Protein AF-0000000075207186 (afdb_homodimer)

Sequence (954 aa):
MCGKDVKEQKVLQEVERFISKHKMLDSVRTVVVGVSGGPDSLALLHYFWKLSHSRKLRIIAASADHGLRGEESATECRFVESFCREKDIIFAGQTLDVAGHMKRTGQPLQSAARELRYNFFAEVMNMYGAEALALGHHGDDQTETILMRLVRGSEGESLSGIRAVRKFTDGKIIRPFLCITKAEIEQYCEVNDIQPVHDPSNKSGKYTRNRYRQAVLPFLKQENPSVHKRFQQFSETISEDETYMMKQAESALSEALTVLAEKECVLSVPAFLKMPIPLQKRGITLILNYLYKQIPSSLSSLHKETFLALLNSVQPSGILHFPSGLRVKKSYDSCLFTFAEEAEHADFSYEIPIPGVLVLEAGELSAEMLETASIDRGKDVFVCASEEVKLPLTVRSRRAGDRMTLSGMAGSRKLKDIFIDSKIPQTERNIWPVVEDAEGNILWLPGLKHSALISAHKPAHSEKWFAIHFRKYCQDVMCGKDVKEQKVLQEVERFISKHKMLDSVRTVVVGVSGGPDSLALLHYFWKLSHSRKLRIIAASADHGLRGEESATECRFVESFCREKDIIFAGQTLDVAGHMKRTGQPLQSAARELRYNFFAEVMNMYGAEALALGHHGDDQTETILMRLVRGSEGESLSGIRAVRKFTDGKIIRPFLCITKAEIEQYCEVNDIQPVHDPSNKSGKYTRNRYRQAVLPFLKQENPSVHKRFQQFSETISEDETYMMKQAESALSEALTVLAEKECVLSVPAFLKMPIPLQKRGITLILNYLYKQIPSSLSSLHKETFLALLNSVQPSGILHFPSGLRVKKSYDSCLFTFAEEAEHADFSYEIPIPGVLVLEAGELSAEMLETASIDRGKDVFVCASEEVKLPLTVRSRRAGDRMTLSGMAGSRKLKDIFIDSKIPQTERNIWPVVEDAEGNILWLPGLKHSALISAHKPAHSEKWFAIHFRKYCQDV

Secondary structure (DSSP, 8-state):
--HHHHHHHHHHHHHHHHHHHTTSSTT--EEEEE--SSHHHHHHHHHHHHHHHHH--EEEEEEEE-SSSTHHHHHHHHHHHHHHHHHT-EEEEEE--HHHHHHHH---HHHHHHHHHHHHHHHHHHHHT-SEEE----HHHHHHHHHHHHHHT--GGGGG-S-SEEEETTEEEE-GGGGS-HHHHHHHHHHTT------GGGG-TTSHHHHHHHHTHHHHHHH-TTHHHHHHHHHHHHHHHHHHHHHHHHHHHHHHEEEE-SSEEEEEHHHHHTS-HHHHHHHHHHHHHHHHSS--TT--HHHHHHHHHHHH-S-SEEEEE-GGG-EEEEETTEEEEE----SS----EEEPPSSEEEE-SSEEEEEEEESS--S--BTTEEEEETTTSPSSPEEE---TT-EEEBTTSSSEEEHHHHHHHTT--HHHHTT--EEE-TTS-EEEETTTEEBTTS-SS--TT---EEEEEEEE-----/--HHHHHHHHHHHHHHHHHHHTTSSTT--EEEEE--SSHHHHHHHHHHHHHHHHH--EEEEEEEE-SSSTHHHHHHHHHHHHHHHHHT-EEEEEE--HHHHHHHH---HHHHHHHHHHHHHHHHHHHHT-SEEE----HHHHHHHHHHHHHHT--GGGGG-S-SEEEETTEEEE-GGGGS-HHHHHHHHHHTT------GGGG-TTSHHHHHHHHTHHHHHHH-TTHHHHHHHHHHHHHHHHHHHHHHHHHHHHHHEEEE-SSEEEEEHHHHHHS-HHHHHHHHHHHHHHHHSS--TT--HHHHHHHHHHHH-S-SEEEEE-GGG-EEEEETTEEEEE----SS----EEEPPSSEEEE-SSEEEEEEEESS--S--BTTEEEEETTTSPSSPEEE---TT-EEEBTTSSSEEEHHHHHHHTT--HHHHTT--EEE-TT--EEEETTTEEBTTS-SS--TT---EEEEEEEE-----

pLDDT: mean 84.13, std 13.26, range [23.97, 98.38]

Foldseek 3Di:
DDPLVVLLVVLLVLLVVLCVVVVQCPVFAEEEQEAQLALLSVLVQVSVLVVCVPPVHAYEYEYEQACPVPPLSVVSLVVVVVVCVVSVHHYHYDYDPQVVQCVVPVDDSVVSSVVRSLVSVLVVCVVVVGQEYEYRDALLQLVLQLVVCVVVPHDALSNLGDDQWDDDRNHIYHYSRLQDDPVSSVSSCVVVVPDGDDDPVLCDPPDSSSVCVPPPSVVQCVVPVNVSNVSNVVSVVRNVVSVVLLVVLVVQQVVQWDDDDQFKTKGFLVSLVPDPPSSSLSNVVVVQCSRVVDDAPLDDVVLSVVVVCLSPDPDQWAWAADPPQWIWIHHHRMIMTGSPPPPPLPKDKDFQDEQDWHHFNFFIKGKYKDQFQPDADDLFKDKAFPVLFADDKMKIFDDPPDWAAFAPDDDIDDPVVQCVVVVPDPVVRRRFIFIHGPVRHTAHRRNGGGGNSGDSDGDPDGRMMMMMGTDGSDSPD/DPPLVVLLVVLLVLLVVLCVVVVQCPVFAEEEQEAQLALLSVLVQVSVLVVCVPPVHQYEYEYEQACPVPPLSVVSLVVVVVVCVVSVHHYHYDYFPQVVQCVVPVDDSVVSSVVRSLVSVLVVCVVVVGQEYEYRDALLQLVLQLVVCVVVPHDALSNLGDDQWDDRRNHIYHYSRLQDDPVSSVSSCVVVVPDGDDDPVLCDPPDSSSVCSPPPSVVQCVVPVNVSNVSNVVSVVRNVVSVVLLVVLVVQQVVQWPDDDQFKTKGFLVSLVPDDPSSSLSNVVVVQCSRVVDDAPLDDVVLSVVVVCQSPDPDQWAWAADPPQWIWIHHHRMIMTGSPPPPPLDKDKDFQDEQDWHHFNFFIKGKYKDQFQPDADDLFKDKAFPVLFADRKMKIFDDPPDWAAFAPDDDTDHPVVQCVVVVPDPVVRRRFIFIHGPVRHTAHRRNGTGGNSGDSDGDPDGRMMMMMGTDGSDSPD

Nearest PDB structures (foldseek):
  3a2k-assembly2_B  TM=6.974E-01  e=3.042E-48  Geobacillus kaustophilus
  2e89-assembly2_C  TM=9.155E-01  e=1.245E-22  Aquifex aeolicus
  1ni5-assembly1_A-2  TM=5.756E-01  e=1.109E-23  Escherichia coli
  3hj7-assembly1_A  TM=9.208E-01  e=1.582E-14  Geobacillus kaustophilus
  6scy-assembly1_B  TM=8.395E-01  e=2.242E-11  Methanococcus maripaludis S2

Solvent-accessible surface area (backbone atoms only — not comparable to full-atom values): 50714 Å² total; per-residue (Å²): 130,56,78,65,53,57,53,42,52,52,51,51,49,52,34,50,50,49,30,59,74,65,51,65,59,67,93,50,53,28,38,33,29,48,32,71,28,36,58,50,20,46,46,47,48,50,51,49,55,57,44,25,75,74,68,68,43,43,60,33,40,36,30,67,29,60,60,77,62,56,69,62,41,52,50,30,52,50,50,46,47,50,55,23,59,76,67,73,37,50,71,48,73,47,78,43,64,37,69,61,48,24,71,73,69,67,44,56,70,68,59,37,45,48,51,53,45,52,51,50,50,51,51,53,29,60,76,69,66,29,42,33,39,37,41,46,51,27,6,55,54,37,43,48,44,32,51,51,28,45,48,72,46,52,60,73,62,63,47,20,42,70,67,54,64,42,83,41,89,96,26,27,36,31,27,56,39,35,79,40,45,66,68,58,50,52,49,43,24,59,76,68,69,53,81,52,57,81,64,76,70,75,70,50,64,84,39,73,64,40,41,42,54,67,60,40,46,60,58,48,40,68,76,26,80,59,26,36,54,25,41,45,51,46,20,52,50,45,41,50,40,39,55,53,46,46,51,52,13,51,59,55,40,59,72,16,45,78,42,83,52,80,56,33,37,31,34,31,43,65,56,44,68,66,42,58,65,64,33,40,59,45,32,50,51,50,52,48,50,62,58,50,75,62,77,57,68,40,62,48,73,60,57,57,51,50,50,54,49,54,71,69,39,86,58,54,60,49,49,42,37,47,72,98,62,32,33,36,37,37,51,64,59,32,32,38,37,31,50,69,69,63,73,73,84,62,75,46,76,40,74,58,52,81,61,35,73,45,56,40,60,47,24,36,38,40,27,39,73,28,68,55,83,80,61,76,69,44,54,34,29,46,54,46,48,57,87,69,47,51,72,61,41,30,37,21,35,69,54,93,83,42,53,31,36,38,60,96,52,95,62,70,41,47,48,70,57,52,36,56,75,66,66,50,53,71,81,51,48,61,47,33,56,34,30,21,31,59,84,66,49,40,45,34,31,68,63,69,48,51,20,43,78,52,67,90,65,74,68,92,81,59,68,43,20,36,37,38,35,45,47,65,63,60,64,46,116,129,57,79,66,53,58,53,44,51,52,51,52,49,51,34,50,50,48,30,59,74,66,52,65,60,67,93,50,52,29,38,33,29,48,33,73,31,36,59,51,20,44,44,46,48,51,50,49,55,59,46,26,76,74,68,68,42,45,59,33,41,36,31,69,28,58,61,77,62,56,70,61,42,53,50,31,52,50,50,46,46,50,55,24,59,76,67,72,36,50,73,47,73,46,78,42,64,38,69,61,46,24,70,72,69,68,44,56,69,71,59,35,45,48,52,53,46,52,51,50,52,50,51,52,29,62,75,69,66,29,42,32,38,38,40,46,50,26,7,54,55,37,43,48,44,31,52,53,29,44,49,73,46,52,61,71,62,62,46,20,40,69,65,53,64,43,83,40,90,96,25,27,37,32,26,56,39,36,80,38,45,63,68,57,50,52,50,44,25,60,76,68,70,52,80,52,57,81,65,76,71,74,70,50,64,84,40,73,65,41,41,42,53,68,59,39,46,60,58,48,40,70,77,26,79,58,26,36,54,25,41,44,50,47,20,52,50,46,42,50,41,40,54,52,48,47,51,52,14,52,58,56,39,59,75,16,44,77,42,82,52,79,58,33,37,31,33,31,43,66,53,43,68,66,42,57,66,63,34,41,59,45,31,51,51,50,52,48,51,61,56,50,75,61,78,58,69,41,63,47,71,62,56,57,50,50,49,53,48,54,71,68,39,86,58,54,60,50,48,41,37,46,74,98,61,31,33,38,39,36,52,64,58,32,31,37,37,32,50,70,68,60,83,69,83,62,73,48,76,39,74,58,50,80,62,34,74,47,56,41,60,47,23,36,38,39,27,39,74,28,66,53,84,80,61,76,69,44,56,38,27,46,57,46,46,60,86,70,48,51,73,59,41,31,37,20,35,69,53,93,82,42,53,31,36,40,60,97,51,95,61,69,41,47,47,69,57,50,36,57,74,68,67,50,52,70,80,52,49,60,46,34,58,33,30,21,32,58,84,66,49,40,46,33,32,69,64,69,49,53,21,44,78,52,66,90,64,76,68,91,80,59,69,44,20,36,37,38,36,46,46,64,62,62,66,48,116

Radius of gyration: 33.38 Å; Cα contacts (8 Å, |Δi|>4): 1645; chains: 2; bounding box: 84×105×69 Å

Organism: NCBI:txid2021314

Structure (mmCIF, N/CA/C/O backbone):
data_AF-0000000075207186-model_v1
#
loop_
_entity.id
_entity.type
_entity.pdbx_description
1 polymer 'tRNA(Ile)-lysidine synthase'
#
loop_
_atom_site.group_PDB
_atom_site.id
_atom_site.type_symbol
_atom_site.label_atom_id
_atom_site.label_alt_id
_atom_site.label_comp_id
_atom_site.label_asym_id
_atom_site.label_entity_id
_atom_site.label_seq_id
_atom_site.pdbx_PDB_ins_code
_atom_site.Cartn_x
_atom_site.Cartn_y
_atom_site.Cartn_z
_atom_site.occupancy
_atom_site.B_iso_or_equiv
_atom_site.auth_seq_id
_atom_site.auth_comp_id
_atom_site.auth_asym_id
_atom_site.auth_atom_id
_atom_site.pdbx_PDB_model_num
ATOM 1 N N . MET A 1 1 ? 22.5 35.688 -5.93 1 37.91 1 MET A N 1
ATOM 2 C CA . MET A 1 1 ? 22.25 34.25 -6.062 1 37.91 1 MET A CA 1
ATOM 3 C C . MET A 1 1 ? 20.875 34 -6.684 1 37.91 1 MET A C 1
ATOM 5 O O . MET A 1 1 ? 19.875 34.5 -6.188 1 37.91 1 MET A O 1
ATOM 9 N N . CYS A 1 2 ? 20.859 33.719 -7.93 1 49.09 2 CYS A N 1
ATOM 10 C CA . CYS A 1 2 ? 19.688 33.625 -8.797 1 49.09 2 CYS A CA 1
ATOM 11 C C . CYS A 1 2 ? 18.719 32.562 -8.281 1 49.09 2 CYS A C 1
ATOM 13 O O . CYS A 1 2 ? 19.094 31.672 -7.512 1 49.09 2 CYS A O 1
ATOM 15 N N . GLY A 1 3 ? 17.406 32.812 -8.438 1 50 3 GLY A N 1
ATOM 16 C CA . GLY A 1 3 ? 16.281 31.969 -8.062 1 50 3 GLY A CA 1
ATOM 17 C C . GLY A 1 3 ? 16.594 30.484 -8.148 1 50 3 GLY A C 1
ATOM 18 O O . GLY A 1 3 ? 16.172 29.703 -7.293 1 50 3 GLY A O 1
ATOM 19 N N . LYS A 1 4 ? 17.547 30.203 -9.016 1 59.69 4 LYS A N 1
ATOM 20 C CA . LYS A 1 4 ? 17.938 28.812 -9.273 1 59.69 4 LYS A CA 1
ATOM 21 C C . LYS A 1 4 ? 18.891 28.312 -8.195 1 59.69 4 LYS A C 1
ATOM 23 O O . LYS A 1 4 ? 18.812 27.141 -7.805 1 59.69 4 LYS A O 1
ATOM 28 N N . ASP A 1 5 ? 19.625 29.094 -7.641 1 63.34 5 ASP A N 1
ATOM 29 C CA . ASP A 1 5 ? 20.594 28.734 -6.617 1 63.34 5 ASP A CA 1
ATOM 30 C C . ASP A 1 5 ? 19.906 28.391 -5.293 1 63.34 5 ASP A C 1
ATOM 32 O O . ASP A 1 5 ? 20.297 27.453 -4.602 1 63.34 5 ASP A O 1
ATOM 36 N N . VAL A 1 6 ? 18.828 29.109 -5.102 1 55.53 6 VAL A N 1
ATOM 37 C CA . VAL A 1 6 ? 18.094 28.906 -3.855 1 55.53 6 VAL A CA 1
ATOM 38 C C . VAL A 1 6 ? 17.391 27.547 -3.885 1 55.53 6 VAL A C 1
ATOM 40 O O . VAL A 1 6 ? 17.391 26.828 -2.887 1 55.53 6 VAL A O 1
ATOM 43 N N . LYS A 1 7 ? 16.922 27.266 -4.965 1 69.31 7 LYS A N 1
ATOM 44 C CA . LYS A 1 7 ? 16.219 26 -5.121 1 69.31 7 LYS A CA 1
ATOM 45 C C . LYS A 1 7 ? 17.172 24.812 -4.996 1 69.31 7 LYS A C 1
ATOM 47 O O . LYS A 1 7 ? 16.812 23.781 -4.418 1 69.31 7 LYS A O 1
ATOM 52 N N . GLU A 1 8 ? 18.312 25.031 -5.488 1 75.5 8 GLU A N 1
ATOM 53 C CA . GLU A 1 8 ? 19.312 23.969 -5.402 1 75.5 8 GLU A CA 1
ATOM 54 C C . GLU A 1 8 ? 19.719 23.703 -3.955 1 75.5 8 GLU A C 1
ATOM 56 O O . GLU A 1 8 ? 19.891 22.562 -3.545 1 75.5 8 GLU A O 1
ATOM 61 N N . GLN A 1 9 ? 19.859 24.719 -3.25 1 74.12 9 GLN A N 1
ATOM 62 C CA . GLN A 1 9 ? 20.25 24.562 -1.854 1 74.12 9 GLN A CA 1
ATOM 63 C C . GLN A 1 9 ? 19.188 23.828 -1.054 1 74.12 9 GLN A C 1
ATOM 65 O O . GLN A 1 9 ? 19.5 23.016 -0.184 1 74.12 9 GLN A O 1
ATOM 70 N N . LYS A 1 10 ? 18 24.125 -1.407 1 75.69 10 LYS A N 1
ATOM 71 C CA . LYS A 1 10 ? 16.891 23.438 -0.743 1 75.69 10 LYS A CA 1
ATOM 72 C C . LYS A 1 10 ? 16.922 21.938 -1.037 1 75.69 10 LYS A C 1
ATOM 74 O O . LYS A 1 10 ? 16.703 21.125 -0.142 1 75.69 10 LYS A O 1
ATOM 79 N N . VAL A 1 11 ? 17.25 21.672 -2.23 1 84.44 11 VAL A N 1
ATOM 80 C CA . VAL A 1 11 ? 17.281 20.281 -2.664 1 84.44 11 VAL A CA 1
ATOM 81 C C . VAL A 1 11 ? 18.438 19.547 -1.954 1 84.44 11 VAL A C 1
ATOM 83 O O . VAL A 1 11 ? 18.266 18.422 -1.484 1 84.44 11 VAL A O 1
ATOM 86 N N . LEU A 1 12 ? 19.531 20.234 -1.786 1 86.44 12 LEU A N 1
ATOM 87 C CA . LEU A 1 12 ? 20.688 19.641 -1.133 1 86.44 12 LEU A CA 1
ATOM 88 C C . LEU A 1 12 ? 20.422 19.406 0.349 1 86.44 12 LEU A C 1
ATOM 90 O O . LEU A 1 12 ? 20.844 18.391 0.909 1 86.44 12 LEU A O 1
ATOM 94 N N . GLN A 1 13 ? 19.688 20.25 0.909 1 85 13 GLN A N 1
ATOM 95 C CA . GLN A 1 13 ? 19.328 20.109 2.316 1 85 13 GLN A CA 1
ATOM 96 C C . GLN A 1 13 ? 18.406 18.906 2.525 1 85 13 GLN A C 1
ATOM 98 O O . GLN A 1 13 ? 18.531 18.188 3.512 1 85 13 GLN A O 1
ATOM 103 N N . GLU A 1 14 ? 17.547 18.828 1.618 1 88.81 14 GLU A N 1
ATOM 104 C CA . GLU A 1 14 ? 16.641 17.688 1.693 1 88.81 14 GLU A CA 1
ATOM 105 C C . GLU A 1 14 ? 17.391 16.359 1.573 1 88.81 14 GLU A C 1
ATOM 107 O O . GLU A 1 14 ? 17.094 15.406 2.281 1 88.81 14 GLU A O 1
ATOM 112 N N . VAL A 1 15 ? 18.375 16.359 0.707 1 94.06 15 VAL A N 1
ATOM 113 C CA . VAL A 1 15 ? 19.172 15.156 0.5 1 94.06 15 VAL A CA 1
ATOM 114 C C . VAL A 1 15 ? 20 14.859 1.756 1 94.06 15 VAL A C 1
ATOM 116 O O . VAL A 1 15 ? 20.062 13.711 2.197 1 94.06 15 VAL A O 1
ATOM 119 N N . GLU A 1 16 ? 20.5 15.883 2.367 1 90.44 16 GLU A N 1
ATOM 120 C CA . GLU A 1 16 ? 21.297 15.703 3.578 1 90.44 16 GLU A CA 1
ATOM 121 C C . GLU A 1 16 ? 20.438 15.195 4.734 1 90.44 16 GLU A C 1
ATOM 123 O O . GLU A 1 16 ? 20.859 14.32 5.496 1 90.44 16 GLU A O 1
ATOM 128 N N . ARG A 1 17 ? 19.312 15.766 4.793 1 87.5 17 ARG A N 1
ATOM 129 C CA . ARG A 1 17 ? 18.391 15.32 5.828 1 87.5 17 ARG A CA 1
ATOM 130 C C . ARG A 1 17 ? 18 13.859 5.617 1 87.5 17 ARG A C 1
ATOM 132 O O . ARG A 1 17 ? 17.875 13.102 6.578 1 87.5 17 ARG A O 1
ATOM 139 N N . PHE A 1 18 ? 17.812 13.531 4.391 1 93.5 18 PHE A N 1
ATOM 140 C CA . PHE A 1 18 ? 17.438 12.164 4.047 1 93.5 18 PHE A CA 1
ATOM 141 C C . PHE A 1 18 ? 18.562 11.195 4.375 1 93.5 18 PHE A C 1
ATOM 143 O O . PHE A 1 18 ? 18.328 10.109 4.902 1 93.5 18 PHE A O 1
ATOM 150 N N . ILE A 1 19 ? 19.797 11.578 4.145 1 94.56 19 ILE A N 1
ATOM 151 C CA . ILE A 1 19 ? 20.969 10.781 4.434 1 94.56 19 ILE A CA 1
ATOM 152 C C . ILE A 1 19 ? 21.094 10.57 5.941 1 94.56 19 ILE A C 1
ATOM 154 O O . ILE A 1 19 ? 21.359 9.453 6.398 1 94.56 19 ILE A O 1
ATOM 158 N N . SER A 1 20 ? 20.844 11.602 6.656 1 90.31 20 SER A N 1
ATOM 159 C CA . SER A 1 20 ? 20.953 11.531 8.109 1 90.31 20 SER A CA 1
ATOM 160 C C . SER A 1 20 ? 19.844 10.672 8.703 1 90.31 20 SER A C 1
ATOM 162 O O . SER A 1 20 ? 20.094 9.836 9.57 1 90.31 20 SER A O 1
ATOM 164 N N . LYS A 1 21 ? 18.703 10.867 8.203 1 86.62 21 LYS A N 1
ATOM 165 C CA . LYS A 1 21 ? 17.531 10.133 8.688 1 86.62 21 LYS A CA 1
ATOM 166 C C . LYS A 1 21 ? 17.734 8.625 8.539 1 86.62 21 LYS A C 1
ATOM 168 O O . LYS A 1 21 ? 17.375 7.852 9.422 1 86.62 21 LYS A O 1
ATOM 173 N N . HIS A 1 22 ? 18.344 8.219 7.465 1 93.19 22 HIS A N 1
ATOM 174 C CA . HIS A 1 22 ? 18.484 6.797 7.168 1 93.19 22 HIS A CA 1
ATOM 175 C C . HIS A 1 22 ? 19.875 6.293 7.512 1 93.19 22 HIS A C 1
ATOM 177 O O . HIS A 1 22 ? 20.25 5.18 7.133 1 93.19 22 HIS A O 1
ATOM 183 N N . LYS A 1 23 ? 20.688 7.137 8.086 1 92.88 23 LYS A N 1
ATOM 184 C CA . LYS A 1 23 ? 22.031 6.781 8.547 1 92.88 23 LYS A CA 1
ATOM 185 C C . LYS A 1 23 ? 22.844 6.168 7.414 1 92.88 23 LYS A C 1
ATOM 187 O O . LYS A 1 23 ? 23.469 5.117 7.594 1 92.88 23 LYS A O 1
ATOM 192 N N . MET A 1 24 ? 22.766 6.797 6.266 1 95.38 24 MET A N 1
ATOM 193 C CA . MET A 1 24 ? 23.391 6.242 5.062 1 95.38 24 MET A CA 1
ATOM 194 C C . MET A 1 24 ? 24.906 6.297 5.152 1 95.38 24 MET A C 1
ATOM 196 O O . MET A 1 24 ? 25.594 5.414 4.641 1 95.38 24 MET A O 1
ATOM 200 N N . LEU A 1 25 ? 25.422 7.309 5.855 1 94.75 25 LEU A N 1
ATOM 201 C CA . LEU A 1 25 ? 26.859 7.523 5.809 1 94.75 25 LEU A CA 1
ATOM 202 C C . LEU A 1 25 ? 27.484 7.367 7.195 1 94.75 25 LEU A C 1
ATOM 204 O O . LEU A 1 25 ? 28.641 7.742 7.414 1 94.75 25 LEU A O 1
ATOM 208 N N . ASP A 1 26 ? 26.688 6.852 8.086 1 89.81 26 ASP A N 1
ATOM 209 C CA . ASP A 1 26 ? 27.234 6.605 9.414 1 89.81 26 ASP A CA 1
ATOM 210 C C . ASP A 1 26 ? 28.375 5.598 9.359 1 89.81 26 ASP A C 1
ATOM 212 O O . ASP A 1 26 ? 28.219 4.496 8.828 1 89.81 26 ASP A O 1
ATOM 216 N N . SER A 1 27 ? 29.531 5.906 9.781 1 88.75 27 SER A N 1
ATOM 217 C CA . SER A 1 27 ? 30.719 5.066 9.867 1 88.75 27 SER A CA 1
ATOM 218 C C . SER A 1 27 ? 31.219 4.664 8.484 1 88.75 27 SER A C 1
ATOM 220 O O . SER A 1 27 ? 31.812 3.6 8.32 1 88.75 27 SER A O 1
ATOM 222 N N . VAL A 1 28 ? 30.844 5.414 7.512 1 93.81 28 VAL A N 1
ATOM 223 C CA . VAL A 1 28 ? 31.297 5.133 6.148 1 93.81 28 VAL A CA 1
ATOM 224 C C . VAL A 1 28 ? 32.5 6.016 5.801 1 93.81 28 VAL A C 1
ATOM 226 O O . VAL A 1 28 ? 32.438 7.234 5.992 1 93.81 28 VAL A O 1
ATOM 229 N N . ARG A 1 29 ? 33.562 5.379 5.344 1 94.38 29 ARG A N 1
ATOM 230 C CA . ARG A 1 29 ? 34.75 6.113 4.961 1 94.38 29 ARG A CA 1
ATOM 231 C C . ARG A 1 29 ? 34.969 6.082 3.451 1 94.38 29 ARG A C 1
ATOM 233 O O . ARG A 1 29 ? 35.562 7.004 2.879 1 94.38 29 ARG A O 1
ATOM 240 N N . THR A 1 30 ? 34.5 5.012 2.814 1 96.94 30 THR A N 1
ATOM 241 C CA . THR A 1 30 ? 34.656 4.844 1.372 1 96.94 30 THR A CA 1
ATOM 242 C C . THR A 1 30 ? 33.312 4.547 0.724 1 96.94 30 THR A C 1
ATOM 244 O O . THR A 1 30 ? 32.594 3.645 1.16 1 96.94 30 THR A O 1
ATOM 247 N N . VAL A 1 31 ? 33 5.34 -0.335 1 97.88 31 VAL A N 1
ATOM 248 C CA . VAL A 1 31 ? 31.734 5.188 -1.036 1 97.88 31 VAL A CA 1
ATOM 249 C C . VAL A 1 31 ? 32 4.914 -2.516 1 97.88 31 VAL A C 1
ATOM 251 O O . VAL A 1 31 ? 32.75 5.645 -3.17 1 97.88 31 VAL A O 1
ATOM 254 N N . VAL A 1 32 ? 31.438 3.822 -3 1 98.31 32 VAL A N 1
ATOM 255 C CA . VAL A 1 32 ? 31.422 3.561 -4.438 1 98.31 32 VAL A CA 1
ATOM 256 C C . VAL A 1 32 ? 30.141 4.148 -5.043 1 98.31 32 VAL A C 1
ATOM 258 O O . VAL A 1 32 ? 29.047 3.912 -4.543 1 98.31 32 VAL A O 1
ATOM 261 N N . VAL A 1 33 ? 30.297 4.941 -6.066 1 98.12 33 VAL A N 1
ATOM 262 C CA . VAL A 1 33 ? 29.141 5.523 -6.754 1 98.12 33 VAL A CA 1
ATOM 263 C C . VAL A 1 33 ? 28.953 4.844 -8.109 1 98.12 33 VAL A C 1
ATOM 265 O O . VAL A 1 33 ? 29.859 4.836 -8.938 1 98.12 33 VAL A O 1
ATOM 268 N N . GLY A 1 34 ? 27.75 4.203 -8.242 1 96.31 34 GLY A N 1
ATOM 269 C CA . GLY A 1 34 ? 27.422 3.668 -9.555 1 96.31 34 GLY A CA 1
ATOM 270 C C . GLY A 1 34 ? 27.047 4.742 -10.562 1 96.31 34 GLY A C 1
ATOM 271 O O . GLY A 1 34 ? 26.078 5.473 -10.367 1 96.31 34 GLY A O 1
ATOM 272 N N . VAL A 1 35 ? 27.859 4.77 -11.719 1 93.94 35 VAL A N 1
ATOM 273 C CA . VAL A 1 35 ? 27.641 5.859 -12.672 1 93.94 35 VAL A CA 1
ATOM 274 C C . VAL A 1 35 ? 27.406 5.285 -14.07 1 93.94 35 VAL A C 1
ATOM 276 O O . VAL A 1 35 ? 28.266 4.566 -14.602 1 93.94 35 VAL A O 1
ATOM 279 N N . SER A 1 36 ? 26.281 5.586 -14.617 1 86.25 36 SER A N 1
ATOM 280 C CA . SER A 1 36 ? 25.953 5.113 -15.953 1 86.25 36 SER A CA 1
ATOM 281 C C . SER A 1 36 ? 26.266 6.172 -17.016 1 86.25 36 SER A C 1
ATOM 283 O O . SER A 1 36 ? 26.328 5.871 -18.203 1 86.25 36 SER A O 1
ATOM 285 N N . GLY A 1 37 ? 26.531 7.414 -16.578 1 83.12 37 GLY A N 1
ATOM 286 C CA . GLY A 1 37 ? 26.75 8.508 -17.516 1 83.12 37 GLY A CA 1
ATOM 287 C C . GLY A 1 37 ? 25.516 9.375 -17.719 1 83.12 37 GLY A C 1
ATOM 288 O O . GLY A 1 37 ? 25.594 10.453 -18.312 1 83.12 37 GLY A O 1
ATOM 289 N N . GLY A 1 38 ? 24.406 8.953 -17.203 1 86.75 38 GLY A N 1
ATOM 290 C CA . GLY A 1 38 ? 23.188 9.75 -17.25 1 86.75 38 GLY A CA 1
ATOM 291 C C . GLY A 1 38 ? 23.172 10.875 -16.234 1 86.75 38 GLY A C 1
ATOM 292 O O . GLY A 1 38 ? 24.047 10.969 -15.383 1 86.75 38 GLY A O 1
ATOM 293 N N . PRO A 1 39 ? 22.219 11.695 -16.344 1 89.75 39 PRO A N 1
ATOM 294 C CA . PRO A 1 39 ? 22.156 12.867 -15.477 1 89.75 39 PRO A CA 1
ATOM 295 C C . PRO A 1 39 ? 22.047 12.5 -13.992 1 89.75 39 PRO A C 1
ATOM 297 O O . PRO A 1 39 ? 22.688 13.133 -13.148 1 89.75 39 PRO A O 1
ATOM 300 N N . ASP A 1 40 ? 21.344 11.453 -13.703 1 93.56 40 ASP A N 1
ATOM 301 C CA . ASP A 1 40 ? 21.109 11.086 -12.305 1 93.56 40 ASP A CA 1
ATOM 302 C C . ASP A 1 40 ? 22.391 10.586 -11.641 1 93.56 40 ASP A C 1
ATOM 304 O O . ASP A 1 40 ? 22.734 11.031 -10.539 1 93.56 40 ASP A O 1
ATOM 308 N N . SER A 1 41 ? 23.031 9.719 -12.312 1 94.12 41 SER A N 1
ATOM 309 C CA . SER A 1 41 ? 24.25 9.133 -11.742 1 94.12 41 SER A CA 1
ATOM 310 C C . SER A 1 41 ? 25.375 10.156 -11.688 1 94.12 41 SER A C 1
ATOM 312 O O . SER A 1 41 ? 26.156 10.18 -10.727 1 94.12 41 SER A O 1
ATOM 314 N N . LEU A 1 42 ? 25.469 11.008 -12.68 1 93.5 42 LEU A N 1
ATOM 315 C CA . LEU A 1 42 ? 26.5 12.039 -12.688 1 93.5 42 LEU A CA 1
ATOM 316 C C . LEU A 1 42 ? 26.266 13.062 -11.578 1 93.5 42 LEU A C 1
ATOM 318 O O . LEU A 1 42 ? 27.203 13.531 -10.945 1 93.5 42 LEU A O 1
ATOM 322 N N . ALA A 1 43 ? 25 13.445 -11.461 1 94.75 43 ALA A N 1
ATOM 323 C CA . ALA A 1 43 ? 24.656 14.359 -10.375 1 94.75 43 ALA A CA 1
ATOM 324 C C . ALA A 1 43 ? 25.031 13.773 -9.016 1 94.75 43 ALA A C 1
ATOM 326 O O . ALA A 1 43 ? 25.531 14.484 -8.148 1 94.75 43 ALA A O 1
ATOM 327 N N . LEU A 1 44 ? 24.766 12.516 -8.883 1 96.81 44 LEU A N 1
ATOM 328 C CA . LEU A 1 44 ? 25.094 11.828 -7.629 1 96.81 44 LEU A CA 1
ATOM 329 C C . LEU A 1 44 ? 26.594 11.844 -7.375 1 96.81 44 LEU A C 1
ATOM 331 O O . LEU A 1 44 ? 27.031 12.094 -6.254 1 96.81 44 LEU A O 1
ATOM 335 N N . LEU A 1 45 ? 27.359 11.516 -8.43 1 95.94 45 LEU A N 1
ATOM 336 C CA . LEU A 1 45 ? 28.812 11.523 -8.32 1 95.94 45 LEU A CA 1
ATOM 337 C C . LEU A 1 45 ? 29.312 12.906 -7.922 1 95.94 45 LEU A C 1
ATOM 339 O O . LEU A 1 45 ? 30.172 13.031 -7.043 1 95.94 45 LEU A O 1
ATOM 343 N N . HIS A 1 46 ? 28.766 13.906 -8.57 1 94.69 46 HIS A N 1
ATOM 344 C CA . HIS A 1 46 ? 29.172 15.281 -8.273 1 94.69 46 HIS A CA 1
ATOM 345 C C . HIS A 1 46 ? 28.812 15.656 -6.84 1 94.69 46 HIS A C 1
ATOM 347 O O . HIS A 1 46 ? 29.594 16.328 -6.164 1 94.69 46 HIS A O 1
ATOM 353 N N . TYR A 1 47 ? 27.625 15.273 -6.43 1 95 47 TYR A N 1
ATOM 354 C CA . TYR A 1 47 ? 27.188 15.531 -5.066 1 95 47 TYR A CA 1
ATOM 355 C C . TYR A 1 47 ? 28.156 14.938 -4.055 1 95 47 TYR A C 1
ATOM 357 O O . TYR A 1 47 ? 28.562 15.609 -3.105 1 95 47 TYR A O 1
ATOM 365 N N . PHE A 1 48 ? 28.547 13.695 -4.234 1 96.19 48 PHE A N 1
ATOM 366 C CA . PHE A 1 48 ? 29.453 13.039 -3.301 1 96.19 48 PHE A CA 1
ATOM 367 C C . PHE A 1 48 ? 30.844 13.641 -3.383 1 96.19 48 PHE A C 1
ATOM 369 O O . PHE A 1 48 ? 31.562 13.703 -2.381 1 96.19 48 PHE A O 1
ATOM 376 N N . TRP A 1 49 ? 31.219 14.023 -4.586 1 94.56 49 TRP A N 1
ATOM 377 C CA . TRP A 1 49 ? 32.5 14.719 -4.746 1 94.56 49 TRP A CA 1
ATOM 378 C C . TRP A 1 49 ? 32.531 15.984 -3.891 1 94.56 49 TRP A C 1
ATOM 380 O O . TRP A 1 49 ? 33.5 16.234 -3.182 1 94.56 49 TRP A O 1
ATOM 390 N N . LYS A 1 50 ? 31.469 16.75 -3.928 1 91.19 50 LYS A N 1
ATOM 391 C CA . LYS A 1 50 ? 31.391 17.938 -3.1 1 91.19 50 LYS A CA 1
ATOM 392 C C . LYS A 1 50 ? 31.406 17.594 -1.615 1 91.19 50 LYS A C 1
ATOM 394 O O . LYS A 1 50 ? 32.031 18.281 -0.815 1 91.19 50 LYS A O 1
ATOM 399 N N . LEU A 1 51 ? 30.688 16.594 -1.327 1 90.56 51 LEU A N 1
ATOM 400 C CA . LEU A 1 51 ? 30.594 16.141 0.057 1 90.56 51 LEU A CA 1
ATOM 401 C C . LEU A 1 51 ? 31.938 15.664 0.574 1 90.56 51 LEU A C 1
ATOM 403 O O . LEU A 1 51 ? 32.25 15.812 1.76 1 90.56 51 LEU A O 1
ATOM 407 N N . SER A 1 52 ? 32.719 15.008 -0.254 1 90.88 52 SER A N 1
ATOM 408 C CA . SER A 1 52 ? 34 14.461 0.132 1 90.88 52 SER A CA 1
ATOM 409 C C . SER A 1 52 ? 34.969 15.555 0.607 1 90.88 52 SER A C 1
ATOM 411 O O . SER A 1 52 ? 35.875 15.297 1.403 1 90.88 52 SER A O 1
ATOM 413 N N . HIS A 1 53 ? 34.719 16.734 0.181 1 86.62 53 HIS A N 1
ATOM 414 C CA . HIS A 1 53 ? 35.562 17.844 0.584 1 86.62 53 HIS A CA 1
ATOM 415 C C . HIS A 1 53 ? 35.281 18.281 2.016 1 86.62 53 HIS A C 1
ATOM 417 O O . HIS A 1 53 ? 36.156 18.766 2.717 1 86.62 53 HIS A O 1
ATOM 423 N N . SER A 1 54 ? 34.062 17.969 2.418 1 83.25 54 SER A N 1
ATOM 424 C CA . SER A 1 54 ? 33.656 18.391 3.756 1 83.25 54 SER A CA 1
ATOM 425 C C . SER A 1 54 ? 33.75 17.25 4.754 1 83.25 54 SER A C 1
ATOM 427 O O . SER A 1 54 ? 34 17.469 5.941 1 83.25 54 SER A O 1
ATOM 429 N N . ARG A 1 55 ? 33.562 15.961 4.508 1 83.06 55 ARG A N 1
ATOM 430 C CA . ARG A 1 55 ? 33.469 14.844 5.438 1 83.06 55 ARG A CA 1
ATOM 431 C C . ARG A 1 55 ? 34.625 13.867 5.25 1 83.06 55 ARG A C 1
ATOM 433 O O . ARG A 1 55 ? 34.75 12.883 5.98 1 83.06 55 ARG A O 1
ATOM 440 N N . LYS A 1 56 ? 35.625 14.102 4.625 1 85.06 56 LYS A N 1
ATOM 441 C CA . LYS A 1 56 ? 36.781 13.219 4.348 1 85.06 56 LYS A CA 1
ATOM 442 C C . LYS A 1 56 ? 36.312 11.867 3.814 1 85.06 56 LYS A C 1
ATOM 444 O O . LYS A 1 56 ? 36.656 10.82 4.359 1 85.06 56 LYS A O 1
ATOM 449 N N . LEU A 1 57 ? 35.531 11.703 2.904 1 92.31 57 LEU A N 1
ATOM 450 C CA . LEU A 1 57 ? 35.031 10.508 2.24 1 92.31 57 LEU A CA 1
ATOM 451 C C . LEU A 1 57 ? 35.875 10.18 1.004 1 92.31 57 LEU A C 1
ATOM 453 O O . LEU A 1 57 ? 36.25 11.086 0.258 1 92.31 57 LEU A O 1
ATOM 457 N N . ARG A 1 58 ? 36.281 8.961 0.927 1 95.88 58 ARG A N 1
ATOM 458 C CA . ARG A 1 58 ? 36.875 8.477 -0.305 1 95.88 58 ARG A CA 1
ATOM 459 C C . ARG A 1 58 ? 35.812 8.031 -1.306 1 95.88 58 ARG A C 1
ATOM 461 O O . ARG A 1 58 ? 34.969 7.203 -0.986 1 95.88 58 ARG A O 1
ATOM 468 N N . ILE A 1 59 ? 35.938 8.578 -2.521 1 96.81 59 ILE A N 1
ATOM 469 C CA . ILE A 1 59 ? 34.875 8.312 -3.514 1 96.81 59 ILE A CA 1
ATOM 470 C C . ILE A 1 59 ? 35.469 7.543 -4.688 1 96.81 59 ILE A C 1
ATOM 472 O O . ILE A 1 59 ? 36.562 7.879 -5.18 1 96.81 59 ILE A O 1
ATOM 476 N N . ILE A 1 60 ? 34.75 6.496 -5.086 1 97.69 60 ILE A N 1
ATOM 477 C CA . ILE A 1 60 ? 35.125 5.703 -6.254 1 97.69 60 ILE A CA 1
ATOM 478 C C . ILE A 1 60 ? 33.969 5.66 -7.238 1 97.69 60 ILE A C 1
ATOM 480 O O . ILE A 1 60 ? 32.812 5.375 -6.848 1 97.69 60 ILE A O 1
ATOM 484 N N . ALA A 1 61 ? 34.219 6.004 -8.484 1 97.62 61 ALA A N 1
ATOM 485 C CA . ALA A 1 61 ? 33.188 5.902 -9.523 1 97.62 61 ALA A CA 1
ATOM 486 C C . ALA A 1 61 ? 33.25 4.551 -10.227 1 97.62 61 ALA A C 1
ATOM 488 O O . ALA A 1 61 ? 34.312 4.176 -10.766 1 97.62 61 ALA A O 1
ATOM 489 N N . ALA A 1 62 ? 32.188 3.838 -10.148 1 97 62 ALA A N 1
ATOM 490 C CA . ALA A 1 62 ? 32.094 2.555 -10.844 1 97 62 ALA A CA 1
ATOM 491 C C . ALA A 1 62 ? 31.141 2.631 -12.016 1 97 62 ALA A C 1
ATOM 4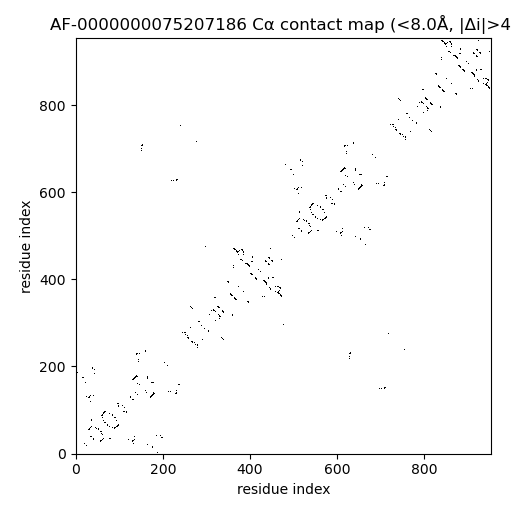93 O O . ALA A 1 62 ? 29.969 2.986 -11.844 1 97 62 ALA A O 1
ATOM 494 N N . SER A 1 63 ? 31.594 2.332 -13.211 1 93.75 63 SER A N 1
ATOM 495 C CA . SER A 1 63 ? 30.781 2.398 -14.414 1 93.75 63 SER A CA 1
ATOM 496 C C . SER A 1 63 ? 30.812 1.078 -15.18 1 93.75 63 SER A C 1
ATOM 498 O O . SER A 1 63 ? 31.891 0.565 -15.492 1 93.75 63 SER A O 1
ATOM 500 N N . ALA A 1 64 ? 29.562 0.51 -15.336 1 88.5 64 ALA A N 1
ATOM 501 C CA . ALA A 1 64 ? 29.438 -0.739 -16.078 1 88.5 64 ALA A CA 1
ATOM 502 C C . ALA A 1 64 ? 28.844 -0.495 -17.469 1 88.5 64 ALA A C 1
ATOM 504 O O . ALA A 1 64 ? 27.766 0.104 -17.594 1 88.5 64 ALA A O 1
ATOM 505 N N . ASP A 1 65 ? 29.516 -0.883 -18.5 1 83.25 65 ASP A N 1
ATOM 506 C CA . ASP A 1 65 ? 29.031 -0.811 -19.875 1 83.25 65 ASP A CA 1
ATOM 507 C C . ASP A 1 65 ? 28.422 -2.143 -20.312 1 83.25 65 ASP A C 1
ATOM 509 O O . ASP A 1 65 ? 29.109 -3.168 -20.328 1 83.25 65 ASP A O 1
ATOM 513 N N . HIS A 1 66 ? 27.219 -2.105 -20.656 1 76.12 66 HIS A N 1
ATOM 514 C CA . HIS A 1 66 ? 26.5 -3.346 -20.953 1 76.12 66 HIS A CA 1
ATOM 515 C C . HIS A 1 66 ? 26.859 -3.867 -22.344 1 76.12 66 HIS A C 1
ATOM 517 O O . HIS A 1 66 ? 26.5 -4.992 -22.703 1 76.12 66 HIS A O 1
ATOM 523 N N . GLY A 1 67 ? 27.609 -3.152 -23.078 1 64.62 67 GLY A N 1
ATOM 524 C CA . GLY A 1 67 ? 28.141 -3.602 -24.359 1 64.62 67 GLY A CA 1
ATOM 525 C C . GLY A 1 67 ? 27.062 -3.785 -25.406 1 64.62 67 GLY A C 1
ATOM 526 O O . GLY A 1 67 ? 27.281 -4.48 -26.406 1 64.62 67 GLY A O 1
ATOM 527 N N . LEU A 1 68 ? 25.797 -3.418 -25.047 1 59.44 68 LEU A N 1
ATOM 528 C CA . LEU A 1 68 ? 24.688 -3.762 -25.922 1 59.44 68 LEU A CA 1
ATOM 529 C C . LEU A 1 68 ? 24.578 -2.771 -27.078 1 59.44 68 LEU A C 1
ATOM 531 O O . LEU A 1 68 ? 24.047 -3.102 -28.141 1 59.44 68 LEU A O 1
ATOM 535 N N . ARG A 1 69 ? 24.922 -1.54 -26.812 1 58.31 69 ARG A N 1
ATOM 536 C CA . ARG A 1 69 ? 24.734 -0.554 -27.875 1 58.31 69 ARG A CA 1
ATOM 537 C C . ARG A 1 69 ? 26.062 -0.231 -28.562 1 58.31 69 ARG A C 1
ATOM 539 O O . ARG A 1 69 ? 26.188 0.8 -29.234 1 58.31 69 ARG A O 1
ATOM 546 N N . GLY A 1 70 ? 26.938 -1.083 -28.516 1 56.66 70 GLY A N 1
ATOM 547 C CA . GLY A 1 70 ? 28.203 -0.947 -29.219 1 56.66 70 GLY A CA 1
ATOM 548 C C . GLY A 1 70 ? 28.938 0.337 -28.891 1 56.66 70 GLY A C 1
ATOM 549 O O . GLY A 1 70 ? 29.312 0.563 -27.734 1 56.66 70 GLY A O 1
ATOM 550 N N . GLU A 1 71 ? 28.875 1.384 -29.812 1 58.03 71 GLU A N 1
ATOM 551 C CA . GLU A 1 71 ? 29.688 2.594 -29.812 1 58.03 71 GLU A CA 1
ATOM 552 C C . GLU A 1 71 ? 29.172 3.609 -28.797 1 58.03 71 GLU A C 1
ATOM 554 O O . GLU A 1 71 ? 29.953 4.309 -28.141 1 58.03 71 GLU A O 1
ATOM 559 N N . GLU A 1 72 ? 27.875 3.646 -28.516 1 63.38 72 GLU A N 1
ATOM 560 C CA . GLU A 1 72 ? 27.281 4.66 -27.656 1 63.38 72 GLU A CA 1
ATOM 561 C C . GLU A 1 72 ? 27.594 4.383 -26.188 1 63.38 72 GLU A C 1
ATOM 563 O O . GLU A 1 72 ? 27.891 5.309 -25.422 1 63.38 72 GLU A O 1
ATOM 568 N N . SER A 1 73 ? 27.609 3.174 -25.812 1 65.12 73 SER A N 1
ATOM 569 C CA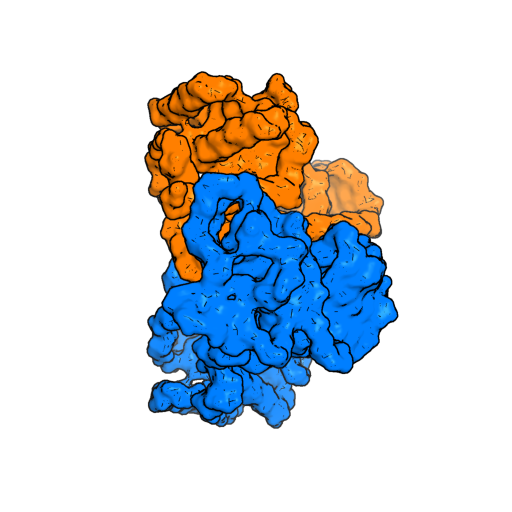 . SER A 1 73 ? 27.922 2.809 -24.438 1 65.12 73 SER A CA 1
ATOM 570 C C . SER A 1 73 ? 29.391 3.086 -24.109 1 65.12 73 SER A C 1
ATOM 572 O O . SER A 1 73 ? 29.719 3.543 -23.016 1 65.12 73 SER A O 1
ATOM 574 N N . ALA A 1 74 ? 30.172 2.939 -25.094 1 70.88 74 ALA A N 1
ATOM 575 C CA . ALA A 1 74 ? 31.594 3.188 -24.891 1 70.88 74 ALA A CA 1
ATOM 576 C C . ALA A 1 74 ? 31.875 4.676 -24.719 1 70.88 74 ALA A C 1
ATOM 578 O O . ALA A 1 74 ? 32.75 5.062 -23.922 1 70.88 74 ALA A O 1
ATOM 579 N N . THR A 1 75 ? 31.141 5.434 -25.375 1 74 75 THR A N 1
ATOM 580 C CA . THR A 1 75 ? 31.297 6.883 -25.281 1 74 75 THR A CA 1
ATOM 581 C C . THR A 1 75 ? 30.891 7.383 -23.906 1 74 75 THR A C 1
ATOM 583 O O . THR A 1 75 ? 31.516 8.289 -23.344 1 74 75 THR A O 1
ATOM 586 N N . GLU A 1 76 ? 29.891 6.738 -23.359 1 78.88 76 GLU A N 1
ATOM 587 C CA . GLU A 1 76 ? 29.422 7.137 -22.031 1 78.88 76 GLU A CA 1
ATOM 588 C C . GLU A 1 76 ? 30.469 6.836 -20.969 1 78.88 76 GLU A C 1
ATOM 590 O O . GLU A 1 76 ? 30.719 7.664 -20.078 1 78.88 76 GLU A O 1
ATOM 595 N N . CYS A 1 77 ? 31.062 5.695 -21.109 1 82.31 77 CYS A N 1
ATOM 596 C CA . CYS A 1 77 ? 32.094 5.312 -20.141 1 82.31 77 CYS A CA 1
ATOM 597 C C . CYS A 1 77 ? 33.281 6.25 -20.219 1 82.31 77 CYS A C 1
ATOM 599 O O . CYS A 1 77 ? 33.875 6.609 -19.188 1 82.31 77 CYS A O 1
ATOM 601 N N . ARG A 1 78 ? 33.625 6.648 -21.375 1 83.19 78 ARG A N 1
ATOM 602 C CA . ARG A 1 78 ? 34.75 7.559 -21.578 1 83.19 78 ARG A CA 1
ATOM 603 C C . ARG A 1 78 ? 34.469 8.93 -20.984 1 83.19 78 ARG A C 1
ATOM 605 O O . ARG A 1 78 ? 35.344 9.578 -20.438 1 83.19 78 ARG A O 1
ATOM 612 N N . PHE A 1 79 ? 33.25 9.258 -21.188 1 85.94 79 PHE A N 1
ATOM 613 C CA . PHE A 1 79 ? 32.844 10.539 -20.625 1 85.94 79 PHE A CA 1
ATOM 614 C C . PHE A 1 79 ? 32.969 10.523 -19.109 1 85.94 79 PHE A C 1
ATOM 616 O O . PHE A 1 79 ? 33.469 11.469 -18.516 1 85.94 79 PHE A O 1
ATOM 623 N N . VAL A 1 80 ? 32.5 9.484 -18.531 1 90.69 80 VAL A N 1
ATOM 624 C CA . VAL A 1 80 ? 32.562 9.359 -17.078 1 90.69 80 VAL A CA 1
ATOM 625 C C . VAL A 1 80 ? 34 9.336 -16.609 1 90.69 80 VAL A C 1
ATOM 627 O O . VAL A 1 80 ? 34.375 9.945 -15.602 1 90.69 80 VAL A O 1
ATOM 630 N N . GLU A 1 81 ? 34.812 8.609 -17.328 1 92 81 GLU A N 1
ATOM 631 C CA . GLU A 1 81 ? 36.219 8.531 -17 1 92 81 GLU A CA 1
ATOM 632 C C . GLU A 1 81 ? 36.875 9.906 -17.031 1 92 81 GLU A C 1
ATOM 634 O O . GLU A 1 81 ? 37.656 10.25 -16.141 1 92 81 GLU A O 1
ATOM 639 N N . SER A 1 82 ? 36.594 10.633 -18.031 1 91.38 82 SER A N 1
ATOM 640 C CA . SER A 1 82 ? 37.125 11.977 -18.172 1 91.38 82 SER A CA 1
ATOM 641 C C . SER A 1 82 ? 36.656 12.875 -17.031 1 91.38 82 SER A C 1
ATOM 643 O O . SER A 1 82 ? 37.438 13.672 -16.5 1 91.38 82 SER A O 1
ATOM 645 N N . PHE A 1 83 ? 35.406 12.789 -16.766 1 91.31 83 PHE A N 1
ATOM 646 C CA . PHE A 1 83 ? 34.844 13.547 -15.664 1 91.31 83 PHE A CA 1
ATOM 647 C C . PHE A 1 83 ? 35.562 13.25 -14.359 1 91.31 83 PHE A C 1
ATOM 649 O O . PHE A 1 83 ? 35.906 14.164 -13.602 1 91.31 83 PHE A O 1
ATOM 656 N N . CYS A 1 84 ? 35.844 11.992 -14.125 1 94.81 84 CYS A N 1
ATOM 657 C CA . CYS A 1 84 ? 36.562 11.555 -12.922 1 94.81 84 CYS A CA 1
ATOM 658 C C . CYS A 1 84 ? 38 12.055 -12.914 1 94.81 84 CYS A C 1
ATOM 660 O O . CYS A 1 84 ? 38.5 12.5 -11.875 1 94.81 84 CYS A O 1
ATOM 662 N N . ARG A 1 85 ? 38.625 11.992 -14.016 1 93.75 85 ARG A N 1
ATOM 663 C CA . ARG A 1 85 ? 40 12.438 -14.133 1 93.75 85 ARG A CA 1
ATOM 664 C C . ARG A 1 85 ? 40.125 13.922 -13.805 1 93.75 85 ARG A C 1
ATOM 666 O O . ARG A 1 85 ? 41.031 14.336 -13.086 1 93.75 85 ARG A O 1
ATOM 673 N N . GLU A 1 86 ? 39.25 14.641 -14.281 1 92.62 86 GLU A N 1
ATOM 674 C CA . GLU A 1 86 ? 39.25 16.078 -14.062 1 92.62 86 GLU A CA 1
ATOM 675 C C . GLU A 1 86 ? 39.062 16.422 -12.578 1 92.62 86 GLU A C 1
ATOM 677 O O . GLU A 1 86 ? 39.562 17.438 -12.102 1 92.62 86 GLU A O 1
ATOM 682 N N . LYS A 1 87 ? 38.438 15.617 -11.867 1 93.31 87 LYS A N 1
ATOM 683 C CA . LYS A 1 87 ? 38.094 15.906 -10.469 1 93.31 87 LYS A CA 1
ATOM 684 C C . LYS A 1 87 ? 38.906 15.023 -9.523 1 93.31 87 LYS A C 1
ATOM 686 O O . LYS A 1 87 ? 38.656 15.008 -8.312 1 93.31 87 LYS A O 1
ATOM 691 N N . ASP A 1 88 ? 39.781 14.211 -10.023 1 93.69 88 ASP A N 1
ATOM 692 C CA . ASP A 1 88 ? 40.656 13.328 -9.258 1 93.69 88 ASP A CA 1
ATOM 693 C C . ASP A 1 88 ? 39.844 12.297 -8.477 1 93.69 88 ASP A C 1
ATOM 695 O O . ASP A 1 88 ? 40.031 12.133 -7.27 1 93.69 88 ASP A O 1
ATOM 699 N N . ILE A 1 89 ? 38.875 11.789 -9.125 1 95.88 89 ILE A N 1
ATOM 700 C CA . ILE A 1 89 ? 38.062 10.703 -8.562 1 95.88 89 ILE A CA 1
ATOM 701 C C . ILE A 1 89 ? 38.531 9.367 -9.117 1 95.88 89 ILE A C 1
ATOM 703 O O . ILE A 1 89 ? 38.844 9.25 -10.312 1 95.88 89 ILE A O 1
ATOM 707 N N . ILE A 1 90 ? 38.719 8.383 -8.266 1 96.44 90 ILE A N 1
ATOM 708 C CA . ILE A 1 90 ? 39.125 7.051 -8.711 1 96.44 90 ILE A CA 1
ATOM 709 C C . ILE A 1 90 ? 38.031 6.465 -9.602 1 96.44 90 ILE A C 1
ATOM 711 O O . ILE A 1 90 ? 36.844 6.527 -9.266 1 96.44 90 ILE A O 1
ATOM 715 N N . PHE A 1 91 ? 38.438 5.953 -10.766 1 96.44 91 PHE A N 1
ATOM 716 C CA . PHE A 1 91 ? 37.5 5.418 -11.734 1 96.44 91 PHE A CA 1
ATOM 717 C C . PHE A 1 91 ? 37.719 3.926 -11.945 1 96.44 91 PHE A C 1
ATOM 719 O O . PHE A 1 91 ? 38.844 3.482 -12.164 1 96.44 91 PHE A O 1
ATOM 726 N N . ALA A 1 92 ? 36.656 3.182 -11.75 1 95.69 92 ALA A N 1
ATOM 727 C CA . ALA A 1 92 ? 36.656 1.753 -12.055 1 95.69 92 ALA A CA 1
ATOM 728 C C . ALA A 1 92 ? 35.625 1.427 -13.125 1 95.69 92 ALA A C 1
ATOM 730 O O . ALA A 1 92 ? 34.406 1.514 -12.883 1 95.69 92 ALA A O 1
ATOM 731 N N . GLY A 1 93 ? 36.031 1.045 -14.336 1 92.12 93 GLY A N 1
ATOM 732 C CA . GLY A 1 93 ? 35.156 0.715 -15.438 1 92.12 93 GLY A CA 1
ATOM 733 C C . GLY A 1 93 ? 35.312 -0.706 -15.945 1 92.12 93 GLY A C 1
ATOM 734 O O . GLY A 1 93 ? 36.438 -1.249 -15.914 1 92.12 93 GLY A O 1
ATOM 735 N N . GLN A 1 94 ? 34.188 -1.264 -16.297 1 89.44 94 GLN A N 1
ATOM 736 C CA . GLN A 1 94 ? 34.25 -2.607 -16.875 1 89.44 94 GLN A CA 1
ATOM 737 C C . GLN A 1 94 ? 33.188 -2.797 -17.953 1 89.44 94 GLN A C 1
ATOM 739 O O . GLN A 1 94 ? 32.062 -2.279 -17.828 1 89.44 94 GLN A O 1
ATOM 744 N N . THR A 1 95 ? 33.531 -3.447 -19.047 1 88.38 95 THR A N 1
ATOM 745 C CA . THR A 1 95 ? 32.562 -3.879 -20.047 1 88.38 95 THR A CA 1
ATOM 746 C C . THR A 1 95 ? 31.984 -5.246 -19.688 1 88.38 95 THR A C 1
ATOM 748 O O . THR A 1 95 ? 32.719 -6.207 -19.5 1 88.38 95 THR A O 1
ATOM 751 N N . LEU A 1 96 ? 30.688 -5.281 -19.578 1 88 96 LEU A N 1
ATOM 752 C CA . LEU A 1 96 ? 30.016 -6.508 -19.156 1 88 96 LEU A CA 1
ATOM 753 C C . LEU A 1 96 ? 29.625 -7.355 -20.359 1 88 96 LEU A C 1
ATOM 755 O O . LEU A 1 96 ? 29.188 -6.82 -21.375 1 88 96 LEU A O 1
ATOM 759 N N . ASP A 1 97 ? 29.797 -8.602 -20.312 1 86.81 97 ASP A N 1
ATOM 760 C CA . ASP A 1 97 ? 29.375 -9.531 -21.359 1 86.81 97 ASP A CA 1
ATOM 761 C C . ASP A 1 97 ? 27.953 -10.016 -21.125 1 86.81 97 ASP A C 1
ATOM 763 O O . ASP A 1 97 ? 27.734 -11.18 -20.781 1 86.81 97 ASP A O 1
ATOM 767 N N . VAL A 1 98 ? 27.062 -9.164 -21.422 1 87.44 98 VAL A N 1
ATOM 768 C CA . VAL A 1 98 ? 25.656 -9.453 -21.156 1 87.44 98 VAL A CA 1
ATOM 769 C C . VAL A 1 98 ? 25.156 -10.531 -22.109 1 87.44 98 VAL A C 1
ATOM 771 O O . VAL A 1 98 ? 24.438 -11.453 -21.688 1 87.44 98 VAL A O 1
ATOM 774 N N . ALA A 1 99 ? 25.531 -10.445 -23.344 1 84.88 99 ALA A N 1
ATOM 775 C CA . ALA A 1 99 ? 25.109 -11.414 -24.359 1 84.88 99 ALA A CA 1
ATOM 776 C C . ALA A 1 99 ? 25.531 -12.82 -23.969 1 84.88 99 ALA A C 1
ATOM 778 O O . ALA A 1 99 ? 24.75 -13.773 -24.078 1 84.88 99 ALA A O 1
ATOM 779 N N . GLY A 1 100 ? 26.766 -12.922 -23.641 1 87.12 100 GLY A N 1
ATOM 780 C CA . GLY A 1 100 ? 27.266 -14.219 -23.234 1 87.12 100 GLY A CA 1
ATOM 781 C C . GLY A 1 100 ? 26.578 -14.758 -21.984 1 87.12 100 GLY A C 1
ATOM 782 O O . GLY A 1 100 ? 26.297 -15.953 -21.906 1 87.12 100 GLY A O 1
ATOM 783 N N . HIS A 1 101 ? 26.359 -13.922 -21.078 1 89 101 HIS A N 1
ATOM 784 C CA . HIS A 1 101 ? 25.688 -14.312 -19.844 1 89 101 HIS A CA 1
ATOM 785 C C . HIS A 1 101 ? 24.266 -14.789 -20.125 1 89 101 HIS A C 1
ATOM 787 O O . HIS A 1 101 ? 23.812 -15.758 -19.516 1 89 101 HIS A O 1
ATOM 793 N N . MET A 1 102 ? 23.562 -14.055 -20.969 1 87.19 102 MET A N 1
ATOM 794 C CA . MET A 1 102 ? 22.203 -14.438 -21.359 1 87.19 102 MET A CA 1
ATOM 795 C C . MET A 1 102 ? 22.188 -15.844 -21.953 1 87.19 102 MET A C 1
ATOM 797 O O . MET A 1 102 ? 21.297 -16.641 -21.656 1 87.19 102 MET A O 1
ATOM 801 N N . LYS A 1 103 ? 23.172 -16.141 -22.781 1 86.25 103 LYS A N 1
ATOM 802 C CA . LYS A 1 103 ? 23.281 -17.453 -23.438 1 86.25 103 LYS A CA 1
ATOM 803 C C . LYS A 1 103 ? 23.516 -18.547 -22.406 1 86.25 103 LYS A C 1
ATOM 805 O O . LYS A 1 103 ? 22.969 -19.656 -22.531 1 86.25 103 LYS A O 1
ATOM 810 N N . ARG A 1 104 ? 24.234 -18.234 -21.453 1 86.06 104 ARG A N 1
ATOM 811 C CA . ARG A 1 104 ? 24.625 -19.219 -20.453 1 86.06 104 ARG A CA 1
ATOM 812 C C . ARG A 1 104 ? 23.484 -19.469 -19.453 1 86.06 104 ARG A C 1
ATOM 814 O O . ARG A 1 104 ? 23.281 -20.609 -19.016 1 86.06 104 ARG A O 1
ATOM 821 N N . THR A 1 105 ? 22.75 -18.484 -19.062 1 83.44 105 THR A N 1
ATOM 822 C CA . THR A 1 105 ? 21.781 -18.594 -17.969 1 83.44 105 THR A CA 1
ATOM 823 C C . THR A 1 105 ? 20.359 -18.656 -18.5 1 83.44 105 THR A C 1
ATOM 825 O O . THR A 1 105 ? 19.438 -19.094 -17.797 1 83.44 105 THR A O 1
ATOM 828 N N . GLY A 1 106 ? 20.109 -18.172 -19.672 1 81.25 106 GLY A N 1
ATOM 829 C CA . GLY A 1 106 ? 18.781 -18.109 -20.25 1 81.25 106 GLY A CA 1
ATOM 830 C C . GLY A 1 106 ? 17.938 -16.984 -19.688 1 81.25 106 GLY A C 1
ATOM 831 O O . GLY A 1 106 ? 16.734 -16.906 -19.938 1 81.25 106 GLY A O 1
ATOM 832 N N . GLN A 1 107 ? 18.562 -16.094 -18.969 1 80.69 107 GLN A N 1
ATOM 833 C CA . GLN A 1 107 ? 17.859 -14.977 -18.359 1 80.69 107 GLN A CA 1
ATOM 834 C C . GLN A 1 107 ? 17.531 -13.898 -19.391 1 80.69 107 GLN A C 1
ATOM 836 O O . GLN A 1 107 ? 18.25 -13.742 -20.375 1 80.69 107 GLN A O 1
ATOM 841 N N . PRO A 1 108 ? 16.391 -13.203 -19.125 1 78.19 108 PRO A N 1
ATOM 842 C CA . PRO A 1 108 ? 16.109 -12.062 -19.984 1 78.19 108 PRO A CA 1
ATOM 843 C C . PRO A 1 108 ? 17.156 -10.961 -19.891 1 78.19 108 PRO A C 1
ATOM 845 O O . PRO A 1 108 ? 17.922 -10.922 -18.922 1 78.19 108 PRO A O 1
ATOM 848 N N . LEU A 1 109 ? 17.281 -10.102 -20.906 1 78.62 109 LEU A N 1
ATOM 849 C CA . LEU A 1 109 ? 18.281 -9.055 -21.062 1 78.62 109 LEU A CA 1
ATOM 850 C C . LEU A 1 109 ? 18.344 -8.18 -19.812 1 78.62 109 LEU A C 1
ATOM 852 O O . LEU A 1 109 ? 19.422 -7.957 -19.266 1 78.62 109 LEU A O 1
ATOM 856 N N . GLN A 1 110 ? 17.203 -7.758 -19.312 1 77.31 110 GLN A N 1
ATOM 857 C CA . GLN A 1 110 ? 17.172 -6.82 -18.203 1 77.31 110 GLN A CA 1
ATOM 858 C C . GLN A 1 110 ? 17.672 -7.477 -16.906 1 77.31 110 GLN A C 1
ATOM 860 O O . GLN A 1 110 ? 18.422 -6.871 -16.156 1 77.31 110 GLN A O 1
ATOM 865 N N . SER A 1 111 ? 17.281 -8.664 -16.734 1 81.94 111 SER A N 1
ATOM 866 C CA . SER A 1 111 ? 17.688 -9.375 -15.531 1 81.94 111 SER A CA 1
ATOM 867 C C . SER A 1 111 ? 19.172 -9.734 -15.578 1 81.94 111 SER A C 1
ATOM 869 O O . SER A 1 111 ? 19.875 -9.617 -14.57 1 81.94 111 SER A O 1
ATOM 871 N N . ALA A 1 112 ? 19.578 -10.172 -16.688 1 83 112 ALA A N 1
ATOM 872 C CA . ALA A 1 112 ? 20.969 -10.531 -16.875 1 83 112 ALA A CA 1
ATOM 873 C C . ALA A 1 112 ? 21.875 -9.32 -16.688 1 83 112 ALA A C 1
ATOM 875 O O . ALA A 1 112 ? 22.906 -9.398 -16.016 1 83 112 ALA A O 1
ATOM 876 N N . ALA A 1 113 ? 21.5 -8.211 -17.312 1 84.69 113 ALA A N 1
ATOM 877 C CA . ALA A 1 113 ? 22.281 -6.977 -17.203 1 84.69 113 ALA A CA 1
ATOM 878 C C . ALA A 1 113 ? 22.375 -6.508 -15.758 1 84.69 113 ALA A C 1
ATOM 880 O O . ALA A 1 113 ? 23.438 -6.062 -15.312 1 84.69 113 ALA A O 1
ATOM 881 N N . ARG A 1 114 ? 21.328 -6.668 -15.094 1 86.38 114 ARG A N 1
ATOM 882 C CA . ARG A 1 114 ? 21.297 -6.246 -13.695 1 86.38 114 ARG A CA 1
ATOM 883 C C . ARG A 1 114 ? 22.203 -7.113 -12.844 1 86.38 114 ARG A C 1
ATOM 885 O O . ARG A 1 114 ? 22.969 -6.598 -12.023 1 86.38 114 ARG A O 1
ATOM 892 N N . GLU A 1 115 ? 22.078 -8.305 -13.031 1 88.12 115 GLU A N 1
ATOM 893 C CA . GLU A 1 115 ? 22.891 -9.234 -12.25 1 88.12 115 GLU A CA 1
ATOM 894 C C . GLU A 1 115 ? 24.375 -8.977 -12.453 1 88.12 115 GLU A C 1
ATOM 896 O O . GLU A 1 115 ? 25.141 -8.906 -11.484 1 88.12 115 GLU A O 1
ATOM 901 N N . LEU A 1 116 ? 24.75 -8.844 -13.648 1 90.75 116 LEU A N 1
ATOM 902 C CA . LEU A 1 116 ? 26.156 -8.609 -13.969 1 90.75 116 LEU A CA 1
ATOM 903 C C . LEU A 1 116 ? 26.609 -7.266 -13.406 1 90.75 116 LEU A C 1
ATOM 905 O O . LEU A 1 116 ? 27.734 -7.145 -12.922 1 90.75 116 LEU A O 1
ATOM 909 N N . ARG A 1 117 ? 25.797 -6.305 -13.523 1 93 117 ARG A N 1
ATOM 910 C CA . ARG A 1 117 ? 26.125 -4.98 -13 1 93 117 ARG A CA 1
ATOM 911 C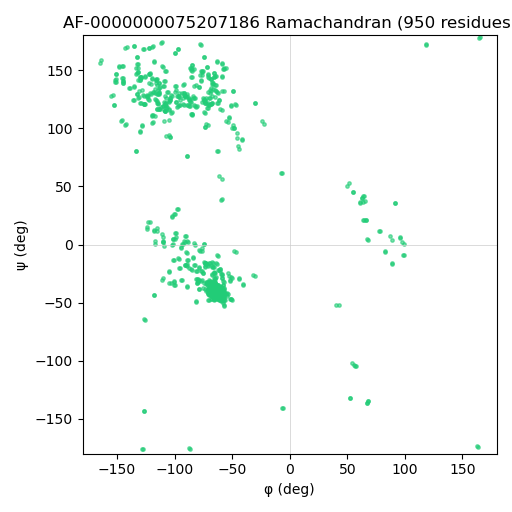 C . ARG A 1 117 ? 26.375 -5.031 -11.5 1 93 117 ARG A C 1
ATOM 913 O O . ARG A 1 117 ? 27.344 -4.457 -11 1 93 117 ARG A O 1
ATOM 920 N N . TYR A 1 118 ? 25.547 -5.703 -10.805 1 94.25 118 TYR A N 1
ATOM 921 C CA . TYR A 1 118 ? 25.672 -5.762 -9.352 1 94.25 118 TYR A CA 1
ATOM 922 C C . TYR A 1 118 ? 26.859 -6.617 -8.938 1 94.25 118 TYR A C 1
ATOM 924 O O . TYR A 1 118 ? 27.5 -6.348 -7.922 1 94.25 118 TYR A O 1
ATOM 932 N N . ASN A 1 119 ? 27.094 -7.602 -9.742 1 93.94 119 ASN A N 1
ATOM 933 C CA . ASN A 1 119 ? 28.312 -8.352 -9.508 1 93.94 119 ASN A CA 1
ATOM 934 C C . ASN A 1 119 ? 29.547 -7.469 -9.641 1 93.94 119 ASN A C 1
ATOM 936 O O . ASN A 1 119 ? 30.484 -7.559 -8.836 1 93.94 119 ASN A O 1
ATOM 940 N N . PHE A 1 120 ? 29.562 -6.684 -10.625 1 95.12 120 PHE A N 1
ATOM 941 C CA . PHE A 1 120 ? 30.656 -5.746 -10.852 1 95.12 120 PHE A CA 1
ATOM 942 C C . PHE A 1 120 ? 30.781 -4.773 -9.688 1 95.12 120 PHE A C 1
ATOM 944 O O . PHE A 1 120 ? 31.891 -4.523 -9.195 1 95.12 120 PHE A O 1
ATOM 951 N N . PHE A 1 121 ? 29.641 -4.227 -9.227 1 97.19 121 PHE A N 1
ATOM 952 C CA . PHE A 1 121 ? 29.672 -3.309 -8.094 1 97.19 121 PHE A CA 1
ATOM 953 C C . PHE A 1 121 ? 30.25 -3.986 -6.855 1 97.19 121 PHE A C 1
ATOM 955 O O . PHE A 1 121 ? 31 -3.373 -6.105 1 97.19 121 PHE A O 1
ATOM 962 N N . ALA A 1 122 ? 29.859 -5.211 -6.656 1 97.25 122 ALA A N 1
ATOM 963 C CA . ALA A 1 122 ? 30.375 -5.969 -5.516 1 97.25 122 ALA A CA 1
ATOM 964 C C . ALA A 1 122 ? 31.891 -6.121 -5.582 1 97.25 122 ALA A C 1
ATOM 966 O O . ALA A 1 122 ? 32.594 -5.977 -4.57 1 97.25 122 ALA A O 1
ATOM 967 N N . GLU A 1 123 ? 32.344 -6.438 -6.734 1 97 123 GLU A N 1
ATOM 968 C CA . GLU A 1 123 ? 33.781 -6.586 -6.945 1 97 123 GLU A CA 1
ATOM 969 C C . GLU A 1 123 ? 34.531 -5.281 -6.645 1 97 123 GLU A C 1
ATOM 971 O O . GLU A 1 123 ? 35.562 -5.293 -6.008 1 97 123 GLU A O 1
ATOM 976 N N . VAL A 1 124 ? 34 -4.207 -7.121 1 97.19 124 VAL A N 1
ATOM 977 C CA . VAL A 1 124 ? 34.625 -2.906 -6.914 1 97.19 124 VAL A CA 1
ATOM 978 C C . VAL A 1 124 ? 34.625 -2.564 -5.426 1 97.19 124 VAL A C 1
ATOM 980 O O . VAL A 1 124 ? 35.625 -2.074 -4.898 1 97.19 124 VAL A O 1
ATOM 983 N N . MET A 1 125 ? 33.531 -2.777 -4.762 1 97.69 125 MET A N 1
ATOM 984 C CA . MET A 1 125 ? 33.438 -2.504 -3.328 1 97.69 125 MET A CA 1
ATOM 985 C C . MET A 1 125 ? 34.469 -3.311 -2.557 1 97.69 125 MET A C 1
ATOM 987 O O . MET A 1 125 ? 35.156 -2.783 -1.66 1 97.69 125 MET A O 1
ATOM 991 N N . ASN A 1 126 ? 34.594 -4.547 -2.916 1 97.12 126 ASN A N 1
ATOM 992 C CA . ASN A 1 126 ? 35.562 -5.414 -2.252 1 97.12 126 ASN A CA 1
ATOM 993 C C . ASN A 1 126 ? 37 -4.965 -2.516 1 97.12 126 ASN A C 1
ATOM 995 O O . ASN A 1 126 ? 37.844 -4.961 -1.607 1 97.12 126 ASN A O 1
ATOM 999 N N . MET A 1 127 ? 37.281 -4.656 -3.729 1 96.75 127 MET A N 1
ATOM 1000 C CA . MET A 1 127 ? 38.625 -4.25 -4.145 1 96.75 127 MET A CA 1
ATOM 1001 C C . MET A 1 127 ? 39.094 -3.033 -3.355 1 96.75 127 MET A C 1
ATOM 1003 O O . MET A 1 127 ? 40.281 -2.926 -3.014 1 96.75 127 MET A O 1
ATOM 1007 N N . TYR A 1 128 ? 38.188 -2.133 -3.027 1 96.88 128 TYR A N 1
ATOM 1008 C CA . TYR A 1 128 ? 38.594 -0.875 -2.404 1 96.88 128 TYR A CA 1
ATOM 1009 C C . TYR A 1 128 ? 38.156 -0.836 -0.94 1 96.88 128 TYR A C 1
ATOM 1011 O O . TYR A 1 128 ? 38.344 0.176 -0.261 1 96.88 128 TYR A O 1
ATOM 1019 N N . GLY A 1 129 ? 37.531 -1.924 -0.443 1 96 129 GLY A N 1
ATOM 1020 C CA . GLY A 1 129 ? 37.062 -1.965 0.935 1 96 129 GLY A CA 1
ATOM 1021 C C . GLY A 1 129 ? 35.969 -0.939 1.232 1 96 129 GLY A C 1
ATOM 1022 O O . GLY A 1 129 ? 36 -0.282 2.275 1 96 129 GLY A O 1
ATOM 1023 N N . ALA A 1 130 ? 35.156 -0.74 0.283 1 97.38 130 ALA A N 1
ATOM 1024 C CA . ALA A 1 130 ? 34.094 0.266 0.427 1 97.38 130 ALA A CA 1
ATOM 1025 C C . ALA A 1 130 ? 32.969 -0.248 1.309 1 97.38 130 ALA A C 1
ATOM 1027 O O . ALA A 1 130 ? 32.594 -1.424 1.238 1 97.38 130 ALA A O 1
ATOM 1028 N N . GLU A 1 131 ? 32.344 0.625 2.07 1 97.56 131 GLU A N 1
ATOM 1029 C CA . GLU A 1 131 ? 31.281 0.249 2.994 1 97.56 131 GLU A CA 1
ATOM 1030 C C . GLU A 1 131 ? 29.906 0.571 2.416 1 97.56 131 GLU A C 1
ATOM 1032 O O . GLU A 1 131 ? 28.875 0.084 2.912 1 97.56 131 GLU A O 1
ATOM 1037 N N . ALA A 1 132 ? 29.922 1.377 1.324 1 98.06 132 ALA A N 1
ATOM 1038 C CA . ALA A 1 132 ? 28.625 1.766 0.765 1 98.06 132 ALA A CA 1
ATOM 1039 C C . ALA A 1 132 ? 28.688 1.873 -0.755 1 98.06 132 ALA A C 1
ATOM 1041 O O . ALA A 1 132 ? 29.703 2.32 -1.307 1 98.06 132 ALA A O 1
ATOM 1042 N N . LEU A 1 133 ? 27.641 1.426 -1.414 1 98.38 133 LEU A N 1
ATOM 1043 C CA . LEU A 1 133 ? 27.391 1.653 -2.832 1 98.38 133 LEU A CA 1
ATOM 1044 C C . LEU A 1 133 ? 26.234 2.635 -3.029 1 98.38 133 LEU A C 1
ATOM 1046 O O . LEU A 1 133 ? 25.094 2.355 -2.633 1 98.38 133 LEU A O 1
ATOM 1050 N N . ALA A 1 134 ? 26.531 3.773 -3.584 1 98.38 134 ALA A N 1
ATOM 1051 C CA . ALA A 1 134 ? 25.516 4.789 -3.816 1 98.38 134 ALA A CA 1
ATOM 1052 C C . ALA A 1 134 ? 24.969 4.707 -5.242 1 98.38 134 ALA A C 1
ATOM 1054 O O . ALA A 1 134 ? 25.75 4.68 -6.203 1 98.38 134 ALA A O 1
ATOM 1055 N N . LEU A 1 135 ? 23.656 4.621 -5.344 1 97.5 135 LEU A N 1
ATOM 1056 C CA . LEU A 1 135 ? 23 4.582 -6.648 1 97.5 135 LEU A CA 1
ATOM 1057 C C . LEU A 1 135 ? 22.078 5.785 -6.836 1 97.5 135 LEU A C 1
ATOM 1059 O O . LEU A 1 135 ? 21.609 6.367 -5.859 1 97.5 135 LEU A O 1
ATOM 1063 N N . GLY A 1 136 ? 21.797 6.129 -8.086 1 96.31 136 GLY A N 1
ATOM 1064 C CA . GLY A 1 136 ? 21.156 7.395 -8.406 1 96.31 136 GLY A CA 1
ATOM 1065 C C . GLY A 1 136 ? 19.656 7.277 -8.594 1 96.31 136 GLY A C 1
ATOM 1066 O O . GLY A 1 136 ? 19.062 8.008 -9.391 1 96.31 136 GLY A O 1
ATOM 1067 N N . HIS A 1 137 ? 19.047 6.336 -7.887 1 95.69 137 HIS A N 1
ATOM 1068 C CA . HIS A 1 137 ? 17.594 6.266 -7.93 1 95.69 137 HIS A CA 1
ATOM 1069 C C . HIS A 1 137 ? 16.953 7.477 -7.246 1 95.69 137 HIS A C 1
ATOM 1071 O O . HIS A 1 137 ? 17.469 7.961 -6.234 1 95.69 137 HIS A O 1
ATOM 1077 N N . HIS A 1 138 ? 15.883 7.961 -7.789 1 97 138 HIS A N 1
ATOM 1078 C CA . HIS A 1 138 ? 15.266 9.164 -7.25 1 97 138 HIS A CA 1
ATOM 1079 C C . HIS A 1 138 ? 13.781 8.938 -6.977 1 97 138 HIS A C 1
ATOM 1081 O O . HIS A 1 138 ? 13.281 7.824 -7.125 1 97 138 HIS A O 1
ATOM 1087 N N . GLY A 1 139 ? 13.07 9.945 -6.566 1 96.25 139 GLY A N 1
ATOM 1088 C CA . GLY A 1 139 ? 11.688 9.844 -6.121 1 96.25 139 GLY A CA 1
ATOM 1089 C C . GLY A 1 139 ? 10.742 9.383 -7.211 1 96.25 139 GLY A C 1
ATOM 1090 O O . GLY A 1 139 ? 9.773 8.672 -6.941 1 96.25 139 GLY A O 1
ATOM 1091 N N . ASP A 1 140 ? 11.008 9.797 -8.43 1 96.12 140 ASP A N 1
ATOM 1092 C CA . ASP A 1 140 ? 10.156 9.383 -9.539 1 96.12 140 ASP A CA 1
ATOM 1093 C C . ASP A 1 140 ? 10.273 7.875 -9.781 1 96.12 140 ASP A C 1
ATOM 1095 O O . ASP A 1 140 ? 9.273 7.215 -10.094 1 96.12 140 ASP A O 1
ATOM 1099 N N . ASP A 1 141 ? 11.508 7.406 -9.602 1 94.75 141 ASP A N 1
ATOM 1100 C CA . ASP A 1 141 ? 11.711 5.965 -9.719 1 94.75 141 ASP A CA 1
ATOM 1101 C C . ASP A 1 141 ? 10.898 5.211 -8.672 1 94.75 141 ASP A C 1
ATOM 1103 O O . ASP A 1 141 ? 10.344 4.148 -8.953 1 94.75 141 ASP A O 1
ATOM 1107 N N . GLN A 1 142 ? 10.867 5.754 -7.512 1 96.56 142 GLN A N 1
ATOM 1108 C CA . GLN A 1 142 ? 10.133 5.141 -6.414 1 96.56 142 GLN A CA 1
ATOM 1109 C C . GLN A 1 142 ? 8.641 5.043 -6.742 1 96.56 142 GLN A C 1
ATOM 1111 O O . GLN A 1 142 ? 8.023 3.994 -6.539 1 96.56 142 GLN A O 1
ATOM 1116 N N . THR A 1 143 ? 8.102 6.141 -7.219 1 96.19 143 THR A N 1
ATOM 1117 C CA . THR A 1 143 ? 6.684 6.199 -7.566 1 96.19 143 THR A CA 1
ATOM 1118 C C . THR A 1 143 ? 6.348 5.164 -8.641 1 96.19 143 THR A C 1
ATOM 1120 O O . THR A 1 143 ? 5.363 4.438 -8.516 1 96.19 143 THR A O 1
ATOM 1123 N N . GLU A 1 144 ? 7.234 5.113 -9.648 1 95 144 GLU A N 1
ATOM 1124 C CA . GLU A 1 144 ? 7.035 4.164 -10.734 1 95 144 GLU A CA 1
ATOM 1125 C C . GLU A 1 144 ? 7.082 2.727 -10.227 1 95 144 GLU A C 1
ATOM 1127 O O . GLU A 1 144 ? 6.219 1.913 -10.57 1 95 144 GLU A O 1
ATOM 1132 N N . THR A 1 145 ? 8.055 2.461 -9.414 1 94.06 145 THR A N 1
ATOM 1133 C CA . THR A 1 145 ? 8.281 1.104 -8.938 1 94.06 145 THR A CA 1
ATOM 1134 C C . THR A 1 145 ? 7.109 0.639 -8.07 1 94.06 145 THR A C 1
ATOM 1136 O O . THR A 1 145 ? 6.605 -0.475 -8.242 1 94.06 145 THR A O 1
ATOM 1139 N N . ILE A 1 146 ? 6.652 1.441 -7.18 1 95.31 146 ILE A N 1
ATOM 1140 C CA . ILE A 1 146 ? 5.555 1.078 -6.285 1 95.31 146 ILE A CA 1
ATOM 1141 C C . ILE A 1 146 ? 4.285 0.841 -7.102 1 95.31 146 ILE A C 1
ATOM 1143 O O . ILE A 1 146 ? 3.568 -0.137 -6.871 1 95.31 146 ILE A O 1
ATOM 1147 N N . LEU A 1 147 ? 4.047 1.726 -8.031 1 94.69 147 LEU A N 1
ATOM 1148 C CA . LEU A 1 147 ? 2.869 1.565 -8.875 1 94.69 147 LEU A CA 1
ATOM 1149 C C . LEU A 1 147 ? 2.943 0.268 -9.672 1 94.69 147 LEU A C 1
ATOM 1151 O O . LEU A 1 147 ? 1.953 -0.46 -9.773 1 94.69 147 LEU A O 1
ATOM 1155 N N . MET A 1 148 ? 4.074 -0.011 -10.25 1 92.56 148 MET A N 1
ATOM 1156 C CA . MET A 1 148 ? 4.273 -1.244 -11.008 1 92.56 148 MET A CA 1
ATOM 1157 C C . MET A 1 148 ? 4.008 -2.467 -10.133 1 92.56 148 MET A C 1
ATOM 1159 O O . MET A 1 148 ? 3.357 -3.418 -10.57 1 92.56 148 MET A O 1
ATOM 1163 N N . ARG A 1 149 ? 4.508 -2.4 -8.945 1 91.94 149 ARG A N 1
ATOM 1164 C CA . ARG A 1 149 ? 4.363 -3.527 -8.031 1 91.94 149 ARG A CA 1
ATOM 1165 C C . ARG A 1 149 ? 2.91 -3.709 -7.609 1 91.94 149 ARG A C 1
ATOM 1167 O O . ARG A 1 149 ? 2.441 -4.836 -7.453 1 91.94 149 ARG A O 1
ATOM 1174 N N . LEU A 1 150 ? 2.201 -2.658 -7.398 1 92.12 150 LEU A N 1
ATOM 1175 C CA . LEU A 1 150 ? 0.78 -2.723 -7.074 1 92.12 150 LEU A CA 1
ATOM 1176 C C . LEU A 1 150 ? -0.008 -3.363 -8.211 1 92.12 150 LEU A C 1
ATOM 1178 O O . LEU A 1 150 ? -0.844 -4.238 -7.977 1 92.12 150 LEU A O 1
ATOM 1182 N N . VAL A 1 151 ? 0.302 -2.912 -9.414 1 92.19 151 VAL A N 1
ATOM 1183 C CA . VAL A 1 151 ? -0.418 -3.385 -10.594 1 92.19 151 VAL A CA 1
ATOM 1184 C C . VAL A 1 151 ? -0.127 -4.867 -10.812 1 92.19 151 VAL A C 1
ATOM 1186 O O . VAL A 1 151 ? -1.003 -5.621 -11.25 1 92.19 151 VAL A O 1
ATOM 1189 N N . ARG A 1 152 ? 1.063 -5.262 -10.469 1 87.75 152 ARG A N 1
ATOM 1190 C CA . ARG A 1 152 ? 1.457 -6.66 -10.617 1 87.75 152 ARG A CA 1
ATOM 1191 C C . ARG A 1 152 ? 0.852 -7.52 -9.516 1 87.75 152 ARG A C 1
ATOM 1193 O O . ARG A 1 152 ? 0.735 -8.734 -9.656 1 87.75 152 ARG A O 1
ATOM 1200 N N . GLY A 1 153 ? 0.522 -6.914 -8.453 1 86.56 153 GLY A N 1
ATOM 1201 C CA . GLY A 1 153 ? -0.054 -7.641 -7.336 1 86.56 153 GLY A CA 1
ATOM 1202 C C . GLY A 1 153 ? 0.984 -8.117 -6.336 1 86.56 153 GLY A C 1
ATOM 1203 O O . GLY A 1 153 ? 0.85 -9.203 -5.762 1 86.56 153 GLY A O 1
ATOM 1204 N N . SER A 1 154 ? 2.016 -7.301 -6.148 1 83.31 154 SER A N 1
ATOM 1205 C CA . SER A 1 154 ? 3.049 -7.637 -5.176 1 83.31 154 SER A CA 1
ATOM 1206 C C . SER A 1 154 ? 2.533 -7.488 -3.748 1 83.31 154 SER A C 1
ATOM 1208 O O . SER A 1 154 ? 1.562 -6.766 -3.506 1 83.31 154 SER A O 1
ATOM 1210 N N . GLU A 1 155 ? 3.17 -8.305 -2.836 1 82.06 155 GLU A N 1
ATOM 1211 C CA . GLU A 1 155 ? 2.748 -8.266 -1.439 1 82.06 155 GLU A CA 1
ATOM 1212 C C . GLU A 1 155 ? 3.947 -8.164 -0.501 1 82.06 155 GLU A C 1
ATOM 1214 O O . GLU A 1 155 ? 5.086 -8.406 -0.91 1 82.06 155 GLU A O 1
ATOM 1219 N N . GLY A 1 156 ? 3.676 -7.742 0.716 1 84.44 156 GLY A N 1
ATOM 1220 C CA . GLY A 1 156 ? 4.707 -7.727 1.741 1 84.44 156 GLY A CA 1
ATOM 1221 C C . GLY A 1 156 ? 5.797 -6.707 1.473 1 84.44 156 GLY A C 1
ATOM 1222 O O . GLY A 1 156 ? 5.516 -5.582 1.06 1 84.44 156 GLY A O 1
ATOM 1223 N N . GLU A 1 157 ? 7 -7.16 1.659 1 85.06 157 GLU A N 1
ATOM 1224 C CA . GLU A 1 157 ? 8.148 -6.262 1.577 1 85.06 157 GLU A CA 1
ATOM 1225 C C . GLU A 1 157 ? 8.352 -5.758 0.152 1 85.06 157 GLU A C 1
ATOM 1227 O O . GLU A 1 157 ? 8.867 -4.656 -0.055 1 85.06 157 GLU A O 1
ATOM 1232 N N . SER A 1 158 ? 7.922 -6.496 -0.776 1 85.06 158 SER A N 1
ATOM 1233 C CA . SER A 1 158 ? 8.109 -6.117 -2.172 1 85.06 158 SER A CA 1
ATOM 1234 C C . SER A 1 158 ? 7.324 -4.855 -2.514 1 85.06 158 SER A C 1
ATOM 1236 O O . SER A 1 158 ? 7.707 -4.105 -3.416 1 85.06 158 SER A O 1
ATOM 1238 N N . LEU A 1 159 ? 6.297 -4.59 -1.786 1 89.06 159 LEU A N 1
ATOM 1239 C CA . LEU A 1 159 ? 5.445 -3.43 -2.035 1 89.06 159 LEU A CA 1
ATOM 1240 C C . LEU A 1 159 ? 6.148 -2.141 -1.62 1 89.06 159 LEU A C 1
ATOM 1242 O O . LEU A 1 159 ? 5.734 -1.048 -2.016 1 89.06 159 LEU A O 1
ATOM 1246 N N . SER A 1 160 ? 7.211 -2.26 -0.808 1 91.75 160 SER A N 1
ATOM 1247 C CA . SER A 1 160 ? 7.895 -1.081 -0.281 1 91.75 160 SER A CA 1
ATOM 1248 C C . SER A 1 160 ? 8.742 -0.406 -1.354 1 91.75 160 SER A C 1
ATOM 1250 O O . SER A 1 160 ? 9.32 0.658 -1.12 1 91.75 160 SER A O 1
ATOM 1252 N N . GLY A 1 161 ? 8.742 -0.945 -2.541 1 93.31 161 GLY A N 1
ATOM 1253 C CA . GLY A 1 161 ? 9.484 -0.321 -3.621 1 93.31 161 GLY A CA 1
ATOM 1254 C C . GLY A 1 161 ? 10.992 -0.367 -3.412 1 93.31 161 GLY A C 1
ATOM 1255 O O . GLY A 1 161 ? 11.539 -1.413 -3.062 1 93.31 161 GLY A O 1
ATOM 1256 N N . ILE A 1 162 ? 11.672 0.75 -3.682 1 95.25 162 ILE A N 1
ATOM 1257 C CA . ILE A 1 162 ? 13.125 0.838 -3.598 1 95.25 162 ILE A CA 1
ATOM 1258 C C . ILE A 1 162 ? 13.539 1.209 -2.174 1 95.25 162 ILE A C 1
ATOM 1260 O O . ILE A 1 162 ? 13.133 2.254 -1.658 1 95.25 162 ILE A O 1
ATOM 1264 N N . ARG A 1 163 ? 14.344 0.435 -1.612 1 93.81 163 ARG A N 1
ATOM 1265 C CA . ARG A 1 163 ? 14.797 0.705 -0.255 1 93.81 163 ARG A CA 1
ATOM 1266 C C . ARG A 1 163 ? 15.883 1.778 -0.247 1 93.81 163 ARG A C 1
ATOM 1268 O O . ARG A 1 163 ? 16.797 1.747 -1.07 1 93.81 163 ARG A O 1
ATOM 1275 N N . ALA A 1 164 ? 15.688 2.641 0.678 1 95.75 164 ALA A N 1
ATOM 1276 C CA . ALA A 1 164 ? 16.688 3.701 0.808 1 95.75 164 ALA A CA 1
ATOM 1277 C C . ALA A 1 164 ? 18.062 3.125 1.168 1 95.75 164 ALA A C 1
ATOM 1279 O O . ALA A 1 164 ? 19.078 3.602 0.683 1 95.75 164 ALA A O 1
ATOM 1280 N N . VAL A 1 165 ? 18.031 2.111 2.047 1 95.69 165 VAL A N 1
ATOM 1281 C CA . VAL A 1 165 ? 19.234 1.405 2.473 1 95.69 165 VAL A CA 1
ATOM 1282 C C . VAL A 1 165 ? 18.969 -0.101 2.463 1 95.69 165 VAL A C 1
ATOM 1284 O O . VAL A 1 165 ? 17.922 -0.562 2.904 1 95.69 165 VAL A O 1
ATOM 1287 N N . ARG A 1 166 ? 19.938 -0.864 1.936 1 93.56 166 ARG A N 1
ATOM 1288 C CA . ARG A 1 166 ? 19.859 -2.32 1.908 1 93.56 166 ARG A CA 1
ATOM 1289 C C . ARG A 1 166 ? 21.234 -2.955 2.082 1 93.56 166 ARG A C 1
ATOM 1291 O O . ARG A 1 166 ? 22.219 -2.447 1.56 1 93.56 166 ARG A O 1
ATOM 1298 N N . LYS A 1 167 ? 21.266 -4.023 2.768 1 93.06 167 LYS A N 1
ATOM 1299 C CA . LYS A 1 167 ? 22.531 -4.742 2.92 1 93.06 167 LYS A CA 1
ATOM 1300 C C . LYS A 1 167 ? 23.016 -5.273 1.577 1 93.06 167 LYS A C 1
ATOM 1302 O O . LYS A 1 167 ? 22.234 -5.754 0.763 1 93.06 167 LYS A O 1
ATOM 1307 N N . PHE A 1 168 ? 24.25 -5.145 1.308 1 94.31 168 PHE A N 1
ATOM 1308 C CA . PHE A 1 168 ? 24.875 -5.59 0.074 1 94.31 168 PHE A CA 1
ATOM 1309 C C . PHE A 1 168 ? 26.359 -5.914 0.309 1 94.31 168 PHE A C 1
ATOM 1311 O O . PHE A 1 168 ? 27.109 -5.062 0.769 1 94.31 168 PHE A O 1
ATOM 1318 N N . THR A 1 169 ? 26.688 -7.141 0.036 1 92.75 169 THR A N 1
ATOM 1319 C CA . THR A 1 169 ? 28.016 -7.633 0.352 1 92.75 169 THR A CA 1
ATOM 1320 C C . THR A 1 169 ? 28.359 -7.363 1.814 1 92.75 169 THR A C 1
ATOM 1322 O O . THR A 1 169 ? 27.594 -7.703 2.711 1 92.75 169 THR A O 1
ATOM 1325 N N . ASP A 1 170 ? 29.453 -6.852 2.096 1 92 170 ASP A N 1
ATOM 1326 C CA . ASP A 1 170 ? 29.844 -6.531 3.465 1 92 170 ASP A CA 1
ATOM 1327 C C . ASP A 1 170 ? 29.453 -5.098 3.826 1 92 170 ASP A C 1
ATOM 1329 O O . ASP A 1 170 ? 29.734 -4.637 4.934 1 92 170 ASP A O 1
ATOM 1333 N N . GLY A 1 171 ? 28.812 -4.477 2.902 1 95.88 171 GLY A N 1
ATOM 1334 C CA . GLY A 1 171 ? 28.359 -3.113 3.123 1 95.88 171 GLY A CA 1
ATOM 1335 C C . GLY A 1 171 ? 26.875 -2.926 2.855 1 95.88 171 GLY A C 1
ATOM 1336 O O . GLY A 1 171 ? 26.062 -3.764 3.24 1 95.88 171 GLY A O 1
ATOM 1337 N N . LYS A 1 172 ? 26.641 -1.714 2.297 1 97.44 172 LYS A N 1
ATOM 1338 C CA . LYS A 1 172 ? 25.234 -1.423 2.047 1 97.44 172 LYS A CA 1
ATOM 1339 C C . LYS A 1 172 ? 25.047 -0.596 0.775 1 97.44 172 LYS A C 1
ATOM 1341 O O . LYS A 1 172 ? 25.984 0.085 0.34 1 97.44 172 LYS A O 1
ATOM 1346 N N . ILE A 1 173 ? 23.906 -0.742 0.19 1 97.94 173 ILE A N 1
ATOM 1347 C CA . ILE A 1 173 ? 23.484 0.126 -0.906 1 97.94 173 ILE A CA 1
ATOM 1348 C C . ILE A 1 173 ? 22.703 1.31 -0.354 1 97.94 173 ILE A C 1
ATOM 1350 O O . ILE A 1 173 ? 21.828 1.137 0.497 1 97.94 173 ILE A O 1
ATOM 1354 N N . ILE A 1 174 ? 23.062 2.496 -0.758 1 98.12 174 ILE A N 1
ATOM 1355 C CA . ILE A 1 174 ? 22.359 3.693 -0.313 1 98.12 174 ILE A CA 1
ATOM 1356 C C . ILE A 1 174 ? 21.828 4.461 -1.523 1 98.12 174 ILE A C 1
ATOM 1358 O O . ILE A 1 174 ? 22.453 4.473 -2.584 1 98.12 174 ILE A O 1
ATOM 1362 N N . ARG A 1 175 ? 20.703 5.094 -1.383 1 98.06 175 ARG A N 1
ATOM 1363 C CA . ARG A 1 175 ? 20.078 5.84 -2.467 1 98.06 175 ARG A CA 1
ATOM 1364 C C . ARG A 1 175 ? 19.609 7.215 -1.99 1 98.06 175 ARG A C 1
ATOM 1366 O O . ARG A 1 175 ? 18.422 7.445 -1.812 1 98.06 175 ARG A O 1
ATOM 1373 N N . PRO A 1 176 ? 20.5 8.117 -1.918 1 97.5 176 PRO A N 1
ATOM 1374 C CA . PRO A 1 176 ? 20.25 9.43 -1.31 1 97.5 176 PRO A CA 1
ATOM 1375 C C . PRO A 1 176 ? 19.219 10.25 -2.076 1 97.5 176 PRO A C 1
ATOM 1377 O O . PRO A 1 176 ? 18.562 11.117 -1.495 1 97.5 176 PRO A O 1
ATOM 1380 N N . PHE A 1 177 ? 19.016 10.023 -3.375 1 97.44 177 PHE A N 1
ATOM 1381 C CA . PHE A 1 177 ? 18.188 10.891 -4.219 1 97.44 177 PHE A CA 1
ATOM 1382 C C . PHE A 1 177 ? 16.734 10.438 -4.215 1 97.44 177 PHE A C 1
ATOM 1384 O O . PHE A 1 177 ? 15.898 11.023 -4.902 1 97.44 177 PHE A O 1
ATOM 1391 N N . LEU A 1 178 ? 16.359 9.477 -3.398 1 96.69 178 LEU A N 1
ATOM 1392 C CA . LEU A 1 178 ? 14.992 8.969 -3.363 1 96.69 178 LEU A CA 1
ATOM 1393 C C . LEU A 1 178 ? 14.031 10.031 -2.857 1 96.69 178 LEU A C 1
ATOM 1395 O O . LEU A 1 178 ? 12.812 9.914 -3.045 1 96.69 178 LEU A O 1
ATOM 1399 N N . CYS A 1 179 ? 14.555 11.07 -2.248 1 94.69 179 CYS A N 1
ATOM 1400 C CA . CYS A 1 179 ? 13.711 12.109 -1.661 1 94.69 179 CYS A CA 1
ATOM 1401 C C . CYS A 1 179 ? 13.5 13.258 -2.641 1 94.69 179 CYS A C 1
ATOM 1403 O O . CYS A 1 179 ? 12.766 14.195 -2.346 1 94.69 179 CYS A O 1
ATOM 1405 N N . ILE A 1 180 ? 14.102 13.211 -3.811 1 95.31 180 ILE A N 1
ATOM 1406 C CA . ILE A 1 180 ? 13.984 14.328 -4.742 1 95.31 180 ILE A CA 1
ATOM 1407 C C . ILE A 1 180 ? 13.508 13.82 -6.102 1 95.31 180 ILE A C 1
ATOM 1409 O O . ILE A 1 180 ? 13.453 12.609 -6.328 1 95.31 180 ILE A O 1
ATOM 1413 N N . THR A 1 181 ? 13.125 14.781 -6.957 1 95.44 181 THR A N 1
ATOM 1414 C CA . THR A 1 181 ? 12.539 14.438 -8.25 1 95.44 181 THR A CA 1
ATOM 1415 C C . THR A 1 181 ? 13.586 14.547 -9.359 1 95.44 181 THR A C 1
ATOM 1417 O O . THR A 1 181 ? 14.656 15.117 -9.156 1 95.44 181 THR A O 1
ATOM 1420 N N . LYS A 1 182 ? 13.25 13.953 -10.516 1 94.19 182 LYS A N 1
ATOM 1421 C CA . LYS A 1 182 ? 14.086 14.078 -11.703 1 94.19 182 LYS A CA 1
ATOM 1422 C C . LYS A 1 182 ? 14.297 15.547 -12.07 1 94.19 182 LYS A C 1
ATOM 1424 O O . LYS A 1 182 ? 15.406 15.945 -12.422 1 94.19 182 LYS A O 1
ATOM 1429 N N . ALA A 1 183 ? 13.273 16.344 -12 1 93.19 183 ALA A N 1
ATOM 1430 C CA . ALA A 1 183 ? 13.344 17.766 -12.328 1 93.19 183 ALA A CA 1
ATOM 1431 C C . ALA A 1 183 ? 14.336 18.484 -11.422 1 93.19 183 ALA A C 1
ATOM 1433 O O . ALA A 1 183 ? 15.086 19.344 -11.883 1 93.19 183 ALA A O 1
ATOM 1434 N N . GLU A 1 184 ? 14.297 18.141 -10.195 1 93.88 184 GLU A N 1
ATOM 1435 C CA . GLU A 1 184 ? 15.227 18.75 -9.242 1 93.88 184 GLU A CA 1
ATOM 1436 C C . GLU A 1 184 ? 16.672 18.344 -9.547 1 93.88 184 GLU A C 1
ATOM 1438 O O . GLU A 1 184 ? 17.594 19.156 -9.398 1 93.88 184 GLU A O 1
ATOM 1443 N N . ILE A 1 185 ? 16.891 17.141 -9.961 1 94.31 185 ILE A N 1
ATOM 1444 C CA . ILE A 1 185 ? 18.219 16.656 -10.336 1 94.31 185 ILE A CA 1
ATOM 1445 C C . ILE A 1 185 ? 18.703 17.391 -11.586 1 94.31 185 ILE A C 1
ATOM 1447 O O . ILE A 1 185 ? 19.875 17.781 -11.664 1 94.31 185 ILE A O 1
ATOM 1451 N N . GLU A 1 186 ? 17.828 17.531 -12.555 1 91.94 186 GLU A N 1
ATOM 1452 C CA . GLU A 1 186 ? 18.188 18.25 -13.781 1 91.94 186 GLU A CA 1
ATOM 1453 C C . GLU A 1 186 ? 18.547 19.703 -13.492 1 91.94 186 GLU A C 1
ATOM 1455 O O . GLU A 1 186 ? 19.469 20.234 -14.094 1 91.94 186 GLU A O 1
ATOM 1460 N N . GLN A 1 187 ? 17.828 20.281 -12.617 1 91.5 187 GLN A N 1
ATOM 1461 C CA . GLN A 1 187 ? 18.156 21.641 -12.203 1 91.5 187 GLN A CA 1
ATOM 1462 C C . GLN A 1 187 ? 19.531 21.703 -11.539 1 91.5 187 GLN A C 1
ATOM 1464 O O . GLN A 1 187 ? 20.297 22.641 -11.766 1 91.5 187 GLN A O 1
ATOM 1469 N N . TYR A 1 188 ? 19.781 20.766 -10.719 1 91.94 188 TYR A N 1
ATOM 1470 C CA . TYR A 1 188 ? 21.094 20.672 -10.086 1 91.94 188 TYR A CA 1
ATOM 1471 C C . TYR A 1 188 ? 22.203 20.562 -11.133 1 91.94 188 TYR A C 1
ATOM 1473 O O . TYR A 1 188 ? 23.234 21.219 -11.008 1 91.94 188 TYR A O 1
ATOM 1481 N N . CYS A 1 189 ? 22 19.75 -12.125 1 91.75 189 CYS A N 1
ATOM 1482 C CA . CYS A 1 189 ? 22.984 19.594 -13.195 1 91.75 189 CYS A CA 1
ATOM 1483 C C . CYS A 1 189 ? 23.188 20.906 -13.93 1 91.75 189 CYS A C 1
ATOM 1485 O O . CYS A 1 189 ? 24.328 21.25 -14.273 1 91.75 189 CYS A O 1
ATOM 1487 N N . GLU A 1 190 ? 22.141 21.562 -14.172 1 90.06 190 GLU A N 1
ATOM 1488 C CA . GLU A 1 190 ? 22.219 22.828 -14.875 1 90.06 190 GLU A CA 1
ATOM 1489 C C . GLU A 1 190 ? 23.016 23.859 -14.062 1 90.06 190 GLU A C 1
ATOM 1491 O O . GLU A 1 190 ? 23.891 24.531 -14.602 1 90.06 190 GLU A O 1
ATOM 1496 N N . VAL A 1 191 ? 22.734 23.938 -12.82 1 90.19 191 VAL A N 1
ATOM 1497 C CA . VAL A 1 191 ? 23.344 24.922 -11.945 1 90.19 191 VAL A CA 1
ATOM 1498 C C . VAL A 1 191 ? 24.828 24.625 -11.789 1 90.19 191 VAL A C 1
ATOM 1500 O O . VAL A 1 191 ? 25.641 25.547 -11.695 1 90.19 191 VAL A O 1
ATOM 1503 N N . ASN A 1 192 ? 25.203 23.359 -11.773 1 90.62 192 ASN A N 1
ATOM 1504 C CA . ASN A 1 192 ? 26.594 22.969 -11.539 1 90.62 192 ASN A CA 1
ATOM 1505 C C . ASN A 1 192 ? 27.312 22.656 -12.844 1 90.62 192 ASN A C 1
ATOM 1507 O O . ASN A 1 192 ? 28.422 22.094 -12.828 1 90.62 192 ASN A O 1
ATOM 1511 N N . ASP A 1 193 ? 26.656 22.859 -13.961 1 88.25 193 ASP A N 1
ATOM 1512 C CA . ASP A 1 193 ? 27.219 22.734 -15.305 1 88.25 193 ASP A CA 1
ATOM 1513 C C . ASP A 1 193 ? 27.672 21.312 -15.586 1 88.25 193 ASP A C 1
ATOM 1515 O O . ASP A 1 193 ? 28.812 21.078 -16.016 1 88.25 193 ASP A O 1
ATOM 1519 N N . ILE A 1 194 ? 26.875 20.438 -15.133 1 87.06 194 ILE A N 1
ATOM 1520 C CA . ILE A 1 194 ? 27.094 19.031 -15.453 1 87.06 194 ILE A CA 1
ATOM 1521 C C . ILE A 1 194 ? 26.422 18.688 -16.781 1 87.06 194 ILE A C 1
ATOM 1523 O O . ILE A 1 194 ? 25.219 18.891 -16.938 1 87.06 194 ILE A O 1
ATOM 1527 N N . GLN A 1 195 ? 27.078 18.25 -17.812 1 81.25 195 GLN A N 1
ATOM 1528 C CA . GLN A 1 195 ? 26.547 17.938 -19.125 1 81.25 195 GLN A CA 1
ATOM 1529 C C . GLN A 1 195 ? 26.438 16.422 -19.328 1 81.25 195 GLN A C 1
ATOM 1531 O O . GLN A 1 195 ? 27.422 15.781 -19.719 1 81.25 195 GLN A O 1
ATOM 1536 N N . PRO A 1 196 ? 25.281 15.969 -19 1 72.81 196 PRO A N 1
ATOM 1537 C CA . PRO A 1 196 ? 25.141 14.523 -19.172 1 72.81 196 PRO A CA 1
ATOM 1538 C C . PRO A 1 196 ? 25.094 14.109 -20.641 1 72.81 196 PRO A C 1
ATOM 1540 O O . PRO A 1 196 ? 24.812 14.938 -21.5 1 72.81 196 PRO A O 1
ATOM 1543 N N . VAL A 1 197 ? 25.672 12.891 -20.922 1 65.56 197 VAL A N 1
ATOM 1544 C CA . VAL A 1 197 ? 25.516 12.32 -22.266 1 65.56 197 VAL A CA 1
ATOM 1545 C C . VAL A 1 197 ? 24.094 11.797 -22.438 1 65.56 197 VAL A C 1
ATOM 1547 O O . VAL A 1 197 ? 23.531 11.18 -21.531 1 65.56 197 VAL A O 1
ATOM 1550 N N . HIS A 1 198 ? 23.219 12.531 -23.109 1 58.09 198 HIS A N 1
ATOM 1551 C CA . HIS A 1 198 ? 21.828 12.109 -23.266 1 58.09 198 HIS A CA 1
ATOM 1552 C C . HIS A 1 198 ? 21.734 10.695 -23.812 1 58.09 198 HIS A C 1
ATOM 1554 O O . HIS A 1 198 ? 22.391 10.367 -24.812 1 58.09 198 HIS A O 1
ATOM 1560 N N . ASP A 1 199 ? 21.328 9.789 -22.969 1 52.38 199 ASP A N 1
ATOM 1561 C CA . ASP A 1 199 ? 21.094 8.406 -23.359 1 52.38 199 ASP A CA 1
ATOM 1562 C C . ASP A 1 199 ? 19.844 8.289 -24.234 1 52.38 199 ASP A C 1
ATOM 1564 O O . ASP A 1 199 ? 18.734 8.602 -23.781 1 52.38 199 ASP A O 1
ATOM 1568 N N . PRO A 1 200 ? 19.984 8.133 -25.531 1 48.78 200 PRO A N 1
ATOM 1569 C CA . PRO A 1 200 ? 18.828 7.949 -26.406 1 48.78 200 PRO A CA 1
ATOM 1570 C C . PRO A 1 200 ? 17.922 6.812 -25.969 1 48.78 200 PRO A C 1
ATOM 1572 O O . PRO A 1 200 ? 16.781 6.715 -26.422 1 48.78 200 PRO A O 1
ATOM 1575 N N . SER A 1 201 ? 18.391 5.844 -25.266 1 45.91 201 SER A N 1
ATOM 1576 C CA . SER A 1 201 ? 17.609 4.637 -25.031 1 45.91 201 SER A CA 1
ATOM 1577 C C . SER A 1 201 ? 16.453 4.906 -24.078 1 45.91 201 SER A C 1
ATOM 1579 O O . SER A 1 201 ? 15.586 4.055 -23.875 1 45.91 201 SER A O 1
ATOM 1581 N N . ASN A 1 202 ? 16.547 6.008 -23.344 1 49.66 202 ASN A N 1
ATOM 1582 C CA . ASN A 1 202 ? 15.578 6.312 -22.312 1 49.66 202 ASN A CA 1
ATOM 1583 C C . ASN A 1 202 ? 14.18 6.496 -22.891 1 49.66 202 ASN A C 1
ATOM 1585 O O . ASN A 1 202 ? 13.203 6.594 -22.141 1 49.66 202 ASN A O 1
ATOM 1589 N N . LYS A 1 203 ? 14.148 6.551 -24.281 1 49 203 LYS A N 1
ATOM 1590 C CA . LYS A 1 203 ? 12.859 6.902 -24.875 1 49 203 LYS A CA 1
ATOM 1591 C C . LYS A 1 203 ? 12.141 5.664 -25.406 1 49 203 LYS A C 1
ATOM 1593 O O . LYS A 1 203 ? 11.062 5.766 -26 1 49 203 LYS A O 1
ATOM 1598 N N . SER A 1 204 ? 12.805 4.5 -25.219 1 44.12 204 SER A N 1
ATOM 1599 C CA . SER A 1 204 ? 12.039 3.43 -25.844 1 44.12 204 SER A CA 1
ATOM 1600 C C . SER A 1 204 ? 10.961 2.887 -24.922 1 44.12 204 SER A C 1
ATOM 1602 O O . SER A 1 204 ? 11.234 2.609 -23.75 1 44.12 204 SER A O 1
ATOM 1604 N N . GLY A 1 205 ? 9.75 3.088 -25.188 1 49.06 205 GLY A N 1
ATOM 1605 C CA . GLY A 1 205 ? 8.523 2.609 -24.562 1 49.06 205 GLY A CA 1
ATOM 1606 C C . GLY A 1 205 ? 8.539 1.118 -24.281 1 49.06 205 GLY A C 1
ATOM 1607 O O . GLY A 1 205 ? 7.59 0.576 -23.719 1 49.06 205 GLY A O 1
ATOM 1608 N N . LYS A 1 206 ? 9.57 0.437 -24.75 1 53.59 206 LYS A N 1
ATOM 1609 C CA . LYS A 1 206 ? 9.578 -1.022 -24.703 1 53.59 206 LYS A CA 1
ATOM 1610 C C . LYS A 1 206 ? 9.719 -1.521 -23.266 1 53.59 206 LYS A C 1
ATOM 1612 O O . LYS A 1 206 ? 9.273 -2.623 -22.938 1 53.59 206 LYS A O 1
ATOM 1617 N N . TYR A 1 207 ? 10.133 -0.599 -22.453 1 68.44 207 TYR A N 1
ATOM 1618 C CA . TYR A 1 207 ? 10.328 -1.049 -21.078 1 68.44 207 TYR A CA 1
ATOM 1619 C C . TYR A 1 207 ? 9.188 -0.579 -20.188 1 68.44 207 TYR A C 1
ATOM 1621 O O . TYR A 1 207 ? 8.688 0.539 -20.344 1 68.44 207 TYR A O 1
ATOM 1629 N N . THR A 1 208 ? 8.539 -1.486 -19.484 1 79.81 208 THR A N 1
ATOM 1630 C CA . THR A 1 208 ? 7.379 -1.278 -18.625 1 79.81 208 THR A CA 1
ATOM 1631 C C . THR A 1 208 ? 7.531 0.008 -17.828 1 79.81 208 THR A C 1
ATOM 1633 O O . THR A 1 208 ? 6.605 0.82 -17.766 1 79.81 208 THR A O 1
ATOM 1636 N N . ARG A 1 209 ? 8.703 0.315 -17.453 1 81.94 209 ARG A N 1
ATOM 1637 C CA . ARG A 1 209 ? 8.938 1.488 -16.625 1 81.94 209 ARG A CA 1
ATOM 1638 C C . ARG A 1 209 ? 8.75 2.775 -17.422 1 81.94 209 ARG A C 1
ATOM 1640 O O . ARG A 1 209 ? 8.219 3.76 -16.906 1 81.94 209 ARG A O 1
ATOM 1647 N N . ASN A 1 210 ? 9.195 2.729 -18.625 1 84 210 ASN A N 1
ATOM 1648 C CA . ASN A 1 210 ? 9.062 3.908 -19.469 1 84 210 ASN A CA 1
ATOM 1649 C C . ASN A 1 210 ? 7.602 4.227 -19.766 1 84 210 ASN A C 1
ATOM 1651 O O . ASN A 1 210 ? 7.23 5.398 -19.875 1 84 210 ASN A O 1
ATOM 1655 N N . ARG A 1 211 ? 6.871 3.201 -19.828 1 88.19 211 ARG A N 1
ATOM 1656 C CA . ARG A 1 211 ? 5.445 3.41 -20.078 1 88.19 211 ARG A CA 1
ATOM 1657 C C . ARG A 1 211 ? 4.777 4.098 -18.891 1 88.19 211 ARG A C 1
ATOM 1659 O O . ARG A 1 211 ? 3.992 5.031 -19.062 1 88.19 211 ARG A O 1
ATOM 1666 N N . TYR A 1 212 ? 5.105 3.666 -17.75 1 91.88 212 TYR A N 1
ATOM 1667 C CA . TYR A 1 212 ? 4.566 4.293 -16.547 1 91.88 212 TYR A CA 1
ATOM 1668 C C . TYR A 1 212 ? 5.012 5.75 -16.438 1 91.88 212 TYR A C 1
ATOM 1670 O O . TYR A 1 212 ? 4.227 6.621 -16.062 1 91.88 212 TYR A O 1
ATOM 1678 N N . ARG A 1 213 ? 6.266 5.934 -16.797 1 90.25 213 ARG A N 1
ATOM 1679 C CA . ARG A 1 213 ? 6.867 7.262 -16.703 1 90.25 213 ARG A CA 1
ATOM 1680 C C . ARG A 1 213 ? 6.16 8.25 -17.625 1 90.25 213 ARG A C 1
ATOM 1682 O O . ARG A 1 213 ? 5.914 9.398 -17.234 1 90.25 213 ARG A O 1
ATOM 1689 N N . GLN A 1 214 ? 5.789 7.812 -18.703 1 89.94 214 GLN A N 1
ATOM 1690 C CA . GLN A 1 214 ? 5.211 8.695 -19.703 1 89.94 214 GLN A CA 1
ATOM 1691 C C . GLN A 1 214 ? 3.701 8.82 -19.531 1 89.94 214 GLN A C 1
ATOM 1693 O O . GLN A 1 214 ? 3.137 9.906 -19.688 1 89.94 214 GLN A O 1
ATOM 1698 N N . ALA A 1 215 ? 3.107 7.773 -19.156 1 90.44 215 ALA A N 1
ATOM 1699 C CA . ALA A 1 215 ? 1.648 7.723 -19.219 1 90.44 215 ALA A CA 1
ATOM 1700 C C . ALA A 1 215 ? 1.037 8.117 -17.875 1 90.44 215 ALA A C 1
ATOM 1702 O O . ALA A 1 215 ? -0.061 8.672 -17.828 1 90.44 215 ALA A O 1
ATOM 1703 N N . VAL A 1 216 ? 1.689 7.863 -16.75 1 94.06 216 VAL A N 1
ATOM 1704 C CA . VAL A 1 216 ? 1.008 7.957 -15.469 1 94.06 216 VAL A CA 1
ATOM 1705 C C . VAL A 1 216 ? 1.66 9.039 -14.617 1 94.06 216 VAL A C 1
ATOM 1707 O O . VAL A 1 216 ? 0.968 9.844 -13.984 1 94.06 216 VAL A O 1
ATOM 1710 N N . LEU A 1 217 ? 2.953 9.078 -14.594 1 94.31 217 LEU A N 1
ATOM 1711 C CA . LEU A 1 217 ? 3.703 9.906 -13.656 1 94.31 217 LEU A CA 1
ATOM 1712 C C . LEU A 1 217 ? 3.334 11.383 -13.812 1 94.31 217 LEU A C 1
ATOM 1714 O O . LEU A 1 217 ? 3.102 12.078 -12.828 1 94.31 217 LEU A O 1
ATOM 1718 N N . PRO A 1 218 ? 3.258 11.906 -15.078 1 94.44 218 PRO A N 1
ATOM 1719 C CA . PRO A 1 218 ? 2.902 13.32 -15.234 1 94.44 218 PRO A CA 1
ATOM 1720 C C . PRO A 1 218 ? 1.534 13.648 -14.641 1 94.44 218 PRO A C 1
ATOM 1722 O O . PRO A 1 218 ? 1.358 14.711 -14.039 1 94.44 218 PRO A O 1
ATOM 1725 N N . PHE A 1 219 ? 0.626 12.773 -14.781 1 94.12 219 PHE A N 1
ATOM 1726 C CA . PHE A 1 219 ? -0.709 12.969 -14.234 1 94.12 219 PHE A CA 1
ATOM 1727 C C . PHE A 1 219 ? -0.665 13.023 -12.711 1 94.12 219 PHE A C 1
ATOM 1729 O O . PHE A 1 219 ? -1.286 13.891 -12.094 1 94.12 219 PHE A O 1
ATOM 1736 N N . LEU A 1 220 ? 0.05 12.109 -12.094 1 95.19 220 LEU A N 1
ATOM 1737 C CA . LEU A 1 220 ? 0.139 12.062 -10.641 1 95.19 220 LEU A CA 1
ATOM 1738 C C . LEU A 1 220 ? 0.776 13.336 -10.094 1 95.19 220 LEU A C 1
ATOM 1740 O O . LEU A 1 220 ? 0.342 13.859 -9.062 1 95.19 220 LEU A O 1
ATOM 1744 N N . LYS A 1 221 ? 1.802 13.773 -10.781 1 94.38 221 LYS A N 1
ATOM 1745 C CA . LYS A 1 221 ? 2.488 14.992 -10.359 1 94.38 221 LYS A CA 1
ATOM 1746 C C . LYS A 1 221 ? 1.572 16.203 -10.469 1 94.38 221 LYS A C 1
ATOM 1748 O O . LYS A 1 221 ? 1.683 17.156 -9.68 1 94.38 221 LYS A O 1
ATOM 1753 N N . GLN A 1 222 ? 0.711 16.188 -11.422 1 92.81 222 GLN A N 1
ATOM 1754 C CA . GLN A 1 222 ? -0.267 17.266 -11.57 1 92.81 222 GLN A CA 1
ATOM 1755 C C . GLN A 1 222 ? -1.271 17.25 -10.422 1 92.81 222 GLN A C 1
ATOM 1757 O O . GLN A 1 222 ? -1.672 18.312 -9.938 1 92.81 222 GLN A O 1
ATOM 1762 N N . GLU A 1 223 ? -1.676 16.109 -10.016 1 91 223 GLU A N 1
ATOM 1763 C CA . GLU A 1 223 ? -2.633 15.984 -8.922 1 91 223 GLU A CA 1
ATOM 1764 C C . GLU A 1 223 ? -2.002 16.375 -7.586 1 91 223 GLU A C 1
ATOM 1766 O O . GLU A 1 223 ? -2.666 16.938 -6.719 1 91 223 GLU A O 1
ATOM 1771 N N . ASN A 1 224 ? -0.756 15.969 -7.402 1 92.44 224 ASN A N 1
ATOM 1772 C CA . ASN A 1 224 ? 0.011 16.281 -6.199 1 92.44 224 ASN A CA 1
ATOM 1773 C C . ASN A 1 224 ? 1.493 16.469 -6.516 1 92.44 224 ASN A C 1
ATOM 1775 O O . ASN A 1 224 ? 2.229 15.484 -6.668 1 92.44 224 ASN A O 1
ATOM 1779 N N . PRO A 1 225 ? 1.921 17.656 -6.477 1 91.75 225 PRO A N 1
ATOM 1780 C CA . PRO A 1 225 ? 3.32 17.922 -6.816 1 91.75 225 PRO A CA 1
ATOM 1781 C C . PRO A 1 225 ? 4.297 17.234 -5.871 1 91.75 225 PRO A C 1
ATOM 1783 O O . PRO A 1 225 ? 5.461 17.031 -6.219 1 91.75 225 PRO A O 1
ATOM 1786 N N . SER A 1 226 ? 3.857 16.891 -4.68 1 91.62 226 SER A N 1
ATOM 1787 C CA . SER A 1 226 ? 4.719 16.219 -3.711 1 91.62 226 SER A CA 1
ATOM 1788 C C . SER A 1 226 ? 4.461 14.711 -3.686 1 91.62 226 SER A C 1
ATOM 1790 O O . SER A 1 226 ? 4.684 14.055 -2.666 1 91.62 226 SER A O 1
ATOM 1792 N N . VAL A 1 227 ? 3.982 14.203 -4.812 1 94.25 227 VAL A N 1
ATOM 1793 C CA . VAL A 1 227 ? 3.6 12.797 -4.891 1 94.25 227 VAL A CA 1
ATOM 1794 C C . VAL A 1 227 ? 4.805 11.914 -4.578 1 94.25 227 VAL A C 1
ATOM 1796 O O . VAL A 1 227 ? 4.668 10.875 -3.934 1 94.25 227 VAL A O 1
ATOM 1799 N N . HIS A 1 228 ? 6.023 12.328 -5.012 1 94.19 228 HIS A N 1
ATOM 1800 C CA . HIS A 1 228 ? 7.223 11.531 -4.762 1 94.19 228 HIS A CA 1
ATOM 1801 C C . HIS A 1 228 ? 7.496 11.406 -3.266 1 94.19 228 HIS A C 1
ATOM 1803 O O . HIS A 1 228 ? 7.93 10.352 -2.799 1 94.19 228 HIS A O 1
ATOM 1809 N N . LYS A 1 229 ? 7.203 12.453 -2.527 1 91.62 229 LYS A N 1
ATOM 1810 C CA . LYS A 1 229 ? 7.391 12.406 -1.08 1 91.62 229 LYS A CA 1
ATOM 1811 C C . LYS A 1 229 ? 6.379 11.469 -0.424 1 91.62 229 LYS A C 1
ATOM 1813 O O . LYS A 1 229 ? 6.703 10.766 0.533 1 91.62 229 LYS A O 1
ATOM 1818 N N . ARG A 1 230 ? 5.18 11.445 -0.933 1 92.12 230 ARG A N 1
ATOM 1819 C CA . ARG A 1 230 ? 4.129 10.594 -0.395 1 92.12 230 ARG A CA 1
ATOM 1820 C C . ARG A 1 230 ? 4.449 9.117 -0.627 1 92.12 230 ARG A C 1
ATOM 1822 O O . ARG A 1 230 ? 4.289 8.289 0.273 1 92.12 230 ARG A O 1
ATOM 1829 N N . PHE A 1 231 ? 4.895 8.836 -1.81 1 94.75 231 PHE A N 1
ATOM 1830 C CA . PHE A 1 231 ? 5.238 7.457 -2.135 1 94.75 231 PHE A CA 1
ATOM 1831 C C . PHE A 1 231 ? 6.453 7 -1.337 1 94.75 231 PHE A C 1
ATOM 1833 O O . PHE A 1 231 ? 6.555 5.828 -0.968 1 94.75 231 PHE A O 1
ATOM 1840 N N . GLN A 1 232 ? 7.379 7.949 -1.121 1 93.94 232 GLN A N 1
ATOM 1841 C CA . GLN A 1 232 ? 8.523 7.605 -0.282 1 93.94 232 GLN A CA 1
ATOM 1842 C C . GLN A 1 232 ? 8.086 7.316 1.15 1 93.94 232 GLN A C 1
ATOM 1844 O O . GLN A 1 232 ? 8.578 6.375 1.777 1 93.94 232 GLN A O 1
ATOM 1849 N N . GLN A 1 233 ? 7.203 8.133 1.643 1 89.25 233 GLN A N 1
ATOM 1850 C CA . GLN A 1 233 ? 6.652 7.895 2.973 1 89.25 233 GLN A CA 1
ATOM 1851 C C . GLN A 1 233 ? 5.938 6.547 3.037 1 89.25 233 GLN A C 1
ATOM 1853 O O . GLN A 1 233 ? 6.055 5.824 4.027 1 89.25 233 GLN A O 1
ATOM 1858 N N . PHE A 1 234 ? 5.219 6.281 2.051 1 92.25 234 PHE A N 1
ATOM 1859 C CA . PHE A 1 234 ? 4.562 4.984 1.935 1 92.25 234 PHE A CA 1
ATOM 1860 C C . PHE A 1 234 ? 5.586 3.854 1.988 1 92.25 234 PHE A C 1
ATOM 1862 O O . PHE A 1 234 ? 5.406 2.883 2.727 1 92.25 234 PHE A O 1
ATOM 1869 N N . SER A 1 235 ? 6.586 3.959 1.146 1 94.19 235 SER A N 1
ATOM 1870 C CA . SER A 1 235 ? 7.652 2.963 1.093 1 94.19 235 SER A CA 1
ATOM 1871 C C . SER A 1 235 ? 8.234 2.707 2.477 1 94.19 235 SER A C 1
ATOM 1873 O O . SER A 1 235 ? 8.383 1.556 2.893 1 94.19 235 SER A O 1
ATOM 1875 N N . GLU A 1 236 ? 8.523 3.762 3.184 1 91.62 236 GLU A N 1
ATOM 1876 C CA . GLU A 1 236 ? 9.133 3.658 4.508 1 91.62 236 GLU A CA 1
ATOM 1877 C C . GLU A 1 236 ? 8.18 3.008 5.504 1 91.62 236 GLU A C 1
ATOM 1879 O O . GLU A 1 236 ? 8.586 2.158 6.297 1 91.62 236 GLU A O 1
ATOM 1884 N N . THR A 1 237 ? 6.945 3.371 5.449 1 90.81 237 THR A N 1
ATOM 1885 C CA . THR A 1 237 ? 5.945 2.844 6.371 1 90.81 237 THR A CA 1
ATOM 1886 C C . THR A 1 237 ? 5.742 1.349 6.152 1 90.81 237 THR A C 1
ATOM 1888 O O . THR A 1 237 ? 5.727 0.571 7.109 1 90.81 237 THR A O 1
ATOM 1891 N N . ILE A 1 238 ? 5.594 0.992 4.918 1 92.81 238 ILE A N 1
ATOM 1892 C CA . ILE A 1 238 ? 5.371 -0.413 4.594 1 92.81 238 ILE A CA 1
ATOM 1893 C C . ILE A 1 238 ? 6.586 -1.237 5.02 1 92.81 238 ILE A C 1
ATOM 1895 O O . ILE A 1 238 ? 6.438 -2.34 5.555 1 92.81 238 ILE A O 1
ATOM 1899 N N . SER A 1 239 ? 7.781 -0.717 4.75 1 92.75 239 SER A N 1
ATOM 1900 C CA . SER A 1 239 ? 9.008 -1.423 5.113 1 92.75 239 SER A CA 1
ATOM 1901 C C . SER A 1 239 ? 9.094 -1.63 6.625 1 92.75 239 SER A C 1
ATOM 1903 O O . SER A 1 239 ? 9.438 -2.721 7.086 1 92.75 239 SER A O 1
ATOM 1905 N N . GLU A 1 240 ? 8.797 -0.605 7.383 1 92.12 240 GLU A N 1
ATOM 1906 C CA . GLU A 1 240 ? 8.828 -0.679 8.836 1 92.12 240 GLU A CA 1
ATOM 1907 C C . GLU A 1 240 ? 7.785 -1.659 9.367 1 92.12 240 GLU A C 1
ATOM 1909 O O . GLU A 1 240 ? 8.078 -2.48 10.234 1 92.12 240 GLU A O 1
ATOM 1914 N N . ASP A 1 241 ? 6.625 -1.55 8.852 1 94.56 241 ASP A N 1
ATOM 1915 C CA . ASP A 1 241 ? 5.539 -2.432 9.266 1 94.56 241 ASP A CA 1
ATOM 1916 C C . ASP A 1 241 ? 5.875 -3.893 8.969 1 94.56 241 ASP A C 1
ATOM 1918 O O . ASP A 1 241 ? 5.652 -4.77 9.812 1 94.56 241 ASP A O 1
ATOM 1922 N N . GLU A 1 242 ? 6.344 -4.074 7.766 1 94.31 242 GLU A N 1
ATOM 1923 C CA . GLU A 1 242 ? 6.66 -5.441 7.363 1 94.31 242 GLU A CA 1
ATOM 1924 C C . GLU A 1 242 ? 7.762 -6.035 8.242 1 94.31 242 GLU A C 1
ATOM 1926 O O . GLU A 1 242 ? 7.715 -7.215 8.594 1 94.31 242 GLU A O 1
ATOM 1931 N N . THR A 1 243 ? 8.773 -5.234 8.562 1 93.44 243 THR A N 1
ATOM 1932 C CA . THR A 1 243 ? 9.852 -5.699 9.43 1 93.44 243 THR A CA 1
ATOM 1933 C C . THR A 1 243 ? 9.297 -6.121 10.789 1 93.44 243 THR A C 1
ATOM 1935 O O . THR A 1 243 ? 9.664 -7.176 11.312 1 93.44 243 THR A O 1
ATOM 1938 N N . TYR A 1 244 ? 8.438 -5.355 11.328 1 95.06 244 TYR A N 1
ATOM 1939 C CA . TYR A 1 244 ? 7.816 -5.66 12.609 1 95.06 244 TYR A CA 1
ATOM 1940 C C . TYR A 1 244 ? 6.949 -6.91 12.516 1 95.06 244 TYR A C 1
ATOM 1942 O O . TYR A 1 244 ? 7.043 -7.809 13.352 1 95.06 244 TYR A O 1
ATOM 1950 N N . MET A 1 245 ? 6.121 -6.977 11.477 1 96.31 245 MET A N 1
ATOM 1951 C CA . MET A 1 245 ? 5.195 -8.094 11.297 1 96.31 245 MET A CA 1
ATOM 1952 C C . MET A 1 245 ? 5.953 -9.398 11.062 1 96.31 245 MET A C 1
ATOM 1954 O O . MET A 1 245 ? 5.539 -10.453 11.539 1 96.31 245 MET A O 1
ATOM 1958 N N . MET A 1 246 ? 7.023 -9.266 10.305 1 94.62 246 MET A N 1
ATOM 1959 C CA . MET A 1 246 ? 7.836 -10.453 10.047 1 94.62 246 MET A CA 1
ATOM 1960 C C . MET A 1 246 ? 8.453 -10.984 11.336 1 94.62 246 MET A C 1
ATOM 1962 O O . MET A 1 246 ? 8.523 -12.195 11.547 1 94.62 246 MET A O 1
ATOM 1966 N N . LYS A 1 247 ? 8.883 -10.102 12.188 1 95.25 247 LYS A N 1
ATOM 1967 C CA . LYS A 1 247 ? 9.43 -10.5 13.484 1 95.25 247 LYS A CA 1
ATOM 1968 C C . LYS A 1 247 ? 8.367 -11.18 14.344 1 95.25 247 LYS A C 1
ATOM 1970 O O . LYS A 1 247 ? 8.641 -12.18 15.008 1 95.25 247 LYS A O 1
ATOM 1975 N N . GLN A 1 248 ? 7.191 -10.578 14.336 1 95.81 248 GLN A N 1
ATOM 1976 C CA . GLN A 1 248 ? 6.082 -11.18 15.062 1 95.81 248 GLN A CA 1
ATOM 1977 C C . GLN A 1 248 ? 5.75 -12.562 14.508 1 95.81 248 GLN A C 1
ATOM 1979 O O . GLN A 1 248 ? 5.477 -13.492 15.266 1 95.81 248 GLN A O 1
ATOM 1984 N N . ALA A 1 249 ? 5.754 -12.672 13.211 1 96.12 249 ALA A N 1
ATOM 1985 C CA . ALA A 1 249 ? 5.457 -13.945 12.555 1 96.12 249 ALA A CA 1
ATOM 1986 C C . ALA A 1 249 ? 6.508 -14.992 12.906 1 96.12 249 ALA A C 1
ATOM 1988 O O . ALA A 1 249 ? 6.176 -16.172 13.117 1 96.12 249 ALA A O 1
ATOM 1989 N N . GLU A 1 250 ? 7.746 -14.586 12.891 1 95.75 250 GLU A N 1
ATOM 1990 C CA . GLU A 1 250 ? 8.836 -15.492 13.25 1 95.75 250 GLU A CA 1
ATOM 1991 C C . GLU A 1 250 ? 8.648 -16.047 14.664 1 95.75 250 GLU A C 1
ATOM 1993 O O . GLU A 1 250 ? 8.828 -17.25 14.891 1 95.75 250 GLU A O 1
ATOM 1998 N N . SER A 1 251 ? 8.32 -15.156 15.547 1 95 251 SER A N 1
ATOM 1999 C CA . SER A 1 251 ? 8.094 -15.555 16.938 1 95 251 SER A CA 1
ATOM 2000 C C . SER A 1 251 ? 6.914 -16.516 17.047 1 95 251 SER A C 1
ATOM 2002 O O . SER A 1 251 ? 7 -17.531 17.734 1 95 251 SER A O 1
ATOM 2004 N N . ALA A 1 252 ? 5.855 -16.25 16.422 1 95.25 252 ALA A N 1
ATOM 2005 C CA . ALA A 1 252 ? 4.668 -17.094 16.469 1 95.25 252 ALA A CA 1
ATOM 2006 C C . ALA A 1 252 ? 4.926 -18.438 15.797 1 95.25 252 ALA A C 1
ATOM 2008 O O . ALA A 1 252 ? 4.469 -19.469 16.281 1 95.25 252 ALA A O 1
ATOM 2009 N N . LEU A 1 253 ? 5.613 -18.359 14.695 1 94.88 253 LEU A N 1
ATOM 2010 C CA . LEU A 1 253 ? 5.898 -19.562 13.914 1 94.88 253 LEU A CA 1
ATOM 2011 C C . LEU A 1 253 ? 6.777 -20.531 14.703 1 94.88 253 LEU A C 1
ATOM 2013 O O . LEU A 1 253 ? 6.645 -21.75 14.562 1 94.88 253 LEU A O 1
ATOM 2017 N N . SER A 1 254 ? 7.672 -20.016 15.484 1 93.44 254 SER A N 1
ATOM 2018 C CA . SER A 1 254 ? 8.578 -20.844 16.281 1 93.44 254 SER A CA 1
ATOM 2019 C C . SER A 1 254 ? 7.801 -21.766 17.219 1 93.44 254 SER A C 1
ATOM 2021 O O . SER A 1 254 ? 8.242 -22.875 17.516 1 93.44 254 SER A O 1
ATOM 2023 N N . GLU A 1 255 ? 6.668 -21.312 17.578 1 91.75 255 GLU A N 1
ATOM 2024 C CA . GLU A 1 255 ? 5.824 -22.109 18.469 1 91.75 255 GLU A CA 1
ATOM 2025 C C . GLU A 1 255 ? 5.055 -23.172 17.672 1 91.75 255 GLU A C 1
ATOM 2027 O O . GLU A 1 255 ? 4.656 -24.203 18.219 1 91.75 255 GLU A O 1
ATOM 2032 N N . ALA A 1 256 ? 4.867 -22.969 16.422 1 94.5 256 ALA A N 1
ATOM 2033 C CA . ALA A 1 256 ? 4.059 -23.859 15.586 1 94.5 256 ALA A CA 1
ATOM 2034 C C . ALA A 1 256 ? 4.934 -24.875 14.867 1 94.5 256 ALA A C 1
ATOM 2036 O O . ALA A 1 256 ? 4.434 -25.891 14.375 1 94.5 256 ALA A O 1
ATOM 2037 N N . LEU A 1 257 ? 6.207 -24.578 14.758 1 93.5 257 LEU A N 1
ATOM 2038 C CA . LEU A 1 257 ? 7.129 -25.484 14.078 1 93.5 257 LEU A CA 1
ATOM 2039 C C . LEU A 1 257 ? 7.598 -26.594 15.008 1 93.5 257 LEU A C 1
ATOM 2041 O O . LEU A 1 257 ? 8.109 -26.328 16.094 1 93.5 257 LEU A O 1
ATOM 2045 N N . THR A 1 258 ? 7.445 -27.812 14.602 1 86.56 258 THR A N 1
ATOM 2046 C CA . THR A 1 258 ? 7.844 -28.953 15.422 1 86.56 258 THR A CA 1
ATOM 2047 C C . THR A 1 258 ? 9.188 -29.5 14.969 1 86.56 258 THR A C 1
ATOM 2049 O O . THR A 1 258 ? 9.961 -30.016 15.773 1 86.56 258 THR A O 1
ATOM 2052 N N . VAL A 1 259 ? 9.398 -29.438 13.68 1 85.38 259 VAL A N 1
ATOM 2053 C CA . VAL A 1 259 ? 10.672 -29.875 13.109 1 85.38 259 VAL A CA 1
ATOM 2054 C C . VAL A 1 259 ? 11.18 -28.828 12.117 1 85.38 259 VAL A C 1
ATOM 2056 O O . VAL A 1 259 ? 10.398 -28.266 11.344 1 85.38 259 VAL A O 1
ATOM 2059 N N . LEU A 1 260 ? 12.383 -28.438 12.258 1 88.25 260 LEU A N 1
ATOM 2060 C CA . LEU A 1 260 ? 13.047 -27.547 11.305 1 88.25 260 LEU A CA 1
ATOM 2061 C C . LEU A 1 260 ? 14.383 -28.125 10.867 1 88.25 260 LEU A C 1
ATOM 2063 O O . LEU A 1 260 ? 15.352 -28.141 11.633 1 88.25 260 LEU A O 1
ATOM 2067 N N . ALA A 1 261 ? 14.328 -28.656 9.711 1 83.62 261 ALA A N 1
ATOM 2068 C CA . ALA A 1 261 ? 15.531 -29.234 9.117 1 83.62 261 ALA A CA 1
ATOM 2069 C C . ALA A 1 261 ? 15.891 -28.516 7.816 1 83.62 261 ALA A C 1
ATOM 2071 O O . ALA A 1 261 ? 15.156 -27.625 7.363 1 83.62 261 ALA A O 1
ATOM 2072 N N . GLU A 1 262 ? 17 -28.781 7.27 1 82.69 262 GLU A N 1
ATOM 2073 C CA . GLU A 1 262 ? 17.531 -28.062 6.105 1 82.69 262 GLU A CA 1
ATOM 2074 C C . GLU A 1 262 ? 16.562 -28.172 4.922 1 82.69 262 GLU A C 1
ATOM 2076 O O . GLU A 1 262 ? 16.375 -27.203 4.18 1 82.69 262 GLU A O 1
ATOM 2081 N N . LYS A 1 263 ? 15.977 -29.375 4.793 1 85.06 263 LYS A N 1
ATOM 2082 C CA . LYS A 1 263 ? 15.148 -29.578 3.607 1 85.06 263 LYS A CA 1
ATOM 2083 C C . LYS A 1 263 ? 13.734 -30 3.99 1 85.06 263 LYS A C 1
ATOM 2085 O O . LYS A 1 263 ? 13.008 -30.562 3.174 1 85.06 263 LYS A O 1
ATOM 2090 N N . GLU A 1 264 ? 13.453 -29.828 5.277 1 87.81 264 GLU A N 1
ATOM 2091 C CA . GLU A 1 264 ? 12.141 -30.266 5.746 1 87.81 264 GLU A CA 1
ATOM 2092 C C . GLU A 1 264 ? 11.68 -29.422 6.938 1 87.81 264 GLU A C 1
ATOM 2094 O O . GLU A 1 264 ? 12.492 -28.984 7.75 1 87.81 264 GLU A O 1
ATOM 2099 N N . CYS A 1 265 ? 10.422 -29.188 6.898 1 92.94 265 CYS A N 1
ATOM 2100 C CA . CYS A 1 265 ? 9.789 -28.516 8.031 1 92.94 265 CYS A CA 1
ATOM 2101 C C . CYS A 1 265 ? 8.438 -29.125 8.352 1 92.94 265 CYS A C 1
ATOM 2103 O O . CYS A 1 265 ? 7.699 -29.516 7.441 1 92.94 265 CYS A O 1
ATOM 2105 N N . VAL A 1 266 ? 8.172 -29.359 9.641 1 91.69 266 VAL A N 1
ATOM 2106 C CA . VAL A 1 266 ? 6.871 -29.859 10.055 1 91.69 266 VAL A CA 1
ATOM 2107 C C . VAL A 1 266 ? 6.164 -28.797 10.906 1 91.69 266 VAL A C 1
ATOM 2109 O O . VAL A 1 266 ? 6.75 -28.25 11.844 1 91.69 266 VAL A O 1
ATOM 2112 N N . LEU A 1 267 ? 4.992 -28.547 10.523 1 94.12 267 LEU A N 1
ATOM 2113 C CA . LEU A 1 267 ? 4.188 -27.516 11.156 1 94.12 267 LEU A CA 1
ATOM 2114 C C . LEU A 1 267 ? 2.99 -28.125 11.883 1 94.12 267 LEU A C 1
ATOM 2116 O O . LEU A 1 267 ? 2.346 -29.047 11.367 1 94.12 267 LEU A O 1
ATOM 2120 N N . SER A 1 268 ? 2.752 -27.766 13.125 1 93.94 268 SER A N 1
ATOM 2121 C CA . SER A 1 268 ? 1.496 -28.062 13.797 1 93.94 268 SER A CA 1
ATOM 2122 C C . SER A 1 268 ? 0.344 -27.25 13.227 1 93.94 268 SER A C 1
ATOM 2124 O O . SER A 1 268 ? 0.322 -26.031 13.359 1 93.94 268 SER A O 1
ATOM 2126 N N . VAL A 1 269 ? -0.674 -27.875 12.703 1 92.94 269 VAL A N 1
ATOM 2127 C CA . VAL A 1 269 ? -1.773 -27.203 12.016 1 92.94 269 VAL A CA 1
ATOM 2128 C C . VAL A 1 269 ? -2.598 -26.406 13.023 1 92.94 269 VAL A C 1
ATOM 2130 O O . VAL A 1 269 ? -2.855 -25.219 12.812 1 92.94 269 VAL A O 1
ATOM 2133 N N . PRO A 1 270 ? -2.91 -26.953 14.188 1 92.62 270 PRO A N 1
ATOM 2134 C CA . PRO A 1 270 ? -3.695 -26.172 15.148 1 92.62 270 PRO A CA 1
ATOM 2135 C C . PRO A 1 270 ? -2.949 -24.953 15.672 1 92.62 270 PRO A C 1
ATOM 2137 O O . PRO A 1 270 ? -3.543 -23.875 15.828 1 92.62 270 PRO A O 1
ATOM 2140 N N . ALA A 1 271 ? -1.688 -25.156 15.906 1 94.25 271 ALA A N 1
ATOM 2141 C CA . ALA A 1 271 ? -0.898 -24.047 16.406 1 94.25 271 ALA A CA 1
ATOM 2142 C C . ALA A 1 271 ? -0.779 -22.938 15.359 1 94.25 271 ALA A C 1
ATOM 2144 O O . ALA A 1 271 ? -0.837 -21.75 15.688 1 94.25 271 ALA A O 1
ATOM 2145 N N . PHE A 1 272 ? -0.632 -23.297 14.133 1 95.62 272 PHE A N 1
ATOM 2146 C CA . PHE A 1 272 ? -0.495 -22.344 13.039 1 95.62 272 PHE A CA 1
ATOM 2147 C C . PHE A 1 272 ? -1.795 -21.578 12.82 1 95.62 272 PHE A C 1
ATOM 2149 O O . PHE A 1 272 ? -1.779 -20.375 12.617 1 95.62 272 PHE A O 1
ATOM 2156 N N . LEU A 1 273 ? -2.898 -22.266 12.906 1 93.62 273 LEU A N 1
ATOM 2157 C CA . LEU A 1 273 ? -4.203 -21.672 12.633 1 93.62 273 LEU A CA 1
ATOM 2158 C C . LEU A 1 273 ? -4.621 -20.75 13.773 1 93.62 273 LEU A C 1
ATOM 2160 O O . LEU A 1 273 ? -5.531 -19.922 13.609 1 93.62 273 LEU A O 1
ATOM 2164 N N . LYS A 1 274 ? -3.969 -20.875 14.875 1 93.75 274 LYS A N 1
ATOM 2165 C CA . LYS A 1 274 ? -4.242 -20 16 1 93.75 274 LYS A CA 1
ATOM 2166 C C . LYS A 1 274 ? -3.582 -18.625 15.812 1 93.75 274 LYS A C 1
ATOM 2168 O O . LYS A 1 274 ? -3.982 -17.641 16.438 1 93.75 274 LYS A O 1
ATOM 2173 N N . MET A 1 275 ? -2.619 -18.641 14.953 1 94.69 275 MET A N 1
ATOM 2174 C CA . MET A 1 275 ? -1.963 -17.375 14.664 1 94.69 275 MET A CA 1
ATOM 2175 C C . MET A 1 275 ? -2.93 -16.406 13.984 1 94.69 275 MET A C 1
ATOM 2177 O O . MET A 1 275 ? -3.787 -16.828 13.211 1 94.69 275 MET A O 1
ATOM 2181 N N . PRO A 1 276 ? -2.789 -15.07 14.32 1 94.19 276 PRO A N 1
ATOM 2182 C CA . PRO A 1 276 ? -3.572 -14.109 13.531 1 94.19 276 PRO A CA 1
ATOM 2183 C C . PRO A 1 276 ? -3.305 -14.227 12.031 1 94.19 276 PRO A C 1
ATOM 2185 O O . PRO A 1 276 ? -2.176 -14.516 11.617 1 94.19 276 PRO A O 1
ATOM 2188 N N . ILE A 1 277 ? -4.215 -13.898 11.25 1 91 277 ILE A N 1
ATOM 2189 C CA . ILE A 1 277 ? -4.191 -14.125 9.805 1 91 277 ILE A CA 1
ATOM 2190 C C . ILE A 1 277 ? -2.994 -13.406 9.195 1 91 277 ILE A C 1
ATOM 2192 O O . ILE A 1 277 ? -2.256 -13.992 8.391 1 91 277 ILE A O 1
ATOM 2196 N N . PRO A 1 278 ? -2.721 -12.148 9.516 1 93.81 278 PRO A N 1
ATOM 2197 C CA . PRO A 1 278 ? -1.552 -11.484 8.938 1 93.81 278 PRO A CA 1
ATOM 2198 C C . PRO A 1 278 ? -0.247 -12.219 9.227 1 93.81 278 PRO A C 1
ATOM 2200 O O . PRO A 1 278 ? 0.663 -12.227 8.391 1 93.81 278 PRO A O 1
ATOM 2203 N N . LEU A 1 279 ? -0.166 -12.859 10.359 1 95.81 279 LEU A N 1
ATOM 2204 C CA . LEU A 1 279 ? 1.043 -13.586 10.727 1 95.81 279 LEU A CA 1
ATOM 2205 C C . LEU A 1 279 ? 1.098 -14.945 10.031 1 95.81 279 LEU A C 1
ATOM 2207 O O . LEU A 1 279 ? 2.182 -15.445 9.719 1 95.81 279 LEU A O 1
ATOM 2211 N N . GLN A 1 280 ? -0.081 -15.547 9.789 1 93.75 280 GLN A N 1
ATOM 2212 C CA . GLN A 1 280 ? -0.121 -16.797 9.016 1 93.75 280 GLN A CA 1
ATOM 2213 C C . GLN A 1 280 ? 0.494 -16.594 7.633 1 93.75 280 GLN A C 1
ATOM 2215 O O . GLN A 1 280 ? 1.329 -17.391 7.203 1 93.75 280 GLN A O 1
ATOM 2220 N N . LYS A 1 281 ? 0.069 -15.586 7.012 1 90.56 281 LYS A N 1
ATOM 2221 C CA . LYS A 1 281 ? 0.539 -15.305 5.656 1 90.56 281 LYS A CA 1
ATOM 2222 C C . LYS A 1 281 ? 2.053 -15.109 5.629 1 90.56 281 LYS A C 1
ATOM 2224 O O . LYS A 1 281 ? 2.738 -15.648 4.758 1 90.56 281 LYS A O 1
ATOM 2229 N N . ARG A 1 282 ? 2.561 -14.352 6.539 1 93.06 282 ARG A N 1
ATOM 2230 C CA . ARG A 1 282 ? 3.998 -14.109 6.625 1 93.06 282 ARG A CA 1
ATOM 2231 C C . ARG A 1 282 ? 4.734 -15.359 7.102 1 93.06 282 ARG A C 1
ATOM 2233 O O . ARG A 1 282 ? 5.883 -15.594 6.727 1 93.06 282 ARG A O 1
ATOM 2240 N N . GLY A 1 283 ? 4.047 -16.156 7.969 1 93.25 283 GLY A N 1
ATOM 2241 C CA . GLY A 1 283 ? 4.621 -17.422 8.375 1 93.25 283 GLY A CA 1
ATOM 2242 C C . GLY A 1 283 ? 4.918 -18.344 7.215 1 93.25 283 GLY A C 1
ATOM 2243 O O . GLY A 1 283 ? 5.973 -18.984 7.168 1 93.25 283 GLY A O 1
ATOM 2244 N N . ILE A 1 284 ? 4.02 -18.344 6.297 1 91.25 284 ILE A N 1
ATOM 2245 C CA . ILE A 1 284 ? 4.211 -19.156 5.102 1 91.25 284 ILE A CA 1
ATOM 2246 C C . ILE A 1 284 ? 5.418 -18.641 4.316 1 91.25 284 ILE A C 1
ATOM 2248 O O . ILE A 1 284 ? 6.23 -19.438 3.838 1 91.25 284 ILE A O 1
ATOM 2252 N N . THR A 1 285 ? 5.477 -17.375 4.195 1 88.88 285 THR A N 1
ATOM 2253 C CA . THR A 1 285 ? 6.598 -16.766 3.496 1 88.88 285 THR A CA 1
ATOM 2254 C C . THR A 1 285 ? 7.918 -17.125 4.164 1 88.88 285 THR A C 1
ATOM 2256 O O . THR A 1 285 ? 8.906 -17.422 3.484 1 88.88 285 THR A O 1
ATOM 2259 N N . LEU A 1 286 ? 7.941 -17.125 5.445 1 91.19 286 LEU A N 1
ATOM 2260 C CA . LEU A 1 286 ? 9.141 -17.469 6.203 1 91.19 286 LEU A CA 1
ATOM 2261 C C . LEU A 1 286 ? 9.555 -18.906 5.961 1 91.19 286 LEU A C 1
ATOM 2263 O O . LEU A 1 286 ? 10.742 -19.203 5.758 1 91.19 286 LEU A O 1
ATOM 2267 N N . ILE A 1 287 ? 8.602 -19.797 5.965 1 91.62 287 ILE A N 1
ATOM 2268 C CA . ILE A 1 287 ? 8.867 -21.219 5.75 1 91.62 287 ILE A CA 1
ATOM 2269 C C . ILE A 1 287 ? 9.438 -21.422 4.352 1 91.62 287 ILE A C 1
ATOM 2271 O O . ILE A 1 287 ? 10.445 -22.125 4.18 1 91.62 287 ILE A O 1
ATOM 2275 N N . LEU A 1 288 ? 8.789 -20.781 3.4 1 88.94 288 LEU A N 1
ATOM 2276 C CA . LEU A 1 288 ? 9.203 -20.953 2.012 1 88.94 288 LEU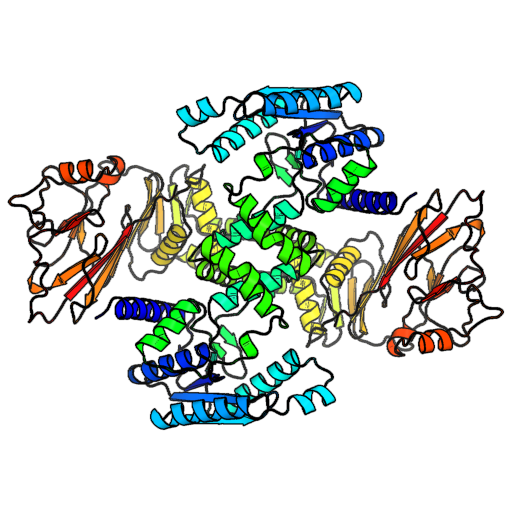 A CA 1
ATOM 2277 C C . LEU A 1 288 ? 10.586 -20.344 1.781 1 88.94 288 LEU A C 1
ATOM 2279 O O . LEU A 1 288 ? 11.406 -20.906 1.058 1 88.94 288 LEU A O 1
ATOM 2283 N N . ASN A 1 289 ? 10.812 -19.203 2.332 1 86.06 289 ASN A N 1
ATOM 2284 C CA . ASN A 1 289 ? 12.133 -18.578 2.227 1 86.06 289 ASN A CA 1
ATOM 2285 C C . ASN A 1 289 ? 13.219 -19.469 2.811 1 86.06 289 ASN A C 1
ATOM 2287 O O . ASN A 1 289 ? 14.336 -19.516 2.289 1 86.06 289 ASN A O 1
ATOM 2291 N N . TYR A 1 290 ? 12.867 -20.047 3.9 1 87.62 290 TYR A N 1
ATOM 2292 C CA . TYR A 1 290 ? 13.812 -20.922 4.582 1 87.62 290 TYR A CA 1
ATOM 2293 C C . TYR A 1 290 ? 14.133 -22.141 3.734 1 87.62 290 TYR A C 1
ATOM 2295 O O . TYR A 1 290 ? 15.297 -22.547 3.617 1 87.62 290 TYR A O 1
ATOM 2303 N N . LEU A 1 291 ? 13.156 -22.688 3.119 1 88.31 291 LEU A N 1
ATOM 2304 C CA . LEU A 1 291 ? 13.312 -23.938 2.395 1 88.31 291 LEU A CA 1
ATOM 2305 C C . LEU A 1 291 ? 13.914 -23.703 1.014 1 88.31 291 LEU A C 1
ATOM 2307 O O . LEU A 1 291 ? 14.766 -24.469 0.564 1 88.31 291 LEU A O 1
ATOM 2311 N N . TYR A 1 292 ? 13.422 -22.75 0.174 1 84.5 292 TYR A N 1
ATOM 2312 C CA . TYR A 1 292 ? 13.883 -22.5 -1.188 1 84.5 292 TYR A CA 1
ATOM 2313 C C . TYR A 1 292 ? 15.211 -21.75 -1.186 1 84.5 292 TYR A C 1
ATOM 2315 O O . TYR A 1 292 ? 15.984 -21.859 -2.139 1 84.5 292 TYR A O 1
ATOM 2323 N N . LYS A 1 293 ? 15.773 -21.312 -0.186 1 73.31 293 LYS A N 1
ATOM 2324 C CA . LYS A 1 293 ? 16.938 -20.438 -0.14 1 73.31 293 LYS A CA 1
ATOM 2325 C C . LYS A 1 293 ? 16.828 -19.328 -1.184 1 73.31 293 LYS A C 1
ATOM 2327 O O . LYS A 1 293 ? 17.031 -18.156 -0.872 1 73.31 293 LYS A O 1
ATOM 2332 N N . GLN A 1 294 ? 16.547 -19.703 -2.619 1 69.31 294 GLN A N 1
ATOM 2333 C CA . GLN A 1 294 ? 16.188 -18.766 -3.678 1 69.31 294 GLN A CA 1
ATOM 2334 C C . GLN A 1 294 ? 14.75 -19.016 -4.156 1 69.31 294 GLN A C 1
ATOM 2336 O O . GLN A 1 294 ? 14.445 -20.078 -4.688 1 69.31 294 GLN A O 1
ATOM 2341 N N . ILE A 1 295 ? 13.922 -18.062 -3.963 1 69.81 295 ILE A N 1
ATOM 2342 C CA . ILE A 1 295 ? 12.508 -18.219 -4.273 1 69.81 295 ILE A CA 1
ATOM 2343 C C . ILE A 1 295 ? 12.32 -18.344 -5.785 1 69.81 295 ILE A C 1
ATOM 2345 O O . ILE A 1 295 ? 12.766 -17.484 -6.547 1 69.81 295 ILE A O 1
ATOM 2349 N N . PRO A 1 296 ? 11.766 -19.391 -6.062 1 65.12 296 PRO A N 1
ATOM 2350 C CA . PRO A 1 296 ? 11.523 -19.562 -7.496 1 65.12 296 PRO A CA 1
ATOM 2351 C C . PRO A 1 296 ? 10.562 -18.531 -8.062 1 65.12 296 PRO A C 1
ATOM 2353 O O . PRO A 1 296 ? 9.633 -18.094 -7.367 1 65.12 296 PRO A O 1
ATOM 2356 N N . SER A 1 297 ? 10.734 -18.094 -9.273 1 59.41 297 SER A N 1
ATOM 2357 C CA . SER A 1 297 ? 9.906 -17.094 -9.938 1 59.41 297 SER A CA 1
ATOM 2358 C C . SER A 1 297 ? 8.477 -17.594 -10.117 1 59.41 297 SER A C 1
ATOM 2360 O O . SER A 1 297 ? 7.547 -16.797 -10.266 1 59.41 297 SER A O 1
ATOM 2362 N N . SER A 1 298 ? 8.32 -18.891 -9.961 1 59.34 298 SER A N 1
ATOM 2363 C CA . SER A 1 298 ? 7.023 -19.5 -10.219 1 59.34 298 SER A CA 1
ATOM 2364 C C . SER A 1 298 ? 6.16 -19.516 -8.961 1 59.34 298 SER A C 1
ATOM 2366 O O . SER A 1 298 ? 4.969 -19.828 -9.023 1 59.34 298 SER A O 1
ATOM 2368 N N . LEU A 1 299 ? 6.824 -19.25 -7.922 1 68.75 299 LEU A N 1
ATOM 2369 C CA . LEU A 1 299 ? 6.039 -19.172 -6.695 1 68.75 299 LEU A CA 1
ATOM 2370 C C . LEU A 1 299 ? 5.121 -17.953 -6.707 1 68.75 299 LEU A C 1
ATOM 2372 O O . LEU A 1 299 ? 5.562 -16.844 -7.012 1 68.75 299 LEU A O 1
ATOM 2376 N N . SER A 1 300 ? 3.844 -18.188 -6.598 1 63.97 300 SER A N 1
ATOM 2377 C CA . SER A 1 300 ? 2.857 -17.125 -6.68 1 63.97 300 SER A CA 1
ATOM 2378 C C . SER A 1 300 ? 2 -17.062 -5.422 1 63.97 300 SER A C 1
ATOM 2380 O O . SER A 1 300 ? 2.059 -17.953 -4.578 1 63.97 300 SER A O 1
ATOM 2382 N N . SER A 1 301 ? 1.246 -16 -5.328 1 68.62 301 SER A N 1
ATOM 2383 C CA . SER A 1 301 ? 0.312 -15.828 -4.219 1 68.62 301 SER A CA 1
ATOM 2384 C C . SER A 1 301 ? -0.724 -16.953 -4.191 1 68.62 301 SER A C 1
ATOM 2386 O O . SER A 1 301 ? -1.252 -17.281 -3.129 1 68.62 301 SER A O 1
ATOM 2388 N N . LEU A 1 302 ? -0.836 -17.531 -5.348 1 66.25 302 LEU A N 1
ATOM 2389 C CA . LEU A 1 302 ? -1.802 -18.609 -5.453 1 66.25 302 LEU A CA 1
ATOM 2390 C C . LEU A 1 302 ? -1.368 -19.812 -4.609 1 66.25 302 LEU A C 1
ATOM 2392 O O . LEU A 1 302 ? -2.203 -20.469 -3.992 1 66.25 302 LEU A O 1
ATOM 2396 N N . HIS A 1 303 ? -0.083 -20.062 -4.566 1 77.56 303 HIS A N 1
ATOM 2397 C CA . HIS A 1 303 ? 0.437 -21.172 -3.762 1 77.56 303 HIS A CA 1
ATOM 2398 C C . HIS A 1 303 ? 0.157 -20.938 -2.279 1 77.56 303 HIS A C 1
ATOM 2400 O O . HIS A 1 303 ? -0.253 -21.859 -1.574 1 77.56 303 HIS A O 1
ATOM 2406 N N . LYS A 1 304 ? 0.338 -19.734 -1.875 1 80.44 304 LYS A N 1
ATOM 2407 C CA . LYS A 1 304 ? 0.088 -19.391 -0.476 1 80.44 304 LYS A CA 1
ATOM 2408 C C . LYS A 1 304 ? -1.395 -19.516 -0.138 1 80.44 304 LYS A C 1
ATOM 2410 O O . LYS A 1 304 ? -1.753 -20.016 0.933 1 80.44 304 LYS A O 1
ATOM 2415 N N . GLU A 1 305 ? -2.184 -19.094 -1.056 1 75.69 305 GLU A N 1
ATOM 2416 C CA . GLU A 1 305 ? -3.627 -19.188 -0.848 1 75.69 305 GLU A CA 1
ATOM 2417 C C . GLU A 1 305 ? -4.098 -20.625 -0.792 1 75.69 305 GLU A C 1
ATOM 2419 O O . GLU A 1 305 ? -4.945 -20.984 0.031 1 75.69 305 GLU A O 1
ATOM 2424 N N . THR A 1 306 ? -3.533 -21.422 -1.662 1 77.94 306 THR A N 1
ATOM 2425 C CA . THR A 1 306 ? -3.906 -22.828 -1.702 1 77.94 306 THR A CA 1
ATOM 2426 C C . THR A 1 306 ? -3.439 -23.562 -0.44 1 77.94 306 THR A C 1
ATOM 2428 O O . THR A 1 306 ? -4.117 -24.453 0.055 1 77.94 306 THR A O 1
ATOM 2431 N N . PHE A 1 307 ? -2.344 -23.172 0.018 1 87.56 307 PHE A N 1
ATOM 2432 C CA . PHE A 1 307 ? -1.833 -23.734 1.26 1 87.56 307 PHE A CA 1
ATOM 2433 C C . PHE A 1 307 ? -2.77 -23.422 2.422 1 87.56 307 PHE A C 1
ATOM 2435 O O . PHE A 1 307 ? -3.102 -24.312 3.211 1 87.56 307 PHE A O 1
ATOM 2442 N N . LEU A 1 308 ? -3.186 -22.203 2.494 1 85.94 308 LEU A N 1
ATOM 2443 C CA . LEU A 1 308 ? -4.09 -21.812 3.566 1 85.94 308 LEU A CA 1
ATOM 2444 C C . LEU A 1 308 ? -5.426 -22.531 3.451 1 85.94 308 LEU A C 1
ATOM 2446 O O . LEU A 1 308 ? -6.02 -22.906 4.461 1 85.94 308 LEU A O 1
ATOM 2450 N N . ALA A 1 309 ? -5.824 -22.703 2.209 1 80.94 309 ALA A N 1
ATOM 2451 C CA . ALA A 1 309 ? -7.059 -23.453 1.973 1 80.94 309 ALA A CA 1
ATOM 2452 C C . ALA A 1 309 ? -6.922 -24.906 2.424 1 80.94 309 ALA A C 1
ATOM 2454 O O . ALA A 1 309 ? -7.863 -25.469 2.982 1 80.94 309 ALA A O 1
ATOM 2455 N N . LEU A 1 310 ? -5.766 -25.469 2.189 1 84.69 310 LEU A N 1
ATOM 2456 C CA . LEU A 1 310 ? -5.488 -26.844 2.604 1 84.69 310 LEU A CA 1
ATOM 2457 C C . LEU A 1 310 ? -5.562 -26.984 4.121 1 84.69 310 LEU A C 1
ATOM 2459 O O . LEU A 1 310 ? -6.148 -27.938 4.633 1 84.69 310 LEU A O 1
ATOM 2463 N N . LEU A 1 311 ? -5.039 -26.047 4.797 1 89.06 311 LEU A N 1
ATOM 2464 C CA . LEU A 1 311 ? -4.996 -26.109 6.254 1 89.06 311 LEU A CA 1
ATOM 2465 C C . LEU A 1 311 ? -6.391 -25.953 6.848 1 89.06 311 LEU A C 1
ATOM 2467 O O . LEU A 1 311 ? -6.691 -26.531 7.898 1 89.06 311 LEU A O 1
ATOM 2471 N N . ASN A 1 312 ? -7.168 -25.188 6.172 1 85.38 312 ASN A N 1
ATOM 2472 C CA . ASN A 1 312 ? -8.508 -24.922 6.688 1 85.38 312 ASN A CA 1
ATOM 2473 C C . ASN A 1 312 ? -9.523 -25.938 6.191 1 85.38 312 ASN A C 1
ATOM 2475 O O . ASN A 1 312 ? -10.688 -25.906 6.578 1 85.38 312 ASN A O 1
ATOM 2479 N N . SER A 1 313 ? -9.078 -26.734 5.348 1 79.19 313 SER A N 1
ATOM 2480 C CA . SER A 1 313 ? -9.977 -27.734 4.781 1 79.19 313 SER A CA 1
ATOM 2481 C C . SER A 1 313 ? -10.438 -28.734 5.844 1 79.19 313 SER A C 1
ATOM 2483 O O . SER A 1 313 ? -9.695 -29.047 6.777 1 79.19 313 SER A O 1
ATOM 2485 N N . VAL A 1 314 ? -11.617 -29.172 5.641 1 75.25 314 VAL A N 1
ATOM 2486 C CA . VAL A 1 314 ? -12.195 -30.156 6.547 1 75.25 314 VAL A CA 1
ATOM 2487 C C . VAL A 1 314 ? -11.555 -31.516 6.301 1 75.25 314 VAL A C 1
ATOM 2489 O O . VAL A 1 314 ? -11.531 -32.375 7.195 1 75.25 314 VAL A O 1
ATOM 2492 N N . GLN A 1 315 ? -10.938 -31.672 5.176 1 72.94 315 GLN A N 1
ATOM 2493 C CA . GLN A 1 315 ? -10.281 -32.938 4.871 1 72.94 315 GLN A CA 1
ATOM 2494 C C . GLN A 1 315 ? -9.039 -33.125 5.738 1 72.94 315 GLN A C 1
ATOM 2496 O O . GLN A 1 315 ? -8.227 -32.219 5.895 1 72.94 315 GLN A O 1
ATOM 2501 N N . PRO A 1 316 ? -8.969 -34.312 6.332 1 73.12 316 PRO A N 1
ATOM 2502 C CA . PRO A 1 316 ? -7.883 -34.562 7.285 1 73.12 316 PRO A CA 1
ATOM 2503 C C . PRO A 1 316 ? -6.512 -34.594 6.617 1 73.12 316 PRO A C 1
ATOM 2505 O O . PRO A 1 316 ? -5.496 -34.312 7.266 1 73.12 316 PRO A O 1
ATOM 2508 N N . SER A 1 317 ? -6.512 -35.062 5.324 1 76.62 317 SER A N 1
ATOM 2509 C CA . SER A 1 317 ? -5.211 -35.156 4.672 1 76.62 317 SER A CA 1
ATOM 2510 C C . SER A 1 317 ? -5.258 -34.562 3.264 1 76.62 317 SER A C 1
ATOM 2512 O O . SER A 1 317 ? -6.336 -34.406 2.688 1 76.62 317 SER A O 1
ATOM 2514 N N . GLY A 1 318 ? -4.113 -33.938 2.816 1 78.88 318 GLY A N 1
ATOM 2515 C CA . GLY A 1 318 ? -3.967 -33.406 1.48 1 78.88 318 GLY A CA 1
ATOM 2516 C C . GLY A 1 318 ? -2.523 -33.125 1.105 1 78.88 318 GLY A C 1
ATOM 2517 O O . GLY A 1 318 ? -1.649 -33.062 1.974 1 78.88 318 GLY A O 1
ATOM 2518 N N . ILE A 1 319 ? -2.303 -33.062 -0.194 1 78.75 319 ILE A N 1
ATOM 2519 C CA . ILE A 1 319 ? -0.939 -32.844 -0.661 1 78.75 319 ILE A CA 1
ATOM 2520 C C . ILE A 1 319 ? -0.924 -31.719 -1.681 1 78.75 319 ILE A C 1
ATOM 2522 O O . ILE A 1 319 ? -1.817 -31.625 -2.525 1 78.75 319 ILE A O 1
ATOM 2526 N N . LEU A 1 320 ? -0.023 -30.781 -1.526 1 82.25 320 LEU A N 1
ATOM 2527 C CA . LEU A 1 320 ? 0.214 -29.703 -2.482 1 82.25 320 LEU A CA 1
ATOM 2528 C C . LEU A 1 320 ? 1.618 -29.797 -3.07 1 82.25 320 LEU A C 1
ATOM 2530 O O . LEU A 1 320 ? 2.568 -30.156 -2.367 1 82.25 320 LEU A O 1
ATOM 2534 N N . HIS A 1 321 ? 1.749 -29.516 -4.312 1 79.44 321 HIS A N 1
ATOM 2535 C CA . HIS A 1 321 ? 3.041 -29.5 -4.992 1 79.44 321 HIS A CA 1
ATOM 2536 C C . HIS A 1 321 ? 3.465 -28.078 -5.328 1 79.44 321 HIS A C 1
ATOM 2538 O O . HIS A 1 321 ? 2.844 -27.422 -6.172 1 79.44 321 HIS A O 1
ATOM 2544 N N . PHE A 1 322 ? 4.512 -27.641 -4.73 1 83.31 322 PHE A N 1
ATOM 2545 C CA . PHE A 1 322 ? 5.062 -26.312 -4.98 1 83.31 322 PHE A CA 1
ATOM 2546 C C . PHE A 1 322 ? 6.203 -26.375 -5.988 1 83.31 322 PHE A C 1
ATOM 2548 O O . PHE A 1 322 ? 6.664 -27.469 -6.34 1 83.31 322 PHE A O 1
ATOM 2555 N N . PRO A 1 323 ? 6.59 -25.25 -6.449 1 78.75 323 PRO A N 1
ATOM 2556 C CA . PRO A 1 323 ? 7.664 -25.234 -7.445 1 78.75 323 PRO A CA 1
ATOM 2557 C C . PRO A 1 323 ? 8.953 -25.875 -6.93 1 78.75 323 PRO A C 1
ATOM 2559 O O . PRO A 1 323 ? 9.172 -25.938 -5.719 1 78.75 323 PRO A O 1
ATOM 2562 N N . SER A 1 324 ? 9.82 -26.391 -7.84 1 79.31 324 SER A N 1
ATOM 2563 C CA . SER A 1 324 ? 11.156 -26.922 -7.59 1 79.31 324 SER A CA 1
ATOM 2564 C C . SER A 1 324 ? 11.094 -28.156 -6.707 1 79.31 324 SER A C 1
ATOM 2566 O O . SER A 1 324 ? 11.992 -28.391 -5.887 1 79.31 324 SER A O 1
ATOM 2568 N N . GLY A 1 325 ? 9.961 -28.859 -6.621 1 78.12 325 GLY A N 1
ATOM 2569 C CA . GLY A 1 325 ? 9.875 -30.188 -6.012 1 78.12 325 GLY A CA 1
ATOM 2570 C C . GLY A 1 325 ? 9.438 -30.141 -4.559 1 78.12 325 GLY A C 1
ATOM 2571 O O . GLY A 1 325 ? 9.414 -31.172 -3.885 1 78.12 325 GLY A O 1
ATOM 2572 N N . LEU A 1 326 ? 9.102 -29.031 -4.082 1 87.81 326 LEU A N 1
ATOM 2573 C CA . LEU A 1 326 ? 8.641 -28.938 -2.701 1 87.81 326 LEU A CA 1
ATOM 2574 C C . LEU A 1 326 ? 7.23 -29.5 -2.562 1 87.81 326 LEU A C 1
ATOM 2576 O O . LEU A 1 326 ? 6.328 -29.141 -3.322 1 87.81 326 LEU A O 1
ATOM 2580 N N . ARG A 1 327 ? 7.113 -30.484 -1.637 1 85.88 327 ARG A N 1
ATOM 2581 C CA . ARG A 1 327 ? 5.809 -31.078 -1.361 1 85.88 327 ARG A CA 1
ATOM 2582 C C . ARG A 1 327 ? 5.301 -30.656 0.016 1 85.88 327 ARG A C 1
ATOM 2584 O O . ARG A 1 327 ? 6.066 -30.609 0.979 1 85.88 327 ARG A O 1
ATOM 2591 N N . VAL A 1 328 ? 4.07 -30.344 0.008 1 90.62 328 VAL A N 1
ATOM 2592 C CA . VAL A 1 328 ? 3.402 -30 1.262 1 90.62 328 VAL A CA 1
ATOM 2593 C C . VAL A 1 328 ? 2.322 -31.031 1.566 1 90.62 328 VAL A C 1
ATOM 2595 O O . VAL A 1 328 ? 1.38 -31.203 0.789 1 90.62 328 VAL A O 1
ATOM 2598 N N . LYS A 1 329 ? 2.506 -31.75 2.674 1 85.56 329 LYS A N 1
ATOM 2599 C CA . LYS A 1 329 ? 1.593 -32.844 3.037 1 85.56 329 LYS A CA 1
ATOM 2600 C C . LYS A 1 329 ? 0.931 -32.562 4.387 1 85.56 329 LYS A C 1
ATOM 2602 O O . LYS A 1 329 ? 1.604 -32.531 5.418 1 85.56 329 LYS A O 1
ATOM 2607 N N . LYS A 1 330 ? -0.359 -32.312 4.266 1 89.88 330 LYS A N 1
ATOM 2608 C CA . LYS A 1 330 ? -1.123 -32.188 5.504 1 89.88 330 LYS A CA 1
ATOM 2609 C C . LYS A 1 330 ? -1.621 -33.562 5.973 1 89.88 330 LYS A C 1
ATOM 2611 O O . LYS A 1 330 ? -2.168 -34.344 5.184 1 89.88 330 LYS A O 1
ATOM 2616 N N . SER A 1 331 ? -1.312 -33.906 7.188 1 82.38 331 SER A N 1
ATOM 2617 C CA . SER A 1 331 ? -1.819 -35.094 7.84 1 82.38 331 SER A CA 1
ATOM 2618 C C . SER A 1 331 ? -2.391 -34.781 9.219 1 82.38 331 SER A C 1
ATOM 2620 O O . SER A 1 331 ? -1.653 -34.719 10.203 1 82.38 331 SER A O 1
ATOM 2622 N N . TYR A 1 332 ? -3.652 -34.625 9.281 1 81.06 332 TYR A N 1
ATOM 2623 C CA . TYR A 1 332 ? -4.359 -34.281 10.508 1 81.06 332 TYR A CA 1
ATOM 2624 C C . TYR A 1 332 ? -3.82 -33 11.117 1 81.06 332 TYR A C 1
ATOM 2626 O O . TYR A 1 332 ? -3.955 -31.922 10.531 1 81.06 332 TYR A O 1
ATOM 2634 N N . ASP A 1 333 ? -3.062 -33.188 12.164 1 87.62 333 ASP A N 1
ATOM 2635 C CA . ASP A 1 333 ? -2.682 -32 12.914 1 87.62 333 ASP A CA 1
ATOM 2636 C C . ASP A 1 333 ? -1.275 -31.531 12.547 1 87.62 333 ASP A C 1
ATOM 2638 O O . ASP A 1 333 ? -0.711 -30.656 13.195 1 87.62 333 ASP A O 1
ATOM 2642 N N . SER A 1 334 ? -0.786 -32.219 11.438 1 90.5 334 SER A N 1
ATOM 2643 C CA . SER A 1 334 ? 0.572 -31.859 11.039 1 90.5 334 SER A CA 1
ATOM 2644 C C . SER A 1 334 ? 0.66 -31.594 9.539 1 90.5 334 SER A C 1
ATOM 2646 O O . SER A 1 334 ? -0.102 -32.156 8.758 1 90.5 334 SER A O 1
ATOM 2648 N N . CYS A 1 335 ? 1.537 -30.719 9.203 1 93.75 335 CYS A N 1
ATOM 2649 C CA . CYS A 1 335 ? 1.809 -30.406 7.805 1 93.75 335 CYS A CA 1
ATOM 2650 C C . CYS A 1 335 ? 3.303 -30.469 7.512 1 93.75 335 CYS A C 1
ATOM 2652 O O . CYS A 1 335 ? 4.09 -29.734 8.117 1 93.75 335 CYS A O 1
ATOM 2654 N N . LEU A 1 336 ? 3.684 -31.281 6.609 1 90.06 336 LEU A N 1
ATOM 2655 C CA . LEU A 1 336 ? 5.086 -31.516 6.281 1 90.06 336 LEU A CA 1
ATOM 2656 C C . LEU A 1 336 ? 5.465 -30.812 4.98 1 90.06 336 LEU A C 1
ATOM 2658 O O . LEU A 1 336 ? 4.77 -30.953 3.973 1 90.06 336 LEU A O 1
ATOM 2662 N N . PHE A 1 337 ? 6.477 -29.984 5.066 1 93.31 337 PHE A N 1
ATOM 2663 C CA . PHE A 1 337 ? 7.152 -29.453 3.889 1 93.31 337 PHE A CA 1
ATOM 2664 C C . PHE A 1 337 ? 8.438 -30.234 3.604 1 93.31 337 PHE A C 1
ATOM 2666 O O . PHE A 1 337 ? 9.312 -30.328 4.461 1 93.31 337 PHE A O 1
ATOM 2673 N N . THR A 1 338 ? 8.578 -30.797 2.461 1 88.44 338 THR A N 1
ATOM 2674 C CA . THR A 1 338 ? 9.766 -31.609 2.26 1 88.44 338 THR A CA 1
ATOM 2675 C C . THR A 1 338 ? 10.18 -31.609 0.791 1 88.44 338 THR A C 1
ATOM 2677 O O . THR A 1 338 ? 9.328 -31.578 -0.099 1 88.44 338 THR A O 1
ATOM 2680 N N . PHE A 1 339 ? 11.484 -31.531 0.603 1 87.75 339 PHE A N 1
ATOM 2681 C CA . PHE A 1 339 ? 12.047 -31.75 -0.726 1 87.75 339 PHE A CA 1
ATOM 2682 C C . PHE A 1 339 ? 12.398 -33.219 -0.938 1 87.75 339 PHE A C 1
ATOM 2684 O O . PHE A 1 339 ? 12.883 -33.594 -2.006 1 87.75 339 PHE A O 1
ATOM 2691 N N . ALA A 1 340 ? 12.484 -33.938 0.156 1 71.25 340 ALA A N 1
ATOM 2692 C CA . ALA A 1 340 ? 12.922 -35.312 0.106 1 71.25 340 ALA A CA 1
ATOM 2693 C C . ALA A 1 340 ? 12.055 -36.125 -0.857 1 71.25 340 ALA A C 1
ATOM 2695 O O . ALA A 1 340 ? 10.836 -35.969 -0.9 1 71.25 340 ALA A O 1
ATOM 2696 N N . GLU A 1 341 ? 12.844 -36.375 -2.027 1 54.06 341 GLU A N 1
ATOM 2697 C CA . GLU A 1 341 ? 12.211 -37.25 -3.02 1 54.06 341 GLU A CA 1
ATOM 2698 C C . GLU A 1 341 ? 11.578 -38.469 -2.359 1 54.06 341 GLU A C 1
ATOM 2700 O O . GLU A 1 341 ? 12.156 -39.062 -1.448 1 54.06 341 GLU A O 1
ATOM 2705 N N . GLU A 1 342 ? 10.461 -38.406 -1.901 1 49.78 342 GLU A N 1
ATOM 2706 C CA . GLU A 1 342 ? 10.039 -39.781 -1.539 1 49.78 342 GLU A CA 1
ATOM 2707 C C . GLU A 1 342 ? 10.688 -40.812 -2.447 1 49.78 342 GLU A C 1
ATOM 2709 O O . GLU A 1 342 ? 10.992 -40.531 -3.609 1 49.78 342 GLU A O 1
ATOM 2714 N N . ALA A 1 343 ? 11.516 -41.875 -1.966 1 41.72 343 ALA A N 1
ATOM 2715 C CA . ALA A 1 343 ? 11.93 -42.938 -2.893 1 41.72 343 ALA A CA 1
ATOM 2716 C C . ALA A 1 343 ? 11.234 -42.781 -4.242 1 41.72 343 ALA A C 1
ATOM 2718 O O . ALA A 1 343 ? 10.586 -41.75 -4.504 1 41.72 343 ALA A O 1
ATOM 2719 N N . GLU A 1 344 ? 10.758 -43.844 -4.992 1 38.47 344 GLU A N 1
ATOM 2720 C CA . GLU A 1 344 ? 10.094 -44.094 -6.27 1 38.47 344 GLU A CA 1
ATOM 2721 C C . GLU A 1 344 ? 8.992 -43.062 -6.527 1 38.47 344 GLU A C 1
ATOM 2723 O O . GLU A 1 344 ? 8.188 -42.781 -5.637 1 38.47 344 GLU A O 1
ATOM 2728 N N . HIS A 1 345 ? 9.273 -41.844 -7.238 1 45.38 345 HIS A N 1
ATOM 2729 C CA . HIS A 1 345 ? 8.18 -41.094 -7.809 1 45.38 345 HIS A CA 1
ATOM 2730 C C . HIS A 1 345 ? 6.859 -41.844 -7.707 1 45.38 345 HIS A C 1
ATOM 2732 O O . HIS A 1 345 ? 6.668 -42.844 -8.391 1 45.38 345 HIS A O 1
ATOM 2738 N N . ALA A 1 346 ? 6.512 -42.062 -6.68 1 47.75 346 ALA A N 1
ATOM 2739 C CA . ALA A 1 346 ? 5.391 -42.938 -6.398 1 47.75 346 ALA A CA 1
ATOM 2740 C C . ALA A 1 346 ? 4.184 -42.594 -7.266 1 47.75 346 ALA A C 1
ATOM 2742 O O . ALA A 1 346 ? 3.838 -41.438 -7.422 1 47.75 346 ALA A O 1
ATOM 2743 N N . ASP A 1 347 ? 3.977 -43.281 -8.234 1 60.5 347 ASP A N 1
ATOM 2744 C CA . ASP A 1 347 ? 2.713 -43.312 -8.961 1 60.5 347 ASP A CA 1
ATOM 2745 C C . ASP A 1 347 ? 1.555 -42.875 -8.07 1 60.5 347 ASP A C 1
ATOM 2747 O O . ASP A 1 347 ? 1.493 -43.219 -6.891 1 60.5 347 ASP A O 1
ATOM 2751 N N . PHE A 1 348 ? 1.104 -41.688 -8.336 1 72.69 348 PHE A N 1
ATOM 2752 C CA . PHE A 1 348 ? -0.105 -41.344 -7.594 1 72.69 348 PHE A CA 1
ATOM 2753 C C . PHE A 1 348 ? -1.346 -41.844 -8.328 1 72.69 348 PHE A C 1
ATOM 2755 O O . PHE A 1 348 ? -1.315 -42.031 -9.539 1 72.69 348 PHE A O 1
ATOM 2762 N N . SER A 1 349 ? -2.258 -42.25 -7.656 1 82.31 349 SER A N 1
ATOM 2763 C CA . SER A 1 349 ? -3.59 -42.625 -8.133 1 82.31 349 SER A CA 1
ATOM 2764 C C . SER A 1 349 ? -4.664 -42.219 -7.129 1 82.31 349 SER A C 1
ATOM 2766 O O . SER A 1 349 ? -4.711 -42.75 -6.023 1 82.31 349 SER A O 1
ATOM 2768 N N . TYR A 1 350 ? -5.312 -41.125 -7.508 1 85.81 350 TYR A N 1
ATOM 2769 C CA . TYR A 1 350 ? -6.371 -40.625 -6.621 1 85.81 350 TYR A CA 1
ATOM 2770 C C . TYR A 1 350 ? -7.73 -40.719 -7.305 1 85.81 350 TYR A C 1
ATOM 2772 O O . TYR A 1 350 ? -7.84 -40.469 -8.508 1 85.81 350 TYR A O 1
ATOM 2780 N N . GLU A 1 351 ? -8.742 -41.062 -6.477 1 89.25 351 GLU A N 1
ATOM 2781 C CA . GLU A 1 351 ? -10.109 -40.875 -6.969 1 89.25 351 GLU A CA 1
ATOM 2782 C C . GLU A 1 351 ? -10.508 -39.406 -6.961 1 89.25 351 GLU A C 1
ATOM 2784 O O . GLU A 1 351 ? -10.258 -38.688 -5.988 1 89.25 351 GLU A O 1
ATOM 2789 N N . ILE A 1 352 ? -10.938 -38.938 -8.055 1 87.88 352 ILE A N 1
ATOM 2790 C CA . ILE A 1 352 ? -11.398 -37.562 -8.141 1 87.88 352 ILE A CA 1
ATOM 2791 C C . ILE A 1 352 ? -12.727 -37.406 -7.406 1 87.88 352 ILE A C 1
ATOM 2793 O O . ILE A 1 352 ? -13.719 -38.031 -7.762 1 87.88 352 ILE A O 1
ATOM 2797 N N . PRO A 1 353 ? -12.703 -36.625 -6.426 1 83.31 353 PRO A N 1
ATOM 2798 C CA . PRO A 1 353 ? -13.984 -36.375 -5.766 1 83.31 353 PRO A CA 1
ATOM 2799 C C . PRO A 1 353 ? -14.93 -35.531 -6.613 1 83.31 353 PRO A C 1
ATOM 2801 O O . PRO A 1 353 ? -14.586 -34.406 -7.004 1 83.31 353 PRO A O 1
ATOM 2804 N N . ILE A 1 354 ? -16.109 -36.031 -6.934 1 80.5 354 ILE A N 1
ATOM 2805 C CA . ILE A 1 354 ? -17.125 -35.312 -7.68 1 80.5 354 ILE A CA 1
ATOM 2806 C C . ILE A 1 354 ? -18.391 -35.188 -6.828 1 80.5 354 ILE A C 1
ATOM 2808 O O . ILE A 1 354 ? -19.094 -36.156 -6.582 1 80.5 354 ILE A O 1
ATOM 2812 N N . PRO A 1 355 ? -18.656 -34 -6.273 1 77.88 355 PRO A N 1
ATOM 2813 C CA . PRO A 1 355 ? -17.938 -32.75 -6.43 1 77.88 355 PRO A CA 1
ATOM 2814 C C . PRO A 1 355 ? -16.781 -32.594 -5.453 1 77.88 355 PRO A C 1
ATOM 2816 O O . PRO A 1 355 ? -16.734 -33.281 -4.426 1 77.88 355 PRO A O 1
ATOM 2819 N N . GLY A 1 356 ? -15.711 -31.781 -5.918 1 78.06 356 GLY A N 1
ATOM 2820 C CA . GLY A 1 356 ? -14.594 -31.562 -5.008 1 78.06 356 GLY A CA 1
ATOM 2821 C C . GLY A 1 356 ? -13.359 -31 -5.699 1 78.06 356 GLY A C 1
ATOM 2822 O O . GLY A 1 356 ? -13.398 -30.688 -6.891 1 78.06 356 GLY A O 1
ATOM 2823 N N . VAL A 1 357 ? -12.359 -30.766 -4.898 1 77.75 357 VAL A N 1
ATOM 2824 C CA . VAL A 1 357 ? -11.094 -30.234 -5.387 1 77.75 357 VAL A CA 1
ATOM 2825 C C . VAL A 1 357 ? -9.945 -31.156 -4.984 1 77.75 357 VAL A C 1
ATOM 2827 O O . VAL A 1 357 ? -9.93 -31.672 -3.865 1 77.75 357 VAL A O 1
ATOM 2830 N N . LEU A 1 358 ? -9.188 -31.484 -6.027 1 77.56 358 LEU A N 1
ATOM 2831 C CA . LEU A 1 358 ? -7.977 -32.25 -5.805 1 77.56 358 LEU A CA 1
ATOM 2832 C C . LEU A 1 358 ? -6.734 -31.453 -6.168 1 77.56 358 LEU A C 1
ATOM 2834 O O . LEU A 1 358 ? -6.648 -30.891 -7.262 1 77.56 358 LEU A O 1
ATOM 2838 N N . VAL A 1 359 ? -5.895 -31.312 -5.285 1 72.44 359 VAL A N 1
ATOM 2839 C CA . VAL A 1 359 ? -4.668 -30.547 -5.527 1 72.44 359 VAL A CA 1
ATOM 2840 C C . VAL A 1 359 ? -3.527 -31.5 -5.859 1 72.44 359 VAL A C 1
ATOM 2842 O O . VAL A 1 359 ? -3.221 -32.406 -5.082 1 72.44 359 VAL A O 1
ATOM 2845 N N . LEU A 1 360 ? -3.016 -31.297 -7.09 1 73.44 360 LEU A N 1
ATOM 2846 C CA . LEU A 1 360 ? -1.894 -32.094 -7.582 1 73.44 360 LEU A CA 1
ATOM 2847 C C . LEU A 1 360 ? -0.634 -31.234 -7.695 1 73.44 360 LEU A C 1
ATOM 2849 O O . LEU A 1 360 ? -0.68 -30.016 -7.492 1 73.44 360 LEU A O 1
ATOM 2853 N N . GLU A 1 361 ? 0.463 -31.906 -8.023 1 66.62 361 GLU A N 1
ATOM 2854 C CA . GLU A 1 361 ? 1.72 -31.188 -8.219 1 66.62 361 GLU A CA 1
ATOM 2855 C C . GLU A 1 361 ? 1.631 -30.219 -9.398 1 66.62 361 GLU A C 1
ATOM 2857 O O . GLU A 1 361 ? 2.162 -29.109 -9.344 1 66.62 361 GLU A O 1
ATOM 2862 N N . ALA A 1 362 ? 0.954 -30.672 -10.398 1 69.31 362 ALA A N 1
ATOM 2863 C CA . ALA A 1 362 ? 0.9 -29.922 -11.656 1 69.31 362 ALA A CA 1
ATOM 2864 C C . ALA A 1 362 ? -0.168 -28.828 -11.594 1 69.31 362 ALA A C 1
ATOM 2866 O O . ALA A 1 362 ? -0.156 -27.906 -12.398 1 69.31 362 ALA A O 1
ATOM 2867 N N . GLY A 1 363 ? -1.038 -28.938 -10.695 1 72.31 363 GLY A N 1
ATOM 2868 C CA . GLY A 1 363 ? -2.146 -28 -10.664 1 72.31 363 GLY A CA 1
ATOM 2869 C C . GLY A 1 363 ? -3.309 -28.469 -9.812 1 72.31 363 GLY A C 1
ATOM 2870 O O . GLY A 1 363 ? -3.174 -29.438 -9.047 1 72.31 363 GLY A O 1
ATOM 2871 N N . GLU A 1 364 ? -4.359 -27.75 -9.836 1 78.75 364 GLU A N 1
ATOM 2872 C CA . GLU A 1 364 ? -5.582 -28.047 -9.102 1 78.75 364 GLU A CA 1
ATOM 2873 C C . GLU A 1 364 ? -6.676 -28.562 -10.023 1 78.75 364 GLU A C 1
ATOM 2875 O O . GLU A 1 364 ? -6.895 -28.016 -11.102 1 78.75 364 GLU A O 1
ATOM 2880 N N . LEU A 1 365 ? -7.285 -29.75 -9.531 1 85.31 365 LEU A N 1
ATOM 2881 C CA . LEU A 1 365 ? -8.469 -30.25 -10.227 1 85.31 365 LEU A CA 1
ATOM 2882 C C . LEU A 1 365 ? -9.734 -29.953 -9.43 1 85.31 365 LEU A C 1
ATOM 2884 O O . LEU A 1 365 ? -9.852 -30.344 -8.266 1 85.31 365 LEU A O 1
ATOM 2888 N N . SER A 1 366 ? -10.547 -29.172 -10 1 84.75 366 SER A N 1
ATOM 2889 C CA . SER A 1 366 ? -11.844 -28.891 -9.398 1 84.75 366 SER A CA 1
ATOM 2890 C C . SER A 1 366 ? -12.969 -29.562 -10.18 1 84.75 366 SER A C 1
ATOM 2892 O O . SER A 1 366 ? -13.102 -29.344 -11.391 1 84.75 366 SER A O 1
ATOM 2894 N N . ALA A 1 367 ? -13.797 -30.469 -9.461 1 85.75 367 ALA A N 1
ATOM 2895 C CA . ALA A 1 367 ? -14.883 -31.188 -10.125 1 85.75 367 ALA A CA 1
ATOM 2896 C C . ALA A 1 367 ? -16.234 -30.75 -9.602 1 85.75 367 ALA A C 1
ATOM 2898 O O . ALA A 1 367 ? -16.406 -30.5 -8.406 1 85.75 367 ALA A O 1
ATOM 2899 N N . GLU A 1 368 ? -17.094 -30.531 -10.484 1 82.25 368 GLU A N 1
ATOM 2900 C CA . GLU A 1 368 ? -18.453 -30.156 -10.109 1 82.25 368 GLU A CA 1
ATOM 2901 C C . GLU A 1 368 ? -19.484 -30.984 -10.875 1 82.25 368 GLU A C 1
ATOM 2903 O O . GLU A 1 368 ? -19.188 -31.5 -11.961 1 82.25 368 GLU A O 1
ATOM 2908 N N . MET A 1 369 ? -20.672 -31.156 -10.195 1 80.81 369 MET A N 1
ATOM 2909 C CA . MET A 1 369 ? -21.797 -31.797 -10.844 1 80.81 369 MET A CA 1
ATOM 2910 C C . MET A 1 369 ? -22.703 -30.781 -11.539 1 80.81 369 MET A C 1
ATOM 2912 O O . MET A 1 369 ? -22.969 -29.703 -10.984 1 80.81 369 MET A O 1
ATOM 2916 N N . LEU A 1 370 ? -22.906 -31.109 -12.727 1 74.88 370 LEU A N 1
ATOM 2917 C CA . LEU A 1 370 ? -23.75 -30.203 -13.492 1 74.88 370 LEU A CA 1
ATOM 2918 C C . LEU A 1 370 ? -25.047 -30.891 -13.906 1 74.88 370 LEU A C 1
ATOM 2920 O O . LEU A 1 370 ? -25.062 -32.094 -14.141 1 74.88 370 LEU A O 1
ATOM 2924 N N . GLU A 1 371 ? -26.219 -30.188 -13.805 1 69.31 371 GLU A N 1
ATOM 2925 C CA . GLU A 1 371 ? -27.484 -30.734 -14.289 1 69.31 371 GLU A CA 1
ATOM 2926 C C . GLU A 1 371 ? -27.562 -30.656 -15.812 1 69.31 371 GLU A C 1
ATOM 2928 O O . GLU A 1 371 ? -28.281 -31.453 -16.438 1 69.31 371 GLU A O 1
ATOM 2933 N N . THR A 1 372 ? -26.938 -29.672 -16.359 1 63.56 372 THR A N 1
ATOM 2934 C CA . THR A 1 372 ? -26.906 -29.547 -17.812 1 63.56 372 THR A CA 1
ATOM 2935 C C . THR A 1 372 ? -25.469 -29.328 -18.312 1 63.56 372 THR A C 1
ATOM 2937 O O . THR A 1 372 ? -24.609 -28.875 -17.547 1 63.56 372 THR A O 1
ATOM 2940 N N . ALA A 1 373 ? -25.141 -29.938 -19.422 1 58.16 373 ALA A N 1
ATOM 2941 C CA . ALA A 1 373 ? -23.828 -29.75 -20.031 1 58.16 373 ALA A CA 1
ATOM 2942 C C . ALA A 1 373 ? -23.562 -28.281 -20.359 1 58.16 373 ALA A C 1
ATOM 2944 O O . ALA A 1 373 ? -23.562 -27.906 -21.531 1 58.16 373 ALA A O 1
ATOM 2945 N N . SER A 1 374 ? -23.656 -27.516 -19.406 1 60.69 374 SER A N 1
ATOM 2946 C CA . SER A 1 374 ? -23.641 -26.078 -19.641 1 60.69 374 SER A CA 1
ATOM 2947 C C . SER A 1 374 ? -22.203 -25.547 -19.781 1 60.69 374 SER A C 1
ATOM 2949 O O . SER A 1 374 ? -22 -24.391 -20.141 1 60.69 374 SER A O 1
ATOM 2951 N N . ILE A 1 375 ? -21.234 -26.469 -19.656 1 63.94 375 ILE A N 1
ATOM 2952 C CA . ILE A 1 375 ? -19.828 -26.047 -19.719 1 63.94 375 ILE A CA 1
ATOM 2953 C C . ILE A 1 375 ? -19.156 -26.672 -20.953 1 63.94 375 ILE A C 1
ATOM 2955 O O . ILE A 1 375 ? -19.359 -27.844 -21.234 1 63.94 375 ILE A O 1
ATOM 2959 N N . ASP A 1 376 ? -18.469 -25.844 -21.781 1 65.88 376 ASP A N 1
ATOM 2960 C CA . ASP A 1 376 ? -17.734 -26.359 -22.938 1 65.88 376 ASP A CA 1
ATOM 2961 C C . ASP A 1 376 ? -16.422 -27 -22.531 1 65.88 376 ASP A C 1
ATOM 2963 O O . ASP A 1 376 ? -15.758 -26.516 -21.609 1 65.88 376 ASP A O 1
ATOM 2967 N N . ARG A 1 377 ? -16.25 -28.047 -23.25 1 72.56 377 ARG A N 1
ATOM 2968 C CA . ARG A 1 377 ? -14.961 -28.703 -23.094 1 72.56 377 ARG A CA 1
ATOM 2969 C C . ARG A 1 377 ? -13.828 -27.797 -23.562 1 72.56 377 ARG A C 1
ATOM 2971 O O . ARG A 1 377 ? -13.984 -27.031 -24.516 1 72.56 377 ARG A O 1
ATOM 2978 N N . GLY A 1 378 ? -12.828 -27.688 -22.781 1 75.81 378 GLY A N 1
ATOM 2979 C CA . GLY A 1 378 ? -11.578 -27.016 -23.109 1 75.81 378 GLY A CA 1
ATOM 2980 C C . GLY A 1 378 ? -10.352 -27.797 -22.703 1 75.81 378 GLY A C 1
ATOM 2981 O O . GLY A 1 378 ? -10.461 -28.859 -22.094 1 75.81 378 GLY A O 1
ATOM 2982 N N . LYS A 1 379 ? -9.211 -27.266 -23.172 1 80.94 379 LYS A N 1
ATOM 2983 C CA . LYS A 1 379 ? -7.965 -27.938 -22.828 1 80.94 379 LYS A CA 1
ATOM 2984 C C . LYS A 1 379 ? -7.855 -28.156 -21.328 1 80.94 379 LYS A C 1
ATOM 2986 O O . LYS A 1 379 ? -7.352 -29.188 -20.875 1 80.94 379 LYS A O 1
ATOM 2991 N N . ASP A 1 380 ? -8.461 -27.234 -20.641 1 85.81 380 ASP A N 1
ATOM 2992 C CA . ASP A 1 380 ? -8.312 -27.297 -19.203 1 85.81 380 ASP A CA 1
ATOM 2993 C C . ASP A 1 380 ? -9.625 -27.688 -18.531 1 85.81 380 ASP A C 1
ATOM 2995 O O . ASP A 1 380 ? -9.766 -27.578 -17.312 1 85.81 380 ASP A O 1
ATOM 2999 N N . VAL A 1 381 ? -10.609 -28.031 -19.328 1 86.5 381 VAL A N 1
ATOM 3000 C CA . VAL A 1 381 ? -11.914 -28.406 -18.797 1 86.5 381 VAL A CA 1
ATOM 3001 C C . VAL A 1 381 ? -12.383 -29.703 -19.422 1 86.5 381 VAL A C 1
ATOM 3003 O O . VAL A 1 381 ? -12.398 -29.844 -20.656 1 86.5 381 VAL A O 1
ATOM 3006 N N . PHE A 1 382 ? -12.719 -30.609 -18.562 1 87.75 382 PHE A N 1
ATOM 3007 C CA . PHE A 1 382 ? -13.273 -31.906 -18.969 1 87.75 382 PHE A CA 1
ATOM 3008 C C . PHE A 1 382 ? -14.75 -32 -18.594 1 87.75 382 PHE A C 1
ATOM 3010 O O . PHE A 1 382 ? -15.125 -31.719 -17.453 1 87.75 382 PHE A O 1
ATOM 3017 N N . VAL A 1 383 ? -15.523 -32.156 -19.594 1 84.94 383 VAL A N 1
ATOM 3018 C CA . VAL A 1 383 ? -16.953 -32.312 -19.359 1 84.94 383 VAL A CA 1
ATOM 3019 C C . VAL A 1 383 ? -17.438 -33.625 -19.922 1 84.94 383 VAL A C 1
ATOM 3021 O O . VAL A 1 383 ? -17.094 -34.031 -21.031 1 84.94 383 VAL A O 1
ATOM 3024 N N . CYS A 1 384 ? -18.172 -34.344 -19.062 1 81.56 384 CYS A N 1
ATOM 3025 C CA . CYS A 1 384 ? -18.703 -35.594 -19.578 1 81.56 384 CYS A CA 1
ATOM 3026 C C . CYS A 1 384 ? -20.016 -35.969 -18.875 1 81.56 384 CYS A C 1
ATOM 3028 O O . CYS A 1 384 ? -20.234 -35.562 -17.734 1 81.56 384 CYS A O 1
ATOM 3030 N N . ALA A 1 385 ? -20.844 -36.594 -19.672 1 80.44 385 ALA A N 1
ATOM 3031 C CA . ALA A 1 385 ? -22.047 -37.156 -19.078 1 80.44 385 ALA A CA 1
ATOM 3032 C C . ALA A 1 385 ? -21.734 -38.344 -18.203 1 80.44 385 ALA A C 1
ATOM 3034 O O . ALA A 1 385 ? -20.828 -39.125 -18.516 1 80.44 385 ALA A O 1
ATOM 3035 N N . SER A 1 386 ? -22.438 -38.5 -17.125 1 80.38 386 SER A N 1
ATOM 3036 C CA . SER A 1 386 ? -22.188 -39.562 -16.172 1 80.38 386 SER A CA 1
ATOM 3037 C C . SER A 1 386 ? -22.297 -40.938 -16.812 1 80.38 386 SER A C 1
ATOM 3039 O O . SER A 1 386 ? -21.641 -41.906 -16.391 1 80.38 386 SER A O 1
ATOM 3041 N N . GLU A 1 387 ? -23.078 -41 -17.891 1 80 387 GLU A N 1
ATOM 3042 C CA . GLU A 1 387 ? -23.328 -42.281 -18.531 1 80 387 GLU A CA 1
ATOM 3043 C C . GLU A 1 387 ? -22.219 -42.656 -19.516 1 80 387 GLU A C 1
ATOM 3045 O O . GLU A 1 387 ? -22.062 -43.812 -19.891 1 80 387 GLU A O 1
ATOM 3050 N N . GLU A 1 388 ? -21.375 -41.719 -19.812 1 79.88 388 GLU A N 1
ATOM 3051 C CA . GLU A 1 388 ? -20.359 -41.906 -20.828 1 79.88 388 GLU A CA 1
ATOM 3052 C C . GLU A 1 388 ? -19.094 -42.531 -20.234 1 79.88 388 GLU A C 1
ATOM 3054 O O . GLU A 1 388 ? -18.234 -43.031 -20.969 1 79.88 388 GLU A O 1
ATOM 3059 N N . VAL A 1 389 ? -19.016 -42.375 -18.969 1 81.31 389 VAL A N 1
ATOM 3060 C CA . VAL A 1 389 ? -17.781 -42.844 -18.344 1 81.31 389 VAL A CA 1
ATOM 3061 C C . VAL A 1 389 ? -18.109 -43.75 -17.156 1 81.31 389 VAL A C 1
ATOM 3063 O O . VAL A 1 389 ? -19.156 -43.625 -16.531 1 81.31 389 VAL A O 1
ATOM 3066 N N . LYS A 1 390 ? -17.281 -44.75 -16.984 1 86.31 390 LYS A N 1
ATOM 3067 C CA . LYS A 1 390 ? -17.422 -45.594 -15.797 1 86.31 390 LYS A CA 1
ATOM 3068 C C . LYS A 1 390 ? -16.781 -44.938 -14.57 1 86.31 390 LYS A C 1
ATOM 3070 O O . LYS A 1 390 ? -15.586 -44.656 -14.57 1 86.31 390 LYS A O 1
ATOM 3075 N N . LEU A 1 391 ? -17.547 -44.719 -13.664 1 86.38 391 LEU A N 1
ATOM 3076 C CA . LEU A 1 391 ? -17.078 -44.125 -12.414 1 86.38 391 LEU A CA 1
ATOM 3077 C C . LEU A 1 391 ? -16.531 -45.219 -11.484 1 86.38 391 LEU A C 1
ATOM 3079 O O . LEU A 1 391 ? -16.922 -46.375 -11.586 1 86.38 391 LEU A O 1
ATOM 3083 N N . PRO A 1 392 ? -15.578 -44.938 -10.602 1 88.44 392 PRO A N 1
ATOM 3084 C CA . PRO A 1 392 ? -15.078 -43.594 -10.312 1 88.44 392 PRO A CA 1
ATOM 3085 C C . PRO A 1 392 ? -13.984 -43.125 -11.281 1 88.44 392 PRO A C 1
ATOM 3087 O O . PRO A 1 392 ? -13.32 -43.969 -11.898 1 88.44 392 PRO A O 1
ATOM 3090 N N . LEU A 1 393 ? -13.875 -41.812 -11.406 1 90.62 393 LEU A N 1
ATOM 3091 C CA . LEU A 1 393 ? -12.758 -41.219 -12.156 1 90.62 393 LEU A CA 1
ATOM 3092 C C . LEU A 1 393 ? -11.508 -41.156 -11.281 1 90.62 393 LEU A C 1
ATOM 3094 O O . LEU A 1 393 ? -11.594 -40.812 -10.094 1 90.62 393 LEU A O 1
ATOM 3098 N N . THR A 1 394 ? -10.438 -41.5 -11.891 1 92.25 394 THR A N 1
ATOM 3099 C CA . THR A 1 394 ? -9.156 -41.469 -11.188 1 92.25 394 THR A CA 1
ATOM 3100 C C . THR A 1 394 ? -8.164 -40.562 -11.914 1 92.25 394 THR A C 1
ATOM 3102 O O . THR A 1 394 ? -8.156 -40.531 -13.148 1 92.25 394 THR A O 1
ATOM 3105 N N . VAL A 1 395 ? -7.48 -39.844 -11.148 1 92.75 395 VAL A N 1
ATOM 3106 C CA . VAL A 1 395 ? -6.344 -39.094 -11.68 1 92.75 395 VAL A CA 1
ATOM 3107 C C . VAL A 1 395 ? -5.039 -39.719 -11.188 1 92.75 395 VAL A C 1
ATOM 3109 O O . VAL A 1 395 ? -4.91 -40.031 -10.008 1 92.75 395 VAL A O 1
ATOM 3112 N N . ARG A 1 396 ? -4.184 -40 -12.086 1 89.94 396 ARG A N 1
ATOM 3113 C CA . ARG A 1 396 ? -2.943 -40.688 -11.719 1 89.94 396 ARG A CA 1
ATOM 3114 C C . ARG A 1 396 ? -1.773 -40.156 -12.555 1 89.94 396 ARG A C 1
ATOM 3116 O O . ARG A 1 396 ? -1.971 -39.438 -13.516 1 89.94 396 ARG A O 1
ATOM 3123 N N . SER A 1 397 ? -0.613 -40.625 -12.047 1 87.19 397 SER A N 1
ATOM 3124 C CA . SER A 1 397 ? 0.583 -40.344 -12.828 1 87.19 397 SER A CA 1
ATOM 3125 C C . SER A 1 397 ? 0.667 -41.219 -14.07 1 87.19 397 SER A C 1
ATOM 3127 O O . SER A 1 397 ? -0.018 -42.25 -14.156 1 87.19 397 SER A O 1
ATOM 3129 N N . ARG A 1 398 ? 1.469 -40.781 -14.977 1 88.12 398 ARG A N 1
ATOM 3130 C CA . ARG A 1 398 ? 1.616 -41.562 -16.203 1 88.12 398 ARG A CA 1
ATOM 3131 C C . ARG A 1 398 ? 2.295 -42.906 -15.906 1 88.12 398 ARG A C 1
ATOM 3133 O O . ARG A 1 398 ? 3.109 -43 -14.984 1 88.12 398 ARG A O 1
ATOM 3140 N N . ARG A 1 399 ? 1.842 -43.938 -16.5 1 86.69 399 ARG A N 1
ATOM 3141 C CA . ARG A 1 399 ? 2.449 -45.25 -16.453 1 86.69 399 ARG A CA 1
ATOM 3142 C C . ARG A 1 399 ? 3.066 -45.656 -17.781 1 86.69 399 ARG A C 1
ATOM 3144 O O . ARG A 1 399 ? 2.641 -45.156 -18.828 1 86.69 399 ARG A O 1
ATOM 3151 N N . ALA A 1 400 ? 4.051 -46.5 -17.562 1 82.69 400 ALA A N 1
ATOM 3152 C CA . ALA A 1 400 ? 4.672 -46.969 -18.797 1 82.69 400 ALA A CA 1
ATOM 3153 C C . ALA A 1 400 ? 3.666 -47.719 -19.688 1 82.69 400 ALA A C 1
ATOM 3155 O O . ALA A 1 400 ? 2.955 -48.594 -19.203 1 82.69 400 ALA A O 1
ATOM 3156 N N . GLY A 1 401 ? 3.504 -47.312 -20.875 1 86.25 401 GLY A N 1
ATOM 3157 C CA . GLY A 1 401 ? 2.639 -48 -21.812 1 86.25 401 GLY A CA 1
ATOM 3158 C C . GLY A 1 401 ? 1.269 -47.344 -21.938 1 86.25 401 GLY A C 1
ATOM 3159 O O . GLY A 1 401 ? 0.416 -47.844 -22.688 1 86.25 401 GLY A O 1
ATOM 3160 N N . ASP A 1 402 ? 1.065 -46.25 -21.188 1 91.38 402 ASP A N 1
ATOM 3161 C CA . ASP A 1 402 ? -0.219 -45.562 -21.266 1 91.38 402 ASP A CA 1
ATOM 3162 C C . ASP A 1 402 ? -0.535 -45.125 -22.688 1 91.38 402 ASP A C 1
ATOM 3164 O O . ASP A 1 402 ? 0.336 -44.625 -23.406 1 91.38 402 ASP A O 1
ATOM 3168 N N . ARG A 1 403 ? -1.797 -45.438 -23.109 1 90.69 403 ARG A N 1
ATOM 3169 C CA . ARG A 1 403 ? -2.291 -45.031 -24.422 1 90.69 403 ARG A CA 1
ATOM 3170 C C . ARG A 1 403 ? -3.668 -44.406 -24.312 1 90.69 403 ARG A C 1
ATOM 3172 O O . ARG A 1 403 ? -4.465 -44.75 -23.453 1 90.69 403 ARG A O 1
ATOM 3179 N N . MET A 1 404 ? -3.82 -43.375 -25.141 1 88.44 404 MET A N 1
ATOM 3180 C CA . MET A 1 404 ? -5.145 -42.75 -25.156 1 88.44 404 MET A CA 1
ATOM 3181 C C . MET A 1 404 ? -5.656 -42.625 -26.594 1 88.44 404 MET A C 1
ATOM 3183 O O . MET A 1 404 ? -4.871 -42.469 -27.531 1 88.44 404 MET A O 1
ATOM 3187 N N . THR A 1 405 ? -6.953 -42.812 -26.688 1 84.75 405 THR A N 1
ATOM 3188 C CA . THR A 1 405 ? -7.598 -42.625 -27.984 1 84.75 405 THR A CA 1
ATOM 3189 C C . THR A 1 405 ? -7.957 -41.156 -28.219 1 84.75 405 THR A C 1
ATOM 3191 O O . THR A 1 405 ? -8.703 -40.562 -27.422 1 84.75 405 THR A O 1
ATOM 3194 N N . LEU A 1 406 ? -7.355 -40.469 -29.125 1 80.38 406 LEU A N 1
ATOM 3195 C CA . LEU A 1 406 ? -7.555 -39.062 -29.344 1 80.38 406 LEU A CA 1
ATOM 3196 C C . LEU A 1 406 ? -8.758 -38.812 -30.25 1 80.38 406 LEU A C 1
ATOM 3198 O O . LEU A 1 406 ? -9.039 -39.594 -31.156 1 80.38 406 LEU A O 1
ATOM 3202 N N . SER A 1 407 ? -9.391 -37.688 -30.016 1 69.25 407 SER A N 1
ATOM 3203 C CA . SER A 1 407 ? -10.523 -37.281 -30.844 1 69.25 407 SER A CA 1
ATOM 3204 C C . SER A 1 407 ? -10.086 -36.969 -32.25 1 69.25 407 SER A C 1
ATOM 3206 O O . SER A 1 407 ? -9.125 -36.219 -32.469 1 69.25 407 SER A O 1
ATOM 3208 N N . GLY A 1 408 ? -10.797 -37.469 -33.312 1 61.75 408 GLY A N 1
ATOM 3209 C CA . GLY A 1 408 ? -10.562 -37.156 -34.719 1 61.75 408 GLY A CA 1
ATOM 3210 C C . GLY A 1 408 ? -9.547 -38.094 -35.375 1 61.75 408 GLY A C 1
ATOM 3211 O O . GLY A 1 408 ? -9.305 -38 -36.562 1 61.75 408 GLY A O 1
ATOM 3212 N N . MET A 1 409 ? -8.781 -38.812 -34.625 1 61.62 409 MET A N 1
ATOM 3213 C CA . MET A 1 409 ? -7.797 -39.719 -35.219 1 61.62 409 MET A CA 1
ATOM 3214 C C . MET A 1 409 ? -8.156 -41.156 -34.938 1 61.62 409 MET A C 1
ATOM 3216 O O . MET A 1 409 ? -8.812 -41.469 -33.938 1 61.62 409 MET A O 1
ATOM 3220 N N . ALA A 1 410 ? -7.949 -42 -36.062 1 66.06 410 ALA A N 1
ATOM 3221 C CA . ALA A 1 410 ? -8.117 -43.438 -35.938 1 66.06 410 ALA A CA 1
ATOM 3222 C C . ALA A 1 410 ? -6.938 -44.062 -35.188 1 66.06 410 ALA A C 1
ATOM 3224 O O . ALA A 1 410 ? -5.781 -43.844 -35.531 1 66.06 410 ALA A O 1
ATOM 3225 N N . GLY A 1 411 ? -7.113 -44.688 -33.844 1 77.44 411 GLY A N 1
ATOM 3226 C CA . GLY A 1 411 ? -6.09 -45.438 -33.125 1 77.44 411 GLY A CA 1
ATOM 3227 C C . GLY A 1 411 ? -5.703 -44.812 -31.797 1 77.44 411 GLY A C 1
ATOM 3228 O O . GLY A 1 411 ? -6.289 -43.812 -31.375 1 77.44 411 GLY A O 1
ATOM 3229 N N . SER A 1 412 ? -4.934 -45.469 -31.016 1 84.56 412 SER A N 1
ATOM 3230 C CA . SER A 1 412 ? -4.438 -45.031 -29.719 1 84.56 412 SER A CA 1
ATOM 3231 C C . SER A 1 412 ? -3.023 -44.469 -29.812 1 84.56 412 SER A C 1
ATOM 3233 O O . SER A 1 412 ? -2.268 -44.844 -30.719 1 84.56 412 SER A O 1
ATOM 3235 N N . ARG A 1 413 ? -2.814 -43.406 -29.156 1 88.81 413 ARG A N 1
ATOM 3236 C CA . ARG A 1 413 ? -1.485 -42.812 -29.094 1 88.81 413 ARG A CA 1
ATOM 3237 C C . ARG A 1 413 ? -0.875 -42.969 -27.703 1 88.81 413 ARG A C 1
ATOM 3239 O O . ARG A 1 413 ? -1.581 -42.875 -26.703 1 88.81 413 ARG A O 1
ATOM 3246 N N . LYS A 1 414 ? 0.414 -43.25 -27.75 1 91.25 414 LYS A N 1
ATOM 3247 C CA . LYS A 1 414 ? 1.118 -43.312 -26.469 1 91.25 414 LYS A CA 1
ATOM 3248 C C . LYS A 1 414 ? 1.177 -41.938 -25.797 1 91.25 414 LYS A C 1
ATOM 3250 O O . LYS A 1 414 ? 1.39 -40.938 -26.453 1 91.25 414 LYS A O 1
ATOM 3255 N N . LEU A 1 415 ? 0.948 -41.969 -24.5 1 92.69 415 LEU A N 1
ATOM 3256 C CA . LEU A 1 415 ? 1.014 -40.719 -23.75 1 92.69 415 LEU A CA 1
ATOM 3257 C C . LEU A 1 415 ? 2.381 -40.062 -23.906 1 92.69 415 LEU A C 1
ATOM 3259 O O . LEU A 1 415 ? 2.477 -38.844 -24.016 1 92.69 415 LEU A O 1
ATOM 3263 N N . LYS A 1 416 ? 3.42 -40.906 -23.891 1 87.88 416 LYS A N 1
ATOM 3264 C CA . LYS A 1 416 ? 4.77 -40.375 -24.047 1 87.88 416 LYS A CA 1
ATOM 3265 C C . LYS A 1 416 ? 4.883 -39.531 -25.312 1 87.88 416 LYS A C 1
ATOM 3267 O O . LYS A 1 416 ? 5.473 -38.469 -25.297 1 87.88 416 LYS A O 1
ATOM 3272 N N . ASP A 1 417 ? 4.301 -39.969 -26.375 1 88.38 417 ASP A N 1
ATOM 3273 C CA . ASP A 1 417 ? 4.34 -39.25 -27.641 1 88.38 417 ASP A CA 1
ATOM 3274 C C . ASP A 1 417 ? 3.557 -37.938 -27.562 1 88.38 417 ASP A C 1
ATOM 3276 O O . ASP A 1 417 ? 3.969 -36.938 -28.125 1 88.38 417 ASP A O 1
ATOM 3280 N N . ILE A 1 418 ? 2.5 -38 -26.875 1 90.31 418 ILE A N 1
ATOM 3281 C CA . ILE A 1 418 ? 1.679 -36.812 -26.719 1 90.31 418 ILE A CA 1
ATOM 3282 C C . ILE A 1 418 ? 2.459 -35.75 -25.953 1 90.31 418 ILE A C 1
ATOM 3284 O O . ILE A 1 418 ? 2.449 -34.562 -26.328 1 90.31 418 ILE A O 1
ATOM 3288 N N . PHE A 1 419 ? 3.08 -36.094 -24.969 1 88.25 419 PHE A N 1
ATOM 3289 C CA . PHE A 1 419 ? 3.871 -35.156 -24.156 1 88.25 419 PHE A CA 1
ATOM 3290 C C . PHE A 1 419 ? 4.996 -34.562 -25 1 88.25 419 PHE A C 1
ATOM 3292 O O . PHE A 1 419 ? 5.25 -33.375 -24.922 1 88.25 419 PHE A O 1
ATOM 3299 N N . ILE A 1 420 ? 5.664 -35.375 -25.719 1 82.44 420 ILE A N 1
ATOM 3300 C CA . ILE A 1 420 ? 6.77 -34.938 -26.562 1 82.44 420 ILE A CA 1
ATOM 3301 C C . ILE A 1 420 ? 6.258 -33.938 -27.609 1 82.44 420 ILE A C 1
ATOM 3303 O O . ILE A 1 420 ? 6.852 -32.875 -27.812 1 82.44 420 ILE A O 1
ATOM 3307 N N . ASP A 1 421 ? 5.172 -34.281 -28.188 1 86.25 421 ASP A N 1
ATOM 3308 C CA . ASP A 1 421 ? 4.59 -33.438 -29.219 1 86.25 421 ASP A CA 1
ATOM 3309 C C . ASP A 1 421 ? 4.148 -32.094 -28.625 1 86.25 421 ASP A C 1
ATOM 3311 O O . ASP A 1 421 ? 4.164 -31.078 -29.312 1 86.25 421 ASP A O 1
ATOM 3315 N N . SER A 1 422 ? 3.738 -32.156 -27.438 1 85.44 422 SER A N 1
ATOM 3316 C CA . SER A 1 422 ? 3.238 -30.953 -26.781 1 85.44 422 SER A CA 1
ATOM 3317 C C . SER A 1 422 ? 4.367 -30.1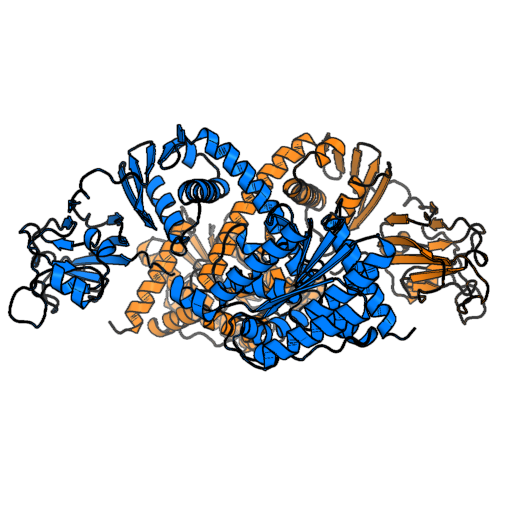88 -26.094 1 85.44 422 SER A C 1
ATOM 3319 O O . SER A 1 422 ? 4.117 -29.219 -25.359 1 85.44 422 SER A O 1
ATOM 3321 N N . LYS A 1 423 ? 5.641 -30.672 -26.203 1 78.88 423 LYS A N 1
ATOM 3322 C CA . LYS A 1 423 ? 6.852 -30.047 -25.688 1 78.88 423 LYS A CA 1
ATOM 3323 C C . LYS A 1 423 ? 6.793 -29.906 -24.172 1 78.88 423 LYS A C 1
ATOM 3325 O O . LYS A 1 423 ? 7.172 -28.859 -23.625 1 78.88 423 LYS A O 1
ATOM 3330 N N . ILE A 1 424 ? 6.23 -30.859 -23.609 1 79.75 424 ILE A N 1
ATOM 3331 C CA . ILE A 1 424 ? 6.215 -30.891 -22.156 1 79.75 424 ILE A CA 1
ATOM 3332 C C . ILE A 1 424 ? 7.523 -31.484 -21.641 1 79.75 424 ILE A C 1
ATOM 3334 O O . ILE A 1 424 ? 7.891 -32.594 -22 1 79.75 424 ILE A O 1
ATOM 3338 N N . PRO A 1 425 ? 8.234 -30.75 -20.891 1 74.62 425 PRO A N 1
ATOM 3339 C CA . PRO A 1 425 ? 9.484 -31.281 -20.359 1 74.62 425 PRO A CA 1
ATOM 3340 C C . PRO A 1 425 ? 9.289 -32.562 -19.547 1 74.62 425 PRO A C 1
ATOM 3342 O O . PRO A 1 425 ? 8.227 -32.75 -18.938 1 74.62 425 PRO A O 1
ATOM 3345 N N . GLN A 1 426 ? 10.305 -33.406 -19.531 1 73.94 426 GLN A N 1
ATOM 3346 C CA . GLN A 1 426 ? 10.258 -34.719 -18.875 1 73.94 426 GLN A CA 1
ATOM 3347 C C . GLN A 1 426 ? 9.906 -34.562 -17.391 1 73.94 426 GLN A C 1
ATOM 3349 O O . GLN A 1 426 ? 9.133 -35.375 -16.859 1 73.94 426 GLN A O 1
ATOM 3354 N N . THR A 1 427 ? 10.398 -33.625 -16.859 1 66.5 427 THR A N 1
ATOM 3355 C CA . THR A 1 427 ? 10.195 -33.406 -15.43 1 66.5 427 THR A CA 1
ATOM 3356 C C . THR A 1 427 ? 8.719 -33.125 -15.133 1 66.5 427 THR A C 1
ATOM 3358 O O . THR A 1 427 ? 8.219 -33.469 -14.062 1 66.5 427 THR A O 1
ATOM 3361 N N . GLU A 1 428 ? 8.07 -32.562 -16.078 1 73.25 428 GLU A N 1
ATOM 3362 C CA . GLU A 1 428 ? 6.656 -32.25 -15.906 1 73.25 428 GLU A CA 1
ATOM 3363 C C . GLU A 1 428 ? 5.777 -33.438 -16.25 1 73.25 428 GLU A C 1
ATOM 3365 O O . GLU A 1 428 ? 4.664 -33.562 -15.742 1 73.25 428 GLU A O 1
ATOM 3370 N N . ARG A 1 429 ? 6.324 -34.312 -17.016 1 81.38 429 ARG A N 1
ATOM 3371 C CA . ARG A 1 429 ? 5.531 -35.438 -17.516 1 81.38 429 ARG A CA 1
ATOM 3372 C C . ARG A 1 429 ? 5.188 -36.406 -16.375 1 81.38 429 ARG A C 1
ATOM 3374 O O . ARG A 1 429 ? 4.09 -36.969 -16.344 1 81.38 429 ARG A O 1
ATOM 3381 N N . ASN A 1 430 ? 6.129 -36.438 -15.531 1 75.75 430 ASN A N 1
ATOM 3382 C CA . ASN A 1 430 ? 5.965 -37.438 -14.469 1 75.75 430 ASN A CA 1
ATOM 3383 C C . ASN A 1 430 ? 4.895 -37 -13.469 1 75.75 430 ASN A C 1
ATOM 3385 O O . ASN A 1 430 ? 4.316 -37.844 -12.781 1 75.75 430 ASN A O 1
ATOM 3389 N N . ILE A 1 431 ? 4.578 -35.812 -13.523 1 75.62 431 ILE A N 1
ATOM 3390 C CA . ILE A 1 431 ? 3.609 -35.344 -12.539 1 75.62 431 ILE A CA 1
ATOM 3391 C C . ILE A 1 431 ? 2.338 -34.875 -13.242 1 75.62 431 ILE A C 1
ATOM 3393 O O . ILE A 1 431 ? 1.408 -34.375 -12.602 1 75.62 431 ILE A O 1
ATOM 3397 N N . TRP A 1 432 ? 2.301 -34.969 -14.492 1 84.75 432 TRP A N 1
ATOM 3398 C CA . TRP A 1 432 ? 1.127 -34.562 -15.25 1 84.75 432 TRP A CA 1
ATOM 3399 C C . TRP A 1 432 ? -0.074 -35.438 -14.93 1 84.75 432 TRP A C 1
ATOM 3401 O O . TRP A 1 432 ? 0.022 -36.656 -14.977 1 84.75 432 TRP A O 1
ATOM 3411 N N . PRO A 1 433 ? -1.12 -34.812 -14.586 1 90.06 433 PRO A N 1
ATOM 3412 C CA . PRO A 1 433 ? -2.285 -35.656 -14.266 1 90.06 433 PRO A CA 1
ATOM 3413 C C . PRO A 1 433 ? -2.867 -36.344 -15.484 1 90.06 433 PRO A C 1
ATOM 3415 O O . PRO A 1 433 ? -2.982 -35.75 -16.562 1 90.06 433 PRO A O 1
ATOM 3418 N N . VAL A 1 434 ? -3.135 -37.656 -15.352 1 93 434 VAL A N 1
ATOM 3419 C CA . VAL A 1 434 ? -3.832 -38.469 -16.344 1 93 434 VAL A CA 1
ATOM 3420 C C . VAL A 1 434 ? -5.188 -38.906 -15.789 1 93 434 VAL A C 1
ATOM 3422 O O . VAL A 1 434 ? -5.262 -39.594 -14.766 1 93 434 VAL A O 1
ATOM 3425 N N . VAL A 1 435 ? -6.203 -38.469 -16.406 1 93.81 435 VAL A N 1
ATOM 3426 C CA . VAL A 1 435 ? -7.539 -38.844 -15.93 1 93.81 435 VAL A CA 1
ATOM 3427 C C . VAL A 1 435 ? -8.039 -40.094 -16.656 1 93.81 435 VAL A C 1
ATOM 3429 O O . VAL A 1 435 ? -8.07 -40.125 -17.875 1 93.81 435 VAL A O 1
ATOM 3432 N N . GLU A 1 436 ? -8.414 -41.062 -15.875 1 92.94 436 GLU A N 1
ATOM 3433 C CA . GLU A 1 436 ? -8.914 -42.312 -16.453 1 92.94 436 GLU A CA 1
ATOM 3434 C C . GLU A 1 436 ? -10.211 -42.75 -15.773 1 92.94 436 GLU A C 1
ATOM 3436 O O . GLU A 1 436 ? -10.516 -42.312 -14.664 1 92.94 436 GLU A O 1
ATOM 3441 N N . ASP A 1 437 ? -11 -43.5 -16.438 1 90.88 437 ASP A N 1
ATOM 3442 C CA . ASP A 1 437 ? -12.219 -44.031 -15.836 1 90.88 437 ASP A CA 1
ATOM 3443 C C . ASP A 1 437 ? -11.938 -45.344 -15.102 1 90.88 437 ASP A C 1
ATOM 3445 O O . ASP A 1 437 ? -10.781 -45.75 -14.992 1 90.88 437 ASP A O 1
ATOM 3449 N N . ALA A 1 438 ? -12.977 -45.969 -14.578 1 90.81 438 ALA A N 1
ATOM 3450 C CA . ALA A 1 438 ? -12.859 -47.156 -13.758 1 90.81 438 ALA A CA 1
ATOM 3451 C C . ALA A 1 438 ? -12.336 -48.344 -14.57 1 90.81 438 ALA A C 1
ATOM 3453 O O . ALA A 1 438 ? -11.805 -49.312 -14.016 1 90.81 438 ALA A O 1
ATOM 3454 N N . GLU A 1 439 ? -12.43 -48.312 -15.883 1 89.62 439 GLU A N 1
ATOM 3455 C CA . GLU A 1 439 ? -11.984 -49.406 -16.75 1 89.62 439 GLU A CA 1
ATOM 3456 C C . GLU A 1 439 ? -10.547 -49.188 -17.219 1 89.62 439 GLU A C 1
ATOM 3458 O O . GLU A 1 439 ? -10.008 -50 -17.984 1 89.62 439 GLU A O 1
ATOM 3463 N N . GLY A 1 440 ? -9.945 -48.062 -16.75 1 88.94 440 GLY A N 1
ATOM 3464 C CA . GLY A 1 440 ? -8.562 -47.781 -17.094 1 88.94 440 GLY A CA 1
ATOM 3465 C C . GLY A 1 440 ? -8.406 -47.031 -18.391 1 88.94 440 GLY A C 1
ATOM 3466 O O . GLY A 1 440 ? -7.289 -46.844 -18.891 1 88.94 440 GLY A O 1
ATOM 3467 N N . ASN A 1 441 ? -9.523 -46.594 -18.953 1 89.75 441 ASN A N 1
ATOM 3468 C CA . ASN A 1 441 ? -9.445 -45.781 -20.156 1 89.75 441 ASN A CA 1
ATOM 3469 C C . ASN A 1 441 ? -9.031 -44.344 -19.844 1 89.75 441 ASN A C 1
ATOM 3471 O O . ASN A 1 441 ? -9.68 -43.688 -19.031 1 89.75 441 ASN A O 1
ATOM 3475 N N . ILE A 1 442 ? -7.984 -43.938 -20.453 1 92.94 442 ILE A N 1
ATOM 3476 C CA . ILE A 1 442 ? -7.555 -42.531 -20.25 1 92.94 442 ILE A CA 1
ATOM 3477 C C . ILE A 1 442 ? -8.5 -41.594 -21 1 92.94 442 ILE A C 1
ATOM 3479 O O . ILE A 1 442 ? -8.641 -41.688 -22.219 1 92.94 442 ILE A O 1
ATOM 3483 N N . LEU A 1 443 ? -9.086 -40.656 -20.281 1 90.94 443 LEU A N 1
ATOM 3484 C CA . LEU A 1 443 ? -10.141 -39.812 -20.828 1 90.94 443 LEU A CA 1
ATOM 3485 C C . LEU A 1 443 ? -9.617 -38.406 -21.141 1 90.94 443 LEU A C 1
ATOM 3487 O O . LEU A 1 443 ? -10.125 -37.75 -22.047 1 90.94 443 LEU A O 1
ATOM 3491 N N . TRP A 1 444 ? -8.719 -38.031 -20.344 1 91.44 444 TRP A N 1
ATOM 3492 C CA . TRP A 1 444 ? -8.336 -36.625 -20.391 1 91.44 444 TRP A CA 1
ATOM 3493 C C . TRP A 1 444 ? -6.902 -36.438 -19.922 1 91.44 444 TRP A C 1
ATOM 3495 O O . TRP A 1 444 ? -6.488 -37.031 -18.922 1 91.44 444 TRP A O 1
ATOM 3505 N N . LEU A 1 445 ? -6.125 -35.781 -20.672 1 90.94 445 LEU A N 1
ATOM 3506 C CA . LEU A 1 445 ? -4.84 -35.219 -20.297 1 90.94 445 LEU A CA 1
ATOM 3507 C C . LEU A 1 445 ? -4.945 -33.688 -20.172 1 90.94 445 LEU A C 1
ATOM 3509 O O . LEU A 1 445 ? -4.758 -32.969 -21.156 1 90.94 445 LEU A O 1
ATOM 3513 N N . PRO A 1 446 ? -5.211 -33.312 -18.891 1 89.94 446 PRO A N 1
ATOM 3514 C CA . PRO A 1 446 ? -5.52 -31.906 -18.703 1 89.94 446 PRO A CA 1
ATOM 3515 C C . PRO A 1 446 ? -4.508 -30.969 -19.375 1 89.94 446 PRO A C 1
ATOM 3517 O O . PRO A 1 446 ? -3.299 -31.156 -19.219 1 89.94 446 PRO A O 1
ATOM 3520 N N . GLY A 1 447 ? -5.074 -29.984 -20.109 1 86.25 447 GLY A N 1
ATOM 3521 C CA . GLY A 1 447 ? -4.25 -28.984 -20.781 1 86.25 447 GLY A CA 1
ATOM 3522 C C . GLY A 1 447 ? -3.711 -29.469 -22.109 1 86.25 447 GLY A C 1
ATOM 3523 O O . GLY A 1 447 ? -3.109 -28.703 -22.859 1 86.25 447 GLY A O 1
ATOM 3524 N N . LEU A 1 448 ? -3.932 -30.781 -22.484 1 88.19 448 LEU A N 1
ATOM 3525 C CA . LEU A 1 448 ? -3.295 -31.312 -23.688 1 88.19 448 LEU A CA 1
ATOM 3526 C C . LEU A 1 448 ? -4.328 -31.938 -24.609 1 88.19 448 LEU A C 1
ATOM 3528 O O . LEU A 1 448 ? -4.57 -31.422 -25.719 1 88.19 448 LEU A O 1
ATOM 3532 N N . LYS A 1 449 ? -4.988 -33.031 -24.141 1 87.56 449 LYS A N 1
ATOM 3533 C CA . LYS A 1 449 ? -5.852 -33.75 -25.078 1 87.56 449 LYS A CA 1
ATOM 3534 C C . LYS A 1 449 ? -7.035 -34.375 -24.375 1 87.56 449 LYS A C 1
ATOM 3536 O O . LYS A 1 449 ? -6.941 -34.75 -23.188 1 87.56 449 LYS A O 1
ATOM 3541 N N . HIS A 1 450 ? -8.086 -34.531 -25.156 1 88.75 450 HIS A N 1
ATOM 3542 C CA . HIS A 1 450 ? -9.242 -35.281 -24.734 1 88.75 450 HIS A CA 1
ATOM 3543 C C . HIS A 1 450 ? -9.336 -36.625 -25.469 1 88.75 450 HIS A C 1
ATOM 3545 O O . HIS A 1 450 ? -8.945 -36.719 -26.641 1 88.75 450 HIS A O 1
ATOM 3551 N N . SER A 1 451 ? -9.898 -37.531 -24.734 1 86.75 451 SER A N 1
ATOM 3552 C CA . SER A 1 451 ? -10.109 -38.844 -25.359 1 86.75 451 SER A CA 1
ATOM 3553 C C . SER A 1 451 ? -11.281 -38.812 -26.328 1 86.75 451 SER A C 1
ATOM 3555 O O . SER A 1 451 ? -12.234 -38.062 -26.125 1 86.75 451 SER A O 1
ATOM 3557 N N . ALA A 1 452 ? -11.242 -39.594 -27.359 1 81.06 452 ALA A N 1
ATOM 3558 C CA . ALA A 1 452 ? -12.32 -39.75 -28.328 1 81.06 452 ALA A CA 1
ATOM 3559 C C . ALA A 1 452 ? -13.492 -40.531 -27.75 1 81.06 452 ALA A C 1
ATOM 3561 O O . ALA A 1 452 ? -14.594 -40.531 -28.297 1 81.06 452 ALA A O 1
ATOM 3562 N N . LEU A 1 453 ? -13.188 -41.219 -26.625 1 77.12 453 LEU A N 1
ATOM 3563 C CA . LEU A 1 453 ? -14.211 -42.031 -26 1 77.12 453 LEU A CA 1
ATOM 3564 C C . LEU A 1 453 ? -15.352 -41.156 -25.453 1 77.12 453 LEU A C 1
ATOM 3566 O O . LEU A 1 453 ? -16.438 -41.688 -25.188 1 77.12 453 LEU A O 1
ATOM 3570 N N . ILE A 1 454 ? -15.039 -39.938 -25.281 1 74.31 454 ILE A N 1
ATOM 3571 C CA . ILE A 1 454 ? -16.062 -39.031 -24.75 1 74.31 454 ILE A CA 1
ATOM 3572 C C . ILE A 1 454 ? -16.641 -38.188 -25.891 1 74.31 454 ILE A C 1
ATOM 3574 O O . ILE A 1 454 ? -15.891 -37.594 -26.656 1 74.31 454 ILE A O 1
ATOM 3578 N N . SER A 1 455 ? -17.906 -38.406 -26.172 1 62.19 455 SER A N 1
ATOM 3579 C CA . SER A 1 455 ? -18.578 -37.75 -27.297 1 62.19 455 SER A CA 1
ATOM 3580 C C . SER A 1 455 ? -18.562 -36.219 -27.141 1 62.19 455 SER A C 1
ATOM 3582 O O . SER A 1 455 ? -18.797 -35.719 -26.047 1 62.19 455 SER A O 1
ATOM 3584 N N . ALA A 1 456 ? -17.906 -35.594 -28.062 1 56.56 456 ALA A N 1
ATOM 3585 C CA . ALA A 1 456 ? -17.984 -34.156 -28.125 1 56.56 456 ALA A CA 1
ATOM 3586 C C . ALA A 1 456 ? -19.438 -33.688 -28.109 1 56.56 456 ALA A C 1
ATOM 3588 O O . ALA A 1 456 ? -19.719 -32.531 -27.766 1 56.56 456 ALA A O 1
ATOM 3589 N N . HIS A 1 457 ? -20.391 -34.5 -28.609 1 55.62 457 HIS A N 1
ATOM 3590 C CA . HIS A 1 457 ? -21.797 -34.125 -28.75 1 55.62 457 HIS A CA 1
ATOM 3591 C C . HIS A 1 457 ? -22.578 -34.469 -27.469 1 55.62 457 HIS A C 1
ATOM 3593 O O . HIS A 1 457 ? -22.359 -35.531 -26.875 1 55.62 457 HIS A O 1
ATOM 3599 N N . LYS A 1 458 ? -23.156 -33.562 -26.828 1 56.59 458 LYS A N 1
ATOM 3600 C CA . LYS A 1 458 ? -23.984 -33.594 -25.625 1 56.59 458 LYS A CA 1
ATOM 3601 C C . LYS A 1 458 ? -25.062 -34.688 -25.75 1 56.59 458 LYS A C 1
ATOM 3603 O O . LYS A 1 458 ? -25.891 -34.625 -26.656 1 56.59 458 LYS A O 1
ATOM 3608 N N . PRO A 1 459 ? -24.859 -35.812 -25.156 1 55.78 459 PRO A N 1
ATOM 3609 C CA . PRO A 1 459 ? -26.016 -36.719 -25.281 1 55.78 459 PRO A CA 1
ATOM 3610 C C . PRO A 1 459 ? -27.328 -36.062 -24.875 1 55.78 459 PRO A C 1
ATOM 3612 O O . PRO A 1 459 ? -27.344 -35.25 -23.938 1 55.78 459 PRO A O 1
ATOM 3615 N N . ALA A 1 460 ? -28.312 -35.938 -25.75 1 55.25 460 ALA A N 1
ATOM 3616 C CA . ALA A 1 460 ? -29.625 -35.281 -25.641 1 55.25 460 ALA A CA 1
ATOM 3617 C C . ALA A 1 460 ? -30.297 -35.625 -24.312 1 55.25 460 ALA A C 1
ATOM 3619 O O . ALA A 1 460 ? -31.047 -34.812 -23.781 1 55.25 460 ALA A O 1
ATOM 3620 N N . HIS A 1 461 ? -30.062 -36.812 -23.641 1 59.53 461 HIS A N 1
ATOM 3621 C CA . HIS A 1 461 ? -30.922 -37.25 -22.547 1 59.53 461 HIS A CA 1
ATOM 3622 C C . HIS A 1 461 ? -30.125 -37.469 -21.266 1 59.53 461 HIS A C 1
ATOM 3624 O O . HIS A 1 461 ? -30.609 -38.094 -20.328 1 59.53 461 HIS A O 1
ATOM 3630 N N . SER A 1 462 ? -28.969 -36.906 -21.188 1 62.03 462 SER A N 1
ATOM 3631 C CA . SER A 1 462 ? -28.25 -37.219 -19.953 1 62.03 462 SER A CA 1
ATOM 3632 C C . SER A 1 462 ? -28.594 -36.219 -18.844 1 62.03 462 SER A C 1
ATOM 3634 O O . SER A 1 462 ? -28.672 -35.031 -19.094 1 62.03 462 SER A O 1
ATOM 3636 N N . GLU A 1 463 ? -29 -36.719 -17.641 1 64.38 463 GLU A N 1
ATOM 3637 C CA . GLU A 1 463 ? -29.531 -35.938 -16.531 1 64.38 463 GLU A CA 1
ATOM 3638 C C . GLU A 1 463 ? -28.406 -35.469 -15.617 1 64.38 463 GLU A C 1
ATOM 3640 O O . GLU A 1 463 ? -28.609 -34.531 -14.828 1 64.38 463 GLU A O 1
ATOM 3645 N N . LYS A 1 464 ? -27.234 -36.094 -15.734 1 78.19 464 LYS A N 1
ATOM 3646 C CA . LYS A 1 464 ? -26.188 -35.688 -14.797 1 78.19 464 LYS A CA 1
ATOM 3647 C C . LYS A 1 464 ? -24.844 -35.5 -15.5 1 78.19 464 LYS A C 1
ATOM 3649 O O . LYS A 1 464 ? -24.422 -36.375 -16.266 1 78.19 464 LYS A O 1
ATOM 3654 N N . TRP A 1 465 ? -24.281 -34.344 -15.352 1 81.75 465 TRP A N 1
ATOM 3655 C CA . TRP A 1 465 ? -22.984 -34.031 -15.938 1 81.75 465 TRP A CA 1
ATOM 3656 C C . TRP A 1 465 ? -21.984 -33.625 -14.852 1 81.75 465 TRP A C 1
ATOM 3658 O O . TRP A 1 465 ? -22.375 -33.219 -13.758 1 81.75 465 TRP A O 1
ATOM 3668 N N . PHE A 1 466 ? -20.75 -34 -15.148 1 84.38 466 PHE A N 1
ATOM 3669 C CA . PHE A 1 466 ? -19.734 -33.406 -14.273 1 84.38 466 PHE A CA 1
ATOM 3670 C C . PHE A 1 466 ? -18.672 -32.688 -15.094 1 84.38 466 PHE A C 1
ATOM 3672 O O . PHE A 1 466 ? -18.453 -33.031 -16.266 1 84.38 466 PHE A O 1
ATOM 3679 N N . ALA A 1 467 ? -18.219 -31.688 -14.578 1 87.44 467 ALA A N 1
ATOM 3680 C CA . ALA A 1 467 ? -17.125 -30.922 -15.156 1 87.44 467 ALA A CA 1
ATOM 3681 C C . ALA A 1 467 ? -15.922 -30.891 -14.227 1 87.44 467 ALA A C 1
ATOM 3683 O O . ALA A 1 467 ? -16.062 -30.781 -13.008 1 87.44 467 ALA A O 1
ATOM 3684 N N . ILE A 1 468 ? -14.773 -31.188 -14.836 1 88.81 468 ILE A N 1
ATOM 3685 C CA . ILE A 1 468 ? -13.516 -31.109 -14.109 1 88.81 468 ILE A CA 1
ATOM 3686 C C . ILE A 1 468 ? -12.648 -30 -14.695 1 88.81 468 ILE A C 1
ATOM 3688 O O . ILE A 1 468 ? -12.398 -29.953 -15.898 1 88.81 468 ILE A O 1
ATOM 3692 N N . HIS A 1 469 ? -12.32 -29.062 -13.859 1 86.56 469 HIS A N 1
ATOM 3693 C CA . HIS A 1 469 ? -11.453 -27.953 -14.25 1 86.56 469 HIS A CA 1
ATOM 3694 C C . HIS A 1 469 ? -10.031 -28.141 -13.734 1 86.56 469 HIS A C 1
ATOM 3696 O O . HIS A 1 469 ? -9.836 -28.516 -12.57 1 86.56 469 HIS A O 1
ATOM 3702 N N . PHE A 1 470 ? -9.117 -28.016 -14.703 1 87.06 470 PHE A N 1
ATOM 3703 C CA . PHE A 1 470 ? -7.711 -28.078 -14.312 1 87.06 470 PHE A CA 1
ATOM 3704 C C . PHE A 1 470 ? -7.059 -26.703 -14.391 1 87.06 470 PHE A C 1
ATOM 3706 O O . PHE A 1 470 ? -7.129 -26.031 -15.422 1 87.06 470 PHE A O 1
ATOM 3713 N N . ARG A 1 471 ? -6.621 -26.219 -13.328 1 76.06 471 ARG A N 1
ATOM 3714 C CA . ARG A 1 471 ? -5.832 -24.984 -13.273 1 76.06 471 ARG A CA 1
ATOM 3715 C C . ARG A 1 471 ? -4.359 -25.297 -13.023 1 76.06 471 ARG A C 1
ATOM 3717 O O . ARG A 1 471 ? -3.984 -25.719 -11.93 1 76.06 471 ARG A O 1
ATOM 3724 N N . LYS A 1 472 ? -3.645 -25.094 -14.164 1 69.5 472 LYS A N 1
ATOM 3725 C CA . LYS A 1 472 ? -2.217 -25.391 -14.062 1 69.5 472 LYS A CA 1
ATOM 3726 C C . LYS A 1 472 ? -1.509 -24.359 -13.18 1 69.5 472 LYS A C 1
ATOM 3728 O O . LYS A 1 472 ? -1.776 -23.156 -13.281 1 69.5 472 LYS A O 1
ATOM 3733 N N . TYR A 1 473 ? -0.879 -24.797 -12.297 1 55.66 473 TYR A N 1
ATOM 3734 C CA . TYR A 1 473 ? -0.02 -23.875 -11.562 1 55.66 473 TYR A CA 1
ATOM 3735 C C . TYR A 1 473 ? 1.042 -23.281 -12.484 1 55.66 473 TYR A C 1
ATOM 3737 O O . TYR A 1 473 ? 1.653 -24 -13.281 1 55.66 473 TYR A O 1
ATOM 3745 N N . CYS A 1 474 ? 0.6 -22.125 -13.359 1 42.59 474 CYS A N 1
ATOM 3746 C CA . CYS A 1 474 ? 1.543 -21.531 -14.289 1 42.59 474 CYS A CA 1
ATOM 3747 C C . CYS A 1 474 ? 2.879 -21.25 -13.617 1 42.59 474 CYS A C 1
ATOM 3749 O O . CYS A 1 474 ? 2.918 -20.734 -12.492 1 42.59 474 CYS A O 1
ATOM 3751 N N . GLN A 1 475 ? 3.84 -21.844 -14.172 1 32.44 475 GLN A N 1
ATOM 3752 C CA . GLN A 1 475 ? 5.227 -21.422 -13.984 1 32.44 475 GLN A CA 1
ATOM 3753 C C . GLN A 1 475 ? 5.445 -19.984 -14.43 1 32.44 475 GLN A C 1
ATOM 3755 O O . GLN A 1 475 ? 5.355 -19.672 -15.617 1 32.44 475 GLN A O 1
ATOM 3760 N N . ASP A 1 476 ? 4.531 -19.047 -14.188 1 27.69 476 ASP A N 1
ATOM 3761 C CA . ASP A 1 476 ? 5.082 -17.828 -14.773 1 27.69 476 ASP A CA 1
ATOM 3762 C C . ASP A 1 476 ? 6.551 -17.656 -14.398 1 27.69 476 ASP A C 1
ATOM 3764 O O . ASP A 1 476 ? 6.891 -17.625 -13.211 1 27.69 476 ASP A O 1
ATOM 3768 N N . VAL A 1 477 ? 7.426 -18.031 -15.156 1 23.97 477 VAL A N 1
ATOM 3769 C CA . VAL A 1 477 ? 8.734 -17.391 -15.07 1 23.97 477 VAL A CA 1
ATOM 3770 C C . VAL A 1 477 ? 8.562 -15.867 -15.148 1 23.97 477 VAL A C 1
ATOM 3772 O O . VAL A 1 477 ? 7.805 -15.367 -15.984 1 23.97 477 VAL A O 1
ATOM 3775 N N . MET B 1 1 ? -26.469 -21.016 -25.547 1 38.28 1 MET B N 1
ATOM 3776 C CA . MET B 1 1 ? -26.094 -19.953 -24.625 1 38.28 1 MET B CA 1
ATOM 3777 C C . MET B 1 1 ? -24.891 -19.188 -25.141 1 38.28 1 MET B C 1
ATOM 3779 O O . MET B 1 1 ? -23.844 -19.781 -25.453 1 38.28 1 MET B O 1
ATOM 3783 N N . CYS B 1 2 ? -25.125 -18.062 -25.719 1 49.66 2 CYS B N 1
ATOM 3784 C CA . CYS B 1 2 ? -24.188 -17.234 -26.453 1 49.66 2 CYS B CA 1
ATOM 3785 C C . CYS B 1 2 ? -23.016 -16.828 -25.562 1 49.66 2 CYS B C 1
ATOM 3787 O O . CYS B 1 2 ? -23.109 -16.875 -24.328 1 49.66 2 CYS B O 1
ATOM 3789 N N . GLY B 1 3 ? -21.797 -16.75 -26.141 1 50.31 3 GLY B N 1
ATOM 3790 C CA . GLY B 1 3 ? -20.547 -16.359 -25.531 1 50.31 3 GLY B CA 1
ATOM 3791 C C . GLY B 1 3 ? -20.703 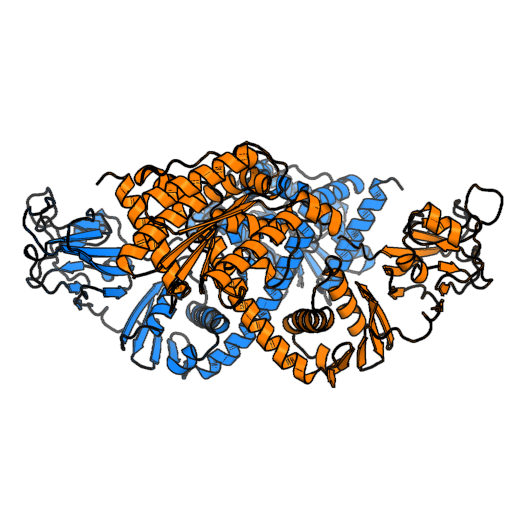-15.367 -24.391 1 50.31 3 GLY B C 1
ATOM 3792 O O . GLY B 1 3 ? -20.031 -15.469 -23.375 1 50.31 3 GLY B O 1
ATOM 3793 N N . LYS B 1 4 ? -21.781 -14.633 -24.516 1 59.91 4 LYS B N 1
ATOM 3794 C CA . LYS B 1 4 ? -22.078 -13.578 -23.531 1 59.91 4 LYS B CA 1
ATOM 3795 C C . LYS B 1 4 ? -22.703 -14.156 -22.281 1 59.91 4 LYS B C 1
ATOM 3797 O O . LYS B 1 4 ? -22.438 -13.68 -21.172 1 59.91 4 LYS B O 1
ATOM 3802 N N . ASP B 1 5 ? -23.359 -15.148 -22.359 1 63.81 5 ASP B N 1
ATOM 3803 C CA . ASP B 1 5 ? -24.047 -15.773 -21.234 1 63.81 5 ASP B CA 1
ATOM 3804 C C . ASP B 1 5 ? -23.062 -16.484 -20.328 1 63.81 5 ASP B C 1
ATOM 3806 O O . ASP B 1 5 ? -23.203 -16.438 -19.094 1 63.81 5 ASP B O 1
ATOM 3810 N N . VAL B 1 6 ? -22.047 -17 -20.969 1 56.06 6 VAL B N 1
ATOM 3811 C CA . VAL B 1 6 ? -21.047 -17.734 -20.203 1 56.06 6 VAL B CA 1
ATOM 3812 C C . VAL B 1 6 ? -20.234 -16.766 -19.359 1 56.06 6 VAL B C 1
ATOM 3814 O O . VAL B 1 6 ? -19.938 -17.031 -18.203 1 56.06 6 VAL B O 1
ATOM 3817 N N . LYS B 1 7 ? -19.984 -15.711 -19.922 1 69.75 7 LYS B N 1
ATOM 3818 C CA . LYS B 1 7 ? -19.188 -14.695 -19.219 1 69.75 7 LYS B CA 1
ATOM 3819 C C . LYS B 1 7 ? -19.969 -14.109 -18.047 1 69.75 7 LYS B C 1
ATOM 3821 O O . LYS B 1 7 ? -19.391 -13.844 -16.984 1 69.75 7 LYS B O 1
ATOM 3826 N N . GLU B 1 8 ? -21.203 -13.992 -18.25 1 75.81 8 GLU B N 1
ATOM 3827 C CA . GLU B 1 8 ? -22.047 -13.469 -17.172 1 75.81 8 GLU B CA 1
ATOM 3828 C C . GLU B 1 8 ? -22.109 -14.438 -16 1 75.81 8 GLU B C 1
ATOM 3830 O O . GLU B 1 8 ? -22.062 -14.016 -14.844 1 75.81 8 GLU B O 1
ATOM 3835 N N . GLN B 1 9 ? -22.188 -15.625 -16.297 1 74.75 9 GLN B N 1
ATOM 3836 C CA . GLN B 1 9 ? -22.25 -16.625 -15.227 1 74.75 9 GLN B CA 1
ATOM 3837 C C . GLN B 1 9 ? -20.969 -16.641 -14.414 1 74.75 9 GLN B C 1
ATOM 3839 O O . GLN B 1 9 ? -21 -16.797 -13.188 1 74.75 9 GLN B O 1
ATOM 3844 N N . LYS B 1 10 ? -19.922 -16.453 -15.109 1 76.19 10 LYS B N 1
ATOM 3845 C CA . LYS B 1 10 ? -18.625 -16.391 -14.422 1 76.19 10 LYS B CA 1
ATOM 3846 C C . LYS B 1 10 ? -18.562 -15.203 -13.477 1 76.19 10 LYS B C 1
ATOM 3848 O O . LYS B 1 10 ? -18.078 -15.32 -12.352 1 76.19 10 LYS B O 1
ATOM 3853 N N . VAL B 1 11 ? -19.109 -14.164 -13.945 1 84.81 11 VAL B N 1
ATOM 3854 C CA . VAL B 1 11 ? -19.094 -12.938 -13.148 1 84.81 11 VAL B CA 1
ATOM 3855 C C . VAL B 1 11 ? -19.969 -13.117 -11.914 1 84.81 11 VAL B C 1
ATOM 3857 O O . VAL B 1 11 ? -19.594 -12.719 -10.812 1 84.81 11 VAL B O 1
ATOM 3860 N N . LEU B 1 12 ? -21.078 -13.789 -12.078 1 86.75 12 LEU B N 1
ATOM 3861 C CA . LEU B 1 12 ? -22 -14.008 -10.969 1 86.75 12 LEU B CA 1
ATOM 3862 C C . LEU B 1 12 ? -21.391 -14.945 -9.93 1 86.75 12 LEU B C 1
ATOM 3864 O O . LEU B 1 12 ? -21.562 -14.75 -8.727 1 86.75 12 LEU B O 1
ATOM 3868 N N . GLN B 1 13 ? -20.641 -15.852 -10.391 1 85.19 13 GLN B N 1
ATOM 3869 C CA . GLN B 1 13 ? -19.984 -16.781 -9.477 1 85.19 13 GLN B CA 1
ATOM 3870 C C . GLN B 1 13 ? -18.906 -16.062 -8.656 1 85.19 13 GLN B C 1
ATOM 3872 O O . GLN B 1 13 ? -18.734 -16.359 -7.473 1 85.19 13 GLN B O 1
ATOM 3877 N N . GLU B 1 14 ? -18.281 -15.242 -9.344 1 88.94 14 GLU B N 1
ATOM 3878 C CA . GLU B 1 14 ? -17.25 -14.461 -8.648 1 88.94 14 GLU B CA 1
ATOM 3879 C C . GLU B 1 14 ? -17.875 -13.594 -7.559 1 88.94 14 GLU B C 1
ATOM 3881 O O . GLU B 1 14 ? -17.328 -13.469 -6.465 1 88.94 14 GLU B O 1
ATOM 3886 N N . VAL B 1 15 ? -19.016 -13.039 -7.871 1 94.19 15 VAL B N 1
ATOM 3887 C CA . VAL B 1 15 ? -19.703 -12.18 -6.918 1 94.19 15 VAL B CA 1
ATOM 3888 C C . VAL B 1 15 ? -20.188 -13.016 -5.73 1 94.19 15 VAL B C 1
ATOM 3890 O O . VAL B 1 15 ? -20.047 -12.609 -4.578 1 94.19 15 VAL B O 1
ATOM 3893 N N . GLU B 1 16 ? -20.641 -14.188 -6.008 1 90.56 16 GLU B N 1
ATOM 3894 C CA . GLU B 1 16 ? -21.125 -15.07 -4.949 1 90.56 16 GLU B CA 1
ATOM 3895 C C . GLU B 1 16 ? -19.984 -15.523 -4.039 1 90.56 16 GLU B C 1
ATOM 3897 O O . GLU B 1 16 ? -20.141 -15.57 -2.818 1 90.56 16 GLU B O 1
ATOM 3902 N N . ARG B 1 17 ? -18.953 -15.828 -4.688 1 87.75 17 ARG B N 1
ATOM 3903 C CA . ARG B 1 17 ? -17.781 -16.219 -3.912 1 87.75 17 ARG B CA 1
ATOM 3904 C C . ARG B 1 17 ? -17.297 -15.07 -3.029 1 87.75 17 ARG B C 1
ATOM 3906 O O . ARG B 1 17 ? -16.891 -15.289 -1.891 1 87.75 17 ARG B O 1
ATOM 3913 N N . PHE B 1 18 ? -17.344 -13.922 -3.58 1 93.62 18 PHE B N 1
ATOM 3914 C CA . PHE B 1 18 ? -16.906 -12.734 -2.846 1 93.62 18 PHE B CA 1
ATOM 3915 C C . PHE B 1 18 ? -17.844 -12.469 -1.664 1 93.62 18 PHE B C 1
ATOM 3917 O O . PHE B 1 18 ? -17.375 -12.133 -0.57 1 93.62 18 PHE B O 1
ATOM 3924 N N . ILE B 1 19 ? -19.125 -12.664 -1.834 1 94.75 19 ILE B N 1
ATOM 3925 C CA . ILE B 1 19 ? -20.125 -12.492 -0.792 1 94.75 19 ILE B CA 1
ATOM 3926 C C . ILE B 1 19 ? -19.891 -13.5 0.328 1 94.75 19 ILE B C 1
ATOM 3928 O O . ILE B 1 19 ? -19.922 -13.148 1.51 1 94.75 19 ILE B O 1
ATOM 3932 N N . SER B 1 20 ? -19.594 -14.68 -0.06 1 90.38 20 SER B N 1
ATOM 3933 C CA . SER B 1 20 ? -19.375 -15.742 0.912 1 90.38 20 SER B CA 1
ATOM 3934 C C . SER B 1 20 ? -18.078 -15.523 1.687 1 90.38 20 SER B C 1
ATOM 3936 O O . SER B 1 20 ? -18.047 -15.656 2.91 1 90.38 20 SER B O 1
ATOM 3938 N N . LYS B 1 21 ? -17.094 -15.148 0.986 1 86.75 21 LYS B N 1
ATOM 3939 C CA . LYS B 1 21 ? -15.781 -14.914 1.585 1 86.75 21 LYS B CA 1
ATOM 3940 C C . LYS B 1 21 ? -15.859 -13.844 2.668 1 86.75 21 LYS B C 1
ATOM 3942 O O . LYS B 1 21 ? -15.227 -13.969 3.721 1 86.75 21 LYS B O 1
ATOM 3947 N N . HIS B 1 22 ? -16.641 -12.836 2.441 1 93.31 22 HIS B N 1
ATOM 3948 C CA . HIS B 1 22 ? -16.688 -11.703 3.359 1 93.31 22 HIS B CA 1
ATOM 3949 C C . HIS B 1 22 ? -17.922 -11.773 4.262 1 93.31 22 HIS B C 1
ATOM 3951 O O . HIS B 1 22 ? -18.25 -10.805 4.945 1 93.31 22 HIS B O 1
ATOM 3957 N N . LYS B 1 23 ? -18.672 -12.836 4.16 1 93 23 LYS B N 1
ATOM 3958 C CA . LYS B 1 23 ? -19.828 -13.086 5.012 1 93 23 LYS B CA 1
ATOM 3959 C C . LYS B 1 23 ? -20.812 -11.922 4.957 1 93 23 LYS B C 1
ATOM 3961 O O . LYS B 1 23 ? -21.266 -11.438 5.992 1 93 23 LYS B O 1
ATOM 3966 N N . MET B 1 24 ? -21.062 -11.461 3.744 1 95.44 24 MET B N 1
ATOM 3967 C CA . MET B 1 24 ? -21.859 -10.258 3.553 1 95.44 24 MET B CA 1
ATOM 3968 C C . MET B 1 24 ? -23.328 -10.516 3.906 1 95.44 24 MET B C 1
ATOM 3970 O O . MET B 1 24 ? -24.016 -9.625 4.406 1 95.44 24 MET B O 1
ATOM 3974 N N . LEU B 1 25 ? -23.766 -11.758 3.693 1 94.81 25 LEU B N 1
ATOM 3975 C CA . LEU B 1 25 ? -25.203 -12.016 3.824 1 94.81 25 LEU B CA 1
ATOM 3976 C C . LEU B 1 25 ? -25.469 -13.023 4.934 1 94.81 25 LEU B C 1
ATOM 3978 O O . LEU B 1 25 ? -26.578 -13.547 5.039 1 94.81 25 LEU B O 1
ATOM 3982 N N . ASP B 1 26 ? -24.453 -13.258 5.699 1 89.81 26 ASP B N 1
ATOM 3983 C CA . ASP B 1 26 ? -24.672 -14.156 6.828 1 89.81 26 ASP B CA 1
ATOM 3984 C C . ASP B 1 26 ? -25.688 -13.586 7.801 1 89.81 26 ASP B C 1
ATOM 3986 O O . ASP B 1 26 ? -25.547 -12.461 8.266 1 89.81 26 ASP B O 1
ATOM 3990 N N . SER B 1 27 ? -26.75 -14.227 8.078 1 88.69 27 SER B N 1
ATOM 3991 C CA . SER B 1 27 ? -27.797 -13.875 9.023 1 88.69 27 SER B CA 1
ATOM 3992 C C . SER B 1 27 ? -28.547 -12.625 8.586 1 88.69 27 SER B C 1
ATOM 3994 O O . SER B 1 27 ? -29.078 -11.883 9.414 1 88.69 27 SER B O 1
ATOM 3996 N N . VAL B 1 28 ? -28.469 -12.328 7.332 1 93.94 28 VAL B N 1
ATOM 3997 C CA . VAL B 1 28 ? -29.172 -11.172 6.801 1 93.94 28 VAL B CA 1
ATOM 3998 C C . VAL B 1 28 ? -30.5 -11.602 6.184 1 93.94 28 VAL B C 1
ATOM 4000 O O . VAL B 1 28 ? -30.547 -12.539 5.379 1 93.94 28 VAL B O 1
ATOM 4003 N N . ARG B 1 29 ? -31.578 -10.953 6.609 1 94.44 29 ARG B N 1
ATOM 4004 C CA . ARG B 1 29 ? -32.906 -11.273 6.082 1 94.44 29 ARG B CA 1
ATOM 4005 C C . ARG B 1 29 ? -33.438 -10.133 5.215 1 94.44 29 ARG B C 1
ATOM 4007 O O . ARG B 1 29 ? -34.219 -10.359 4.293 1 94.44 29 ARG B O 1
ATOM 4014 N N . THR B 1 30 ? -33.031 -8.906 5.539 1 97 30 THR B N 1
ATOM 4015 C CA . THR B 1 30 ? -33.469 -7.723 4.805 1 97 30 THR B CA 1
ATOM 4016 C C . THR B 1 30 ? -32.281 -6.902 4.328 1 97 30 THR B C 1
ATOM 4018 O O . THR B 1 30 ? -31.391 -6.574 5.117 1 97 30 THR B O 1
ATOM 4021 N N . VAL B 1 31 ? -32.281 -6.594 3.01 1 97.88 31 VAL B N 1
ATOM 4022 C CA . VAL B 1 31 ? -31.203 -5.836 2.408 1 97.88 31 VAL B CA 1
ATOM 4023 C C . VAL B 1 31 ? -31.75 -4.57 1.755 1 97.88 31 VAL B C 1
ATOM 4025 O O . VAL B 1 31 ? -32.688 -4.629 0.962 1 97.88 31 VAL B O 1
ATOM 4028 N N . VAL B 1 32 ? -31.203 -3.432 2.156 1 98.31 32 VAL B N 1
ATOM 4029 C CA . VAL B 1 32 ? -31.469 -2.178 1.459 1 98.31 32 VAL B CA 1
ATOM 4030 C C . VAL B 1 32 ? -30.422 -1.97 0.358 1 98.31 32 VAL B C 1
ATOM 4032 O O . VAL B 1 32 ? -29.219 -2.08 0.602 1 98.31 32 VAL B O 1
ATOM 4035 N N . VAL B 1 33 ? -30.875 -1.739 -0.847 1 98.12 33 VAL B N 1
ATOM 4036 C CA . VAL B 1 33 ? -29.969 -1.482 -1.966 1 98.12 33 VAL B CA 1
ATOM 4037 C C . VAL B 1 33 ? -30.016 -0.001 -2.336 1 98.12 33 VAL B C 1
ATOM 4039 O O . VAL B 1 33 ? -31.094 0.536 -2.646 1 98.12 33 VAL B O 1
ATOM 4042 N N . GLY B 1 34 ? -28.812 0.65 -2.195 1 96.38 34 GLY B N 1
ATOM 4043 C CA . GLY B 1 34 ? -28.734 2.02 -2.678 1 96.38 34 GLY B CA 1
ATOM 4044 C C . GLY B 1 34 ? -28.703 2.119 -4.191 1 96.38 34 GLY B C 1
ATOM 4045 O O . GLY B 1 34 ? -27.797 1.592 -4.836 1 96.38 34 GLY B O 1
ATOM 4046 N N . VAL B 1 35 ? -29.75 2.889 -4.758 1 94 35 VAL B N 1
ATOM 4047 C CA . VAL B 1 35 ? -29.859 2.92 -6.215 1 94 35 VAL B CA 1
ATOM 4048 C C . VAL B 1 35 ? -29.891 4.367 -6.699 1 94 35 VAL B C 1
ATOM 4050 O O . VAL B 1 35 ? -30.75 5.152 -6.289 1 94 35 VAL B O 1
ATOM 4053 N N . SER B 1 36 ? -28.938 4.703 -7.523 1 86.38 36 SER B N 1
ATOM 4054 C CA . SER B 1 36 ? -28.875 6.055 -8.07 1 86.38 36 SER B CA 1
ATOM 4055 C C . SER B 1 36 ? -29.516 6.125 -9.453 1 86.38 36 SER B C 1
ATOM 4057 O O . SER B 1 36 ? -29.797 7.211 -9.961 1 86.38 36 SER B O 1
ATOM 4059 N N . GLY B 1 37 ? -29.812 4.961 -10.062 1 83.25 37 GLY B N 1
ATOM 4060 C CA . GLY B 1 37 ? -30.344 4.93 -11.422 1 83.25 37 GLY B CA 1
ATOM 4061 C C . GLY B 1 37 ? -29.281 4.641 -12.469 1 83.25 37 GLY B C 1
ATOM 4062 O O . GLY B 1 37 ? -29.594 4.391 -13.633 1 83.25 37 GLY B O 1
ATOM 4063 N N . GLY B 1 38 ? -28.047 4.637 -12.062 1 86.81 38 GLY B N 1
ATOM 4064 C CA . GLY B 1 38 ? -26.969 4.285 -12.969 1 86.81 38 GLY B CA 1
ATOM 4065 C C . GLY B 1 38 ? -26.844 2.789 -13.188 1 86.81 38 GLY B C 1
ATOM 4066 O O . GLY B 1 38 ? -27.516 1.997 -12.539 1 86.81 38 GLY B O 1
ATOM 4067 N N . PRO B 1 39 ? -26.016 2.443 -14.078 1 89.81 39 PRO B N 1
ATOM 4068 C CA . PRO B 1 39 ? -25.891 1.027 -14.43 1 89.81 39 PRO B CA 1
ATOM 4069 C C . PRO B 1 39 ? -25.422 0.167 -13.266 1 89.81 39 PRO B C 1
ATOM 4071 O O . PRO B 1 39 ? -25.906 -0.947 -13.07 1 89.81 39 PRO B O 1
ATOM 4074 N N . ASP B 1 40 ? -24.578 0.708 -12.445 1 93.62 40 ASP B N 1
ATOM 4075 C CA . ASP B 1 40 ? -23.984 -0.079 -11.367 1 93.62 40 ASP B CA 1
ATOM 4076 C C . ASP B 1 40 ? -25.031 -0.388 -10.289 1 93.62 40 ASP B C 1
ATOM 4078 O O . ASP B 1 40 ? -25.172 -1.537 -9.867 1 93.62 40 ASP B O 1
ATOM 4082 N N . SER B 1 41 ? -25.719 0.624 -9.906 1 94.12 41 SER B N 1
ATOM 4083 C CA . SER B 1 41 ? -26.703 0.448 -8.852 1 94.12 41 SER B CA 1
ATOM 4084 C C . SER B 1 41 ? -27.891 -0.374 -9.328 1 94.12 41 SER B C 1
ATOM 4086 O O . SER B 1 41 ? -28.438 -1.191 -8.578 1 94.12 41 SER B O 1
ATOM 4088 N N . LEU B 1 42 ? -28.281 -0.198 -10.57 1 93.56 42 LEU B N 1
ATOM 4089 C CA . LEU B 1 42 ? -29.391 -0.97 -11.109 1 93.56 42 LEU B CA 1
ATOM 4090 C C . LEU B 1 42 ? -29.016 -2.441 -11.25 1 93.56 42 LEU B C 1
ATOM 4092 O O . LEU B 1 42 ? -29.844 -3.324 -11 1 93.56 42 LEU B O 1
ATOM 4096 N N . ALA B 1 43 ? -27.812 -2.654 -11.75 1 94.75 43 ALA B N 1
ATOM 4097 C CA . ALA B 1 43 ? -27.328 -4.027 -11.844 1 94.75 43 ALA B CA 1
ATOM 4098 C C . ALA B 1 43 ? -27.328 -4.707 -10.477 1 94.75 43 ALA B C 1
ATOM 4100 O O . ALA B 1 43 ? -27.703 -5.875 -10.359 1 94.75 43 ALA B O 1
ATOM 4101 N N . LEU B 1 44 ? -26.938 -3.967 -9.5 1 96.88 44 LEU B N 1
ATOM 4102 C CA . LEU B 1 44 ? -26.891 -4.496 -8.141 1 96.88 44 LEU B CA 1
ATOM 4103 C C . LEU B 1 44 ? -28.297 -4.848 -7.656 1 96.88 44 LEU B C 1
ATOM 4105 O O . LEU B 1 44 ? -28.5 -5.906 -7.055 1 96.88 44 LEU B O 1
ATOM 4109 N N . LEU B 1 45 ? -29.234 -3.922 -7.898 1 96 45 LEU B N 1
ATOM 4110 C CA . LEU B 1 45 ? -30.625 -4.16 -7.516 1 96 45 LEU B CA 1
ATOM 4111 C C . LEU B 1 45 ? -31.172 -5.41 -8.195 1 96 45 LEU B C 1
ATOM 4113 O O . LEU B 1 45 ? -31.812 -6.238 -7.559 1 96 45 LEU B O 1
ATOM 4117 N N . HIS B 1 46 ? -30.891 -5.516 -9.469 1 94.75 46 HIS B N 1
ATOM 4118 C CA . HIS B 1 46 ? -31.344 -6.672 -10.234 1 94.75 46 HIS B CA 1
ATOM 4119 C C . HIS B 1 46 ? -30.734 -7.961 -9.711 1 94.75 46 HIS B C 1
ATOM 4121 O O . HIS B 1 46 ? -31.406 -8.992 -9.625 1 94.75 46 HIS B O 1
ATOM 4127 N N . TYR B 1 47 ? -29.453 -7.898 -9.422 1 95 47 TYR B N 1
ATOM 4128 C CA . TYR B 1 47 ? -28.75 -9.047 -8.875 1 95 47 TYR B CA 1
ATOM 4129 C C . TYR B 1 47 ? -29.406 -9.523 -7.582 1 95 47 TYR B C 1
ATOM 4131 O O . TYR B 1 47 ? -29.656 -10.719 -7.414 1 95 47 TYR B O 1
ATOM 4139 N N . PHE B 1 48 ? -29.688 -8.625 -6.672 1 96.19 48 PHE B N 1
ATOM 4140 C CA . PHE B 1 48 ? -30.281 -8.992 -5.398 1 96.19 48 PHE B CA 1
ATOM 4141 C C . PHE B 1 48 ? -31.719 -9.461 -5.594 1 96.19 48 PHE B C 1
ATOM 4143 O O . PHE B 1 48 ? -32.219 -10.328 -4.859 1 96.19 48 PHE B O 1
ATOM 4150 N N . TRP B 1 49 ? -32.406 -8.836 -6.551 1 94.62 49 TRP B N 1
ATOM 4151 C CA . TRP B 1 49 ? -33.75 -9.305 -6.895 1 94.62 49 TRP B CA 1
ATOM 4152 C C . TRP B 1 49 ? -33.719 -10.766 -7.309 1 94.62 49 TRP B C 1
ATOM 4154 O O . TRP B 1 49 ? -34.531 -11.562 -6.84 1 94.62 49 TRP B O 1
ATOM 4164 N N . LYS B 1 50 ? -32.781 -11.133 -8.133 1 91.25 50 LYS B N 1
ATOM 4165 C CA . LYS B 1 50 ? -32.625 -12.523 -8.547 1 91.25 50 LYS B CA 1
ATOM 4166 C C . LYS B 1 50 ? -32.281 -13.414 -7.355 1 91.25 50 LYS B C 1
ATOM 4168 O O . LYS B 1 50 ? -32.812 -14.531 -7.242 1 91.25 50 LYS B O 1
ATOM 4173 N N . LEU B 1 51 ? -31.422 -12.914 -6.586 1 90.62 51 LEU B N 1
ATOM 4174 C CA . LEU B 1 51 ? -30.984 -13.656 -5.41 1 90.62 51 LEU B CA 1
ATOM 4175 C C . LEU B 1 51 ? -32.125 -13.875 -4.434 1 90.62 51 LEU B C 1
ATOM 4177 O O . LEU B 1 51 ? -32.188 -14.891 -3.742 1 90.62 51 LEU B O 1
ATOM 4181 N N . SER B 1 52 ? -33 -12.906 -4.285 1 91 52 SER B N 1
ATOM 4182 C CA . SER B 1 52 ? -34.125 -12.969 -3.348 1 91 52 SER B CA 1
ATOM 4183 C C . SER B 1 52 ? -35.031 -14.141 -3.67 1 91 52 SER B C 1
ATOM 4185 O O . SER B 1 52 ? -35.719 -14.672 -2.783 1 91 52 SER B O 1
ATOM 4187 N N . HIS B 1 53 ? -35.031 -14.562 -4.871 1 86.62 53 HIS B N 1
ATOM 4188 C CA . HIS B 1 53 ? -35.875 -15.68 -5.27 1 86.62 53 HIS B CA 1
ATOM 4189 C C . HIS B 1 53 ? -35.312 -17 -4.777 1 86.62 53 HIS B C 1
ATOM 4191 O O . HIS B 1 53 ? -36.062 -17.938 -4.512 1 86.62 53 HIS B O 1
ATOM 4197 N N . SER B 1 54 ? -34.031 -16.984 -4.562 1 83.5 54 SER B N 1
ATOM 4198 C CA . SER B 1 54 ? -33.375 -18.219 -4.141 1 83.5 54 SER B CA 1
ATOM 4199 C C . SER B 1 54 ? -33.125 -18.234 -2.637 1 83.5 54 SER B C 1
ATOM 4201 O O . SER B 1 54 ? -33.156 -19.297 -2.01 1 83.5 54 SER B O 1
ATOM 4203 N N . ARG B 1 55 ? -32.875 -17.188 -1.869 1 83.25 55 ARG B N 1
ATOM 4204 C CA . ARG B 1 55 ? -32.469 -17.156 -0.471 1 83.25 55 ARG B CA 1
ATOM 4205 C C . ARG B 1 55 ? -33.531 -16.516 0.404 1 83.25 55 ARG B C 1
ATOM 4207 O O . ARG B 1 55 ? -33.375 -16.438 1.626 1 83.25 55 ARG B O 1
ATOM 4214 N N . LYS B 1 56 ? -34.656 -16.266 0.043 1 85 56 LYS B N 1
ATOM 4215 C CA . LYS B 1 56 ? -35.75 -15.602 0.788 1 85 56 LYS B CA 1
ATOM 4216 C C . LYS B 1 56 ? -35.25 -14.281 1.378 1 85 56 LYS B C 1
ATOM 4218 O O . LYS B 1 56 ? -35.375 -14.047 2.582 1 85 56 LYS B O 1
ATOM 4223 N N . LEU B 1 57 ? -34.719 -13.414 0.776 1 92.44 57 LEU B N 1
ATOM 4224 C CA . LEU B 1 57 ? -34.25 -12.086 1.162 1 92.44 57 LEU B CA 1
ATOM 4225 C C . LEU B 1 57 ? -35.281 -11.023 0.828 1 92.44 57 LEU B C 1
ATOM 4227 O O . LEU B 1 57 ? -35.938 -11.086 -0.228 1 92.44 57 LEU B O 1
ATOM 4231 N N . ARG B 1 58 ? -35.562 -10.219 1.798 1 95.88 58 ARG B N 1
ATOM 4232 C CA . ARG B 1 58 ? -36.375 -9.031 1.537 1 95.88 58 ARG B CA 1
ATOM 4233 C C . ARG B 1 58 ? -35.531 -7.883 1.015 1 95.88 58 ARG B C 1
ATOM 4235 O O . ARG B 1 58 ? -34.531 -7.492 1.652 1 95.88 58 ARG B O 1
ATOM 4242 N N . ILE B 1 59 ? -35.938 -7.344 -0.142 1 96.81 59 ILE B N 1
ATOM 4243 C CA . ILE B 1 59 ? -35.125 -6.32 -0.792 1 96.81 59 ILE B CA 1
ATOM 4244 C C . ILE B 1 59 ? -35.875 -4.992 -0.806 1 96.81 59 ILE B C 1
ATOM 4246 O O . ILE B 1 59 ? -37.062 -4.949 -1.131 1 96.81 59 ILE B O 1
ATOM 4250 N N . ILE B 1 60 ? -35.156 -3.939 -0.42 1 97.69 60 ILE B N 1
ATOM 4251 C CA . ILE B 1 60 ? -35.688 -2.58 -0.463 1 97.69 60 ILE B CA 1
ATOM 4252 C C . ILE B 1 60 ? -34.781 -1.694 -1.299 1 97.69 60 ILE B C 1
ATOM 4254 O O . ILE B 1 60 ? -33.562 -1.69 -1.1 1 97.69 60 ILE B O 1
ATOM 4258 N N . ALA B 1 61 ? -35.344 -1.009 -2.273 1 97.69 61 ALA B N 1
ATOM 4259 C CA . ALA B 1 61 ? -34.562 -0.055 -3.068 1 97.69 61 ALA B CA 1
ATOM 4260 C C . ALA B 1 61 ? -34.656 1.347 -2.471 1 97.69 61 ALA B C 1
ATOM 4262 O O . ALA B 1 61 ? -35.75 1.887 -2.285 1 97.69 61 ALA B O 1
ATOM 4263 N N . ALA B 1 62 ? -33.531 1.871 -2.121 1 97.06 62 ALA B N 1
ATOM 4264 C CA . ALA B 1 62 ? -33.438 3.234 -1.603 1 97.06 62 ALA B CA 1
ATOM 4265 C C . ALA B 1 62 ? -32.781 4.172 -2.602 1 97.06 62 ALA B C 1
ATOM 4267 O O . ALA B 1 62 ? -31.641 3.932 -3.018 1 97.06 62 ALA B O 1
ATOM 4268 N N . SER B 1 63 ? -33.469 5.211 -3.023 1 93.75 63 SER B N 1
ATOM 4269 C CA . SER B 1 63 ? -32.938 6.16 -4.004 1 93.75 63 SER B CA 1
ATOM 4270 C C . SER B 1 63 ? -33 7.59 -3.475 1 93.75 63 SER B C 1
ATOM 4272 O O . SER B 1 63 ? -34.062 8.047 -3.047 1 93.75 63 SER B O 1
ATOM 4274 N N . ALA B 1 64 ? -31.766 8.211 -3.414 1 88.44 64 ALA B N 1
ATOM 4275 C CA . ALA B 1 64 ? -31.672 9.602 -2.961 1 88.44 64 ALA B CA 1
ATOM 4276 C C . ALA B 1 64 ? -31.438 10.547 -4.133 1 88.44 64 ALA B C 1
ATOM 4278 O O . ALA B 1 64 ? -30.484 10.367 -4.898 1 88.44 64 ALA B O 1
ATOM 4279 N N . ASP B 1 65 ? -32.281 11.5 -4.336 1 83.31 65 ASP B N 1
ATOM 4280 C CA . ASP B 1 65 ? -32.125 12.539 -5.348 1 83.31 65 ASP B CA 1
ATOM 4281 C C . ASP B 1 65 ? -31.484 13.797 -4.75 1 83.31 65 ASP B C 1
ATOM 4283 O O . ASP B 1 65 ? -32.062 14.406 -3.832 1 83.31 65 ASP B O 1
ATOM 4287 N N . HIS B 1 66 ? -30.391 14.156 -5.258 1 76 66 HIS B N 1
ATOM 4288 C CA . HIS B 1 66 ? -29.641 15.25 -4.66 1 76 66 HIS B CA 1
ATOM 4289 C C . HIS B 1 66 ? -30.234 16.609 -5.051 1 76 66 HIS B C 1
ATOM 4291 O O . HIS B 1 66 ? -29.844 17.641 -4.508 1 76 66 HIS B O 1
ATOM 4297 N N . GLY B 1 67 ? -31.188 16.609 -5.879 1 64.38 67 GLY B N 1
ATOM 4298 C CA . GLY B 1 67 ? -31.938 17.812 -6.215 1 64.38 67 GLY B CA 1
ATOM 4299 C C . GLY B 1 67 ? -31.109 18.828 -6.969 1 64.38 67 GLY B C 1
ATOM 4300 O O . GLY B 1 67 ? -31.469 20.016 -7.016 1 64.38 67 GLY B O 1
ATOM 4301 N N . LEU B 1 68 ? -29.844 18.453 -7.301 1 59.34 68 LEU B N 1
ATOM 4302 C CA . LEU B 1 68 ? -28.922 19.453 -7.832 1 59.34 68 LEU B CA 1
ATOM 4303 C C . LEU B 1 68 ? -29.188 19.688 -9.32 1 59.34 68 LEU B C 1
ATOM 4305 O O . LEU B 1 68 ? -28.859 20.75 -9.844 1 59.34 68 LEU B O 1
ATOM 4309 N N . ARG B 1 69 ? -29.594 18.656 -10.008 1 58.25 69 ARG B N 1
ATOM 4310 C CA . ARG B 1 69 ? -29.734 18.828 -11.445 1 58.25 69 ARG B CA 1
ATOM 4311 C C . ARG B 1 69 ? -31.203 19.016 -11.828 1 58.25 69 ARG B C 1
ATOM 4313 O O . ARG B 1 69 ? -31.578 18.812 -12.992 1 58.25 69 ARG B O 1
ATOM 4320 N N . GLY B 1 70 ? -31.938 19.438 -10.961 1 56.53 70 GLY B N 1
ATOM 4321 C CA . GLY B 1 70 ? -33.344 19.75 -11.242 1 56.53 70 GLY B CA 1
ATOM 4322 C C . GLY B 1 70 ? -34.094 18.594 -11.828 1 56.53 70 GLY B C 1
ATOM 4323 O O . GLY B 1 70 ? -34.219 17.531 -11.203 1 56.53 70 GLY B O 1
ATOM 4324 N N . GLU B 1 71 ? -34.375 18.609 -13.203 1 57.84 71 GLU B N 1
ATOM 4325 C CA . GLU B 1 71 ? -35.312 17.734 -13.922 1 57.84 71 GLU B CA 1
ATOM 4326 C C . GLU B 1 71 ? -34.688 16.375 -14.18 1 57.84 71 GLU B C 1
ATOM 4328 O O . GLU B 1 71 ? -35.375 15.344 -14.125 1 57.84 71 GLU B O 1
ATOM 4333 N N . GLU B 1 72 ? -33.375 16.266 -14.336 1 63.06 72 GLU B N 1
ATOM 4334 C CA . GLU B 1 72 ? -32.688 15.008 -14.688 1 63.06 72 GLU B CA 1
ATOM 4335 C C . GLU B 1 72 ? -32.656 14.055 -13.5 1 63.06 72 GLU B C 1
ATOM 4337 O O . GLU B 1 72 ? -32.844 12.844 -13.656 1 63.06 72 GLU B O 1
ATOM 4342 N N . SER B 1 73 ? -32.469 14.562 -12.359 1 64.94 73 SER B N 1
ATOM 4343 C CA . SER B 1 73 ? -32.406 13.727 -11.164 1 64.94 73 SER B CA 1
ATOM 4344 C C . SER B 1 73 ? -33.781 13.156 -10.844 1 64.94 73 SER B C 1
ATOM 4346 O O . SER B 1 73 ? -33.906 12 -10.43 1 64.94 73 SER B O 1
ATOM 4348 N N . ALA B 1 74 ? -34.75 13.906 -11.164 1 70.75 74 ALA B N 1
ATOM 4349 C CA . ALA B 1 74 ? -36.125 13.453 -10.914 1 70.75 74 ALA B CA 1
ATOM 4350 C C . ALA B 1 74 ? -36.5 12.32 -11.859 1 70.75 74 ALA B C 1
ATOM 4352 O O . ALA B 1 74 ? -37.219 11.391 -11.469 1 70.75 74 ALA B O 1
ATOM 4353 N N . THR B 1 75 ? -36.031 12.406 -13.008 1 73.94 75 THR B N 1
ATOM 4354 C CA . THR B 1 75 ? -36.312 11.375 -14 1 73.94 75 THR B CA 1
ATOM 4355 C C . THR B 1 75 ? -35.656 10.047 -13.609 1 73.94 75 THR B C 1
ATOM 4357 O O . THR B 1 75 ? -36.219 8.984 -13.805 1 73.94 75 THR B O 1
ATOM 4360 N N . GLU B 1 76 ? -34.5 10.164 -13.008 1 78.94 76 GLU B N 1
ATOM 4361 C CA . GLU B 1 76 ? -33.781 8.953 -12.586 1 78.94 76 GLU B CA 1
ATOM 4362 C C . GLU B 1 76 ? -34.531 8.242 -11.461 1 78.94 76 GLU B C 1
ATOM 4364 O O . GLU B 1 76 ? -34.688 7.016 -11.484 1 78.94 76 GLU B O 1
ATOM 4369 N N . CYS B 1 77 ? -35.031 9.023 -10.562 1 82.31 77 CYS B N 1
ATOM 4370 C CA . CYS B 1 77 ? -35.781 8.445 -9.445 1 82.31 77 CYS B CA 1
ATOM 4371 C C . CYS B 1 77 ? -37.062 7.773 -9.938 1 82.31 77 CYS B C 1
ATOM 4373 O O . CYS B 1 77 ? -37.438 6.707 -9.445 1 82.31 77 CYS B O 1
ATOM 4375 N N . ARG B 1 78 ? -37.688 8.352 -10.883 1 83.19 78 ARG B N 1
ATOM 4376 C CA . ARG B 1 78 ? -38.906 7.797 -11.438 1 83.19 78 ARG B CA 1
ATOM 4377 C C . ARG B 1 78 ? -38.625 6.484 -12.172 1 83.19 78 ARG B C 1
ATOM 4379 O O . ARG B 1 78 ? -39.438 5.555 -12.109 1 83.19 78 ARG B O 1
ATOM 4386 N N . PHE B 1 79 ? -37.531 6.551 -12.812 1 85.81 79 PHE B N 1
ATOM 4387 C CA . PHE B 1 79 ? -37.156 5.336 -13.516 1 85.81 79 PHE B CA 1
ATOM 4388 C C . PHE B 1 79 ? -36.938 4.191 -12.539 1 85.81 79 PHE B C 1
ATOM 4390 O O . PHE B 1 79 ? -37.406 3.07 -12.766 1 85.81 79 PHE B O 1
ATOM 4397 N N . VAL B 1 80 ? -36.25 4.473 -11.492 1 90.62 80 VAL B N 1
ATOM 4398 C CA . VAL B 1 80 ? -35.969 3.459 -10.484 1 90.62 80 VAL B CA 1
ATOM 4399 C C . VAL B 1 80 ? -37.281 2.977 -9.852 1 90.62 80 VAL B C 1
ATOM 4401 O O . VAL B 1 80 ? -37.469 1.779 -9.617 1 90.62 80 VAL B O 1
ATOM 4404 N N . GLU B 1 81 ? -38.125 3.91 -9.578 1 92 81 GLU B N 1
ATOM 4405 C CA . GLU B 1 81 ? -39.406 3.566 -9 1 92 81 GLU B CA 1
ATOM 4406 C C . GLU B 1 81 ? -40.188 2.629 -9.914 1 92 81 GLU B C 1
ATOM 4408 O O . GLU B 1 81 ? -40.812 1.658 -9.445 1 92 81 GLU B O 1
ATOM 4413 N N . SER B 1 82 ? -40.219 2.947 -11.141 1 91.31 82 SER B N 1
ATOM 4414 C CA . SER B 1 82 ? -40.906 2.113 -12.117 1 91.31 82 SER B CA 1
ATOM 4415 C C . SER B 1 82 ? -40.312 0.717 -12.188 1 91.31 82 SER B C 1
ATOM 4417 O O . SER B 1 82 ? -41.031 -0.277 -12.289 1 91.31 82 SER B O 1
ATOM 4419 N N . PHE B 1 83 ? -39 0.711 -12.25 1 91.19 83 PHE B N 1
ATOM 4420 C CA . PHE B 1 83 ? -38.281 -0.556 -12.258 1 91.19 83 PHE B CA 1
ATOM 4421 C C . PHE B 1 83 ? -38.688 -1.414 -11.062 1 91.19 83 PHE B C 1
ATOM 4423 O O . PHE B 1 83 ? -38.938 -2.613 -11.211 1 91.19 83 PHE B O 1
ATOM 4430 N N . CYS B 1 84 ? -38.781 -0.804 -9.906 1 94.81 84 CYS B N 1
ATOM 4431 C CA . CYS B 1 84 ? -39.156 -1.501 -8.672 1 94.81 84 CYS B CA 1
ATOM 4432 C C . CYS B 1 84 ? -40.594 -1.985 -8.727 1 94.81 84 CYS B C 1
ATOM 4434 O O . CYS B 1 84 ? -40.906 -3.105 -8.305 1 94.81 84 CYS B O 1
ATOM 4436 N N . ARG B 1 85 ? -41.438 -1.169 -9.227 1 93.81 85 ARG B N 1
ATOM 4437 C CA . ARG B 1 85 ? -42.875 -1.519 -9.328 1 93.81 85 ARG B CA 1
ATOM 4438 C C . ARG B 1 85 ? -43.062 -2.744 -10.219 1 93.81 85 ARG B C 1
ATOM 4440 O O . ARG B 1 85 ? -43.812 -3.648 -9.875 1 93.81 85 ARG B O 1
ATOM 4447 N N . GLU B 1 86 ? -42.375 -2.766 -11.242 1 92.56 86 GLU B N 1
ATOM 4448 C CA . GLU B 1 86 ? -42.469 -3.867 -12.195 1 92.56 86 GLU B CA 1
ATOM 4449 C C . GLU B 1 86 ? -42 -5.184 -11.57 1 92.56 86 GLU B C 1
ATOM 4451 O O . GLU B 1 86 ? -42.5 -6.254 -11.938 1 92.56 86 GLU B O 1
ATOM 4456 N N . LYS B 1 87 ? -41.156 -5.129 -10.672 1 93.31 87 LYS B N 1
ATOM 4457 C CA . LYS B 1 87 ? -40.562 -6.336 -10.102 1 93.31 87 LYS B CA 1
ATOM 4458 C C . LYS B 1 87 ? -41.031 -6.559 -8.672 1 93.31 87 LYS B C 1
ATOM 4460 O O . LYS B 1 87 ? -40.531 -7.434 -7.969 1 93.31 87 LYS B O 1
ATOM 4465 N N . ASP B 1 88 ? -41.906 -5.742 -8.164 1 93.69 88 ASP B N 1
ATOM 4466 C CA . ASP B 1 88 ? -42.5 -5.844 -6.836 1 93.69 88 ASP B CA 1
ATOM 4467 C C . ASP B 1 88 ? -41.438 -5.672 -5.754 1 93.69 88 ASP B C 1
ATOM 4469 O O . ASP B 1 88 ? -41.344 -6.492 -4.836 1 93.69 88 ASP B O 1
ATOM 4473 N N . ILE B 1 89 ? -40.594 -4.746 -5.988 1 95.88 89 ILE B N 1
ATOM 4474 C CA . ILE B 1 89 ? -39.562 -4.383 -5.004 1 95.88 89 ILE B CA 1
ATOM 4475 C C . ILE B 1 89 ? -40 -3.145 -4.234 1 95.88 89 ILE B C 1
ATOM 4477 O O . ILE B 1 89 ? -40.562 -2.199 -4.82 1 95.88 89 ILE B O 1
ATOM 4481 N N . ILE B 1 90 ? -39.906 -3.18 -2.926 1 96.38 90 ILE B N 1
ATOM 4482 C CA . ILE B 1 90 ? -40.25 -2.018 -2.109 1 96.38 90 ILE B CA 1
ATOM 4483 C C . ILE B 1 90 ? -39.312 -0.853 -2.463 1 96.38 90 ILE B C 1
ATOM 4485 O O . ILE B 1 90 ? -38.094 -1.023 -2.559 1 96.38 90 ILE B O 1
ATOM 4489 N N . PHE B 1 91 ? -39.938 0.324 -2.711 1 96.44 91 PHE B N 1
ATOM 4490 C CA . PHE B 1 91 ? -39.156 1.498 -3.121 1 96.44 91 PHE B CA 1
ATOM 4491 C C . PHE B 1 91 ? -39.281 2.602 -2.076 1 96.44 91 PHE B C 1
ATOM 4493 O O . PHE B 1 91 ? -40.375 2.938 -1.626 1 96.44 91 PHE B O 1
ATOM 4500 N N . ALA B 1 92 ? -38.125 3.043 -1.62 1 95.69 92 ALA B N 1
ATOM 4501 C CA . ALA B 1 92 ? -38.031 4.203 -0.735 1 95.69 92 ALA B CA 1
ATOM 4502 C C . ALA B 1 92 ? -37.25 5.328 -1.382 1 95.69 92 ALA B C 1
ATOM 4504 O O . ALA B 1 92 ? -36.031 5.203 -1.566 1 95.69 92 ALA B O 1
ATOM 4505 N N . GLY B 1 93 ? -37.875 6.445 -1.757 1 92.12 93 GLY B N 1
ATOM 4506 C CA . GLY B 1 93 ? -37.219 7.582 -2.385 1 92.12 93 GLY B CA 1
ATOM 4507 C C . GLY B 1 93 ? -37.344 8.867 -1.587 1 92.12 93 GLY B C 1
ATOM 4508 O O . GLY B 1 93 ? -38.344 9.086 -0.914 1 92.12 93 GLY B O 1
ATOM 4509 N N . GLN B 1 94 ? -36.25 9.617 -1.636 1 89.44 94 GLN B N 1
ATOM 4510 C CA . GLN B 1 94 ? -36.312 10.906 -0.959 1 89.44 94 GLN B CA 1
ATOM 4511 C C . GLN B 1 94 ? -35.5 11.953 -1.722 1 89.44 94 GLN B C 1
ATOM 4513 O O . GLN B 1 94 ? -34.438 11.641 -2.291 1 89.44 94 GLN B O 1
ATOM 4518 N N . THR B 1 95 ? -36 13.156 -1.844 1 88.44 95 THR B N 1
ATOM 4519 C CA . THR B 1 95 ? -35.25 14.297 -2.354 1 88.44 95 THR B CA 1
ATOM 4520 C C . THR B 1 95 ? -34.469 14.969 -1.229 1 88.44 95 THR B C 1
ATOM 4522 O O . THR B 1 95 ? -35.062 15.375 -0.219 1 88.44 95 THR B O 1
ATOM 4525 N N . LEU B 1 96 ? -33.188 15.047 -1.43 1 88.12 96 LEU B N 1
ATOM 4526 C CA . LEU B 1 96 ? -32.312 15.586 -0.389 1 88.12 96 LEU B CA 1
ATOM 4527 C C . LEU B 1 96 ? -32.094 17.094 -0.582 1 88.12 96 LEU B C 1
ATOM 4529 O O . LEU B 1 96 ? -31.969 17.562 -1.714 1 88.12 96 LEU B O 1
ATOM 4533 N N . ASP B 1 97 ? -32.125 17.844 0.423 1 86.81 97 ASP B N 1
ATOM 4534 C CA . ASP B 1 97 ? -31.859 19.281 0.381 1 86.81 97 ASP B CA 1
ATOM 4535 C C . ASP B 1 97 ? -30.375 19.562 0.568 1 86.81 97 ASP B C 1
ATOM 4537 O O . ASP B 1 97 ? -29.969 20.094 1.604 1 86.81 97 ASP B O 1
ATOM 4541 N N . VAL B 1 98 ? -29.672 19.328 -0.46 1 87.5 98 VAL B N 1
ATOM 4542 C CA . VAL B 1 98 ? -28.219 19.453 -0.391 1 87.5 98 VAL B CA 1
ATOM 4543 C C . VAL B 1 98 ? -27.828 20.922 -0.28 1 87.5 98 VAL B C 1
ATOM 4545 O O . VAL B 1 98 ? -26.953 21.281 0.507 1 87.5 98 VAL B O 1
ATOM 4548 N N . ALA B 1 99 ? -28.484 21.766 -1.032 1 85 99 ALA B N 1
ATOM 4549 C CA . ALA B 1 99 ? -28.188 23.188 -1.023 1 85 99 ALA B CA 1
ATOM 4550 C C . ALA B 1 99 ? -28.391 23.781 0.371 1 85 99 ALA B C 1
ATOM 4552 O O . ALA B 1 99 ? -27.547 24.547 0.846 1 85 99 ALA B O 1
ATOM 4553 N N . GLY B 1 100 ? -29.484 23.469 0.921 1 87.25 100 GLY B N 1
ATOM 4554 C CA . GLY B 1 100 ? -29.75 23.953 2.27 1 87.25 100 GLY B CA 1
ATOM 4555 C C . GLY B 1 100 ? -28.75 23.438 3.287 1 87.25 100 GLY B C 1
ATOM 4556 O O . GLY B 1 100 ? -28.328 24.188 4.18 1 87.25 100 GLY B O 1
ATOM 4557 N N . HIS B 1 101 ? -28.422 22.234 3.164 1 89.06 101 HIS B N 1
ATOM 4558 C CA . HIS B 1 101 ? -27.469 21.625 4.074 1 89.06 101 HIS B CA 1
ATOM 4559 C C . HIS B 1 101 ? -26.094 22.281 3.943 1 89.06 101 HIS B C 1
ATOM 4561 O O . HIS B 1 101 ? -25.406 22.516 4.945 1 89.06 101 HIS B O 1
ATOM 4567 N N . MET B 1 102 ? -25.672 22.516 2.711 1 87.25 102 MET B N 1
ATOM 4568 C CA . MET B 1 102 ? -24.406 23.203 2.459 1 87.25 102 MET B CA 1
ATOM 4569 C C . MET B 1 102 ? -24.391 24.578 3.139 1 87.25 102 MET B C 1
ATOM 4571 O O . MET B 1 102 ? -23.375 24.969 3.723 1 87.25 102 MET B O 1
ATOM 4575 N N . LYS B 1 103 ? -25.484 25.297 3.082 1 86.38 103 LYS B N 1
ATOM 4576 C CA . LYS B 1 103 ? -25.594 26.625 3.686 1 86.38 103 LYS B CA 1
ATOM 4577 C C . LYS B 1 103 ? -25.484 26.547 5.207 1 86.38 103 LYS B C 1
ATOM 4579 O O . LYS B 1 103 ? -24.875 27.406 5.836 1 86.38 103 LYS B O 1
ATOM 4584 N N . ARG B 1 104 ? -26 25.547 5.715 1 86.06 104 ARG B N 1
ATOM 4585 C CA . ARG B 1 104 ? -26.047 25.391 7.164 1 86.06 104 ARG B CA 1
ATOM 4586 C C . ARG B 1 104 ? -24.703 24.922 7.711 1 86.06 104 ARG B C 1
ATOM 4588 O O . ARG B 1 104 ? -24.281 25.344 8.781 1 86.06 104 ARG B O 1
ATOM 4595 N N . THR B 1 105 ? -24 24.062 7.047 1 83.69 105 THR B N 1
ATOM 4596 C CA . THR B 1 105 ? -22.812 23.406 7.594 1 83.69 105 THR B CA 1
ATOM 4597 C C . THR B 1 105 ? -21.531 24 6.996 1 83.69 105 THR B C 1
ATOM 4599 O O . THR B 1 105 ? -20.453 23.844 7.555 1 83.69 105 THR B O 1
ATOM 4602 N N . GLY B 1 106 ? -21.609 24.578 5.844 1 81.69 106 GLY B N 1
ATOM 4603 C CA . GLY B 1 106 ? -20.453 25.109 5.152 1 81.69 106 GLY B CA 1
ATOM 4604 C C . GLY B 1 106 ? -19.625 24.031 4.461 1 81.69 106 GLY B C 1
ATOM 4605 O O . GLY B 1 106 ? -18.531 24.297 3.98 1 81.69 106 GLY B O 1
ATOM 4606 N N . GLN B 1 107 ? -20.172 22.859 4.379 1 80.81 107 GLN B N 1
ATOM 4607 C CA . GLN B 1 107 ? -19.469 21.734 3.762 1 80.81 107 GLN B CA 1
ATOM 4608 C C . GLN B 1 107 ? -19.5 21.844 2.238 1 80.81 107 GLN B C 1
ATOM 4610 O O . GLN B 1 107 ? -20.438 22.406 1.667 1 80.81 107 GLN B O 1
ATOM 4615 N N . PRO B 1 108 ? -18.406 21.312 1.636 1 78.12 108 PRO B N 1
ATOM 4616 C CA . PRO B 1 108 ? -18.422 21.25 0.173 1 78.12 108 PRO B CA 1
ATOM 4617 C C . PRO B 1 108 ? -19.531 20.344 -0.361 1 78.12 108 PRO B C 1
ATOM 4619 O O . PRO B 1 108 ? -20.062 19.516 0.379 1 78.12 108 PRO B O 1
ATOM 4622 N N . LEU B 1 109 ? -19.969 20.547 -1.605 1 78.44 109 LEU B N 1
ATOM 4623 C CA . LEU B 1 109 ? -21.078 19.875 -2.266 1 78.44 109 LEU B CA 1
ATOM 4624 C C . LEU B 1 109 ? -20.969 18.359 -2.131 1 78.44 109 LEU B C 1
ATOM 4626 O O . LEU B 1 109 ? -21.922 17.688 -1.727 1 78.44 109 LEU B O 1
ATOM 4630 N N . GLN B 1 110 ? -19.812 17.828 -2.396 1 77.38 110 GLN B N 1
ATOM 4631 C CA . GLN B 1 110 ? -19.625 16.375 -2.414 1 77.38 110 GLN B CA 1
ATOM 4632 C C . GLN B 1 110 ? -19.75 15.789 -1.012 1 77.38 110 GLN B C 1
ATOM 4634 O O . GLN B 1 110 ? -20.375 14.75 -0.827 1 77.38 110 GLN B O 1
ATOM 4639 N N . SER B 1 111 ? -19.188 16.469 -0.099 1 82.06 111 SER B N 1
ATOM 4640 C CA . SER B 1 111 ? -19.25 15.992 1.278 1 82.06 111 SER B CA 1
ATOM 4641 C C . SER B 1 111 ? -20.656 16.109 1.846 1 82.06 111 SER B C 1
ATOM 4643 O O . SER B 1 111 ? -21.141 15.203 2.535 1 82.06 111 SER B O 1
ATOM 4645 N N . ALA B 1 112 ? -21.25 17.188 1.575 1 82.94 112 ALA B N 1
ATOM 4646 C CA . ALA B 1 112 ? -22.625 17.422 2.043 1 82.94 112 ALA B CA 1
ATOM 4647 C C . ALA B 1 112 ? -23.594 16.406 1.44 1 82.94 112 ALA B C 1
ATOM 4649 O O . ALA B 1 112 ? -24.422 15.836 2.148 1 82.94 112 ALA B O 1
ATOM 4650 N N . ALA B 1 113 ? -23.484 16.188 0.14 1 84.69 113 ALA B N 1
ATOM 4651 C CA . ALA B 1 113 ? -24.344 15.227 -0.555 1 84.69 113 ALA B CA 1
ATOM 4652 C C . ALA B 1 113 ? -24.156 13.82 0.014 1 84.69 113 ALA B C 1
ATOM 4654 O O . ALA B 1 113 ? -25.141 13.086 0.19 1 84.69 113 ALA B O 1
ATOM 4655 N N . ARG B 1 114 ? -22.984 13.523 0.312 1 86.38 114 ARG B N 1
ATOM 4656 C CA . ARG B 1 114 ? -22.688 12.203 0.853 1 86.38 114 ARG B CA 1
ATOM 4657 C C . ARG B 1 114 ? -23.281 12.031 2.242 1 86.38 114 ARG B C 1
ATOM 4659 O O . ARG B 1 114 ? -23.891 11 2.531 1 86.38 114 ARG B O 1
ATOM 4666 N N . GLU B 1 115 ? -23.078 12.977 2.994 1 88.19 115 GLU B N 1
ATOM 4667 C CA . GLU B 1 115 ? -23.594 12.906 4.359 1 88.19 115 GLU B CA 1
ATOM 4668 C C . GLU B 1 115 ? -25.109 12.742 4.371 1 88.19 115 GLU B C 1
ATOM 4670 O O . GLU B 1 115 ? -25.641 11.891 5.086 1 88.19 115 GLU B O 1
ATOM 4675 N N . LEU B 1 116 ? -25.734 13.508 3.609 1 90.75 116 LEU B N 1
ATOM 4676 C CA . LEU B 1 116 ? -27.203 13.445 3.547 1 90.75 116 LEU B CA 1
ATOM 4677 C C . LEU B 1 116 ? -27.656 12.102 2.986 1 90.75 116 LEU B C 1
ATOM 4679 O O . LEU B 1 116 ? -28.656 11.547 3.449 1 90.75 116 LEU B O 1
ATOM 4683 N N . ARG B 1 117 ? -27 11.648 2.004 1 93 117 ARG B N 1
ATOM 4684 C CA . ARG B 1 117 ? -27.344 10.359 1.405 1 93 117 ARG B CA 1
ATOM 4685 C C . ARG B 1 117 ? -27.234 9.242 2.432 1 93 117 ARG B C 1
ATOM 4687 O O . ARG B 1 117 ? -28.125 8.391 2.523 1 93 117 ARG B O 1
ATOM 4694 N N . TYR B 1 118 ? -26.219 9.242 3.184 1 94.31 118 TYR B N 1
ATOM 4695 C CA . TYR B 1 118 ? -26 8.172 4.156 1 94.31 118 TYR B CA 1
ATOM 4696 C C . TYR B 1 118 ? -26.969 8.297 5.324 1 94.31 118 TYR B C 1
ATOM 4698 O O . TYR B 1 118 ? -27.406 7.289 5.895 1 94.31 118 TYR B O 1
ATOM 4706 N N . ASN B 1 119 ? -27.281 9.523 5.609 1 94 119 ASN B N 1
ATOM 4707 C CA . ASN B 1 119 ? -28.344 9.703 6.598 1 94 119 ASN B CA 1
ATOM 4708 C C . ASN B 1 119 ? -29.656 9.102 6.121 1 94 119 ASN B C 1
ATOM 4710 O O . ASN B 1 119 ? -30.375 8.461 6.895 1 94 119 ASN B O 1
ATOM 4714 N N . PHE B 1 120 ? -29.969 9.328 4.918 1 95.06 120 PHE B N 1
ATOM 4715 C CA . PHE B 1 120 ? -31.172 8.781 4.312 1 95.06 120 PHE B CA 1
ATOM 4716 C C . PHE B 1 120 ? -31.141 7.254 4.332 1 95.06 120 PHE B C 1
ATOM 4718 O O . PHE B 1 120 ? -32.125 6.613 4.691 1 95.06 120 PHE B O 1
ATOM 4725 N N . PHE B 1 121 ? -30 6.66 3.951 1 97.25 121 PHE B N 1
ATOM 4726 C CA . PHE B 1 121 ? -29.875 5.211 3.969 1 97.25 121 PHE B CA 1
ATOM 4727 C C . PHE B 1 121 ? -30.094 4.66 5.375 1 97.25 121 PHE B C 1
ATOM 4729 O O . PHE B 1 121 ? -30.719 3.617 5.547 1 97.25 121 PHE B O 1
ATOM 4736 N N . ALA B 1 122 ? -29.547 5.352 6.34 1 97.25 122 ALA B N 1
ATOM 4737 C CA . ALA B 1 122 ? -29.703 4.934 7.73 1 97.25 122 ALA B CA 1
ATOM 4738 C C . ALA B 1 122 ? -31.172 4.93 8.141 1 97.25 122 ALA B C 1
ATOM 4740 O O . ALA B 1 122 ? -31.641 4.004 8.812 1 97.25 122 ALA B O 1
ATOM 4741 N N . GLU B 1 123 ? -31.844 5.953 7.758 1 97 123 GLU B N 1
ATOM 4742 C CA . GLU B 1 123 ? -33.281 6.059 8.055 1 97 123 GLU B CA 1
ATOM 4743 C C . GLU B 1 123 ? -34.062 4.91 7.426 1 97 123 GLU B C 1
ATOM 4745 O O . GLU B 1 123 ? -34.938 4.324 8.07 1 97 123 GLU B O 1
ATOM 4750 N N . VAL B 1 124 ? -33.781 4.621 6.211 1 97.25 124 VAL B N 1
ATOM 4751 C CA . VAL B 1 124 ? -34.469 3.553 5.496 1 97.25 124 VAL B CA 1
ATOM 4752 C C . VAL B 1 124 ? -34.188 2.209 6.164 1 97.25 124 VAL B C 1
ATOM 4754 O O . VAL B 1 124 ? -35.094 1.39 6.344 1 97.25 124 VAL B O 1
ATOM 4757 N N . MET B 1 125 ? -32.938 1.959 6.496 1 97.75 125 MET B N 1
ATOM 4758 C CA . MET B 1 125 ? -32.562 0.712 7.16 1 97.75 125 MET B CA 1
ATOM 4759 C C . MET B 1 125 ? -33.312 0.55 8.477 1 97.75 125 MET B C 1
ATOM 4761 O O . MET B 1 125 ? -33.812 -0.535 8.781 1 97.75 125 MET B O 1
ATOM 4765 N N . ASN B 1 126 ? -33.375 1.624 9.211 1 97.19 126 ASN B N 1
ATOM 4766 C CA . ASN B 1 126 ? -34.094 1.591 10.492 1 97.19 126 ASN B CA 1
ATOM 4767 C C . ASN B 1 126 ? -35.562 1.351 10.305 1 97.19 126 ASN B C 1
ATOM 4769 O O . ASN B 1 126 ? -36.188 0.579 11.047 1 97.19 126 ASN B O 1
ATOM 4773 N N . MET B 1 127 ? -36.156 2.025 9.375 1 96.75 127 MET B N 1
ATOM 4774 C CA . MET B 1 127 ? -37.594 1.938 9.109 1 96.75 127 MET B CA 1
ATOM 4775 C C . MET B 1 127 ? -38 0.505 8.781 1 96.75 127 MET B C 1
ATOM 4777 O O . MET B 1 127 ? -39.062 0.057 9.18 1 96.75 127 MET B O 1
ATOM 4781 N N . TYR B 1 128 ? -37.156 -0.238 8.109 1 96.88 128 TYR B N 1
ATOM 4782 C CA . TYR B 1 128 ? -37.531 -1.565 7.633 1 96.88 128 TYR B CA 1
ATOM 4783 C C . TYR B 1 128 ? -36.812 -2.65 8.422 1 96.88 128 TYR B C 1
ATOM 4785 O O . TYR B 1 128 ? -36.938 -3.838 8.117 1 96.88 128 TYR B O 1
ATOM 4793 N N . GLY B 1 129 ? -35.938 -2.25 9.406 1 96 129 GLY B N 1
ATOM 4794 C CA . GLY B 1 129 ? -35.188 -3.215 10.188 1 96 129 GLY B CA 1
ATOM 4795 C C . GLY B 1 129 ? -34.188 -3.996 9.367 1 96 129 GLY B C 1
ATOM 4796 O O . GLY B 1 129 ? -34.062 -5.211 9.523 1 96 129 GLY B O 1
ATOM 4797 N N . ALA B 1 130 ? -33.594 -3.322 8.438 1 97.38 130 ALA B N 1
ATOM 4798 C CA . ALA B 1 130 ? -32.656 -3.977 7.539 1 97.38 130 ALA B CA 1
ATOM 4799 C C . ALA B 1 130 ? -31.312 -4.191 8.219 1 97.38 130 ALA B C 1
ATOM 4801 O O . ALA B 1 130 ? -30.859 -3.334 8.984 1 97.38 130 ALA B O 1
ATOM 4802 N N . GLU B 1 131 ? -30.641 -5.266 7.902 1 97.56 131 GLU B N 1
ATOM 4803 C CA . GLU B 1 131 ? -29.359 -5.605 8.523 1 97.56 131 GLU B CA 1
ATOM 4804 C C . GLU B 1 131 ? -28.188 -5.238 7.617 1 97.56 131 GLU B C 1
ATOM 4806 O O . GLU B 1 131 ? -27.047 -5.188 8.062 1 97.56 131 GLU B O 1
ATOM 4811 N N . ALA B 1 132 ? -28.531 -4.953 6.332 1 98.12 132 ALA B N 1
ATOM 4812 C CA . ALA B 1 132 ? -27.438 -4.656 5.406 1 98.12 132 ALA B CA 1
ATOM 4813 C C . ALA B 1 132 ? -27.859 -3.586 4.398 1 98.12 132 ALA B C 1
ATOM 4815 O O . ALA B 1 132 ? -29 -3.566 3.941 1 98.12 132 ALA B O 1
ATOM 4816 N N . LEU B 1 133 ? -26.922 -2.684 4.105 1 98.38 133 LEU B N 1
ATOM 4817 C CA . LEU B 1 133 ? -27.016 -1.736 2.998 1 98.38 133 LEU B CA 1
ATOM 4818 C C . LEU B 1 133 ? -26.031 -2.107 1.885 1 98.38 133 LEU B C 1
ATOM 4820 O O . LEU B 1 133 ? -24.828 -2.109 2.092 1 98.38 133 LEU B O 1
ATOM 4824 N N . ALA B 1 134 ? -26.578 -2.457 0.741 1 98.38 134 ALA B N 1
ATOM 4825 C CA . ALA B 1 134 ? -25.734 -2.838 -0.394 1 98.38 134 ALA B CA 1
ATOM 4826 C C . ALA B 1 134 ? -25.516 -1.656 -1.335 1 98.38 134 ALA B C 1
ATOM 4828 O O . ALA B 1 134 ? -26.469 -0.995 -1.743 1 98.38 134 ALA B O 1
ATOM 4829 N N . LEU B 1 135 ? -24.25 -1.392 -1.624 1 97.56 135 LEU B N 1
ATOM 4830 C CA . LEU B 1 135 ? -23.906 -0.315 -2.545 1 97.56 135 LEU B CA 1
ATOM 4831 C C . LEU B 1 135 ? -23.172 -0.862 -3.77 1 97.56 135 LEU B C 1
ATOM 4833 O O . LEU B 1 135 ? -22.562 -1.928 -3.707 1 97.56 135 LEU B O 1
ATOM 4837 N N . GLY B 1 136 ? -23.203 -0.109 -4.871 1 96.38 136 GLY B N 1
ATOM 4838 C CA . GLY B 1 136 ? -22.781 -0.627 -6.16 1 96.38 136 GLY B CA 1
ATOM 4839 C C . GLY B 1 136 ? -21.359 -0.257 -6.516 1 96.38 136 GLY B C 1
ATOM 4840 O O . GLY B 1 136 ? -21.031 -0.07 -7.691 1 96.38 136 GLY B O 1
ATOM 4841 N N . HIS B 1 137 ? -20.516 -0.121 -5.5 1 95.81 137 HIS B N 1
ATOM 4842 C CA . HIS B 1 137 ? -19.109 0.103 -5.793 1 95.81 137 HIS B CA 1
ATOM 4843 C C . HIS B 1 137 ? -18.469 -1.134 -6.418 1 95.81 137 HIS B C 1
ATOM 4845 O O . HIS B 1 137 ? -18.797 -2.262 -6.043 1 95.81 137 HIS B O 1
ATOM 4851 N N . HIS B 1 138 ? -17.594 -0.92 -7.359 1 97.06 138 HIS B N 1
ATOM 4852 C CA . HIS B 1 138 ? -17 -2.045 -8.07 1 97.06 138 HIS B CA 1
ATOM 4853 C C . HIS B 1 138 ? -15.477 -1.95 -8.062 1 97.06 138 HIS B C 1
ATOM 4855 O O . HIS B 1 138 ? -14.906 -1.06 -7.426 1 97.06 138 HIS B O 1
ATOM 4861 N N . GLY B 1 139 ? -14.797 -2.842 -8.727 1 96.38 139 GLY B N 1
ATOM 4862 C CA . GLY B 1 139 ? -13.352 -2.971 -8.68 1 96.38 139 GLY B CA 1
ATOM 4863 C C . GLY B 1 139 ? -12.625 -1.753 -9.219 1 96.38 139 GLY B C 1
ATOM 4864 O O . GLY B 1 139 ? -11.555 -1.391 -8.719 1 96.38 139 GLY B O 1
ATOM 4865 N N . ASP B 1 140 ? -13.188 -1.133 -10.219 1 96.12 140 ASP B N 1
ATOM 4866 C CA . ASP B 1 140 ? -12.57 0.062 -10.781 1 96.12 140 ASP B CA 1
ATOM 4867 C C . ASP B 1 140 ? -12.578 1.211 -9.773 1 96.12 140 ASP B C 1
ATOM 4869 O O . ASP B 1 140 ? -11.617 1.978 -9.688 1 96.12 140 ASP B O 1
ATOM 4873 N N . ASP B 1 141 ? -13.703 1.257 -9.039 1 94.88 141 ASP B N 1
ATOM 4874 C CA . ASP B 1 141 ? -13.773 2.262 -7.98 1 94.88 141 ASP B CA 1
ATOM 4875 C C . ASP B 1 141 ? -12.672 2.045 -6.941 1 94.88 141 ASP B C 1
ATOM 4877 O O . ASP B 1 141 ? -12.094 3.006 -6.438 1 94.88 141 ASP B O 1
ATOM 4881 N N . GLN B 1 142 ? -12.445 0.815 -6.633 1 96.62 142 GLN B N 1
ATOM 4882 C CA . GLN B 1 142 ? -11.422 0.464 -5.656 1 96.62 142 GLN B CA 1
ATOM 4883 C C . GLN B 1 142 ? -10.039 0.927 -6.109 1 96.62 142 GLN B C 1
ATOM 4885 O O . GLN B 1 142 ? -9.289 1.517 -5.332 1 96.62 142 GLN B O 1
ATOM 4890 N N . THR B 1 143 ? -9.727 0.632 -7.355 1 96.19 143 THR B N 1
ATOM 4891 C CA . THR B 1 143 ? -8.438 1.001 -7.93 1 96.19 143 THR B CA 1
ATOM 4892 C C . THR B 1 143 ? -8.242 2.514 -7.891 1 96.19 143 THR B C 1
ATOM 4894 O O . THR B 1 143 ? -7.184 2.998 -7.488 1 96.19 143 THR B O 1
ATOM 4897 N N . GLU B 1 144 ? -9.312 3.219 -8.281 1 95 144 GLU B N 1
ATOM 4898 C CA . GLU B 1 144 ? -9.266 4.68 -8.281 1 95 144 GLU B CA 1
ATOM 4899 C C . GLU B 1 144 ? -9.055 5.227 -6.871 1 95 144 GLU B C 1
ATOM 4901 O O . GLU B 1 144 ? -8.211 6.102 -6.664 1 95 144 GLU B O 1
ATOM 4906 N N . THR B 1 145 ? -9.797 4.68 -5.953 1 94.12 145 THR B N 1
ATOM 4907 C CA . THR B 1 145 ? -9.766 5.172 -4.582 1 94.12 145 THR B CA 1
ATOM 4908 C C . THR B 1 145 ? -8.391 4.949 -3.957 1 94.12 145 THR B C 1
ATOM 4910 O O . THR B 1 145 ? -7.836 5.852 -3.332 1 94.12 145 THR B O 1
ATOM 4913 N N . ILE B 1 146 ? -7.828 3.799 -4.109 1 95.38 146 ILE B N 1
ATOM 4914 C CA . ILE B 1 146 ? -6.531 3.475 -3.527 1 95.38 146 ILE B CA 1
ATOM 4915 C C . ILE B 1 146 ? -5.453 4.375 -4.129 1 95.38 146 ILE B C 1
ATOM 4917 O O . ILE B 1 146 ? -4.609 4.91 -3.408 1 95.38 146 ILE B O 1
ATOM 4921 N N . LEU B 1 147 ? -5.516 4.523 -5.43 1 94.69 147 LEU B N 1
ATOM 4922 C CA . LEU B 1 147 ? -4.543 5.387 -6.094 1 94.69 147 LEU B CA 1
ATOM 4923 C C . LEU B 1 147 ? -4.66 6.824 -5.594 1 94.69 147 LEU B C 1
ATOM 4925 O O . LEU B 1 147 ? -3.648 7.477 -5.332 1 94.69 147 LEU B O 1
ATOM 4929 N N . MET B 1 148 ? -5.859 7.324 -5.48 1 92.56 148 MET B N 1
ATOM 4930 C CA . MET B 1 148 ? -6.094 8.672 -4.977 1 92.56 148 MET B CA 1
ATOM 4931 C C . MET B 1 148 ? -5.516 8.836 -3.574 1 92.56 148 MET B C 1
ATOM 4933 O O . MET B 1 148 ? -4.887 9.852 -3.271 1 92.56 148 MET B O 1
ATOM 4937 N N . ARG B 1 149 ? -5.738 7.852 -2.783 1 91.94 149 ARG B N 1
ATOM 4938 C CA . ARG B 1 149 ? -5.277 7.906 -1.399 1 91.94 149 ARG B CA 1
ATOM 4939 C C . ARG B 1 149 ? -3.756 7.859 -1.324 1 91.94 149 ARG B C 1
ATOM 4941 O O . ARG B 1 149 ? -3.15 8.523 -0.479 1 91.94 149 ARG B O 1
ATOM 4948 N N . LEU B 1 150 ? -3.129 7.09 -2.141 1 92.12 150 LEU B N 1
ATOM 4949 C CA . LEU B 1 150 ? -1.673 7.035 -2.209 1 92.12 150 LEU B CA 1
ATOM 4950 C C . LEU B 1 150 ? -1.095 8.391 -2.605 1 92.12 150 LEU B C 1
ATOM 4952 O O . LEU B 1 150 ? -0.138 8.867 -1.99 1 92.12 150 LEU B O 1
ATOM 4956 N N . VAL B 1 151 ? -1.712 8.969 -3.611 1 92.12 151 VAL B N 1
ATOM 4957 C CA . VAL B 1 151 ? -1.229 10.242 -4.145 1 92.12 151 VAL B CA 1
ATOM 4958 C C . VAL B 1 151 ? -1.406 11.344 -3.1 1 92.12 151 VAL B C 1
ATOM 4960 O O . VAL B 1 151 ? -0.575 12.25 -2.994 1 92.12 151 VAL B O 1
ATOM 4963 N N . ARG B 1 152 ? -2.449 11.211 -2.326 1 87.75 152 ARG B N 1
ATOM 4964 C CA . ARG B 1 152 ? -2.719 12.188 -1.278 1 87.75 152 ARG B CA 1
ATOM 4965 C C . ARG B 1 152 ? -1.798 11.977 -0.081 1 87.75 152 ARG B C 1
ATOM 4967 O O . ARG B 1 152 ? -1.587 12.891 0.716 1 87.75 152 ARG B O 1
ATOM 4974 N N . GLY B 1 153 ? -1.305 10.82 0.046 1 86.62 153 GLY B N 1
ATOM 4975 C CA . GLY B 1 153 ? -0.424 10.508 1.16 1 86.62 153 GLY B CA 1
ATOM 4976 C C . GLY B 1 153 ? -1.161 9.961 2.367 1 86.62 153 GLY B C 1
ATOM 4977 O O . GLY B 1 153 ? -0.793 10.242 3.508 1 86.62 153 GLY B O 1
ATOM 4978 N N . SER B 1 154 ? -2.203 9.18 2.098 1 83.44 154 SER B N 1
ATOM 4979 C CA . SER B 1 154 ? -2.955 8.562 3.184 1 83.44 154 SER B CA 1
ATOM 4980 C C . SER B 1 154 ? -2.158 7.441 3.84 1 83.44 154 SER B C 1
ATOM 4982 O O . SER B 1 154 ? -1.241 6.887 3.23 1 83.44 154 SER B O 1
ATOM 4984 N N . GLU B 1 155 ? -2.486 7.223 5.152 1 82.19 155 GLU B N 1
ATOM 4985 C CA . GLU B 1 155 ? -1.772 6.191 5.898 1 82.19 155 GLU B CA 1
ATOM 4986 C C . GLU B 1 155 ? -2.74 5.293 6.664 1 82.19 155 GLU B C 1
ATOM 4988 O O . GLU B 1 155 ? -3.91 5.641 6.844 1 82.19 155 GLU B O 1
ATOM 4993 N N . GLY B 1 156 ? -2.254 4.125 7.047 1 84.62 156 GLY B N 1
ATOM 4994 C CA . GLY B 1 156 ? -3.031 3.236 7.895 1 84.62 156 GLY B CA 1
ATOM 4995 C C . GLY B 1 156 ? -4.254 2.666 7.199 1 84.62 156 GLY B C 1
ATOM 4996 O O . GLY B 1 156 ? -4.184 2.275 6.031 1 84.62 156 GLY B O 1
ATOM 4997 N N . GLU B 1 157 ? -5.332 2.697 7.922 1 85.12 157 GLU B N 1
ATOM 4998 C CA . GLU B 1 157 ? -6.555 2.057 7.445 1 85.12 157 GLU B CA 1
ATOM 4999 C C . GLU B 1 157 ? -7.121 2.783 6.23 1 85.12 157 GLU B C 1
ATOM 5001 O O . GLU B 1 157 ? -7.777 2.172 5.383 1 85.12 157 GLU B O 1
ATOM 5006 N N . SER B 1 158 ? -6.832 4.004 6.113 1 85.19 158 SER B N 1
ATOM 5007 C CA . SER B 1 158 ? -7.363 4.789 5.008 1 85.19 158 SER B CA 1
ATOM 5008 C C . SER B 1 158 ? -6.805 4.309 3.67 1 85.19 158 SER B C 1
ATOM 5010 O O . SER B 1 158 ? -7.453 4.461 2.631 1 85.19 158 SER B O 1
ATOM 5012 N N . LEU B 1 159 ? -5.676 3.697 3.695 1 89.12 159 LEU B N 1
ATOM 5013 C CA . LEU B 1 159 ? -5.023 3.221 2.48 1 89.12 159 LEU B CA 1
ATOM 5014 C C . LEU B 1 159 ? -5.746 2 1.919 1 89.12 159 LEU B C 1
ATOM 5016 O O . LEU B 1 159 ? -5.543 1.632 0.76 1 89.12 159 LEU B O 1
ATOM 5020 N N . SER B 1 160 ? -6.582 1.367 2.744 1 91.81 160 SER B N 1
ATOM 5021 C CA . SER B 1 160 ? -7.246 0.134 2.332 1 91.81 160 SER B CA 1
ATOM 5022 C C . SER B 1 160 ? -8.375 0.417 1.348 1 91.81 160 SER B C 1
ATOM 5024 O O . SER B 1 160 ? -8.992 -0.51 0.823 1 91.81 160 SER B O 1
ATOM 5026 N N . GLY B 1 161 ? -8.586 1.643 1.022 1 93.38 161 GLY B N 1
ATOM 5027 C CA . GLY B 1 161 ? -9.617 1.973 0.047 1 93.38 161 GLY B CA 1
ATOM 5028 C C . GLY B 1 161 ? -11.023 1.688 0.542 1 93.38 161 GLY B C 1
ATOM 5029 O O . GLY B 1 161 ? -11.375 2.055 1.664 1 93.38 161 GLY B O 1
ATOM 5030 N N . ILE B 1 162 ? -11.852 1.104 -0.312 1 95.31 162 ILE B N 1
ATOM 5031 C CA . ILE B 1 162 ? -13.25 0.835 -0.008 1 95.31 162 ILE B CA 1
ATOM 5032 C C . ILE B 1 162 ? -13.375 -0.521 0.683 1 95.31 162 ILE B C 1
ATOM 5034 O O . ILE B 1 162 ? -12.992 -1.549 0.123 1 95.31 162 ILE B O 1
ATOM 5038 N N . ARG B 1 163 ? -13.961 -0.528 1.794 1 93.88 163 ARG B N 1
ATOM 5039 C CA . ARG B 1 163 ? -14.133 -1.772 2.535 1 93.88 163 ARG B CA 1
ATOM 5040 C C . ARG B 1 163 ? -15.289 -2.588 1.97 1 93.88 163 ARG B C 1
ATOM 5042 O O . ARG B 1 163 ? -16.359 -2.043 1.686 1 93.88 163 ARG B O 1
ATOM 5049 N N . ALA B 1 164 ? -14.992 -3.834 1.85 1 95.81 164 ALA B N 1
ATOM 5050 C CA . ALA B 1 164 ? -16.047 -4.723 1.354 1 95.81 164 ALA B CA 1
ATOM 5051 C C . ALA B 1 164 ? -17.234 -4.762 2.312 1 95.81 164 ALA B C 1
ATOM 5053 O O . ALA B 1 164 ? -18.375 -4.812 1.879 1 95.81 164 ALA B O 1
ATOM 5054 N N . VAL B 1 165 ? -16.891 -4.762 3.611 1 95.75 165 VAL B N 1
ATOM 5055 C CA . VAL B 1 165 ? -17.891 -4.742 4.672 1 95.75 165 VAL B CA 1
ATOM 5056 C C . VAL B 1 165 ? -17.5 -3.73 5.742 1 95.75 165 VAL B C 1
ATOM 5058 O O . VAL B 1 165 ? -16.328 -3.656 6.129 1 95.75 165 VAL B O 1
ATOM 5061 N N . ARG B 1 166 ? -18.469 -2.932 6.203 1 93.56 166 ARG B N 1
ATOM 5062 C CA . ARG B 1 166 ? -18.25 -1.959 7.266 1 93.56 166 ARG B CA 1
ATOM 5063 C C . ARG B 1 166 ? -19.469 -1.815 8.156 1 93.56 166 ARG B C 1
ATOM 5065 O O . ARG B 1 166 ? -20.609 -1.851 7.664 1 93.56 166 ARG B O 1
ATOM 5072 N N . LYS B 1 167 ? -19.25 -1.633 9.391 1 92.94 167 LYS B N 1
ATOM 5073 C CA . LYS B 1 167 ? -20.359 -1.408 10.297 1 92.94 167 LYS B CA 1
ATOM 5074 C C . LYS B 1 167 ? -21.094 -0.104 9.969 1 92.94 167 LYS B C 1
ATOM 5076 O O . LYS B 1 167 ? -20.453 0.902 9.656 1 92.94 167 LYS B O 1
ATOM 5081 N N . PHE B 1 168 ? -22.359 -0.11 9.984 1 94.31 168 PHE B N 1
ATOM 5082 C CA . PHE B 1 168 ? -23.203 1.042 9.695 1 94.31 168 PHE B CA 1
ATOM 5083 C C . PHE B 1 168 ? -24.531 0.924 10.414 1 94.31 168 PHE B C 1
ATOM 5085 O O . PHE B 1 168 ? -25.266 -0.055 10.227 1 94.31 168 PHE B O 1
ATOM 5092 N N . THR B 1 169 ? -24.781 1.892 11.242 1 92.69 169 THR B N 1
ATOM 5093 C CA . THR B 1 169 ? -25.953 1.833 12.102 1 92.69 169 THR B CA 1
ATOM 5094 C C . THR B 1 169 ? -26 0.521 12.875 1 92.69 169 THR B C 1
ATOM 5096 O O . THR B 1 169 ? -25.016 0.145 13.516 1 92.69 169 THR B O 1
ATOM 5099 N N . ASP B 1 170 ? -27.047 -0.138 12.914 1 91.88 170 ASP B N 1
ATOM 5100 C CA . ASP B 1 170 ? -27.156 -1.418 13.602 1 91.88 170 ASP B CA 1
ATOM 5101 C C . ASP B 1 170 ? -26.844 -2.58 12.664 1 91.88 170 ASP B C 1
ATOM 5103 O O . ASP B 1 170 ? -26.906 -3.744 13.062 1 91.88 170 ASP B O 1
ATOM 5107 N N . GLY B 1 171 ? -26.5 -2.219 11.484 1 95.88 171 GLY B N 1
ATOM 5108 C CA . GLY B 1 171 ? -26.156 -3.225 10.492 1 95.88 171 GLY B CA 1
ATOM 5109 C C . GLY B 1 171 ? -24.797 -2.994 9.852 1 95.88 171 GLY B C 1
ATOM 5110 O O . GLY B 1 171 ? -23.828 -2.658 10.539 1 95.88 171 GLY B O 1
ATOM 5111 N N . LYS B 1 172 ? -24.812 -3.334 8.547 1 97.44 172 LYS B N 1
ATOM 5112 C CA . LYS B 1 172 ? -23.531 -3.191 7.863 1 97.44 172 LYS B CA 1
ATOM 5113 C C . LYS B 1 172 ? -23.719 -2.754 6.414 1 97.44 172 LYS B C 1
ATOM 5115 O O . LYS B 1 172 ? -24.797 -2.965 5.836 1 97.44 172 LYS B O 1
ATOM 5120 N N . ILE B 1 173 ? -22.719 -2.105 5.906 1 97.94 173 ILE B N 1
ATOM 5121 C CA . ILE B 1 173 ? -22.641 -1.802 4.48 1 97.94 173 ILE B CA 1
ATOM 5122 C C . ILE B 1 173 ? -21.875 -2.904 3.756 1 97.94 173 ILE B C 1
ATOM 5124 O O . ILE B 1 173 ? -20.828 -3.344 4.223 1 97.94 173 ILE B O 1
ATOM 5128 N N . ILE B 1 174 ? -22.438 -3.402 2.689 1 98.12 174 ILE B N 1
ATOM 5129 C CA . ILE B 1 174 ? -21.781 -4.441 1.906 1 98.12 174 ILE B CA 1
ATOM 5130 C C . ILE B 1 174 ? -21.609 -3.975 0.462 1 98.12 174 ILE B C 1
ATOM 5132 O O . ILE B 1 174 ? -22.453 -3.248 -0.064 1 98.12 174 ILE B O 1
ATOM 5136 N N . ARG B 1 175 ? -20.562 -4.375 -0.173 1 98.12 175 ARG B N 1
ATOM 5137 C CA . ARG B 1 175 ? -20.266 -3.979 -1.545 1 98.12 175 ARG B CA 1
ATOM 5138 C C . ARG B 1 175 ? -19.859 -5.18 -2.387 1 98.12 175 ARG B C 1
ATOM 5140 O O . ARG B 1 175 ? -18.672 -5.344 -2.717 1 98.12 175 ARG B O 1
ATOM 5147 N N . PRO B 1 176 ? -20.781 -5.914 -2.832 1 97.56 176 PRO B N 1
ATOM 5148 C CA . PRO B 1 176 ? -20.547 -7.195 -3.496 1 97.56 176 PRO B CA 1
ATOM 5149 C C . PRO B 1 176 ? -19.812 -7.051 -4.82 1 97.56 176 PRO B C 1
ATOM 5151 O O . PRO B 1 176 ? -19.125 -7.984 -5.254 1 97.56 176 PRO B O 1
ATOM 5154 N N . PHE B 1 177 ? -19.859 -5.91 -5.488 1 97.5 177 PHE B N 1
ATOM 5155 C CA . PHE B 1 177 ? -19.344 -5.754 -6.844 1 97.5 177 PHE B CA 1
ATOM 5156 C C . PHE B 1 177 ? -17.891 -5.312 -6.82 1 97.5 177 PHE B C 1
ATOM 5158 O O . PHE B 1 177 ? -17.281 -5.09 -7.871 1 97.5 177 PHE B O 1
ATOM 5165 N N . LEU B 1 178 ? -17.234 -5.273 -5.672 1 96.75 178 LEU B N 1
ATOM 5166 C CA . LEU B 1 178 ? -15.852 -4.824 -5.566 1 96.75 178 LEU B CA 1
ATOM 5167 C C . LEU B 1 178 ? -14.914 -5.801 -6.27 1 96.75 178 LEU B C 1
ATOM 5169 O O . LEU B 1 178 ? -13.766 -5.457 -6.566 1 96.75 178 LEU B O 1
ATOM 5173 N N . CYS B 1 179 ? -15.398 -6.984 -6.566 1 94.75 179 CYS B N 1
ATOM 5174 C CA . CYS B 1 179 ? -14.562 -8.016 -7.172 1 94.75 179 CYS B CA 1
ATOM 5175 C C . CYS B 1 179 ? -14.688 -7.992 -8.688 1 94.75 179 CYS B C 1
ATOM 5177 O O . CYS B 1 179 ? -14.008 -8.75 -9.383 1 94.75 179 CYS B O 1
ATOM 5179 N N . ILE B 1 180 ? -15.523 -7.145 -9.242 1 95.38 180 ILE B N 1
ATOM 5180 C CA . ILE B 1 180 ? -15.727 -7.148 -10.688 1 95.38 180 ILE B CA 1
ATOM 5181 C C . ILE B 1 180 ? -15.508 -5.746 -11.25 1 95.38 180 ILE B C 1
ATOM 5183 O O . ILE B 1 180 ? -15.383 -4.781 -10.484 1 95.38 180 ILE B O 1
ATOM 5187 N N . THR B 1 181 ? -15.43 -5.691 -12.586 1 95.56 181 THR B N 1
ATOM 5188 C CA . THR B 1 181 ? -15.117 -4.434 -13.25 1 95.56 181 THR B CA 1
ATOM 5189 C C . THR B 1 181 ? -16.391 -3.773 -13.789 1 95.56 181 THR B C 1
ATOM 5191 O O . THR B 1 181 ? -17.438 -4.406 -13.859 1 95.56 181 THR B O 1
ATOM 5194 N N . LYS B 1 182 ? -16.25 -2.484 -14.133 1 94.25 182 LYS B N 1
ATOM 5195 C CA . LYS B 1 182 ? -17.344 -1.756 -14.781 1 94.25 182 LYS B CA 1
ATOM 5196 C C . LYS B 1 182 ? -17.781 -2.449 -16.062 1 94.25 182 LYS B C 1
ATOM 5198 O O . LYS B 1 182 ? -18.969 -2.562 -16.344 1 94.25 182 LYS B O 1
ATOM 5203 N N . ALA B 1 183 ? -16.844 -2.916 -16.844 1 93.25 183 ALA B N 1
ATOM 5204 C CA . ALA B 1 183 ? -17.125 -3.6 -18.109 1 93.25 183 ALA B CA 1
ATOM 5205 C C . ALA B 1 183 ? -17.969 -4.852 -17.875 1 93.25 183 ALA B C 1
ATOM 5207 O O . ALA B 1 183 ? -18.891 -5.145 -18.641 1 93.25 183 ALA B O 1
ATOM 5208 N N . GLU B 1 184 ? -17.625 -5.562 -16.859 1 93.94 184 GLU B N 1
ATOM 5209 C CA . GLU B 1 184 ? -18.391 -6.766 -16.516 1 93.94 184 GLU B CA 1
ATOM 5210 C C . GLU B 1 184 ? -19.812 -6.422 -16.094 1 93.94 184 GLU B C 1
ATOM 5212 O O . GLU B 1 184 ? -20.75 -7.152 -16.406 1 93.94 184 GLU B O 1
ATOM 5217 N N . ILE B 1 185 ? -20 -5.344 -15.383 1 94.38 185 ILE B N 1
ATOM 5218 C CA . ILE B 1 185 ? -21.312 -4.891 -14.961 1 94.38 185 ILE B CA 1
ATOM 5219 C C . ILE B 1 185 ? -22.141 -4.473 -16.172 1 94.38 185 ILE B C 1
ATOM 5221 O O . ILE B 1 185 ? -23.328 -4.789 -16.281 1 94.38 185 ILE B O 1
ATOM 5225 N N . GLU B 1 186 ? -21.516 -3.74 -17.078 1 92.06 186 GLU B N 1
ATOM 5226 C CA . GLU B 1 186 ? -22.203 -3.314 -18.297 1 92.06 186 GLU B CA 1
ATOM 5227 C C . GLU B 1 186 ? -22.641 -4.516 -19.141 1 92.06 186 GLU B C 1
ATOM 5229 O O . GLU B 1 186 ? -23.719 -4.512 -19.719 1 92.06 186 GLU B O 1
ATOM 5234 N N . GLN B 1 187 ? -21.812 -5.48 -19.203 1 91.62 187 GLN B N 1
ATOM 5235 C CA . GLN B 1 187 ? -22.172 -6.711 -19.891 1 91.62 187 GLN B CA 1
ATOM 5236 C C . GLN B 1 187 ? -23.375 -7.387 -19.219 1 91.62 187 GLN B C 1
ATOM 5238 O O . GLN B 1 187 ? -24.266 -7.902 -19.906 1 91.62 187 GLN B O 1
ATOM 5243 N N . TYR B 1 188 ? -23.344 -7.422 -17.969 1 92.12 188 TYR B N 1
ATOM 5244 C CA . TYR B 1 188 ? -24.469 -7.969 -17.203 1 92.12 188 TYR B CA 1
ATOM 5245 C C . TYR B 1 188 ? -25.766 -7.23 -17.547 1 92.12 188 TYR B C 1
ATOM 5247 O O . TYR B 1 188 ? -26.812 -7.852 -17.734 1 92.12 188 TYR B O 1
ATOM 5255 N N . CYS B 1 189 ? -25.703 -5.93 -17.578 1 91.81 189 CYS B N 1
ATOM 5256 C CA . CYS B 1 189 ? -26.875 -5.121 -17.906 1 91.81 189 CYS B CA 1
ATOM 5257 C C . CYS B 1 189 ? -27.375 -5.441 -19.312 1 91.81 189 CYS B C 1
ATOM 5259 O O . CYS B 1 189 ? -28.578 -5.531 -19.531 1 91.81 189 CYS B O 1
ATOM 5261 N N . GLU B 1 190 ? -26.469 -5.574 -20.188 1 90.12 190 GLU B N 1
ATOM 5262 C CA . GLU B 1 190 ? -26.828 -5.887 -21.562 1 90.12 190 GLU B CA 1
ATOM 5263 C C . GLU B 1 190 ? -27.531 -7.238 -21.656 1 90.12 190 GLU B C 1
ATOM 5265 O O . GLU B 1 190 ? -28.562 -7.363 -22.312 1 90.12 190 GLU B O 1
ATOM 5270 N N . VAL B 1 191 ? -27 -8.203 -21 1 90.25 191 VAL B N 1
ATOM 5271 C CA . VAL B 1 191 ? -27.5 -9.57 -21.078 1 90.25 191 VAL B CA 1
ATOM 5272 C C . VAL B 1 191 ? -28.875 -9.648 -20.422 1 90.25 191 VAL B C 1
ATOM 5274 O O . VAL B 1 191 ? -29.75 -10.391 -20.891 1 90.25 191 VAL B O 1
ATOM 5277 N N . ASN B 1 192 ? -29.094 -8.875 -19.359 1 90.62 192 ASN B N 1
ATOM 5278 C CA . ASN B 1 192 ? -30.359 -8.945 -18.625 1 90.62 192 ASN B CA 1
ATOM 5279 C C . ASN B 1 192 ? -31.312 -7.828 -19.031 1 90.62 192 ASN B C 1
ATOM 5281 O O . ASN B 1 192 ? -32.312 -7.594 -18.375 1 90.62 192 ASN B O 1
ATOM 5285 N N . ASP B 1 193 ? -30.953 -7.055 -20.031 1 88.31 193 ASP B N 1
ATOM 5286 C CA 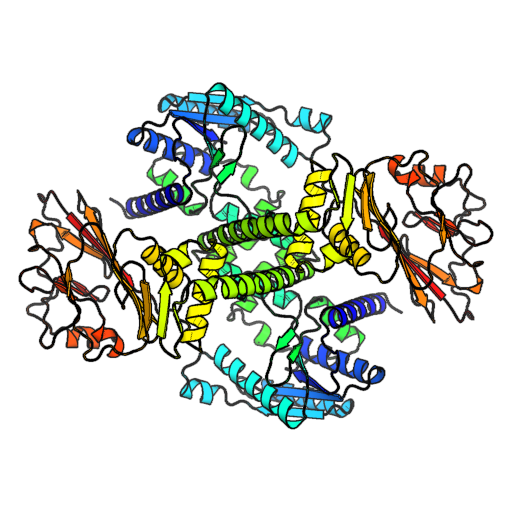. ASP B 1 193 ? -31.781 -6.023 -20.641 1 88.31 193 ASP B CA 1
ATOM 5287 C C . ASP B 1 193 ? -32.125 -4.93 -19.641 1 88.31 193 ASP B C 1
ATOM 5289 O O . ASP B 1 193 ? -33.312 -4.57 -19.5 1 88.31 193 ASP B O 1
ATOM 5293 N N . ILE B 1 194 ? -31.156 -4.621 -18.875 1 87.19 194 ILE B N 1
ATOM 5294 C CA . ILE B 1 194 ? -31.312 -3.492 -17.969 1 87.19 194 ILE B CA 1
ATOM 5295 C C . ILE B 1 194 ? -30.906 -2.199 -18.672 1 87.19 194 ILE B C 1
ATOM 5297 O O . ILE B 1 194 ? -29.797 -2.088 -19.203 1 87.19 194 ILE B O 1
ATOM 5301 N N . GLN B 1 195 ? -31.734 -1.21 -18.844 1 81.25 195 GLN B N 1
ATOM 5302 C CA . GLN B 1 195 ? -31.469 0.043 -19.547 1 81.25 195 GLN B CA 1
ATOM 5303 C C . GLN B 1 195 ? -31.266 1.188 -18.547 1 81.25 195 GLN B C 1
ATOM 5305 O O . GLN B 1 195 ? -32.219 1.805 -18.094 1 81.25 195 GLN B O 1
ATOM 5310 N N . PRO B 1 196 ? -30.016 1.346 -18.25 1 72.81 196 PRO B N 1
ATOM 5311 C CA . PRO B 1 196 ? -29.781 2.432 -17.312 1 72.81 196 PRO B CA 1
ATOM 5312 C C . PRO B 1 196 ? -30 3.812 -17.922 1 72.81 196 PRO B C 1
ATOM 5314 O O . PRO B 1 196 ? -30 3.959 -19.141 1 72.81 196 PRO B O 1
ATOM 5317 N N . VAL B 1 197 ? -30.5 4.762 -17.047 1 65.75 197 VAL B N 1
ATOM 5318 C CA . VAL B 1 197 ? -30.594 6.152 -17.484 1 65.75 197 VAL B CA 1
ATOM 5319 C C . VAL B 1 197 ? -29.203 6.77 -17.516 1 65.75 197 VAL B C 1
ATOM 5321 O O . VAL B 1 197 ? -28.391 6.551 -16.609 1 65.75 197 VAL B O 1
ATOM 5324 N N . HIS B 1 198 ? -28.578 6.887 -18.672 1 57.94 198 HIS B N 1
ATOM 5325 C CA . HIS B 1 198 ? -27.219 7.414 -18.766 1 57.94 198 HIS B CA 1
ATOM 5326 C C . HIS B 1 198 ? -27.109 8.766 -18.062 1 57.94 198 HIS B C 1
ATOM 5328 O O . HIS B 1 198 ? -27.922 9.656 -18.297 1 57.94 198 HIS B O 1
ATOM 5334 N N . ASP B 1 199 ? -26.422 8.75 -16.953 1 52.5 199 ASP B N 1
ATOM 5335 C CA . ASP B 1 199 ? -26.141 9.969 -16.203 1 52.5 199 ASP B CA 1
ATOM 5336 C C . ASP B 1 199 ? -25.094 10.828 -16.922 1 52.5 199 ASP B C 1
ATOM 5338 O O . ASP B 1 199 ? -23.969 10.391 -17.125 1 52.5 199 ASP B O 1
ATOM 5342 N N . PRO B 1 200 ? -25.5 11.906 -17.578 1 48.69 200 PRO B N 1
ATOM 5343 C CA . PRO B 1 200 ? -24.562 12.805 -18.234 1 48.69 200 PRO B CA 1
ATOM 5344 C C . PRO B 1 200 ? -23.453 13.289 -17.297 1 48.69 200 PRO B C 1
ATOM 5346 O O . PRO B 1 200 ? -22.438 13.82 -17.766 1 48.69 200 PRO B O 1
ATOM 5349 N N . SER B 1 201 ? -23.656 13.359 -16.031 1 46.06 201 SER B N 1
ATOM 5350 C CA . SER B 1 201 ? -22.719 14.047 -15.148 1 46.06 201 SER B CA 1
ATOM 5351 C C . SER B 1 201 ? -21.422 13.266 -15.008 1 46.06 201 SER B C 1
ATOM 5353 O O . SER B 1 201 ? -20.438 13.773 -14.445 1 46.06 201 SER B O 1
ATOM 5355 N N . ASN B 1 202 ? -21.469 11.984 -15.375 1 49.66 202 ASN B N 1
ATOM 5356 C CA . ASN B 1 202 ? -20.328 11.102 -15.164 1 49.66 202 ASN B CA 1
ATOM 5357 C C . ASN B 1 202 ? -19.109 11.555 -15.961 1 49.66 202 ASN B C 1
ATOM 5359 O O . ASN B 1 202 ? -18 11.023 -15.781 1 49.66 202 ASN B O 1
ATOM 5363 N N . LYS B 1 203 ? -19.391 12.586 -16.875 1 48.75 203 LYS B N 1
ATOM 5364 C CA . LYS B 1 203 ? -18.312 12.93 -17.797 1 48.75 203 LYS B CA 1
ATOM 5365 C C . LYS B 1 203 ? -17.594 14.203 -17.359 1 48.75 203 LYS B C 1
ATOM 5367 O O . LYS B 1 203 ? -16.703 14.688 -18.047 1 48.75 203 LYS B O 1
ATOM 5372 N N . SER B 1 204 ? -18.094 14.766 -16.219 1 44.34 204 SER B N 1
ATOM 5373 C CA . SER B 1 204 ? -17.391 16.016 -15.977 1 44.34 204 SER B CA 1
ATOM 5374 C C . SER B 1 204 ? -16.078 15.781 -15.227 1 44.34 204 SER B C 1
ATOM 5376 O O . SER B 1 204 ? -16.062 15.055 -14.234 1 44.34 204 SER B O 1
ATOM 5378 N N . GLY B 1 205 ? -14.977 15.992 -15.812 1 49.09 205 GLY B N 1
ATOM 5379 C CA . GLY B 1 205 ? -13.609 15.953 -15.32 1 49.09 205 GLY B CA 1
ATOM 5380 C C . GLY B 1 205 ? -13.414 16.719 -14.023 1 49.09 205 GLY B C 1
ATOM 5381 O O . GLY B 1 205 ? -12.312 16.734 -13.469 1 49.09 205 GLY B O 1
ATOM 5382 N N . LYS B 1 206 ? -14.453 17.406 -13.586 1 53.41 206 LYS B N 1
ATOM 5383 C CA . LYS B 1 206 ? -14.305 18.312 -12.453 1 53.41 206 LYS B CA 1
ATOM 5384 C C . LYS B 1 206 ? -14.07 17.547 -11.156 1 53.41 206 LYS B C 1
ATOM 5386 O O . LYS B 1 206 ? -13.445 18.062 -10.227 1 53.41 206 LYS B O 1
ATOM 5391 N N . TYR B 1 207 ? -14.383 16.281 -11.258 1 68.19 207 TYR B N 1
ATOM 5392 C CA . TYR B 1 207 ? -14.219 15.523 -10.031 1 68.19 207 TYR B CA 1
ATOM 5393 C C . TYR B 1 207 ? -12.969 14.656 -10.086 1 68.19 207 TYR B C 1
ATOM 5395 O O . TYR B 1 207 ? -12.641 14.094 -11.125 1 68.19 207 TYR B O 1
ATOM 5403 N N . THR B 1 208 ? -12.086 14.781 -9.102 1 79.81 208 THR B N 1
ATOM 5404 C CA . THR B 1 208 ? -10.797 14.117 -8.977 1 79.81 208 THR B CA 1
ATOM 5405 C C . THR B 1 208 ? -10.891 12.656 -9.414 1 79.81 208 THR B C 1
ATOM 5407 O O . THR B 1 208 ? -10.062 12.18 -10.188 1 79.81 208 THR B O 1
ATOM 5410 N N . ARG B 1 209 ? -11.977 12.07 -9.164 1 81.62 209 ARG B N 1
ATOM 5411 C CA . ARG B 1 209 ? -12.141 10.656 -9.477 1 81.62 209 ARG B CA 1
ATOM 5412 C C . ARG B 1 209 ? -12.266 10.438 -10.984 1 81.62 209 ARG B C 1
ATOM 5414 O O . ARG B 1 209 ? -11.742 9.461 -11.523 1 81.62 209 ARG B O 1
ATOM 5421 N N . ASN B 1 210 ? -12.969 11.32 -11.594 1 84.12 210 ASN B N 1
ATOM 5422 C CA . ASN B 1 210 ? -13.156 11.203 -13.031 1 84.12 210 ASN B CA 1
ATOM 5423 C C . ASN B 1 210 ? -11.836 11.375 -13.781 1 84.12 210 ASN B C 1
ATOM 5425 O O . ASN B 1 210 ? -11.617 10.734 -14.812 1 84.12 210 ASN B O 1
ATOM 5429 N N . ARG B 1 211 ? -11.031 12.164 -13.219 1 88.19 211 ARG B N 1
ATOM 5430 C CA . ARG B 1 211 ? -9.727 12.359 -13.844 1 88.19 211 ARG B CA 1
ATOM 5431 C C . ARG B 1 211 ? -8.891 11.086 -13.773 1 88.19 211 ARG B C 1
ATOM 5433 O O . ARG B 1 211 ? -8.258 10.695 -14.758 1 88.19 211 ARG B O 1
ATOM 5440 N N . TYR B 1 212 ? -8.906 10.469 -12.664 1 91.88 212 TYR B N 1
ATOM 5441 C CA . TYR B 1 212 ? -8.18 9.211 -12.516 1 91.88 212 TYR B CA 1
ATOM 5442 C C . TYR B 1 212 ? -8.742 8.141 -13.445 1 91.88 212 TYR B C 1
ATOM 5444 O O . TYR B 1 212 ? -7.98 7.375 -14.047 1 91.88 212 TYR B O 1
ATOM 5452 N N . ARG B 1 213 ? -10.055 8.172 -13.539 1 90.25 213 ARG B N 1
ATOM 5453 C CA . ARG B 1 213 ? -10.75 7.176 -14.344 1 90.25 213 ARG B CA 1
ATOM 5454 C C . ARG B 1 213 ? -10.375 7.293 -15.812 1 90.25 213 ARG B C 1
ATOM 5456 O O . ARG B 1 213 ? -10.164 6.285 -16.484 1 90.25 213 ARG B O 1
ATOM 5463 N N . GLN B 1 214 ? -10.211 8.422 -16.234 1 89.94 214 GLN B N 1
ATOM 5464 C CA . GLN B 1 214 ? -9.969 8.656 -17.656 1 89.94 214 GLN B CA 1
ATOM 5465 C C . GLN B 1 214 ? -8.477 8.609 -17.969 1 89.94 214 GLN B C 1
ATOM 5467 O O . GLN B 1 214 ? -8.078 8.07 -19.016 1 89.94 214 GLN B O 1
ATOM 5472 N N . ALA B 1 215 ? -7.711 9.078 -17.094 1 90.44 215 ALA B N 1
ATOM 5473 C CA . ALA B 1 215 ? -6.305 9.297 -17.406 1 90.44 215 ALA B CA 1
ATOM 5474 C C . ALA B 1 215 ? -5.453 8.102 -17 1 90.44 215 ALA B C 1
ATOM 5476 O O . ALA B 1 215 ? -4.434 7.809 -17.641 1 90.44 215 ALA B O 1
ATOM 5477 N N . VAL B 1 216 ? -5.805 7.363 -15.984 1 94.06 216 VAL B N 1
ATOM 5478 C CA . VAL B 1 216 ? -4.867 6.406 -15.406 1 94.06 216 VAL B CA 1
ATOM 5479 C C . VAL B 1 216 ? -5.422 4.988 -15.539 1 94.06 216 VAL B C 1
ATOM 5481 O O . VAL B 1 216 ? -4.691 4.062 -15.906 1 94.06 216 VAL B O 1
ATOM 5484 N N . LEU B 1 217 ? -6.668 4.809 -15.273 1 94.38 217 LEU B N 1
ATOM 5485 C CA . LEU B 1 217 ? -7.27 3.488 -15.148 1 94.38 217 LEU B CA 1
ATOM 5486 C C . LEU B 1 217 ? -7.102 2.689 -16.438 1 94.38 217 LEU B C 1
ATOM 5488 O O . LEU B 1 217 ? -6.727 1.516 -16.406 1 94.38 217 LEU B O 1
ATOM 5492 N N . PRO B 1 218 ? -7.363 3.305 -17.641 1 94.44 218 PRO B N 1
ATOM 5493 C CA . PRO B 1 218 ? -7.191 2.535 -18.875 1 94.44 218 PRO B CA 1
ATOM 5494 C C . PRO B 1 218 ? -5.77 2.014 -19.047 1 94.44 218 PRO B C 1
ATOM 5496 O O . PRO B 1 218 ? -5.574 0.888 -19.516 1 94.44 218 PRO B O 1
ATOM 5499 N N . PHE B 1 219 ? -4.832 2.791 -18.688 1 94.12 219 PHE B N 1
ATOM 5500 C CA . PHE B 1 219 ? -3.438 2.385 -18.781 1 94.12 219 PHE B CA 1
ATOM 5501 C C . PHE B 1 219 ? -3.148 1.203 -17.875 1 94.12 219 PHE B C 1
ATOM 5503 O O . PHE B 1 219 ? -2.496 0.239 -18.281 1 94.12 219 PHE B O 1
ATOM 5510 N N . LEU B 1 220 ? -3.615 1.259 -16.641 1 95.25 220 LEU B N 1
ATOM 5511 C CA . LEU B 1 220 ? -3.375 0.186 -15.688 1 95.25 220 LEU B CA 1
ATOM 5512 C C . LEU B 1 220 ? -4 -1.12 -16.172 1 95.25 220 LEU B C 1
ATOM 5514 O O . LEU B 1 220 ? -3.404 -2.189 -16.016 1 95.25 220 LEU B O 1
ATOM 5518 N N . LYS B 1 221 ? -5.191 -0.995 -16.703 1 94.44 221 LYS B N 1
ATOM 5519 C CA . LYS B 1 221 ? -5.887 -2.176 -17.203 1 94.44 221 LYS B CA 1
ATOM 5520 C C . LYS B 1 221 ? -5.145 -2.787 -18.391 1 94.44 221 LYS B C 1
ATOM 5522 O O . LYS B 1 221 ? -5.172 -4.004 -18.578 1 94.44 221 LYS B O 1
ATOM 5527 N N . GLN B 1 222 ? -4.523 -1.977 -19.156 1 92.88 222 GLN B N 1
ATOM 5528 C CA . GLN B 1 222 ? -3.719 -2.459 -20.266 1 92.88 222 GLN B CA 1
ATOM 5529 C C . GLN B 1 222 ? -2.49 -3.217 -19.766 1 92.88 222 GLN B C 1
ATOM 5531 O O . GLN B 1 222 ? -2.104 -4.23 -20.359 1 92.88 222 GLN B O 1
ATOM 5536 N N . GLU B 1 223 ? -1.89 -2.734 -18.75 1 91.06 223 GLU B N 1
ATOM 5537 C CA . GLU B 1 223 ? -0.705 -3.375 -18.188 1 91.06 223 GLU B CA 1
ATOM 5538 C C . GLU B 1 223 ? -1.061 -4.695 -17.5 1 91.06 223 GLU B C 1
ATOM 5540 O O . GLU B 1 223 ? -0.28 -5.648 -17.547 1 91.06 223 GLU B O 1
ATOM 5545 N N . ASN B 1 224 ? -2.182 -4.703 -16.812 1 92.38 224 ASN B N 1
ATOM 5546 C CA . ASN B 1 224 ? -2.693 -5.887 -16.141 1 92.38 224 ASN B CA 1
ATOM 5547 C C . ASN B 1 224 ? -4.219 -5.926 -16.141 1 92.38 224 ASN B C 1
ATOM 5549 O O . ASN B 1 224 ? -4.867 -5.25 -15.344 1 92.38 224 ASN B O 1
ATOM 5553 N N . PRO B 1 225 ? -4.746 -6.773 -16.938 1 91.81 225 PRO B N 1
ATOM 5554 C CA . PRO B 1 225 ? -6.207 -6.836 -17.031 1 91.81 225 PRO B CA 1
ATOM 5555 C C . PRO B 1 225 ? -6.875 -7.203 -15.719 1 91.81 225 PRO B C 1
ATOM 5557 O O . PRO B 1 225 ? -8.062 -6.926 -15.523 1 91.81 225 PRO B O 1
ATOM 5560 N N . SER B 1 226 ? -6.152 -7.828 -14.812 1 91.69 226 SER B N 1
ATOM 5561 C CA . SER B 1 226 ? -6.703 -8.211 -13.516 1 91.69 226 SER B CA 1
ATOM 5562 C C . SER B 1 226 ? -6.297 -7.227 -12.43 1 91.69 226 SER B C 1
ATOM 5564 O O . SER B 1 226 ? -6.219 -7.59 -11.25 1 91.69 226 SER B O 1
ATOM 5566 N N . VAL B 1 227 ? -6.031 -6 -12.852 1 94.38 227 VAL B N 1
ATOM 5567 C CA . VAL B 1 227 ? -5.535 -4.984 -11.922 1 94.38 227 VAL B CA 1
ATOM 5568 C C . VAL B 1 227 ? -6.547 -4.777 -10.797 1 94.38 227 VAL B C 1
ATOM 5570 O O . VAL B 1 227 ? -6.164 -4.574 -9.641 1 94.38 227 VAL B O 1
ATOM 5573 N N . HIS B 1 228 ? -7.867 -4.84 -11.109 1 94.31 228 HIS B N 1
ATOM 5574 C CA . HIS B 1 228 ? -8.891 -4.641 -10.086 1 94.31 228 HIS B CA 1
ATOM 5575 C C . HIS B 1 228 ? -8.812 -5.711 -9.008 1 94.31 228 HIS B C 1
ATOM 5577 O O . HIS B 1 228 ? -9.023 -5.422 -7.824 1 94.31 228 HIS B O 1
ATOM 5583 N N . LYS B 1 229 ? -8.469 -6.914 -9.391 1 91.75 229 LYS B N 1
ATOM 5584 C CA . LYS B 1 229 ? -8.32 -7.996 -8.422 1 91.75 229 LYS B CA 1
ATOM 5585 C C . LYS B 1 229 ? -7.102 -7.777 -7.535 1 91.75 229 LYS B C 1
ATOM 5587 O O . LYS B 1 229 ? -7.133 -8.07 -6.34 1 91.75 229 LYS B O 1
ATOM 5592 N N . ARG B 1 230 ? -6.043 -7.258 -8.102 1 92.19 230 ARG B N 1
ATOM 5593 C CA . ARG B 1 230 ? -4.816 -6.996 -7.352 1 92.19 230 ARG B CA 1
ATOM 5594 C C . ARG B 1 230 ? -5.027 -5.895 -6.316 1 92.19 230 ARG B C 1
ATOM 5596 O O . ARG B 1 230 ? -4.586 -6.02 -5.172 1 92.19 230 ARG B O 1
ATOM 5603 N N . PHE B 1 231 ? -5.699 -4.867 -6.742 1 94.75 231 PHE B N 1
ATOM 5604 C CA . PHE B 1 231 ? -5.965 -3.76 -5.828 1 94.75 231 PHE B CA 1
ATOM 5605 C C . PHE B 1 231 ? -6.918 -4.188 -4.719 1 94.75 231 PHE B C 1
ATOM 5607 O O . PHE B 1 231 ? -6.816 -3.715 -3.588 1 94.75 231 PHE B O 1
ATOM 5614 N N . GLN B 1 232 ? -7.859 -5.062 -5.098 1 94 232 GLN B N 1
ATOM 5615 C CA . GLN B 1 232 ? -8.75 -5.59 -4.066 1 94 232 GLN B CA 1
ATOM 5616 C C . GLN B 1 232 ? -7.98 -6.434 -3.055 1 94 232 GLN B C 1
ATOM 5618 O O . GLN B 1 232 ? -8.227 -6.344 -1.851 1 94 232 GLN B O 1
ATOM 5623 N N . GLN B 1 233 ? -7.102 -7.246 -3.561 1 89.25 233 GLN B N 1
ATOM 5624 C CA . GLN B 1 233 ? -6.25 -8.031 -2.674 1 89.25 233 GLN B CA 1
ATOM 5625 C C . GLN B 1 233 ? -5.406 -7.137 -1.777 1 89.25 233 GLN B C 1
ATOM 5627 O O . GLN B 1 233 ? -5.227 -7.422 -0.592 1 89.25 233 GLN B O 1
ATOM 5632 N N . PHE B 1 234 ? -4.895 -6.148 -2.344 1 92.19 234 PHE B N 1
ATOM 5633 C CA . PHE B 1 234 ? -4.156 -5.148 -1.584 1 92.19 234 PHE B CA 1
ATOM 5634 C C . PHE B 1 234 ? -5.02 -4.559 -0.475 1 92.19 234 PHE B C 1
ATOM 5636 O O . PHE B 1 234 ? -4.586 -4.465 0.674 1 92.19 234 PHE B O 1
ATOM 5643 N N . SER B 1 235 ? -6.18 -4.098 -0.862 1 94.19 235 SER B N 1
ATOM 5644 C CA . SER B 1 235 ? -7.125 -3.52 0.09 1 94.19 235 SER B CA 1
ATOM 5645 C C . SER B 1 235 ? -7.363 -4.457 1.269 1 94.19 235 SER B C 1
ATOM 5647 O O . SER B 1 235 ? -7.297 -4.035 2.426 1 94.19 235 SER B O 1
ATOM 5649 N N . GLU B 1 236 ? -7.594 -5.703 0.98 1 91.69 236 GLU B N 1
ATOM 5650 C CA . GLU B 1 236 ? -7.883 -6.695 2.012 1 91.69 236 GLU B CA 1
ATOM 5651 C C . GLU B 1 236 ? -6.672 -6.93 2.91 1 91.69 236 GLU B C 1
ATOM 5653 O O . GLU B 1 236 ? -6.805 -7.02 4.133 1 91.69 236 GLU B O 1
ATOM 5658 N N . THR B 1 237 ? -5.527 -6.996 2.332 1 90.75 237 THR B N 1
ATOM 5659 C CA . THR B 1 237 ? -4.301 -7.246 3.082 1 90.75 237 THR B CA 1
ATOM 5660 C C . THR B 1 237 ? -3.998 -6.09 4.027 1 90.75 237 THR B C 1
ATOM 5662 O O . THR B 1 237 ? -3.695 -6.301 5.203 1 90.75 237 THR B O 1
ATOM 5665 N N . ILE B 1 238 ? -4.078 -4.91 3.488 1 92.88 238 ILE B N 1
ATOM 5666 C CA . ILE B 1 238 ? -3.795 -3.729 4.297 1 92.88 238 ILE B CA 1
ATOM 5667 C C . ILE B 1 238 ? -4.793 -3.639 5.449 1 92.88 238 ILE B C 1
ATOM 5669 O O . ILE B 1 238 ? -4.422 -3.307 6.578 1 92.88 238 ILE B O 1
ATOM 5673 N N . SER B 1 239 ? -6.066 -3.898 5.156 1 92.81 239 SER B N 1
ATOM 5674 C CA . SER B 1 239 ? -7.105 -3.838 6.184 1 92.81 239 SER B CA 1
ATOM 5675 C C . SER B 1 239 ? -6.844 -4.848 7.293 1 92.81 239 SER B C 1
ATOM 5677 O O . SER B 1 239 ? -6.961 -4.52 8.477 1 92.81 239 SER B O 1
ATOM 5679 N N . GLU B 1 240 ? -6.492 -6.059 6.926 1 92.12 240 GLU B N 1
ATOM 5680 C CA . GLU B 1 240 ? -6.195 -7.109 7.895 1 92.12 240 GLU B CA 1
ATOM 5681 C C . GLU B 1 240 ? -4.969 -6.762 8.727 1 92.12 240 GLU B C 1
ATOM 5683 O O . GLU B 1 240 ? -4.977 -6.914 9.953 1 92.12 240 GLU B O 1
ATOM 5688 N N . ASP B 1 241 ? -3.963 -6.328 8.07 1 94.56 241 ASP B N 1
ATOM 5689 C CA . ASP B 1 241 ? -2.727 -5.961 8.758 1 94.56 241 ASP B CA 1
ATOM 5690 C C . ASP B 1 241 ? -2.967 -4.824 9.742 1 94.56 241 ASP B C 1
ATOM 5692 O O . ASP B 1 241 ? -2.479 -4.867 10.875 1 94.56 241 ASP B O 1
ATOM 5696 N N . GLU B 1 242 ? -3.67 -3.844 9.234 1 94.31 242 GLU B N 1
ATOM 5697 C CA . GLU B 1 242 ? -3.926 -2.684 10.086 1 94.31 242 GLU B CA 1
ATOM 5698 C C . GLU B 1 242 ? -4.742 -3.07 11.312 1 94.31 242 GLU B C 1
ATOM 5700 O O . GLU B 1 242 ? -4.504 -2.559 12.406 1 94.31 242 GLU B O 1
ATOM 5705 N N . THR B 1 243 ? -5.734 -3.934 11.133 1 93.5 243 THR B N 1
ATOM 5706 C CA . THR B 1 243 ? -6.535 -4.395 12.266 1 93.5 243 THR B CA 1
ATOM 5707 C C . THR B 1 243 ? -5.664 -5.09 13.305 1 93.5 243 THR B C 1
ATOM 5709 O O . THR B 1 243 ? -5.797 -4.836 14.5 1 93.5 243 THR B O 1
ATOM 5712 N N . TYR B 1 244 ? -4.789 -5.902 12.875 1 95.06 244 TYR B N 1
ATOM 5713 C CA . TYR B 1 244 ? -3.875 -6.609 13.766 1 95.06 244 TYR B CA 1
ATOM 5714 C C . TYR B 1 244 ? -2.926 -5.637 14.453 1 95.06 244 TYR B C 1
ATOM 5716 O O . TYR B 1 244 ? -2.74 -5.699 15.672 1 95.06 244 TYR B O 1
ATOM 5724 N N . MET B 1 245 ? -2.346 -4.727 13.672 1 96.31 245 MET B N 1
ATOM 5725 C CA . MET B 1 245 ? -1.37 -3.775 14.203 1 96.31 245 MET B CA 1
ATOM 5726 C C . MET B 1 245 ? -2.021 -2.828 15.203 1 96.31 245 MET B C 1
ATOM 5728 O O . MET B 1 245 ? -1.407 -2.461 16.203 1 96.31 245 MET B O 1
ATOM 5732 N N . MET B 1 246 ? -3.24 -2.457 14.875 1 94.69 246 MET B N 1
ATOM 5733 C CA . MET B 1 246 ? -3.963 -1.573 15.789 1 94.69 246 MET B CA 1
ATOM 5734 C C . MET B 1 246 ? -4.223 -2.264 17.125 1 94.69 246 MET B C 1
ATOM 5736 O O . MET B 1 246 ? -4.121 -1.639 18.172 1 94.69 246 MET B O 1
ATOM 5740 N N . LYS B 1 247 ? -4.539 -3.514 17.078 1 95.25 247 LYS B N 1
ATOM 5741 C CA . LYS B 1 247 ? -4.742 -4.281 18.297 1 95.25 247 LYS B CA 1
ATOM 5742 C C . LYS B 1 247 ? -3.453 -4.383 19.109 1 95.25 247 LYS B C 1
ATOM 5744 O O . LYS B 1 247 ? -3.471 -4.262 20.344 1 95.25 247 LYS B O 1
ATOM 5749 N N . GLN B 1 248 ? -2.387 -4.652 18.391 1 95.81 248 GLN B N 1
ATOM 5750 C CA . GLN B 1 248 ? -1.087 -4.695 19.062 1 95.81 248 GLN B CA 1
ATOM 5751 C C . GLN B 1 248 ? -0.745 -3.348 19.688 1 95.81 248 GLN B C 1
ATOM 5753 O O . GLN B 1 248 ? -0.216 -3.289 20.797 1 95.81 248 GLN B O 1
ATOM 5758 N N . ALA B 1 249 ? -1.026 -2.297 18.953 1 96.12 249 ALA B N 1
ATOM 5759 C CA . ALA B 1 249 ? -0.75 -0.951 19.453 1 96.12 249 ALA B CA 1
ATOM 5760 C C . ALA B 1 249 ? -1.583 -0.639 20.688 1 96.12 249 ALA B C 1
ATOM 5762 O O . ALA B 1 249 ? -1.096 -0.005 21.625 1 96.12 249 ALA B O 1
ATOM 5763 N N . GLU B 1 250 ? -2.82 -1.02 20.656 1 95.75 250 GLU B N 1
ATOM 5764 C CA . GLU B 1 250 ? -3.703 -0.813 21.797 1 95.75 250 GLU B CA 1
ATOM 5765 C C . GLU B 1 250 ? -3.154 -1.493 23.047 1 95.75 250 GLU B C 1
ATOM 5767 O O . GLU B 1 250 ? -3.156 -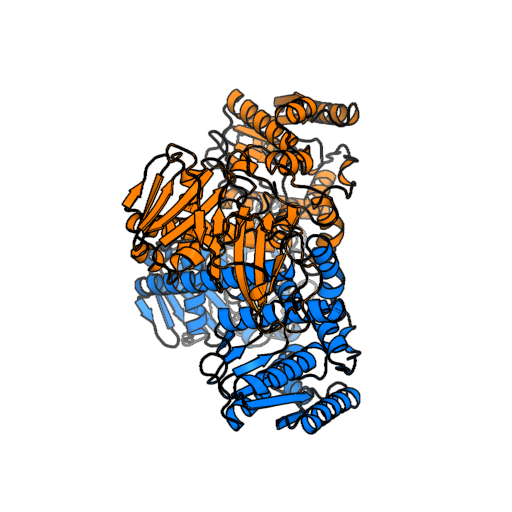0.906 24.141 1 95.75 250 GLU B O 1
ATOM 5772 N N . SER B 1 251 ? -2.734 -2.711 22.844 1 94.94 251 SER B N 1
ATOM 5773 C CA . SER B 1 251 ? -2.17 -3.473 23.953 1 94.94 251 SER B CA 1
ATOM 5774 C C . SER B 1 251 ? -0.902 -2.814 24.484 1 94.94 251 SER B C 1
ATOM 5776 O O . SER B 1 251 ? -0.73 -2.678 25.703 1 94.94 251 SER B O 1
ATOM 5778 N N . ALA B 1 252 ? -0.042 -2.406 23.672 1 95.19 252 ALA B N 1
ATOM 5779 C CA . ALA B 1 252 ? 1.209 -1.77 24.078 1 95.19 252 ALA B CA 1
ATOM 5780 C C . ALA B 1 252 ? 0.948 -0.415 24.719 1 95.19 252 ALA B C 1
ATOM 5782 O O . ALA B 1 252 ? 1.604 -0.055 25.703 1 95.19 252 ALA B O 1
ATOM 5783 N N . LEU B 1 253 ? 0.028 0.297 24.141 1 94.88 253 LEU B N 1
ATOM 5784 C CA . LEU B 1 253 ? -0.297 1.635 24.625 1 94.88 253 LEU B CA 1
ATOM 5785 C C . LEU B 1 253 ? -0.877 1.579 26.031 1 94.88 253 LEU B C 1
ATOM 5787 O O . LEU B 1 253 ? -0.656 2.488 26.828 1 94.88 253 LEU B O 1
ATOM 5791 N N . SER B 1 254 ? -1.62 0.56 26.312 1 93.38 254 SER B N 1
ATOM 5792 C CA . SER B 1 254 ? -2.238 0.413 27.625 1 93.38 254 SER B CA 1
ATOM 5793 C C . SER B 1 254 ? -1.186 0.381 28.734 1 93.38 254 SER B C 1
ATOM 5795 O O . SER B 1 254 ? -1.439 0.832 29.859 1 93.38 254 SER B O 1
ATOM 5797 N N . GLU B 1 255 ? -0.056 -0.074 28.391 1 91.62 255 GLU B N 1
ATOM 5798 C CA . GLU B 1 255 ? 1.039 -0.129 29.344 1 91.62 255 GLU B CA 1
ATOM 5799 C C . GLU B 1 255 ? 1.72 1.229 29.484 1 91.62 255 GLU B C 1
ATOM 5801 O O . GLU B 1 255 ? 2.34 1.517 30.516 1 91.62 255 GLU B O 1
ATOM 5806 N N . ALA B 1 256 ? 1.604 2.062 28.516 1 94.5 256 ALA B N 1
ATOM 5807 C CA . ALA B 1 256 ? 2.299 3.346 28.484 1 94.5 256 ALA B CA 1
ATOM 5808 C C . ALA B 1 256 ? 1.4 4.465 29 1 94.5 256 ALA B C 1
ATOM 5810 O O . ALA B 1 256 ? 1.883 5.543 29.359 1 94.5 256 ALA B O 1
ATOM 5811 N N . LEU B 1 257 ? 0.106 4.234 29 1 93.5 257 LEU B N 1
ATOM 5812 C CA . LEU B 1 257 ? -0.847 5.242 29.453 1 93.5 257 LEU B CA 1
ATOM 5813 C C . LEU B 1 257 ? -0.986 5.215 30.969 1 93.5 257 LEU B C 1
ATOM 5815 O O . LEU B 1 257 ? -1.281 4.168 31.547 1 93.5 257 LEU B O 1
ATOM 5819 N N . THR B 1 258 ? -0.792 6.328 31.594 1 86.38 258 THR B N 1
ATOM 5820 C CA . THR B 1 258 ? -0.884 6.41 33.062 1 86.38 258 THR B CA 1
ATOM 5821 C C . THR B 1 258 ? -2.234 6.98 33.469 1 86.38 258 THR B C 1
ATOM 5823 O O . THR B 1 258 ? -2.752 6.633 34.531 1 86.38 258 THR B O 1
ATOM 5826 N N . VAL B 1 259 ? -2.732 7.883 32.688 1 85.12 259 VAL B N 1
ATOM 5827 C CA . VAL B 1 259 ? -4.047 8.469 32.938 1 85.12 259 VAL B CA 1
ATOM 5828 C C . VAL B 1 259 ? -4.863 8.484 31.641 1 85.12 259 VAL B C 1
ATOM 5830 O O . VAL B 1 259 ? -4.336 8.773 30.562 1 85.12 259 VAL B O 1
ATOM 5833 N N . LEU B 1 260 ? -6.039 8 31.688 1 88.19 260 LEU B N 1
ATOM 5834 C CA . LEU B 1 260 ? -6.984 8.07 30.578 1 88.19 260 LEU B CA 1
ATOM 5835 C C . LEU B 1 260 ? -8.32 8.648 31.047 1 88.19 260 LEU B C 1
ATOM 5837 O O . LEU B 1 260 ? -9.086 7.977 31.734 1 88.19 260 LEU B O 1
ATOM 5841 N N . ALA B 1 261 ? -8.469 9.867 30.703 1 83.38 261 ALA B N 1
ATOM 5842 C CA . ALA B 1 261 ? -9.703 10.57 31.031 1 83.38 261 ALA B CA 1
ATOM 5843 C C . ALA B 1 261 ? -10.406 11.055 29.766 1 83.38 261 ALA B C 1
ATOM 5845 O O . ALA B 1 261 ? -9.891 10.891 28.656 1 83.38 261 ALA B O 1
ATOM 5846 N N . GLU B 1 262 ? -11.578 11.516 29.875 1 82.62 262 GLU B N 1
ATOM 5847 C CA . GLU B 1 262 ? -12.406 11.875 28.734 1 82.62 262 GLU B CA 1
ATOM 5848 C C . GLU B 1 262 ? -11.727 12.93 27.875 1 82.62 262 GLU B C 1
ATOM 5850 O O . GLU B 1 262 ? -11.805 12.875 26.641 1 82.62 262 GLU B O 1
ATOM 5855 N N . LYS B 1 263 ? -11.062 13.883 28.562 1 85.06 263 LYS B N 1
ATOM 5856 C CA . LYS B 1 263 ? -10.5 14.984 27.781 1 85.06 263 LYS B CA 1
ATOM 5857 C C . LYS B 1 263 ? -8.992 15.102 28.031 1 85.06 263 LYS B C 1
ATOM 5859 O O . LYS B 1 263 ? -8.406 16.156 27.781 1 85.06 263 LYS B O 1
ATOM 5864 N N . GLU B 1 264 ? -8.445 14.047 28.625 1 87.69 264 GLU B N 1
ATOM 5865 C CA . GLU B 1 264 ? -7.023 14.109 28.953 1 87.69 264 GLU B CA 1
ATOM 5866 C C . GLU B 1 264 ? -6.402 12.719 28.969 1 87.69 264 GLU B C 1
ATOM 5868 O O . GLU B 1 264 ? -7.059 11.742 29.328 1 87.69 264 GLU B O 1
ATOM 5873 N N . CYS B 1 265 ? -5.223 12.711 28.484 1 92.88 265 CYS B N 1
ATOM 5874 C CA . CYS B 1 265 ? -4.438 11.484 28.547 1 92.88 265 CYS B CA 1
ATOM 5875 C C . CYS B 1 265 ? -2.986 11.781 28.922 1 92.88 265 CYS B C 1
ATOM 5877 O O . CYS B 1 265 ? -2.432 12.797 28.484 1 92.88 265 CYS B O 1
ATOM 5879 N N . VAL B 1 266 ? -2.432 10.992 29.844 1 91.5 266 VAL B N 1
ATOM 5880 C CA . VAL B 1 266 ? -1.022 11.125 30.188 1 91.5 266 VAL B CA 1
ATOM 5881 C C . VAL B 1 266 ? -0.261 9.867 29.766 1 91.5 266 VAL B C 1
ATOM 5883 O O . VAL B 1 266 ? -0.688 8.75 30.062 1 91.5 266 VAL B O 1
ATOM 5886 N N . LEU B 1 267 ? 0.775 10.117 29.078 1 94.12 267 LEU B N 1
ATOM 5887 C CA . LEU B 1 267 ? 1.588 9.039 28.531 1 94.12 267 LEU B CA 1
ATOM 5888 C C . LEU B 1 267 ? 2.969 9.016 29.172 1 94.12 267 LEU B C 1
ATOM 5890 O O . LEU B 1 267 ? 3.574 10.062 29.406 1 94.12 267 LEU B O 1
ATOM 5894 N N . SER B 1 268 ? 3.428 7.867 29.625 1 93.81 268 SER B N 1
ATOM 5895 C CA . SER B 1 268 ? 4.824 7.688 30 1 93.81 268 SER B CA 1
ATOM 5896 C C . SER B 1 268 ? 5.734 7.699 28.766 1 93.81 268 SER B C 1
ATOM 5898 O O . SER B 1 268 ? 5.656 6.805 27.922 1 93.81 268 SER B O 1
ATOM 5900 N N . VAL B 1 269 ? 6.672 8.609 28.688 1 92.94 269 VAL B N 1
ATOM 5901 C CA . VAL B 1 269 ? 7.52 8.797 27.516 1 92.94 269 VAL B CA 1
ATOM 5902 C C . VAL B 1 269 ? 8.453 7.598 27.359 1 92.94 269 VAL B C 1
ATOM 5904 O O . VAL B 1 269 ? 8.539 7.004 26.281 1 92.94 269 VAL B O 1
ATOM 5907 N N . PRO B 1 270 ? 9.062 7.109 28.422 1 92.56 270 PRO B N 1
ATOM 5908 C CA . PRO B 1 270 ? 9.961 5.961 28.266 1 92.56 270 PRO B CA 1
ATOM 5909 C C . PRO B 1 270 ? 9.227 4.691 27.844 1 92.56 270 PRO B C 1
ATOM 5911 O O . PRO B 1 270 ? 9.719 3.941 27 1 92.56 270 PRO B O 1
ATOM 5914 N N . ALA B 1 271 ? 8.078 4.535 28.406 1 94.25 271 ALA B N 1
ATOM 5915 C CA . ALA B 1 271 ? 7.301 3.35 28.047 1 94.25 271 ALA B CA 1
ATOM 5916 C C . ALA B 1 271 ? 6.844 3.412 26.594 1 94.25 271 ALA B C 1
ATOM 5918 O O . ALA B 1 271 ? 6.844 2.398 25.891 1 94.25 271 ALA B O 1
ATOM 5919 N N . PHE B 1 272 ? 6.473 4.555 26.141 1 95.62 272 PHE B N 1
ATOM 5920 C CA . PHE B 1 272 ? 6.004 4.746 24.781 1 95.62 272 PHE B CA 1
ATOM 5921 C C . PHE B 1 272 ? 7.137 4.543 23.781 1 95.62 272 PHE B C 1
ATOM 5923 O O . PHE B 1 272 ? 6.949 3.908 22.75 1 95.62 272 PHE B O 1
ATOM 5930 N N . LEU B 1 273 ? 8.297 5.023 24.109 1 93.69 273 LEU B N 1
ATOM 5931 C CA . LEU B 1 273 ? 9.438 4.969 23.203 1 93.69 273 LEU B CA 1
ATOM 5932 C C . LEU B 1 273 ? 10 3.555 23.125 1 93.69 273 LEU B C 1
ATOM 5934 O O . LEU B 1 273 ? 10.758 3.236 22.203 1 93.69 273 LEU B O 1
ATOM 5938 N N . LYS B 1 274 ? 9.617 2.746 24.047 1 93.75 274 LYS B N 1
ATOM 5939 C CA . LYS B 1 274 ? 10.039 1.347 24.016 1 93.75 274 LYS B CA 1
ATOM 5940 C C . LYS B 1 274 ? 9.219 0.544 23.016 1 93.75 274 LYS B C 1
ATOM 5942 O O . LYS B 1 274 ? 9.641 -0.525 22.562 1 93.75 274 LYS B O 1
ATOM 5947 N N . MET B 1 275 ? 8.102 1.111 22.703 1 94.69 275 MET B N 1
ATOM 5948 C CA . MET B 1 275 ? 7.273 0.445 21.703 1 94.69 275 MET B CA 1
ATOM 5949 C C . MET B 1 275 ? 7.965 0.427 20.344 1 94.69 275 MET B C 1
ATOM 5951 O O . MET B 1 275 ? 8.664 1.377 19.984 1 94.69 275 MET B O 1
ATOM 5955 N N . PRO B 1 276 ? 7.758 -0.711 19.562 1 94.19 276 PRO B N 1
ATOM 5956 C CA . PRO B 1 276 ? 8.25 -0.659 18.188 1 94.19 276 PRO B CA 1
ATOM 5957 C C . PRO B 1 276 ? 7.672 0.516 17.391 1 94.19 276 PRO B C 1
ATOM 5959 O O . PRO B 1 276 ? 6.516 0.898 17.609 1 94.19 276 PRO B O 1
ATOM 5962 N N . ILE B 1 277 ? 8.352 0.984 16.469 1 91 277 ILE B N 1
ATOM 5963 C CA . ILE B 1 277 ? 8.039 2.215 15.758 1 91 277 ILE B CA 1
ATOM 5964 C C . ILE B 1 277 ? 6.668 2.094 15.094 1 91 277 ILE B C 1
ATOM 5966 O O . ILE B 1 277 ? 5.84 2.998 15.203 1 91 277 ILE B O 1
ATOM 5970 N N . PRO B 1 278 ? 6.348 0.996 14.414 1 93.81 278 PRO B N 1
ATOM 5971 C CA . PRO B 1 278 ? 5.02 0.889 13.805 1 93.81 278 PRO B CA 1
ATOM 5972 C C . PRO B 1 278 ? 3.891 1.019 14.828 1 93.81 278 PRO B C 1
ATOM 5974 O O . PRO B 1 278 ? 2.828 1.562 14.516 1 93.81 278 PRO B O 1
ATOM 5977 N N . LEU B 1 279 ? 4.133 0.577 16.031 1 95.88 279 LEU B N 1
ATOM 5978 C CA . LEU B 1 279 ? 3.115 0.649 17.078 1 95.88 279 LEU B CA 1
ATOM 5979 C C . LEU B 1 279 ? 3.051 2.049 17.672 1 95.88 279 LEU B C 1
ATOM 5981 O O . LEU B 1 279 ? 1.981 2.5 18.094 1 95.88 279 LEU B O 1
ATOM 5985 N N . GLN B 1 280 ? 4.203 2.744 17.719 1 93.88 280 GLN B N 1
ATOM 5986 C CA . GLN B 1 280 ? 4.203 4.133 18.172 1 93.88 280 GLN B CA 1
ATOM 5987 C C . GLN B 1 280 ? 3.283 4.988 17.297 1 93.88 280 GLN B C 1
ATOM 5989 O O . GLN B 1 280 ? 2.465 5.75 17.828 1 93.88 280 GLN B O 1
ATOM 5994 N N . LYS B 1 281 ? 3.438 4.832 16.047 1 90.69 281 LYS B N 1
ATOM 5995 C CA . LYS B 1 281 ? 2.656 5.629 15.109 1 90.69 281 LYS B CA 1
ATOM 5996 C C . LYS B 1 281 ? 1.162 5.363 15.273 1 90.69 281 LYS B C 1
ATOM 5998 O O . LYS B 1 281 ? 0.359 6.301 15.289 1 90.69 281 LYS B O 1
ATOM 6003 N N . ARG B 1 282 ? 0.796 4.137 15.391 1 93.12 282 ARG B N 1
ATOM 6004 C CA . ARG B 1 282 ? -0.603 3.77 15.578 1 93.12 282 ARG B CA 1
ATOM 6005 C C . ARG B 1 282 ? -1.084 4.148 16.969 1 93.12 282 ARG B C 1
ATOM 6007 O O . ARG B 1 282 ? -2.262 4.457 17.172 1 93.12 282 ARG B O 1
ATOM 6014 N N . GLY B 1 283 ? -0.145 4.086 17.969 1 93.31 283 GLY B N 1
ATOM 6015 C CA . GLY B 1 283 ? -0.481 4.547 19.297 1 93.31 283 GLY B CA 1
ATOM 6016 C C . GLY B 1 283 ? -0.931 5.992 19.344 1 93.31 283 GLY B C 1
ATOM 6017 O O . GLY B 1 283 ? -1.907 6.328 20.016 1 93.31 283 GLY B O 1
ATOM 6018 N N . ILE B 1 284 ? -0.268 6.766 18.562 1 91.31 284 ILE B N 1
ATOM 6019 C CA . ILE B 1 284 ? -0.635 8.18 18.484 1 91.31 284 ILE B CA 1
ATOM 6020 C C . ILE B 1 284 ? -2.029 8.312 17.875 1 91.31 284 ILE B C 1
ATOM 6022 O O . ILE B 1 284 ? -2.848 9.102 18.344 1 91.31 284 ILE B O 1
ATOM 6026 N N . THR B 1 285 ? -2.236 7.574 16.859 1 88.88 285 THR B N 1
ATOM 6027 C CA . THR B 1 285 ? -3.541 7.59 16.203 1 88.88 285 THR B CA 1
ATOM 6028 C C . THR B 1 285 ? -4.641 7.191 17.188 1 88.88 285 THR B C 1
ATOM 6030 O O . THR B 1 285 ? -5.715 7.801 17.203 1 88.88 285 THR B O 1
ATOM 6033 N N . LEU B 1 286 ? -4.383 6.238 17.984 1 91.19 286 LEU B N 1
ATOM 6034 C CA . LEU B 1 286 ? -5.348 5.762 18.969 1 91.19 286 LEU B CA 1
ATOM 6035 C C . LEU B 1 286 ? -5.656 6.844 20 1 91.19 286 LEU B C 1
ATOM 6037 O O . LEU B 1 286 ? -6.816 7.062 20.344 1 91.19 286 LEU B O 1
ATOM 6041 N N . ILE B 1 287 ? -4.633 7.508 20.453 1 91.62 287 ILE B N 1
ATOM 6042 C CA . ILE B 1 287 ? -4.793 8.57 21.438 1 91.62 287 ILE B CA 1
ATOM 6043 C C . ILE B 1 287 ? -5.633 9.703 20.859 1 91.62 287 ILE B C 1
ATOM 6045 O O . ILE B 1 287 ? -6.574 10.172 21.484 1 91.62 287 ILE B O 1
ATOM 6049 N N . LEU B 1 288 ? -5.273 10.07 19.641 1 89 288 LEU B N 1
ATOM 6050 C CA . LEU B 1 288 ? -5.965 11.18 18.984 1 89 288 LEU B CA 1
ATOM 6051 C C . LEU B 1 288 ? -7.418 10.812 18.688 1 89 288 LEU B C 1
ATOM 6053 O O . LEU B 1 288 ? -8.312 11.648 18.844 1 89 288 LEU B O 1
ATOM 6057 N N . ASN B 1 289 ? -7.645 9.625 18.234 1 86.06 289 ASN B N 1
ATOM 6058 C CA . ASN B 1 289 ? -9.008 9.164 17.984 1 86.06 289 ASN B CA 1
ATOM 6059 C C . ASN B 1 289 ? -9.844 9.195 19.266 1 86.06 289 ASN B C 1
ATOM 6061 O O . ASN B 1 289 ? -11.039 9.5 19.219 1 86.06 289 ASN B O 1
ATOM 6065 N N . TYR B 1 290 ? -9.203 8.797 20.297 1 87.69 290 TYR B N 1
ATOM 6066 C CA . TYR B 1 290 ? -9.883 8.758 21.578 1 87.69 290 TYR B CA 1
ATOM 6067 C C . TYR B 1 290 ? -10.25 10.164 22.047 1 87.69 290 TYR B C 1
ATOM 6069 O O . TYR B 1 290 ? -11.367 10.391 22.531 1 87.69 290 TYR B O 1
ATOM 6077 N N . LEU B 1 291 ? -9.383 11.07 21.859 1 88.5 291 LEU B N 1
ATOM 6078 C CA . LEU B 1 291 ? -9.562 12.414 22.391 1 88.5 291 LEU B CA 1
ATOM 6079 C C . LEU B 1 291 ? -10.469 13.242 21.484 1 88.5 291 LEU B C 1
ATOM 6081 O O . LEU B 1 291 ? -11.32 13.992 21.953 1 88.5 291 LEU B O 1
ATOM 6085 N N . TYR B 1 292 ? -10.266 13.312 20.125 1 84.56 292 TYR B N 1
ATOM 6086 C CA . TYR B 1 292 ? -11.039 14.133 19.188 1 84.56 292 TYR B CA 1
ATOM 6087 C C . TYR B 1 292 ? -12.398 13.516 18.906 1 84.56 292 TYR B C 1
ATOM 6089 O O . TYR B 1 292 ? -13.344 14.219 18.547 1 84.56 292 TYR B O 1
ATOM 6097 N N . LYS B 1 293 ? -12.805 12.453 19.344 1 73.44 293 LYS B N 1
ATOM 6098 C CA . LYS B 1 293 ? -14.016 11.727 18.969 1 73.44 293 LYS B CA 1
ATOM 6099 C C . LYS B 1 293 ? -14.242 11.797 17.453 1 73.44 293 LYS B C 1
ATOM 6101 O O . LYS B 1 293 ? -14.5 10.781 16.812 1 73.44 293 LYS B O 1
ATOM 6106 N N . GLN B 1 294 ? -14.242 13.148 16.781 1 69.56 294 GLN B N 1
ATOM 6107 C CA . GLN B 1 294 ? -14.211 13.359 15.344 1 69.56 294 GLN B CA 1
ATOM 6108 C C . GLN B 1 294 ? -12.898 14.016 14.914 1 69.56 294 GLN B C 1
ATOM 6110 O O . GLN B 1 294 ? -12.602 15.141 15.312 1 69.56 294 GLN B O 1
ATOM 6115 N N . ILE B 1 295 ? -12.141 13.336 14.141 1 70.38 295 ILE B N 1
ATOM 6116 C CA . ILE B 1 295 ? -10.812 13.812 13.758 1 70.38 295 ILE B CA 1
ATOM 6117 C C . ILE B 1 295 ? -10.945 15.047 12.875 1 70.38 295 ILE B C 1
ATOM 6119 O O . ILE B 1 295 ? -11.625 15.023 11.852 1 70.38 295 ILE B O 1
ATOM 6123 N N . PRO B 1 296 ? -10.344 15.992 13.383 1 65.12 296 PRO B N 1
ATOM 6124 C CA . PRO B 1 296 ? -10.406 17.203 12.57 1 65.12 296 PRO B CA 1
ATOM 6125 C C . PRO B 1 296 ? -9.695 17.047 11.219 1 65.12 296 PRO B C 1
ATOM 6127 O O . PRO B 1 296 ? -8.695 16.344 11.125 1 65.12 296 PRO B O 1
ATOM 6130 N N . SER B 1 297 ? -10.172 17.656 10.164 1 59.62 297 SER B N 1
ATOM 6131 C CA . SER B 1 297 ? -9.609 17.594 8.82 1 59.62 297 SER B CA 1
ATOM 6132 C C . SER B 1 297 ? -8.211 18.203 8.773 1 59.62 297 SER B C 1
ATOM 6134 O O . SER B 1 297 ? -7.422 17.875 7.883 1 59.62 297 SER B O 1
ATOM 6136 N N . SER B 1 298 ? -7.91 18.953 9.797 1 59.66 298 SER B N 1
ATOM 6137 C CA . SER B 1 298 ? -6.645 19.672 9.82 1 59.66 298 SER B CA 1
ATOM 6138 C C . SER B 1 298 ? -5.531 18.828 10.422 1 59.66 298 SER B C 1
ATOM 6140 O O . SER B 1 298 ? -4.355 19.203 10.359 1 59.66 298 SER B O 1
ATOM 6142 N N . LEU B 1 299 ? -5.969 17.797 11.016 1 69.06 299 LEU B N 1
ATOM 6143 C CA . LEU B 1 299 ? -4.945 16.891 11.547 1 69.06 299 LEU B CA 1
ATOM 6144 C C . LEU B 1 299 ? -4.188 16.203 10.422 1 69.06 299 LEU B C 1
ATOM 6146 O O . LEU B 1 299 ? -4.797 15.672 9.492 1 69.06 299 LEU B O 1
ATOM 6150 N N . SER B 1 300 ? -2.9 16.406 10.398 1 64.44 300 SER B N 1
ATOM 6151 C CA . SER B 1 300 ? -2.068 15.875 9.328 1 64.44 300 SER B CA 1
ATOM 6152 C C . SER B 1 300 ? -0.969 14.977 9.875 1 64.44 300 SER B C 1
ATOM 6154 O O . SER B 1 300 ? -0.749 14.93 11.094 1 64.44 300 SER B O 1
ATOM 6156 N N . SER B 1 301 ? -0.325 14.281 8.969 1 68.94 301 SER B N 1
ATOM 6157 C CA . SER B 1 301 ? 0.805 13.43 9.328 1 68.94 301 SER B CA 1
ATOM 6158 C C . SER B 1 301 ? 1.929 14.242 9.961 1 68.94 301 SER B C 1
ATOM 6160 O O . SER B 1 301 ? 2.709 13.711 10.758 1 68.94 301 SER B O 1
ATOM 6162 N N . LEU B 1 302 ? 1.844 15.5 9.648 1 66.81 302 LEU B N 1
ATOM 6163 C CA . LEU B 1 302 ? 2.867 16.391 10.195 1 66.81 302 LEU B CA 1
ATOM 6164 C C . LEU B 1 302 ? 2.75 16.484 11.711 1 66.81 302 LEU B C 1
ATOM 6166 O O . LEU B 1 302 ? 3.762 16.531 12.414 1 66.81 302 LEU B O 1
ATOM 6170 N N . HIS B 1 303 ? 1.528 16.484 12.219 1 77.94 303 HIS B N 1
ATOM 6171 C CA . HIS B 1 303 ? 1.312 16.531 13.656 1 77.94 303 HIS B CA 1
ATOM 6172 C C . HIS B 1 303 ? 1.883 15.297 14.352 1 77.94 303 HIS B C 1
ATOM 6174 O O . HIS B 1 303 ? 2.529 15.406 15.391 1 77.94 303 HIS B O 1
ATOM 6180 N N . LYS B 1 304 ? 1.678 14.188 13.711 1 80.94 304 LYS B N 1
ATOM 6181 C CA . LYS B 1 304 ? 2.193 12.945 14.273 1 80.94 304 LYS B CA 1
ATOM 6182 C C . LYS B 1 304 ? 3.719 12.922 14.258 1 80.94 304 LYS B C 1
ATOM 6184 O O . LYS B 1 304 ? 4.352 12.469 15.219 1 80.94 304 LYS B O 1
ATOM 6189 N N . GLU B 1 305 ? 4.242 13.422 13.203 1 75.88 305 GLU B N 1
ATOM 6190 C CA . GLU B 1 305 ? 5.695 13.461 13.078 1 75.88 305 GLU B CA 1
ATOM 6191 C C . GLU B 1 305 ? 6.312 14.414 14.102 1 75.88 305 GLU B C 1
ATOM 6193 O O . GLU B 1 305 ? 7.348 14.102 14.695 1 75.88 305 GLU B O 1
ATOM 6198 N N . THR B 1 306 ? 5.664 15.523 14.297 1 78.06 306 THR B N 1
ATOM 6199 C CA . THR B 1 306 ? 6.16 16.5 15.25 1 78.06 306 THR B CA 1
ATOM 6200 C C . THR B 1 306 ? 6.055 15.977 16.672 1 78.06 306 THR B C 1
ATOM 6202 O O . THR B 1 306 ? 6.91 16.266 17.516 1 78.06 306 THR B O 1
ATOM 6205 N N . PHE B 1 307 ? 5.047 15.273 16.906 1 87.69 307 PHE B N 1
ATOM 6206 C CA . PHE B 1 307 ? 4.883 14.656 18.219 1 87.69 307 PHE B CA 1
ATOM 6207 C C . PHE B 1 307 ? 6.012 13.672 18.5 1 87.69 307 PHE B C 1
ATOM 6209 O O . PHE B 1 307 ? 6.598 13.688 19.578 1 87.69 307 PHE B O 1
ATOM 6216 N N . LEU B 1 308 ? 6.305 12.859 17.516 1 86.19 308 LEU B N 1
ATOM 6217 C CA . LEU B 1 308 ? 7.379 11.883 17.688 1 86.19 308 LEU B CA 1
ATOM 6218 C C . LEU B 1 308 ? 8.727 12.578 17.875 1 86.19 308 LEU B C 1
ATOM 6220 O O . LEU B 1 308 ? 9.562 12.125 18.641 1 86.19 308 LEU B O 1
ATOM 6224 N N . ALA B 1 309 ? 8.852 13.664 17.141 1 81.06 309 ALA B N 1
ATOM 6225 C CA . ALA B 1 309 ? 10.078 14.453 17.281 1 81.06 309 ALA B CA 1
ATOM 6226 C C . ALA B 1 309 ? 10.195 15.039 18.688 1 81.06 309 ALA B C 1
ATOM 6228 O O . ALA B 1 309 ? 11.289 15.086 19.266 1 81.06 309 ALA B O 1
ATOM 6229 N N . LEU B 1 310 ? 9.078 15.461 19.234 1 84.81 310 LEU B N 1
ATOM 6230 C CA . LEU B 1 310 ? 9.039 16.016 20.578 1 84.81 310 LEU B CA 1
ATOM 6231 C C . LEU B 1 310 ? 9.461 14.969 21.609 1 84.81 310 LEU B C 1
ATOM 6233 O O . LEU B 1 310 ? 10.242 15.266 22.516 1 84.81 310 LEU B O 1
ATOM 6237 N N . LEU B 1 311 ? 9 13.805 21.438 1 89.19 311 LEU B N 1
ATOM 6238 C CA . LEU B 1 311 ? 9.281 12.75 22.391 1 89.19 311 LEU B CA 1
ATOM 6239 C C . LEU B 1 311 ? 10.75 12.336 22.344 1 89.19 311 LEU B C 1
ATOM 6241 O O . LEU B 1 311 ? 11.328 11.945 23.344 1 89.19 311 LEU B O 1
ATOM 6245 N N . ASN B 1 312 ? 11.281 12.422 21.172 1 85.5 312 ASN B N 1
ATOM 6246 C CA . ASN B 1 312 ? 12.656 11.984 20.984 1 85.5 312 ASN B CA 1
ATOM 6247 C C . ASN B 1 312 ? 13.641 13.125 21.234 1 85.5 312 ASN B C 1
ATOM 6249 O O . ASN B 1 312 ? 14.859 12.922 21.188 1 85.5 312 ASN B O 1
ATOM 6253 N N . SER B 1 313 ? 13.109 14.234 21.406 1 79.5 313 SER B N 1
ATOM 6254 C CA . SER B 1 313 ? 13.961 15.406 21.609 1 79.5 313 SER B CA 1
ATOM 6255 C C . SER B 1 313 ? 14.734 15.289 22.922 1 79.5 313 SER B C 1
ATOM 6257 O O . SER B 1 313 ? 14.25 14.719 23.891 1 79.5 313 SER B O 1
ATOM 6259 N N . VAL B 1 314 ? 15.891 15.836 22.875 1 75.56 314 VAL B N 1
ATOM 6260 C CA . VAL B 1 314 ? 16.75 15.852 24.047 1 75.56 314 VAL B CA 1
ATOM 6261 C C . VAL B 1 314 ? 16.203 16.859 25.062 1 75.56 314 VAL B C 1
ATOM 6263 O O . VAL B 1 314 ? 16.469 16.734 26.266 1 75.56 314 VAL B O 1
ATOM 6266 N N . GLN B 1 315 ? 15.383 17.75 24.609 1 73.38 315 GLN B N 1
ATOM 6267 C CA . GLN B 1 315 ? 14.805 18.734 25.516 1 73.38 315 GLN B CA 1
ATOM 6268 C C . GLN B 1 315 ? 13.812 18.094 26.484 1 73.38 315 GLN B C 1
ATOM 6270 O O . GLN B 1 315 ? 12.969 17.297 26.062 1 73.38 315 GLN B O 1
ATOM 6275 N N . PRO B 1 316 ? 13.992 18.406 27.734 1 72.88 316 PRO B N 1
ATOM 6276 C CA . PRO B 1 316 ? 13.164 17.734 28.75 1 72.88 316 PRO B CA 1
ATOM 6277 C C . PRO B 1 316 ? 11.695 18.125 28.656 1 72.88 316 PRO B C 1
ATOM 6279 O O . PRO B 1 316 ? 10.82 17.359 29.078 1 72.88 316 PRO B O 1
ATOM 6282 N N . SER B 1 317 ? 11.469 19.406 28.219 1 76.56 317 SER B N 1
ATOM 6283 C CA . SER B 1 317 ? 10.078 19.828 28.156 1 76.56 317 SER B CA 1
ATOM 6284 C C . SER B 1 317 ? 9.75 20.516 26.828 1 76.56 317 SER B C 1
ATOM 6286 O O . SER B 1 317 ? 10.656 20.938 26.109 1 76.56 317 SER B O 1
ATOM 6288 N N . GLY B 1 318 ? 8.477 20.344 26.344 1 78.88 318 GLY B N 1
ATOM 6289 C CA . GLY B 1 318 ? 7.992 20.969 25.141 1 78.88 318 GLY B CA 1
ATOM 6290 C C . GLY B 1 318 ? 6.48 20.922 25 1 78.88 318 GLY B C 1
ATOM 6291 O O . GLY B 1 318 ? 5.812 20.156 25.703 1 78.88 318 GLY B O 1
ATOM 6292 N N . ILE B 1 319 ? 5.98 21.859 24.234 1 78.62 319 ILE B N 1
ATOM 6293 C CA . ILE B 1 319 ? 4.535 21.922 24.062 1 78.62 319 ILE B CA 1
ATOM 6294 C C . ILE B 1 319 ? 4.18 21.953 22.578 1 78.62 319 ILE B C 1
ATOM 6296 O O . ILE B 1 319 ? 4.852 22.625 21.797 1 78.62 319 ILE B O 1
ATOM 6300 N N . LEU B 1 320 ? 3.236 21.141 22.172 1 82.38 320 LEU B N 1
ATOM 6301 C CA . LEU B 1 320 ? 2.684 21.141 20.828 1 82.38 320 LEU B CA 1
ATOM 6302 C C . LEU B 1 320 ? 1.204 21.516 20.844 1 82.38 320 LEU B C 1
ATOM 6304 O O . LEU B 1 320 ? 0.471 21.109 21.75 1 82.38 320 LEU B O 1
ATOM 6308 N N . HIS B 1 321 ? 0.784 22.266 19.891 1 79.31 321 HIS B N 1
ATOM 6309 C CA . HIS B 1 321 ? -0.618 22.641 19.75 1 79.31 321 HIS B CA 1
ATOM 6310 C C . HIS B 1 321 ? -1.253 21.922 18.562 1 79.31 321 HIS B C 1
ATOM 6312 O O . HIS B 1 321 ? -0.908 22.203 17.406 1 79.31 321 HIS B O 1
ATOM 6318 N N . PHE B 1 322 ? -2.18 21.078 18.828 1 83.44 322 PHE B N 1
ATOM 6319 C CA . PHE B 1 322 ? -2.904 20.344 17.797 1 83.44 322 PHE B CA 1
ATOM 6320 C C . PHE B 1 322 ? -4.227 21.031 17.469 1 83.44 322 PHE B C 1
ATOM 6322 O O . PHE B 1 322 ? -4.637 21.953 18.172 1 83.44 322 PHE B O 1
ATOM 6329 N N . PRO B 1 323 ? -4.816 20.609 16.422 1 78.75 323 PRO B N 1
ATOM 6330 C CA . PRO B 1 323 ? -6.078 21.234 16.031 1 78.75 323 PRO B CA 1
ATOM 6331 C C . PRO B 1 323 ? -7.148 21.125 17.109 1 78.75 323 PRO B C 1
ATOM 6333 O O . PRO B 1 323 ? -7.082 20.25 17.969 1 78.75 323 PRO B O 1
ATOM 6336 N N . SER B 1 324 ? -8.148 22.047 17.109 1 79.19 324 SER B N 1
ATOM 6337 C CA . SER B 1 324 ? -9.336 22.078 17.953 1 79.19 324 SER B CA 1
ATOM 6338 C C . SER B 1 324 ? -8.953 22.234 19.422 1 79.19 324 SER B C 1
ATOM 6340 O O . SER B 1 324 ? -9.625 21.672 20.297 1 79.19 324 SER B O 1
ATOM 6342 N N . GLY B 1 325 ? -7.766 22.734 19.766 1 77.94 325 GLY B N 1
ATOM 6343 C CA . GLY B 1 325 ? -7.414 23.141 21.109 1 77.94 325 GLY B CA 1
ATOM 6344 C C . GLY B 1 325 ? -6.676 22.062 21.891 1 77.94 325 GLY B C 1
ATOM 6345 O O . GLY B 1 325 ? -6.402 22.219 23.078 1 77.94 325 GLY B O 1
ATOM 6346 N N . LEU B 1 326 ? -6.352 21.016 21.266 1 87.88 326 LEU B N 1
ATOM 6347 C CA . LEU B 1 326 ? -5.609 19.969 21.953 1 87.88 326 LEU B CA 1
ATOM 6348 C C . LEU B 1 326 ? -4.156 20.375 22.156 1 87.88 326 LEU B C 1
ATOM 6350 O O . LEU B 1 326 ? -3.482 20.797 21.219 1 87.88 326 LEU B O 1
ATOM 6354 N N . ARG B 1 327 ? -3.75 20.312 23.438 1 85.88 327 ARG B N 1
ATOM 6355 C CA . ARG B 1 327 ? -2.365 20.625 23.781 1 85.88 327 ARG B CA 1
ATOM 6356 C C . ARG B 1 327 ? -1.61 19.375 24.203 1 85.88 327 ARG B C 1
ATOM 6358 O O . ARG B 1 327 ? -2.15 18.531 24.938 1 85.88 327 ARG B O 1
ATOM 6365 N N . VAL B 1 328 ? -0.441 19.297 23.688 1 90.69 328 VAL B N 1
ATOM 6366 C CA . VAL B 1 328 ? 0.446 18.203 24.062 1 90.69 328 VAL B CA 1
ATOM 6367 C C . VAL B 1 328 ? 1.667 18.75 24.797 1 90.69 328 VAL B C 1
ATOM 6369 O O . VAL B 1 328 ? 2.428 19.547 24.234 1 90.69 328 VAL B O 1
ATOM 6372 N N . LYS B 1 329 ? 1.802 18.359 26.062 1 85.5 329 LYS B N 1
ATOM 6373 C CA . LYS B 1 329 ? 2.877 18.875 26.906 1 85.5 329 LYS B CA 1
ATOM 6374 C C . LYS B 1 329 ? 3.783 17.75 27.406 1 85.5 329 LYS B C 1
ATOM 6376 O O . LYS B 1 329 ? 3.35 16.891 28.156 1 85.5 329 LYS B O 1
ATOM 6381 N N . LYS B 1 330 ? 4.984 17.797 26.859 1 90 330 LYS B N 1
ATOM 6382 C CA . LYS B 1 330 ? 5.98 16.875 27.359 1 90 330 LYS B CA 1
ATOM 6383 C C . LYS B 1 330 ? 6.711 17.453 28.578 1 90 330 LYS B C 1
ATOM 6385 O O . LYS B 1 330 ? 7.148 18.609 28.547 1 90 330 LYS B O 1
ATOM 6390 N N . SER B 1 331 ? 6.703 16.734 29.656 1 82.19 331 SER B N 1
ATOM 6391 C CA . SER B 1 331 ? 7.465 17.078 30.844 1 82.19 331 SER B CA 1
ATOM 6392 C C . SER B 1 331 ? 8.289 15.891 31.344 1 82.19 331 SER B C 1
ATOM 6394 O O . SER B 1 331 ? 7.785 15.039 32.062 1 82.19 331 SER B O 1
ATOM 6396 N N . TYR B 1 332 ? 9.516 15.859 30.969 1 81.06 332 TYR B N 1
ATOM 6397 C CA . TYR B 1 332 ? 10.438 14.781 31.328 1 81.06 332 TYR B CA 1
ATOM 6398 C C . TYR B 1 332 ? 9.914 13.438 30.859 1 81.06 332 TYR B C 1
ATOM 6400 O O . TYR B 1 332 ? 9.797 13.188 29.656 1 81.06 332 TYR B O 1
ATOM 6408 N N . ASP B 1 333 ? 9.422 12.688 31.812 1 87.5 333 ASP B N 1
ATOM 6409 C CA . ASP B 1 333 ? 9.094 11.312 31.469 1 87.5 333 ASP B CA 1
ATOM 6410 C C . ASP B 1 333 ? 7.598 11.156 31.203 1 87.5 333 ASP B C 1
ATOM 6412 O O . ASP B 1 333 ? 7.098 10.031 31.062 1 87.5 333 ASP B O 1
ATOM 6416 N N . SER B 1 334 ? 6.957 12.391 31.141 1 90.44 334 SER B N 1
ATOM 6417 C CA . SER B 1 334 ? 5.516 12.328 30.922 1 90.44 334 SER B CA 1
ATOM 6418 C C . SER B 1 334 ? 5.078 13.273 29.812 1 90.44 334 SER B C 1
ATOM 6420 O O . SER B 1 334 ? 5.711 14.305 29.594 1 90.44 334 SER B O 1
ATOM 6422 N N . CYS B 1 335 ? 4.055 12.859 29.141 1 93.69 335 CYS B N 1
ATOM 6423 C CA . CYS B 1 335 ? 3.457 13.688 28.094 1 93.69 335 CYS B CA 1
ATOM 6424 C C . CYS B 1 335 ? 1.948 13.797 28.281 1 93.69 335 CYS B C 1
ATOM 6426 O O . CYS B 1 335 ? 1.241 12.789 28.281 1 93.69 335 CYS B O 1
ATOM 6428 N N . LEU B 1 336 ? 1.463 14.977 28.422 1 89.81 336 LEU B N 1
ATOM 6429 C CA . LEU B 1 336 ? 0.056 15.234 28.703 1 89.81 336 LEU B CA 1
ATOM 6430 C C . LEU B 1 336 ? -0.666 15.719 27.453 1 89.81 336 LEU B C 1
ATOM 6432 O O . LEU B 1 336 ? -0.195 16.641 26.766 1 89.81 336 LEU B O 1
ATOM 6436 N N . PHE B 1 337 ? -1.719 15.016 27.094 1 93.38 337 PHE B N 1
ATOM 6437 C CA . PHE B 1 337 ? -2.688 15.484 26.109 1 93.38 337 PHE B CA 1
ATOM 6438 C C . PHE B 1 337 ? -3.912 16.078 26.797 1 93.38 337 PHE B C 1
ATOM 6440 O O . PHE B 1 337 ? -4.566 15.398 27.594 1 93.38 337 PHE B O 1
ATOM 6447 N N . THR B 1 338 ? -4.246 17.297 26.531 1 88.38 338 THR B N 1
ATOM 6448 C CA . THR B 1 338 ? -5.367 17.844 27.281 1 88.38 338 THR B CA 1
ATOM 6449 C C . THR B 1 338 ? -6.082 18.922 26.469 1 88.38 338 THR B C 1
ATOM 6451 O O . THR B 1 338 ? -5.449 19.656 25.703 1 88.38 338 THR B O 1
ATOM 6454 N N . PHE B 1 339 ? -7.398 18.875 26.578 1 87.69 339 PHE B N 1
ATOM 6455 C CA . PHE B 1 339 ? -8.203 19.969 26.031 1 87.69 339 PHE B CA 1
ATOM 6456 C C . PHE B 1 339 ? -8.445 21.047 27.078 1 87.69 339 PHE B C 1
ATOM 6458 O O . PHE B 1 339 ? -9.117 22.047 26.812 1 87.69 339 PHE B O 1
ATOM 6465 N N . ALA B 1 340 ? -8.234 20.672 28.312 1 70.88 340 ALA B N 1
ATOM 6466 C CA . ALA B 1 340 ? -8.523 21.578 29.438 1 70.88 340 ALA B CA 1
ATOM 6467 C C . ALA B 1 340 ? -7.809 22.906 29.25 1 70.88 340 ALA B C 1
ATOM 6469 O O . ALA B 1 340 ? -6.648 22.953 28.828 1 70.88 340 ALA B O 1
ATOM 6470 N N . GLU B 1 341 ? -8.812 23.859 28.859 1 53.78 341 GLU B N 1
ATOM 6471 C CA . GLU B 1 341 ? -8.336 25.234 28.766 1 53.78 341 GLU B CA 1
ATOM 6472 C C . GLU B 1 341 ? -7.449 25.594 29.953 1 53.78 341 GLU B C 1
ATOM 6474 O O . GLU B 1 341 ? -7.766 25.25 31.094 1 53.78 341 GLU B O 1
ATOM 6479 N N . GLU B 1 342 ? -6.293 25.297 29.969 1 49.44 342 GLU B N 1
ATOM 6480 C CA . GLU B 1 342 ? -5.684 25.953 31.125 1 49.44 342 GLU B CA 1
ATOM 6481 C C . GLU B 1 342 ? -6.387 27.266 31.438 1 49.44 342 GLU B C 1
ATOM 6483 O O . GLU B 1 342 ? -6.922 27.922 30.547 1 49.44 342 GLU B O 1
ATOM 6488 N N . ALA B 1 343 ? -7.008 27.562 32.688 1 41.84 343 ALA B N 1
ATOM 6489 C CA . ALA B 1 343 ? -7.512 28.906 32.969 1 41.84 343 ALA B CA 1
ATOM 6490 C C . ALA B 1 343 ? -7.133 29.859 31.844 1 41.84 343 ALA B C 1
ATOM 6492 O O . ALA B 1 343 ? -7.969 30.219 31.016 1 41.84 343 ALA B O 1
ATOM 6493 N N . GLU B 1 344 ? -6.727 31.156 32.062 1 37.97 344 GLU B N 1
ATOM 6494 C CA . GLU B 1 344 ? -6.324 32.344 31.297 1 37.97 344 GLU B CA 1
ATOM 6495 C C . GLU B 1 344 ? -5.414 31.969 30.125 1 37.97 344 GLU B C 1
ATOM 6497 O O . GLU B 1 344 ? -4.477 31.188 30.297 1 37.97 344 GLU B O 1
ATOM 6502 N N . HIS B 1 345 ? -5.965 31.656 28.828 1 45.19 345 HIS B N 1
ATOM 6503 C CA . HIS B 1 345 ? -5.098 31.703 27.656 1 45.19 345 HIS B CA 1
ATOM 6504 C C . HIS B 1 345 ? -3.719 32.25 28.016 1 45.19 345 HIS B C 1
ATOM 6506 O O . HIS B 1 345 ? -3.572 33.438 28.266 1 45.19 345 HIS B O 1
ATOM 6512 N N . ALA B 1 346 ? -3.166 31.656 28.75 1 47.53 346 ALA B N 1
ATOM 6513 C CA . ALA B 1 346 ? -1.937 32.156 29.375 1 47.53 346 ALA B CA 1
ATOM 6514 C C . ALA B 1 346 ? -0.963 32.688 28.328 1 47.53 346 ALA B C 1
ATOM 6516 O O . ALA B 1 346 ? -0.772 32.062 27.281 1 47.53 346 ALA B O 1
ATOM 6517 N N . ASP B 1 347 ? -0.892 33.875 28.203 1 60.66 347 ASP B N 1
ATOM 6518 C CA . ASP B 1 347 ? 0.198 34.562 27.531 1 60.66 347 ASP B CA 1
ATOM 6519 C C . ASP B 1 347 ? 1.46 33.719 27.5 1 60.66 347 ASP B C 1
ATOM 6521 O O . ASP B 1 347 ? 1.796 33.062 28.484 1 60.66 347 ASP B O 1
ATOM 6525 N N . PHE B 1 348 ? 1.725 33.156 26.328 1 72.69 348 PHE B N 1
ATOM 6526 C CA . PHE B 1 348 ? 3.02 32.5 26.297 1 72.69 348 PHE B CA 1
ATOM 6527 C C . PHE B 1 348 ? 4.129 33.5 25.953 1 72.69 348 PHE B C 1
ATOM 6529 O O . PHE B 1 348 ? 3.875 34.531 25.375 1 72.69 348 PHE B O 1
ATOM 6536 N N . SER B 1 349 ? 5.195 33.344 26.5 1 82 349 SER B N 1
ATOM 6537 C CA . SER B 1 349 ? 6.43 34.062 26.203 1 82 349 SER B CA 1
ATOM 6538 C C . SER B 1 349 ? 7.641 33.125 26.312 1 82 349 SER B C 1
ATOM 6540 O O . SER B 1 349 ? 7.965 32.656 27.391 1 82 349 SER B O 1
ATOM 6542 N N . TYR B 1 350 ? 8.102 32.75 25.094 1 85.94 350 TYR B N 1
ATOM 6543 C CA . TYR B 1 350 ? 9.258 31.875 25.078 1 85.94 350 TYR B CA 1
ATOM 6544 C C . TYR B 1 350 ? 10.453 32.562 24.422 1 85.94 350 TYR B C 1
ATOM 6546 O O . TYR B 1 350 ? 10.297 33.344 23.469 1 85.94 350 TYR B O 1
ATOM 6554 N N . GLU B 1 351 ? 11.641 32.281 25.016 1 89.31 351 GLU B N 1
ATOM 6555 C CA . GLU B 1 351 ? 12.852 32.656 24.297 1 89.31 351 GLU B CA 1
ATOM 6556 C C . GLU B 1 351 ? 13.102 31.75 23.094 1 89.31 351 GLU B C 1
ATOM 6558 O O . GLU B 1 351 ? 12.984 30.516 23.219 1 89.31 351 GLU B O 1
ATOM 6563 N N . ILE B 1 352 ? 13.266 32.312 21.969 1 87.88 352 ILE B N 1
ATOM 6564 C CA . ILE B 1 352 ? 13.555 31.531 20.781 1 87.88 352 ILE B CA 1
ATOM 6565 C C . ILE B 1 352 ? 14.977 30.984 20.844 1 87.88 352 ILE B C 1
ATOM 6567 O O . ILE B 1 352 ? 15.938 31.766 20.906 1 87.88 352 ILE B O 1
ATOM 6571 N N . PRO B 1 353 ? 15.07 29.75 20.859 1 83.31 353 PRO B N 1
ATOM 6572 C CA . PRO B 1 353 ? 16.438 29.203 20.828 1 83.31 353 PRO B CA 1
ATOM 6573 C C . PRO B 1 353 ? 17.094 29.375 19.469 1 83.31 353 PRO B C 1
ATOM 6575 O O . PRO B 1 353 ? 16.578 28.922 18.453 1 83.31 353 PRO B O 1
ATOM 6578 N N . ILE B 1 354 ? 18.234 30.078 19.422 1 80.38 354 ILE B N 1
ATOM 6579 C CA . ILE B 1 354 ? 19 30.266 18.188 1 80.38 354 ILE B CA 1
ATOM 6580 C C . ILE B 1 354 ? 20.391 29.656 18.359 1 80.38 354 ILE B C 1
ATOM 6582 O O . ILE B 1 354 ? 21.234 30.172 19.094 1 80.38 354 ILE B O 1
ATOM 6586 N N . PRO B 1 355 ? 20.656 28.516 17.75 1 77.56 355 PRO B N 1
ATOM 6587 C CA . PRO B 1 355 ? 19.797 27.75 16.844 1 77.56 355 PRO B CA 1
ATOM 6588 C C . PRO B 1 355 ? 18.859 26.812 17.578 1 77.56 355 PRO B C 1
ATOM 6590 O O . PRO B 1 355 ? 19.094 26.469 18.75 1 77.56 355 PRO B O 1
ATOM 6593 N N . GLY B 1 356 ? 17.641 26.531 16.891 1 77.94 356 GLY B N 1
ATOM 6594 C CA . GLY B 1 356 ? 16.719 25.594 17.531 1 77.94 356 GLY B CA 1
ATOM 6595 C C . GLY B 1 356 ? 15.32 25.641 16.938 1 77.94 356 GLY B C 1
ATOM 6596 O O . GLY B 1 356 ? 15.086 26.344 15.945 1 77.94 356 GLY B O 1
ATOM 6597 N N . VAL B 1 357 ? 14.484 24.781 17.453 1 77.44 357 VAL B N 1
ATOM 6598 C CA . VAL B 1 357 ? 13.102 24.672 17.016 1 77.44 357 VAL B CA 1
ATOM 6599 C C . VAL B 1 357 ? 12.156 24.875 18.188 1 77.44 357 VAL B C 1
ATOM 6601 O O . VAL B 1 357 ? 12.414 24.359 19.281 1 77.44 357 VAL B O 1
ATOM 6604 N N . LEU B 1 358 ? 11.227 25.797 17.953 1 77.12 358 LEU B N 1
ATOM 6605 C CA . LEU B 1 358 ? 10.172 26.031 18.938 1 77.12 358 LEU B CA 1
ATOM 6606 C C . LEU B 1 358 ? 8.805 25.656 18.359 1 77.12 358 LEU B C 1
ATOM 6608 O O . LEU B 1 358 ? 8.445 26.109 17.266 1 77.12 358 LEU B O 1
ATOM 6612 N N . VAL B 1 359 ? 8.156 24.797 18.969 1 72.25 359 VAL B N 1
ATOM 6613 C CA . VAL B 1 359 ? 6.84 24.375 18.484 1 72.25 359 VAL B CA 1
ATOM 6614 C C . VAL B 1 359 ? 5.75 25.141 19.25 1 72.25 359 VAL B C 1
ATOM 6616 O O . VAL B 1 359 ? 5.703 25.109 20.469 1 72.25 359 VAL B O 1
ATOM 6619 N N . LEU B 1 360 ? 4.973 25.891 18.438 1 73.44 360 LEU B N 1
ATOM 6620 C CA . LEU B 1 360 ? 3.855 26.672 18.969 1 73.44 360 LEU B CA 1
ATOM 6621 C C . LEU B 1 360 ? 2.523 26.094 18.5 1 73.44 360 LEU B C 1
ATOM 6623 O O . LEU B 1 360 ? 2.494 25.156 17.703 1 73.44 360 LEU B O 1
ATOM 6627 N N . GLU B 1 361 ? 1.467 26.641 19.031 1 66.88 361 GLU B N 1
ATOM 6628 C CA . GLU B 1 361 ? 0.135 26.203 18.625 1 66.88 361 GLU B CA 1
ATOM 6629 C C . GLU B 1 361 ? -0.116 26.5 17.156 1 66.88 361 GLU B C 1
ATOM 6631 O O . GLU B 1 361 ? -0.735 25.688 16.453 1 66.88 361 GLU B O 1
ATOM 6636 N N . ALA B 1 362 ? 0.364 27.625 16.734 1 69.25 362 ALA B N 1
ATOM 6637 C CA . ALA B 1 362 ? 0.085 28.094 15.383 1 69.25 362 ALA B CA 1
ATOM 6638 C C . ALA B 1 362 ? 1.028 27.438 14.367 1 69.25 362 ALA B C 1
ATOM 6640 O O . ALA B 1 362 ? 0.761 27.453 13.164 1 69.25 362 ALA B O 1
ATOM 6641 N N . GLY B 1 363 ? 2.074 26.906 14.836 1 72.31 363 GLY B N 1
ATOM 6642 C CA . GLY B 1 363 ? 3.068 26.375 13.914 1 72.31 363 GLY B CA 1
ATOM 6643 C C . GLY B 1 363 ? 4.426 26.156 14.562 1 72.31 363 GLY B C 1
ATOM 6644 O O . GLY B 1 363 ? 4.543 26.188 15.789 1 72.31 363 GLY B O 1
ATOM 6645 N N . GLU B 1 364 ? 5.387 25.812 13.781 1 78.94 364 GLU B N 1
ATOM 6646 C CA . GLU B 1 364 ? 6.754 25.562 14.219 1 78.94 364 GLU B CA 1
ATOM 6647 C C . GLU B 1 364 ? 7.684 26.703 13.805 1 78.94 364 GLU B C 1
ATOM 6649 O O . GLU B 1 364 ? 7.621 27.188 12.672 1 78.94 364 GLU B O 1
ATOM 6654 N N . LEU B 1 365 ? 8.492 27.156 14.875 1 85.19 365 LEU B N 1
ATOM 6655 C CA . LEU B 1 365 ? 9.547 28.109 14.578 1 85.19 365 LEU B CA 1
ATOM 6656 C C . LEU B 1 365 ? 10.914 27.438 14.594 1 85.19 365 LEU B C 1
ATOM 6658 O O . LEU B 1 365 ? 11.305 26.828 15.586 1 85.19 365 LEU B O 1
ATOM 6662 N N . SER B 1 366 ? 11.539 27.422 13.477 1 84.75 366 SER B N 1
ATOM 6663 C CA . SER B 1 366 ? 12.898 26.922 13.375 1 84.75 366 SER B CA 1
ATOM 6664 C C . SER B 1 366 ? 13.898 28.047 13.164 1 84.75 366 SER B C 1
ATOM 6666 O O . SER B 1 366 ? 13.766 28.828 12.219 1 84.75 366 SER B O 1
ATOM 6668 N N . ALA B 1 367 ? 14.922 28.172 14.133 1 85.69 367 ALA B N 1
ATOM 6669 C CA . ALA B 1 367 ? 15.906 29.234 14.031 1 85.69 367 ALA B CA 1
ATOM 6670 C C . ALA B 1 367 ? 17.297 28.672 13.734 1 85.69 367 ALA B C 1
ATOM 6672 O O . ALA B 1 367 ? 17.672 27.625 14.258 1 85.69 367 ALA B O 1
ATOM 6673 N N . GLU B 1 368 ? 17.953 29.281 12.852 1 82.38 368 GLU B N 1
ATOM 6674 C CA . GLU B 1 368 ? 19.328 28.875 12.523 1 82.38 368 GLU B CA 1
ATOM 6675 C C . GLU B 1 368 ? 20.25 30.094 12.453 1 82.38 368 GLU B C 1
ATOM 6677 O O . GLU B 1 368 ? 19.797 31.219 12.234 1 82.38 368 GLU B O 1
ATOM 6682 N N . MET B 1 369 ? 21.547 29.781 12.758 1 80.75 369 MET B N 1
ATOM 6683 C CA . MET B 1 369 ? 22.578 30.797 12.609 1 80.75 369 MET B CA 1
ATOM 6684 C C . MET B 1 369 ? 23.219 30.734 11.219 1 80.75 369 MET B C 1
ATOM 6686 O O . MET B 1 369 ? 23.484 29.641 10.711 1 80.75 369 MET B O 1
ATOM 6690 N N . LEU B 1 370 ? 23.219 31.875 10.672 1 74.81 370 LEU B N 1
ATOM 6691 C CA . LEU B 1 370 ? 23.812 31.938 9.344 1 74.81 370 LEU B CA 1
ATOM 6692 C C . LEU B 1 370 ? 25.047 32.812 9.336 1 74.81 370 LEU B C 1
ATOM 6694 O O . LEU B 1 370 ? 25.125 33.781 10.102 1 74.81 370 LEU B O 1
ATOM 6698 N N . GLU B 1 371 ? 26.125 32.406 8.633 1 69.12 371 GLU B N 1
ATOM 6699 C CA . GLU B 1 371 ? 27.297 33.25 8.484 1 69.12 371 GLU B CA 1
ATOM 6700 C C . GLU B 1 371 ? 27.062 34.344 7.461 1 69.12 371 GLU B C 1
ATOM 6702 O O . GLU B 1 371 ? 27.719 35.406 7.52 1 69.12 371 GLU B O 1
ATOM 6707 N N . THR B 1 372 ? 26.266 34.062 6.5 1 63.62 372 THR B N 1
ATOM 6708 C CA . THR B 1 372 ? 25.922 35.094 5.516 1 63.62 372 THR B CA 1
ATOM 6709 C C . THR B 1 372 ? 24.406 35.188 5.344 1 63.62 372 THR B C 1
ATOM 6711 O O . THR B 1 372 ? 23.672 34.25 5.664 1 63.62 372 THR B O 1
ATOM 6714 N N . ALA B 1 373 ? 23.922 36.406 5.152 1 57.97 373 ALA B N 1
ATOM 6715 C CA . ALA B 1 373 ? 22.5 36.594 4.91 1 57.97 373 ALA B CA 1
ATOM 6716 C C . ALA B 1 373 ? 22.047 35.875 3.648 1 57.97 373 ALA B C 1
ATOM 6718 O O . ALA B 1 373 ? 21.75 36.5 2.631 1 57.97 373 ALA B O 1
ATOM 6719 N N . SER B 1 374 ? 22.25 34.656 3.65 1 60.34 374 SER B N 1
ATOM 6720 C CA . SER B 1 374 ? 22.047 33.906 2.426 1 60.34 374 SER B CA 1
ATOM 6721 C C . SER B 1 374 ? 20.578 33.531 2.238 1 60.34 374 SER B C 1
ATOM 6723 O O . SER B 1 374 ? 20.188 33.031 1.182 1 60.34 374 SER B O 1
ATOM 6725 N N . ILE B 1 375 ? 19.734 33.969 3.209 1 63.78 375 ILE B N 1
ATOM 6726 C CA . ILE B 1 375 ? 18.328 33.625 3.131 1 63.78 375 ILE B CA 1
ATOM 6727 C C . ILE B 1 375 ? 17.484 34.875 2.977 1 63.78 375 ILE B C 1
ATOM 6729 O O . ILE B 1 375 ? 17.734 35.875 3.648 1 63.78 375 ILE B O 1
ATOM 6733 N N . ASP B 1 376 ? 16.547 34.906 1.98 1 65.56 376 ASP B N 1
ATOM 6734 C CA . ASP B 1 376 ? 15.656 36.031 1.802 1 65.56 376 ASP B CA 1
ATOM 6735 C C . ASP B 1 376 ? 14.516 36.031 2.814 1 65.56 376 ASP B C 1
ATOM 6737 O O . ASP B 1 376 ? 14.008 34.938 3.16 1 65.56 376 ASP B O 1
ATOM 6741 N N . ARG B 1 377 ? 14.297 37.25 3.176 1 72.25 377 ARG B N 1
ATOM 6742 C CA . ARG B 1 377 ? 13.133 37.438 4.039 1 72.25 377 ARG B CA 1
ATOM 6743 C C . ARG B 1 377 ? 11.844 37.094 3.299 1 72.25 377 ARG B C 1
ATOM 6745 O O . ARG B 1 377 ? 11.734 37.344 2.096 1 72.25 377 ARG B O 1
ATOM 6752 N N . GLY B 1 378 ? 11 36.344 3.904 1 75.44 378 GLY B N 1
ATOM 6753 C CA . GLY B 1 378 ? 9.656 36.031 3.443 1 75.44 378 GLY B CA 1
ATOM 6754 C C . GLY B 1 378 ? 8.609 36.125 4.543 1 75.44 378 GLY B C 1
ATOM 6755 O O . GLY B 1 378 ? 8.945 36.375 5.707 1 75.44 378 GLY B O 1
ATOM 6756 N N . LYS B 1 379 ? 7.352 36.031 4.09 1 80.5 379 LYS B N 1
ATOM 6757 C CA . LYS B 1 379 ? 6.273 36.094 5.07 1 80.5 379 LYS B CA 1
ATOM 6758 C C . LYS B 1 379 ? 6.492 35.094 6.195 1 80.5 379 LYS B C 1
ATOM 6760 O O . LYS B 1 379 ? 6.195 35.375 7.359 1 80.5 379 LYS B O 1
ATOM 6765 N N . ASP B 1 380 ? 7.125 34.031 5.789 1 85.75 380 ASP B N 1
ATOM 6766 C CA . ASP B 1 380 ? 7.281 32.969 6.777 1 85.75 380 ASP B CA 1
ATOM 6767 C C . ASP B 1 380 ? 8.742 32.812 7.211 1 85.75 380 ASP B C 1
ATOM 6769 O O . ASP B 1 380 ? 9.109 31.844 7.859 1 85.75 380 ASP B O 1
ATOM 6773 N N . VAL B 1 381 ? 9.578 33.75 6.793 1 86.56 381 VAL B N 1
ATOM 6774 C CA . VAL B 1 381 ? 11 33.719 7.129 1 86.56 381 VAL B CA 1
ATOM 6775 C C . VAL B 1 381 ? 11.461 35.062 7.629 1 86.56 381 VAL B C 1
ATOM 6777 O O . VAL B 1 381 ? 11.242 36.094 6.965 1 86.56 381 VAL B O 1
ATOM 6780 N N . PHE B 1 382 ? 12.047 35.031 8.781 1 87.81 382 PHE B N 1
ATOM 6781 C CA . PHE B 1 382 ? 12.633 36.219 9.383 1 87.81 382 PHE B CA 1
ATOM 6782 C C . PHE B 1 382 ? 14.156 36.125 9.383 1 87.81 382 PHE B C 1
ATOM 6784 O O . PHE B 1 382 ? 14.727 35.125 9.805 1 87.81 382 PHE B O 1
ATOM 6791 N N . VAL B 1 383 ? 14.734 37.062 8.719 1 84.81 383 VAL B N 1
ATOM 6792 C CA . VAL B 1 383 ? 16.188 37.125 8.68 1 84.81 383 VAL B CA 1
ATOM 6793 C C . VAL B 1 383 ? 16.688 38.438 9.25 1 84.81 383 VAL B C 1
ATOM 6795 O O . VAL B 1 383 ? 16.156 39.5 8.906 1 84.81 383 VAL B O 1
ATOM 6798 N N . CYS B 1 384 ? 17.625 38.312 10.164 1 81.38 384 CYS B N 1
ATOM 6799 C CA . CYS B 1 384 ? 18.172 39.562 10.672 1 81.38 384 CYS B CA 1
ATOM 6800 C C . CYS B 1 384 ? 19.609 39.406 11.117 1 81.38 384 CYS B C 1
ATOM 6802 O O . CYS B 1 384 ? 20.031 38.281 11.484 1 81.38 384 CYS B O 1
ATOM 6804 N N . ALA B 1 385 ? 20.328 40.469 10.93 1 80.31 385 ALA B N 1
ATOM 6805 C CA . ALA B 1 385 ? 21.688 40.5 11.469 1 80.31 385 ALA B CA 1
ATOM 6806 C C . ALA B 1 385 ? 21.656 40.594 12.992 1 80.31 385 ALA B C 1
ATOM 6808 O O . ALA B 1 385 ? 20.797 41.25 13.57 1 80.31 385 ALA B O 1
ATOM 6809 N N . SER B 1 386 ? 22.594 39.938 13.625 1 80.19 386 SER B N 1
ATOM 6810 C CA . SER B 1 386 ? 22.641 39.875 15.086 1 80.19 386 SER B CA 1
ATOM 6811 C C . SER B 1 386 ? 22.75 41.281 15.695 1 80.19 386 SER B C 1
ATOM 6813 O O . SER B 1 386 ? 22.297 41.5 16.812 1 80.19 386 SER B O 1
ATOM 6815 N N . GLU B 1 387 ? 23.312 42.188 14.906 1 79.75 387 GLU B N 1
ATOM 6816 C CA . GLU B 1 387 ? 23.547 43.531 15.43 1 79.75 387 GLU B CA 1
ATOM 6817 C C . GLU B 1 387 ? 22.297 44.406 15.312 1 79.75 387 GLU B C 1
ATOM 6819 O O . GLU B 1 387 ? 22.188 45.438 15.984 1 79.75 387 GLU B O 1
ATOM 6824 N N . GLU B 1 388 ? 21.328 43.938 14.602 1 79.69 388 GLU B N 1
ATOM 6825 C CA . GLU B 1 388 ? 20.141 44.75 14.328 1 79.69 388 GLU B CA 1
ATOM 6826 C C . GLU B 1 388 ? 19.078 44.562 15.414 1 79.69 388 GLU B C 1
ATOM 6828 O O . GLU B 1 388 ? 18.156 45.375 15.523 1 79.69 388 GLU B O 1
ATOM 6833 N N . VAL B 1 389 ? 19.234 43.531 16.094 1 81.25 389 VAL B N 1
ATOM 6834 C CA . VAL B 1 389 ? 18.203 43.25 17.094 1 81.25 389 VAL B CA 1
ATOM 6835 C C . VAL B 1 389 ? 18.859 42.969 18.453 1 81.25 389 VAL B C 1
ATOM 6837 O O . VAL B 1 389 ? 20 42.5 18.516 1 81.25 389 VAL B O 1
ATOM 6840 N N . LYS B 1 390 ? 18.188 43.406 19.484 1 86.19 390 LYS B N 1
ATOM 6841 C CA . LYS B 1 390 ? 18.656 43.094 20.828 1 86.19 390 LYS B CA 1
ATOM 6842 C C . LYS B 1 390 ? 18.219 41.688 21.234 1 86.19 390 LYS B C 1
ATOM 6844 O O . LYS B 1 390 ? 17.016 41.375 21.266 1 86.19 390 LYS B O 1
ATOM 6849 N N . LEU B 1 391 ? 19.125 40.906 21.469 1 86.25 391 LEU B N 1
ATOM 6850 C CA . LEU B 1 391 ? 18.859 39.562 21.906 1 86.25 391 LEU B CA 1
ATOM 6851 C C . LEU B 1 391 ? 18.625 39.5 23.406 1 86.25 391 LEU B C 1
ATOM 6853 O O . LEU B 1 391 ? 19.078 40.375 24.156 1 86.25 391 LEU B O 1
ATOM 6857 N N . PRO B 1 392 ? 17.844 38.562 23.938 1 88.44 392 PRO B N 1
ATOM 6858 C CA . PRO B 1 392 ? 17.281 37.406 23.219 1 88.44 392 PRO B CA 1
ATOM 6859 C C . PRO B 1 392 ? 15.977 37.75 22.5 1 88.44 392 PRO B C 1
ATOM 6861 O O . PRO B 1 392 ? 15.289 38.688 22.875 1 88.44 392 PRO B O 1
ATOM 6864 N N . LEU B 1 393 ? 15.719 36.969 21.438 1 90.69 393 LEU B N 1
ATOM 6865 C CA . LEU B 1 393 ? 14.422 37.062 20.766 1 90.69 393 LEU B CA 1
ATOM 6866 C C . LEU B 1 393 ? 13.375 36.219 21.5 1 90.69 393 LEU B C 1
ATOM 6868 O O . LEU B 1 393 ? 13.664 35.125 21.984 1 90.69 393 LEU B O 1
ATOM 6872 N N . THR B 1 394 ? 12.25 36.844 21.625 1 92.12 394 THR B N 1
ATOM 6873 C CA . THR B 1 394 ? 11.141 36.156 22.297 1 92.12 394 THR B CA 1
ATOM 6874 C C . THR B 1 394 ? 9.938 36.031 21.375 1 92.12 394 THR B C 1
ATOM 6876 O O . THR B 1 394 ? 9.672 36.938 20.562 1 92.12 394 THR B O 1
ATOM 6879 N N . VAL B 1 395 ? 9.344 34.906 21.422 1 92.75 395 VAL B N 1
ATOM 6880 C CA . VAL B 1 395 ? 8.062 34.719 20.766 1 92.75 395 VAL B CA 1
ATOM 6881 C C . VAL B 1 395 ? 6.949 34.625 21.812 1 92.75 395 VAL B C 1
ATOM 6883 O O . VAL B 1 395 ? 7.098 33.938 22.828 1 92.75 395 VAL B O 1
ATOM 6886 N N . ARG B 1 396 ? 5.965 35.438 21.656 1 89.94 396 ARG B N 1
ATOM 6887 C CA . ARG B 1 396 ? 4.895 35.469 22.656 1 89.94 396 ARG B CA 1
ATOM 6888 C C . ARG B 1 396 ? 3.537 35.656 21.984 1 89.94 396 ARG B C 1
ATOM 6890 O O . ARG B 1 396 ? 3.461 35.906 20.781 1 89.94 396 ARG B O 1
ATOM 6897 N N . SER B 1 397 ? 2.557 35.469 22.875 1 87.31 397 SER B N 1
ATOM 6898 C CA . SER B 1 397 ? 1.203 35.75 22.422 1 87.31 397 SER B CA 1
ATOM 6899 C C . SER B 1 397 ? 0.952 37.25 22.328 1 87.31 397 SER B C 1
ATOM 6901 O O . SER B 1 397 ? 1.7 38.031 22.906 1 87.31 397 SER B O 1
ATOM 6903 N N . ARG B 1 398 ? -0.057 37.562 21.594 1 88.19 398 ARG B N 1
ATOM 6904 C CA . ARG B 1 398 ? -0.375 39 21.453 1 88.19 398 ARG B CA 1
ATOM 6905 C C . ARG B 1 398 ? -0.846 39.562 22.781 1 88.19 398 ARG B C 1
ATOM 6907 O O . ARG B 1 398 ? -1.438 38.875 23.594 1 88.19 398 ARG B O 1
ATOM 6914 N N . ARG B 1 399 ? -0.43 40.75 23.094 1 86.69 399 ARG B N 1
ATOM 6915 C CA . ARG B 1 399 ? -0.878 41.5 24.266 1 86.69 399 ARG B CA 1
ATOM 6916 C C . ARG B 1 399 ? -1.717 42.688 23.844 1 86.69 399 ARG B C 1
ATOM 6918 O O . ARG B 1 399 ? -1.562 43.219 22.734 1 86.69 399 ARG B O 1
ATOM 6925 N N . ALA B 1 400 ? -2.551 43 24.828 1 82.69 400 ALA B N 1
ATOM 6926 C CA . ALA B 1 400 ? -3.365 44.188 24.547 1 82.69 400 ALA B CA 1
ATOM 6927 C C . ALA B 1 400 ? -2.492 45.406 24.359 1 82.69 400 ALA B C 1
ATOM 6929 O O . ALA B 1 400 ? -1.611 45.688 25.172 1 82.69 400 ALA B O 1
ATOM 6930 N N . GLY B 1 401 ? -2.617 46.062 23.281 1 86.19 401 GLY B N 1
ATOM 6931 C CA . GLY B 1 401 ? -1.903 47.312 23.016 1 86.19 401 GLY B CA 1
ATOM 6932 C C . GLY B 1 401 ? -0.657 47.125 22.188 1 86.19 401 GLY B C 1
ATOM 6933 O O . GLY B 1 401 ? 0.067 48.094 21.906 1 86.19 401 GLY B O 1
ATOM 6934 N N . ASP B 1 402 ? -0.405 45.844 21.766 1 91.44 402 ASP B N 1
ATOM 6935 C CA . ASP B 1 402 ? 0.765 45.594 20.938 1 91.44 402 ASP B CA 1
ATOM 6936 C C . ASP B 1 402 ? 0.739 46.406 19.656 1 91.44 402 ASP B C 1
ATOM 6938 O O . ASP B 1 402 ? -0.304 46.531 19.016 1 91.44 402 ASP B O 1
ATOM 6942 N N . ARG B 1 403 ? 1.91 47.062 19.391 1 90.69 403 ARG B N 1
ATOM 6943 C CA . ARG B 1 403 ? 2.084 47.844 18.156 1 90.69 403 ARG B CA 1
ATOM 6944 C C . ARG B 1 403 ? 3.385 47.469 17.453 1 90.69 403 ARG B C 1
ATOM 6946 O O . ARG B 1 403 ? 4.375 47.125 18.109 1 90.69 403 ARG B O 1
ATOM 6953 N N . MET B 1 404 ? 3.268 47.438 16.141 1 88.38 404 MET B N 1
ATOM 6954 C CA . MET B 1 404 ? 4.496 47.188 15.391 1 88.38 404 MET B CA 1
ATOM 6955 C C . MET B 1 404 ? 4.691 48.219 14.289 1 88.38 404 MET B C 1
ATOM 6957 O O . MET B 1 404 ? 3.719 48.75 13.75 1 88.38 404 MET B O 1
ATOM 6961 N N . THR B 1 405 ? 5.953 48.531 14.109 1 84.5 405 THR B N 1
ATOM 6962 C CA . THR B 1 405 ? 6.301 49.469 13.039 1 84.5 405 THR B CA 1
ATOM 6963 C C . THR B 1 405 ? 6.469 48.719 11.719 1 84.5 405 THR B C 1
ATOM 6965 O O . THR B 1 405 ? 7.293 47.812 11.609 1 84.5 405 THR B O 1
ATOM 6968 N N . LEU B 1 406 ? 5.633 48.906 10.758 1 80.12 406 LEU B N 1
ATOM 6969 C CA . LEU B 1 406 ? 5.645 48.156 9.5 1 80.12 406 LEU B CA 1
ATOM 6970 C C . LEU B 1 406 ? 6.613 48.812 8.508 1 80.12 406 LEU B C 1
ATOM 6972 O O . LEU B 1 406 ? 6.773 50.031 8.484 1 80.12 406 LEU B O 1
ATOM 6976 N N . SER B 1 407 ? 7.16 47.938 7.668 1 68.38 407 SER B N 1
ATOM 6977 C CA . SER B 1 407 ? 8.062 48.438 6.629 1 68.38 407 SER B CA 1
ATOM 6978 C C . SER B 1 407 ? 7.316 49.25 5.586 1 68.38 407 SER B C 1
ATOM 6980 O O . SER B 1 407 ? 6.262 48.844 5.098 1 68.38 407 SER B O 1
ATOM 6982 N N . GLY B 1 408 ? 7.848 50.438 5.18 1 61.22 408 GLY B N 1
ATOM 6983 C CA . GLY B 1 408 ? 7.312 51.281 4.125 1 61.22 408 GLY B CA 1
ATOM 6984 C C . GLY B 1 408 ? 6.285 52.281 4.625 1 61.22 408 GLY B C 1
ATOM 6985 O O . GLY B 1 408 ? 5.805 53.125 3.861 1 61.22 408 GLY B O 1
ATOM 6986 N N . MET B 1 409 ? 5.742 52.125 5.797 1 61.16 409 MET B N 1
ATOM 6987 C CA . MET B 1 409 ? 4.75 53.062 6.305 1 61.16 409 MET B CA 1
ATOM 6988 C C . MET B 1 409 ? 5.297 53.812 7.504 1 61.16 409 MET B C 1
ATOM 6990 O O . MET B 1 409 ? 6.152 53.312 8.234 1 61.16 409 MET B O 1
ATOM 6994 N N . ALA B 1 410 ? 4.953 55.156 7.465 1 65.94 410 ALA B N 1
ATOM 6995 C CA . ALA B 1 410 ? 5.273 56.031 8.594 1 65.94 410 ALA B CA 1
ATOM 6996 C C . ALA B 1 410 ? 4.344 55.75 9.773 1 65.94 410 ALA B C 1
ATOM 6998 O O . ALA B 1 410 ? 3.119 55.781 9.625 1 65.94 410 ALA B O 1
ATOM 6999 N N . GLY B 1 411 ? 4.848 55.156 11.062 1 77.25 411 GLY B N 1
ATOM 7000 C CA . GLY B 1 411 ? 4.066 55 12.281 1 77.25 411 GLY B CA 1
ATOM 7001 C C . GLY B 1 411 ? 3.904 53.562 12.727 1 77.25 411 GLY B C 1
ATOM 7002 O O . GLY B 1 411 ? 4.465 52.656 12.109 1 77.25 411 GLY B O 1
ATOM 7003 N N . SER B 1 412 ? 3.367 53.312 13.844 1 84.25 412 SER B N 1
ATOM 7004 C CA . SER B 1 412 ? 3.107 52 14.43 1 84.25 412 SER B CA 1
ATOM 7005 C C . SER B 1 412 ? 1.653 51.594 14.234 1 84.25 412 SER B C 1
ATOM 7007 O O . SER B 1 412 ? 0.771 52.438 14.117 1 84.25 412 SER B O 1
ATOM 7009 N N . ARG B 1 413 ? 1.479 50.406 13.875 1 88.69 413 ARG B N 1
ATOM 7010 C CA . ARG B 1 413 ? 0.138 49.844 13.727 1 88.69 413 ARG B CA 1
ATOM 7011 C C . ARG B 1 413 ? -0.157 48.844 14.836 1 88.69 413 ARG B C 1
ATOM 7013 O O . ARG B 1 413 ? 0.727 48.094 15.242 1 88.69 413 ARG B O 1
ATOM 7020 N N . LYS B 1 414 ? -1.4 48.938 15.273 1 91.19 414 LYS B N 1
ATOM 7021 C CA . LYS B 1 414 ? -1.816 47.938 16.281 1 91.19 414 LYS B CA 1
ATOM 7022 C C . LYS B 1 414 ? -1.866 46.531 15.68 1 91.19 414 LYS B C 1
ATOM 7024 O O . LYS B 1 414 ? -2.309 46.344 14.539 1 91.19 414 LYS B O 1
ATOM 7029 N N . LEU B 1 415 ? -1.382 45.594 16.453 1 92.62 415 LEU B N 1
ATOM 7030 C CA . LEU B 1 415 ? -1.413 44.219 15.984 1 92.62 415 LEU B CA 1
ATOM 7031 C C . LEU B 1 415 ? -2.842 43.781 15.68 1 92.62 415 LEU B C 1
ATOM 7033 O O . LEU B 1 415 ? -3.076 43.062 14.703 1 92.62 415 LEU B O 1
ATOM 7037 N N . LYS B 1 416 ? -3.768 44.219 16.562 1 87.88 416 LYS B N 1
ATOM 7038 C CA . LYS B 1 416 ? -5.168 43.875 16.344 1 87.88 416 LYS B CA 1
ATOM 7039 C C . LYS B 1 416 ? -5.617 44.281 14.938 1 87.88 416 LYS B C 1
ATOM 7041 O O . LYS B 1 416 ? -6.293 43.5 14.258 1 87.88 416 LYS B O 1
ATOM 7046 N N . ASP B 1 417 ? -5.227 45.438 14.484 1 88.44 417 ASP B N 1
ATOM 7047 C CA . ASP B 1 417 ? -5.594 45.906 13.164 1 88.44 417 ASP B CA 1
ATOM 7048 C C . ASP B 1 417 ? -4.941 45.062 12.07 1 88.44 417 ASP B C 1
ATOM 7050 O O . ASP B 1 417 ? -5.559 44.812 11.039 1 88.44 417 ASP B O 1
ATOM 7054 N N . ILE B 1 418 ? -3.773 44.688 12.312 1 90.12 418 ILE B N 1
ATOM 7055 C CA . ILE B 1 418 ? -3.059 43.875 11.336 1 90.12 418 ILE B CA 1
ATOM 7056 C C . ILE B 1 418 ? -3.764 42.531 11.172 1 90.12 418 ILE B C 1
ATOM 7058 O O . ILE B 1 418 ? -3.945 42.031 10.055 1 90.12 418 ILE B O 1
ATOM 7062 N N . PHE B 1 419 ? -4.121 41.969 12.195 1 88.12 419 PHE B N 1
ATOM 7063 C CA . PHE B 1 419 ? -4.82 40.688 12.156 1 88.12 419 PHE B CA 1
ATOM 7064 C C . PHE B 1 419 ? -6.145 40.812 11.406 1 88.12 419 PHE B C 1
ATOM 7066 O O . PHE B 1 419 ? -6.492 39.938 10.602 1 88.12 419 PHE B O 1
ATOM 7073 N N . ILE B 1 420 ? -6.863 41.812 11.711 1 82.38 420 ILE B N 1
ATOM 7074 C CA . ILE B 1 420 ? -8.156 42.062 11.078 1 82.38 420 ILE B CA 1
ATOM 7075 C C . ILE B 1 420 ? -7.969 42.25 9.57 1 82.38 420 ILE B C 1
ATOM 7077 O O . ILE B 1 420 ? -8.688 41.656 8.766 1 82.38 420 ILE B O 1
ATOM 7081 N N . ASP B 1 421 ? -6.984 43 9.266 1 86.06 421 ASP B N 1
ATOM 7082 C CA . ASP B 1 421 ? -6.715 43.281 7.855 1 86.06 421 ASP B CA 1
ATOM 7083 C C . ASP B 1 421 ? -6.297 42.031 7.117 1 86.06 421 ASP B C 1
ATOM 7085 O O . ASP B 1 421 ? -6.555 41.875 5.922 1 86.06 421 ASP B O 1
ATOM 7089 N N . SER B 1 422 ? -5.641 41.188 7.82 1 85.44 422 SER B N 1
ATOM 7090 C CA . SER B 1 422 ? -5.141 39.969 7.211 1 85.44 422 SER B CA 1
ATOM 7091 C C . SER B 1 422 ? -6.176 38.844 7.305 1 85.44 422 SER B C 1
ATOM 7093 O O . SER B 1 422 ? -5.879 37.688 6.98 1 85.44 422 SER B O 1
ATOM 7095 N N . LYS B 1 423 ? -7.391 39.125 7.855 1 78.94 423 LYS B N 1
ATOM 7096 C CA . LYS B 1 423 ? -8.531 38.219 7.949 1 78.94 423 LYS B CA 1
ATOM 7097 C C . LYS B 1 423 ? -8.18 37 8.773 1 78.94 423 LYS B C 1
ATOM 7099 O O . LYS B 1 423 ? -8.531 35.875 8.398 1 78.94 423 LYS B O 1
ATOM 7104 N N . ILE B 1 424 ? -7.426 37.219 9.719 1 79.62 424 ILE B N 1
ATOM 7105 C CA . ILE B 1 424 ? -7.109 36.156 10.648 1 79.62 424 ILE B CA 1
ATOM 7106 C C . ILE B 1 424 ? -8.219 36.031 11.688 1 79.62 424 ILE B C 1
ATOM 7108 O O . ILE B 1 424 ? -8.539 37 12.383 1 79.62 424 ILE B O 1
ATOM 7112 N N . PRO B 1 425 ? -8.82 34.938 11.734 1 74.5 425 PRO B N 1
ATOM 7113 C CA . PRO B 1 425 ? -9.883 34.75 12.727 1 74.5 425 PRO B CA 1
ATOM 7114 C C . PRO B 1 425 ? -9.406 34.969 14.156 1 74.5 425 PRO B C 1
ATOM 7116 O O . PRO B 1 425 ? -8.227 34.75 14.461 1 74.5 425 PRO B O 1
ATOM 7119 N N . GLN B 1 426 ? -10.328 35.406 15.008 1 73.75 426 GLN B N 1
ATOM 7120 C CA . GLN B 1 426 ? -10.023 35.75 16.391 1 73.75 426 GLN B CA 1
ATOM 7121 C C . GLN B 1 426 ? -9.391 34.594 17.141 1 73.75 426 GLN B C 1
ATOM 7123 O O . GLN B 1 426 ? -8.453 34.75 17.922 1 73.75 426 GLN B O 1
ATOM 7128 N N . THR B 1 427 ? -9.852 33.5 16.844 1 66.75 427 THR B N 1
ATOM 7129 C CA . THR B 1 427 ? -9.383 32.312 17.531 1 66.75 427 THR B CA 1
ATOM 7130 C C . THR B 1 427 ? -7.914 32.062 17.203 1 66.75 427 THR B C 1
ATOM 7132 O O . THR B 1 427 ? -7.18 31.516 18.047 1 66.75 427 THR B O 1
ATOM 7135 N N . GLU B 1 428 ? -7.527 32.469 16.078 1 73.25 428 GLU B N 1
ATOM 7136 C CA . GLU B 1 428 ? -6.145 32.281 15.656 1 73.25 428 GLU B CA 1
ATOM 7137 C C . GLU B 1 428 ? -5.242 33.406 16.156 1 73.25 428 GLU B C 1
ATOM 7139 O O . GLU B 1 428 ? -4.039 33.188 16.344 1 73.25 428 GLU B O 1
ATOM 7144 N N . ARG B 1 429 ? -5.855 34.469 16.453 1 81.25 429 ARG B N 1
ATOM 7145 C CA . ARG B 1 429 ? -5.074 35.656 16.828 1 81.25 429 ARG B CA 1
ATOM 7146 C C . ARG B 1 429 ? -4.414 35.469 18.188 1 81.25 429 ARG B C 1
ATOM 7148 O O . ARG B 1 429 ? -3.281 35.906 18.406 1 81.25 429 ARG B O 1
ATOM 7155 N N . ASN B 1 430 ? -5.152 34.75 18.938 1 75.56 430 ASN B N 1
ATOM 7156 C CA . ASN B 1 430 ? -4.676 34.594 20.312 1 75.56 430 ASN B CA 1
ATOM 7157 C C . ASN B 1 430 ? -3.471 33.656 20.391 1 75.56 430 ASN B C 1
ATOM 7159 O O . ASN B 1 430 ? -2.686 33.75 21.344 1 75.56 430 ASN B O 1
ATOM 7163 N N . ILE B 1 431 ? -3.299 32.969 19.391 1 75.62 431 ILE B N 1
ATOM 7164 C CA . ILE B 1 431 ? -2.205 32 19.453 1 75.62 431 ILE B CA 1
ATOM 7165 C C . ILE B 1 431 ? -1.155 32.344 18.391 1 75.62 431 ILE B C 1
ATOM 7167 O O . ILE B 1 431 ? -0.166 31.625 18.234 1 75.62 431 ILE B O 1
ATOM 7171 N N . TRP B 1 432 ? -1.352 33.375 17.703 1 84.69 432 TRP B N 1
ATOM 7172 C CA . TRP B 1 432 ? -0.403 33.781 16.672 1 84.69 432 TRP B CA 1
ATOM 7173 C C . TRP B 1 432 ? 0.918 34.219 17.297 1 84.69 432 TRP B C 1
ATOM 7175 O O . TRP B 1 432 ? 0.935 35.062 18.219 1 84.69 432 TRP B O 1
ATOM 7185 N N . PRO B 1 433 ? 1.946 33.656 16.828 1 90.06 433 PRO B N 1
ATOM 7186 C CA . PRO B 1 433 ? 3.229 34.062 17.406 1 90.06 433 PRO B CA 1
ATOM 7187 C C . PRO B 1 433 ? 3.613 35.5 17.062 1 90.06 433 PRO B C 1
ATOM 7189 O O . PRO B 1 433 ? 3.441 35.938 15.922 1 90.06 433 PRO B O 1
ATOM 7192 N N . VAL B 1 434 ? 4.031 36.281 18.062 1 93.06 434 VAL B N 1
ATOM 7193 C CA . VAL B 1 434 ? 4.594 37.594 17.922 1 93.06 434 VAL B CA 1
ATOM 7194 C C . VAL B 1 434 ? 6.066 37.594 18.312 1 93.06 434 VAL B C 1
ATOM 7196 O O . VAL B 1 434 ? 6.41 37.281 19.453 1 93.06 434 VAL B O 1
ATOM 7199 N N . VAL B 1 435 ? 6.895 37.906 17.406 1 93.88 435 VAL B N 1
ATOM 7200 C CA . VAL B 1 435 ? 8.328 37.875 17.688 1 93.88 435 VAL B CA 1
ATOM 7201 C C . VAL B 1 435 ? 8.789 39.281 18.078 1 93.88 435 VAL B C 1
ATOM 7203 O O . VAL B 1 435 ? 8.578 40.25 17.344 1 93.88 435 VAL B O 1
ATOM 7206 N N . GLU B 1 436 ? 9.398 39.375 19.234 1 92.94 436 GLU B N 1
ATOM 7207 C CA . GLU B 1 436 ? 9.898 40.656 19.703 1 92.94 436 GLU B CA 1
ATOM 7208 C C . GLU B 1 436 ? 11.344 40.531 20.188 1 92.94 436 GLU B C 1
ATOM 7210 O O . GLU B 1 436 ? 11.82 39.438 20.484 1 92.94 436 GLU B O 1
ATOM 7215 N N . ASP B 1 437 ? 12.047 41.594 20.172 1 90.75 437 ASP B N 1
ATOM 7216 C CA . ASP B 1 437 ? 13.414 41.594 20.703 1 90.75 437 ASP B CA 1
ATOM 7217 C C . ASP B 1 437 ? 13.422 41.875 22.203 1 90.75 437 ASP B C 1
ATOM 7219 O O . ASP B 1 437 ? 12.359 41.969 22.828 1 90.75 437 ASP B O 1
ATOM 7223 N N . ALA B 1 438 ? 14.609 42 22.797 1 90.81 438 ALA B N 1
ATOM 7224 C CA . ALA B 1 438 ? 14.781 42.125 24.234 1 90.81 438 ALA B CA 1
ATOM 7225 C C . ALA B 1 438 ? 14.219 43.469 24.734 1 90.81 438 ALA B C 1
ATOM 7227 O O . ALA B 1 438 ? 13.906 43.594 25.906 1 90.81 438 ALA B O 1
ATOM 7228 N N . GLU B 1 439 ? 14.047 44.438 23.875 1 89.44 439 GLU B N 1
ATOM 7229 C CA . GLU B 1 439 ? 13.547 45.75 24.25 1 89.44 439 GLU B CA 1
ATOM 7230 C C . GLU B 1 439 ? 12.031 45.844 24.094 1 89.44 439 GLU B C 1
ATOM 7232 O O . GLU B 1 439 ? 11.43 46.875 24.328 1 89.44 439 GLU B O 1
ATOM 7237 N N . GLY B 1 440 ? 11.422 44.688 23.641 1 88.94 440 GLY B N 1
ATOM 7238 C CA . GLY B 1 440 ? 9.977 44.656 23.516 1 88.94 440 GLY B CA 1
ATOM 7239 C C . GLY B 1 440 ? 9.484 45.125 22.156 1 88.94 440 GLY B C 1
ATOM 7240 O O . GLY B 1 440 ? 8.281 45.281 21.938 1 88.94 440 GLY B O 1
ATOM 7241 N N . ASN B 1 441 ? 10.422 45.406 21.266 1 89.75 441 ASN B N 1
ATOM 7242 C CA . ASN B 1 441 ? 10.023 45.75 19.922 1 89.75 441 ASN B CA 1
ATOM 7243 C C . ASN B 1 441 ? 9.539 44.562 19.125 1 89.75 441 ASN B C 1
ATOM 7245 O O . ASN B 1 441 ? 10.273 43.562 18.984 1 89.75 441 ASN B O 1
ATOM 7249 N N . ILE B 1 442 ? 8.344 44.656 18.609 1 92.94 442 ILE B N 1
ATOM 7250 C CA . ILE B 1 442 ? 7.832 43.562 17.781 1 92.94 442 ILE B CA 1
ATOM 7251 C C . ILE B 1 442 ? 8.508 43.594 16.422 1 92.94 442 ILE B C 1
ATOM 7253 O O . ILE B 1 442 ? 8.414 44.594 15.695 1 92.94 442 ILE B O 1
ATOM 7257 N N . LEU B 1 443 ? 9.141 42.5 16.047 1 90.81 443 LEU B N 1
ATOM 7258 C CA . LEU B 1 443 ? 9.977 42.438 14.844 1 90.81 443 LEU B CA 1
ATOM 7259 C C . LEU B 1 443 ? 9.266 41.719 13.703 1 90.81 443 LEU B C 1
ATOM 7261 O O . LEU B 1 443 ? 9.508 42.031 12.531 1 90.81 443 LEU B O 1
ATOM 7265 N N . TRP B 1 444 ? 8.508 40.812 14.094 1 91.38 444 TRP B N 1
ATOM 7266 C CA . TRP B 1 444 ? 7.984 39.906 13.07 1 91.38 444 TRP B CA 1
ATOM 7267 C C . TRP B 1 444 ? 6.668 39.281 13.523 1 91.38 444 TRP B C 1
ATOM 7269 O O . TRP B 1 444 ? 6.523 38.875 14.68 1 91.38 444 TRP B O 1
ATOM 7279 N N . LEU B 1 445 ? 5.691 39.375 12.742 1 90.94 445 LEU B N 1
ATOM 7280 C CA . LEU B 1 445 ? 4.457 38.594 12.805 1 90.94 445 LEU B CA 1
ATOM 7281 C C . LEU B 1 445 ? 4.438 37.531 11.719 1 90.94 445 LEU B C 1
ATOM 7283 O O . LEU B 1 445 ? 3.977 37.781 10.602 1 90.94 445 LEU B O 1
ATOM 7287 N N . PRO B 1 446 ? 4.91 36.344 12.18 1 89.81 446 PRO B N 1
ATOM 7288 C CA . PRO B 1 446 ? 5.117 35.312 11.172 1 89.81 446 PRO B CA 1
ATOM 7289 C C . PRO B 1 446 ? 3.906 35.125 10.258 1 89.81 446 PRO B C 1
ATOM 7291 O O . PRO B 1 446 ? 2.777 35 10.75 1 89.81 446 PRO B O 1
ATOM 7294 N N . GLY B 1 447 ? 4.211 35.094 8.93 1 86 447 GLY B N 1
ATOM 7295 C CA . GLY B 1 447 ? 3.176 34.875 7.934 1 86 447 GLY B CA 1
ATOM 7296 C C . GLY B 1 447 ? 2.424 36.156 7.574 1 86 447 GLY B C 1
ATOM 7297 O O . GLY B 1 447 ? 1.61 36.156 6.648 1 86 447 GLY B O 1
ATOM 7298 N N . LEU B 1 448 ? 2.688 37.281 8.289 1 88.06 448 LEU B N 1
ATOM 7299 C CA . LEU B 1 448 ? 1.873 38.469 8.07 1 88.06 448 LEU B CA 1
ATOM 7300 C C . LEU B 1 448 ? 2.748 39.656 7.746 1 88.06 448 LEU B C 1
ATOM 7302 O O . LEU B 1 448 ? 2.711 40.188 6.629 1 88.06 448 LEU B O 1
ATOM 7306 N N . LYS B 1 449 ? 3.604 40.094 8.734 1 87.62 449 LYS B N 1
ATOM 7307 C CA . LYS B 1 449 ? 4.32 41.344 8.5 1 87.62 449 LYS B CA 1
ATOM 7308 C C . LYS B 1 449 ? 5.68 41.312 9.188 1 87.62 449 LYS B C 1
ATOM 7310 O O . LYS B 1 449 ? 5.867 40.656 10.203 1 87.62 449 LYS B O 1
ATOM 7315 N N . HIS B 1 450 ? 6.551 42.094 8.578 1 88.62 450 HIS B N 1
ATOM 7316 C CA . HIS B 1 450 ? 7.848 42.375 9.188 1 88.62 450 HIS B CA 1
ATOM 7317 C C . HIS B 1 450 ? 7.91 43.812 9.703 1 88.62 450 HIS B C 1
ATOM 7319 O O . HIS B 1 450 ? 7.305 44.719 9.125 1 88.62 450 HIS B O 1
ATOM 7325 N N . SER B 1 451 ? 8.711 43.906 10.766 1 86.56 451 SER B N 1
ATOM 7326 C CA . SER B 1 451 ? 8.914 45.25 11.312 1 86.56 451 SER B CA 1
ATOM 7327 C C . SER B 1 451 ? 9.859 46.062 10.43 1 86.56 451 SER B C 1
ATOM 7329 O O . SER B 1 451 ? 10.75 45.5 9.797 1 86.56 451 SER B O 1
ATOM 7331 N N . ALA B 1 452 ? 9.672 47.344 10.398 1 80.88 452 ALA B N 1
ATOM 7332 C CA . ALA B 1 452 ? 10.547 48.281 9.672 1 80.88 452 ALA B CA 1
ATOM 7333 C C . ALA B 1 452 ? 11.883 48.438 10.391 1 80.88 452 ALA B C 1
ATOM 7335 O O . ALA B 1 452 ? 12.836 48.969 9.82 1 80.88 452 ALA B O 1
ATOM 7336 N N . LEU B 1 453 ? 11.891 48 11.664 1 76.81 453 LEU B N 1
ATOM 7337 C CA . LEU B 1 453 ? 13.094 48.188 12.469 1 76.81 453 LEU B CA 1
ATOM 7338 C C . LEU B 1 453 ? 14.227 47.312 11.922 1 76.81 453 LEU B C 1
ATOM 7340 O O . LEU B 1 453 ? 15.398 47.531 12.234 1 76.81 453 LEU B O 1
ATOM 7344 N N . ILE B 1 454 ? 13.852 46.344 11.148 1 73.88 454 ILE B N 1
ATOM 7345 C CA . ILE B 1 454 ? 14.867 45.469 10.586 1 73.88 454 ILE B CA 1
ATOM 7346 C C . ILE B 1 454 ? 15.117 45.812 9.125 1 73.88 454 ILE B C 1
ATOM 7348 O O . ILE B 1 454 ? 14.172 45.938 8.344 1 73.88 454 ILE B O 1
ATOM 7352 N N . SER B 1 455 ? 16.297 46.312 8.844 1 61.81 455 SER B N 1
ATOM 7353 C CA . SER B 1 455 ? 16.656 46.781 7.512 1 61.81 455 SER B CA 1
ATOM 7354 C C . SER B 1 455 ? 16.531 45.688 6.465 1 61.81 455 SER B C 1
ATOM 7356 O O . SER B 1 455 ? 16.938 44.562 6.703 1 61.81 455 SER B O 1
ATOM 7358 N N . ALA B 1 456 ? 15.617 45.938 5.574 1 56.41 456 ALA B N 1
ATOM 7359 C CA . ALA B 1 456 ? 15.539 45.031 4.414 1 56.41 456 ALA B CA 1
ATOM 7360 C C . ALA B 1 456 ? 16.906 44.844 3.773 1 56.41 456 ALA B C 1
ATOM 7362 O O . ALA B 1 456 ? 17.141 43.875 3.053 1 56.41 456 ALA B O 1
ATOM 7363 N N . HIS B 1 457 ? 17.812 45.875 3.881 1 55.31 457 HIS B N 1
ATOM 7364 C CA . HIS B 1 457 ? 19.125 45.844 3.24 1 55.31 457 HIS B CA 1
ATOM 7365 C C . HIS B 1 457 ? 20.156 45.188 4.129 1 55.31 457 HIS B C 1
ATOM 7367 O O . HIS B 1 457 ? 20.188 45.406 5.344 1 55.31 457 HIS B O 1
ATOM 7373 N N . LYS B 1 458 ? 20.75 44.156 3.717 1 56.69 458 LYS B N 1
ATOM 7374 C CA . LYS B 1 458 ? 21.797 43.344 4.336 1 56.69 458 LYS B CA 1
ATOM 7375 C C . LYS B 1 458 ? 22.953 44.219 4.824 1 56.69 458 LYS B C 1
ATOM 7377 O O . LYS B 1 458 ? 23.562 44.938 4.039 1 56.69 458 LYS B O 1
ATOM 7382 N N . PRO B 1 459 ? 23 44.5 6.094 1 55.75 459 PRO B N 1
ATOM 7383 C CA . PRO B 1 459 ? 24.188 45.281 6.449 1 55.75 459 PRO B CA 1
ATOM 7384 C C . PRO B 1 459 ? 25.484 44.656 5.926 1 55.75 459 PRO B C 1
ATOM 7386 O O . PRO B 1 459 ? 25.609 43.438 5.887 1 55.75 459 PRO B O 1
ATOM 7389 N N . ALA B 1 460 ? 26.25 45.344 5.098 1 55.25 460 ALA B N 1
ATOM 7390 C CA . ALA B 1 460 ? 27.469 44.969 4.395 1 55.25 460 ALA B CA 1
ATOM 7391 C C . ALA B 1 460 ? 28.438 44.219 5.324 1 55.25 460 ALA B C 1
ATOM 7393 O O . ALA B 1 460 ? 29.203 43.375 4.879 1 55.25 460 ALA B O 1
ATOM 7394 N N . HIS B 1 461 ? 28.469 44.469 6.691 1 59.59 461 HIS B N 1
ATOM 7395 C CA . HIS B 1 461 ? 29.578 44 7.52 1 59.59 461 HIS B CA 1
ATOM 7396 C C . HIS B 1 461 ? 29.094 43.094 8.633 1 59.59 461 HIS B C 1
ATOM 7398 O O . HIS B 1 461 ? 29.812 42.844 9.602 1 59.59 461 HIS B O 1
ATOM 7404 N N . SER B 1 462 ? 27.938 42.562 8.508 1 61.88 462 SER B N 1
ATOM 7405 C CA . SER B 1 462 ? 27.531 41.781 9.664 1 61.88 462 SER B CA 1
ATOM 7406 C C . SER B 1 462 ? 28 40.344 9.523 1 61.88 462 SER B C 1
ATOM 7408 O O . SER B 1 462 ? 27.906 39.75 8.453 1 61.88 462 SER B O 1
ATOM 7410 N N . GLU B 1 463 ? 28.688 39.781 10.578 1 64.31 463 GLU B N 1
ATOM 7411 C CA . GLU B 1 463 ? 29.359 38.5 10.57 1 64.31 463 GLU B CA 1
ATOM 7412 C C . GLU B 1 463 ? 28.406 37.375 11.008 1 64.31 463 GLU B C 1
ATOM 7414 O O . GLU B 1 463 ? 28.672 36.219 10.758 1 64.31 463 GLU B O 1
ATOM 7419 N N . LYS B 1 464 ? 27.297 37.75 11.664 1 78.19 464 LYS B N 1
ATOM 7420 C CA . LYS B 1 464 ? 26.438 36.688 12.156 1 78.19 464 LYS B CA 1
ATOM 7421 C C . LYS B 1 464 ? 24.969 37 11.867 1 78.19 464 LYS B C 1
ATOM 7423 O O . LYS B 1 464 ? 24.484 38.094 12.156 1 78.19 464 LYS B O 1
ATOM 7428 N N . TRP B 1 465 ? 24.344 36.094 11.203 1 81.38 465 TRP B N 1
ATOM 7429 C CA . TRP B 1 465 ? 22.922 36.219 10.867 1 81.38 465 TRP B CA 1
ATOM 7430 C C . TRP B 1 465 ? 22.125 35.031 11.445 1 81.38 465 TRP B C 1
ATOM 7432 O O . TRP B 1 465 ? 22.688 34 11.75 1 81.38 465 TRP B O 1
ATOM 7442 N N . PHE B 1 466 ? 20.906 35.375 11.789 1 84.38 466 PHE B N 1
ATOM 7443 C CA . PHE B 1 466 ? 20.031 34.25 12.109 1 84.38 466 PHE B CA 1
ATOM 7444 C C . PHE B 1 466 ? 18.766 34.312 11.281 1 84.38 466 PHE B C 1
ATOM 7446 O O . PHE B 1 466 ? 18.344 35.375 10.836 1 84.38 466 PHE B O 1
ATOM 7453 N N . ALA B 1 467 ? 18.328 33.219 10.938 1 87.44 467 ALA B N 1
ATOM 7454 C CA . ALA B 1 467 ? 17.078 33.062 10.211 1 87.44 467 ALA B CA 1
ATOM 7455 C C . ALA B 1 467 ? 16.078 32.25 11.023 1 87.44 467 ALA B C 1
ATOM 7457 O O . ALA B 1 467 ? 16.453 31.266 11.672 1 87.44 467 ALA B O 1
ATOM 7458 N N . ILE B 1 468 ? 14.875 32.781 11.109 1 88.88 468 ILE B N 1
ATOM 7459 C CA . ILE B 1 468 ? 13.789 32.062 11.766 1 88.88 468 ILE B CA 1
ATOM 7460 C C . ILE B 1 468 ? 12.719 31.719 10.734 1 88.88 468 ILE B C 1
ATOM 7462 O O . ILE B 1 468 ? 12.227 32.594 10.008 1 88.88 468 ILE B O 1
ATOM 7466 N N . HIS B 1 469 ? 12.453 30.453 10.609 1 86.62 469 HIS B N 1
ATOM 7467 C CA . HIS B 1 469 ? 11.422 29.953 9.711 1 86.62 469 HIS B CA 1
ATOM 7468 C C . HIS B 1 469 ? 10.164 29.562 10.469 1 86.62 469 HIS B C 1
ATOM 7470 O O . HIS B 1 469 ? 10.242 28.906 11.516 1 86.62 469 HIS B O 1
ATOM 7476 N N . PHE B 1 470 ? 9.047 30.109 9.961 1 87.06 470 PHE B N 1
ATOM 7477 C CA . PHE B 1 470 ? 7.766 29.734 10.547 1 87.06 470 PHE B CA 1
ATOM 7478 C C . PHE B 1 470 ? 6.98 28.844 9.594 1 87.06 470 PHE B C 1
ATOM 7480 O O . PHE B 1 470 ? 6.781 29.203 8.43 1 87.06 470 PHE B O 1
ATOM 7487 N N . ARG B 1 471 ? 6.656 27.688 10.016 1 72.25 471 ARG B N 1
ATOM 7488 C CA . ARG B 1 471 ? 5.777 26.766 9.289 1 72.25 471 ARG B CA 1
ATOM 7489 C C . ARG B 1 471 ? 4.426 26.641 9.984 1 72.25 471 ARG B C 1
ATOM 7491 O O . ARG B 1 471 ? 4.324 26.047 11.055 1 72.25 471 ARG B O 1
ATOM 7498 N N . LYS B 1 472 ? 3.529 27.328 9.227 1 68 472 LYS B N 1
ATOM 7499 C CA . LYS B 1 472 ? 2.188 27.312 9.797 1 68 472 LYS B CA 1
ATOM 7500 C C . LYS B 1 472 ? 1.574 25.922 9.719 1 68 472 LYS B C 1
ATOM 7502 O O . LYS B 1 472 ? 1.702 25.234 8.703 1 68 472 LYS B O 1
ATOM 7507 N N . TYR B 1 473 ? 1.174 25.484 10.758 1 55.91 473 TYR B N 1
ATOM 7508 C CA . TYR B 1 473 ? 0.399 24.25 10.688 1 55.91 473 TYR B CA 1
ATOM 7509 C C . TYR B 1 473 ? -0.885 24.453 9.891 1 55.91 473 TYR B C 1
ATOM 7511 O O . TYR B 1 473 ? -1.577 25.453 10.07 1 55.91 473 TYR B O 1
ATOM 7519 N N . CYS B 1 474 ? -0.744 24.406 8.383 1 42.5 474 CYS B N 1
ATOM 7520 C CA . CYS B 1 474 ? -1.924 24.625 7.551 1 42.5 474 CYS B CA 1
ATOM 7521 C C . CYS B 1 474 ? -3.109 23.812 8.062 1 42.5 474 CYS B C 1
ATOM 7523 O O . CYS B 1 474 ? -2.967 22.641 8.383 1 42.5 474 CYS B O 1
ATOM 7525 N N . GLN B 1 475 ? -4.094 24.531 8.383 1 32.31 475 GLN B N 1
ATOM 7526 C CA . GLN B 1 475 ? -5.445 24 8.516 1 32.31 475 GLN B CA 1
ATOM 7527 C C . GLN B 1 475 ? -5.922 23.391 7.199 1 32.31 475 GLN B C 1
ATOM 7529 O O . GLN B 1 475 ? -6.148 24.109 6.219 1 32.31 475 GLN B O 1
ATOM 7534 N N . ASP B 1 476 ? -5.121 22.719 6.438 1 27.27 476 ASP B N 1
ATOM 7535 C CA . ASP B 1 476 ? -5.926 22.312 5.285 1 27.27 476 ASP B CA 1
ATOM 7536 C C . ASP B 1 476 ? -7.273 21.75 5.723 1 27.27 476 ASP B C 1
ATOM 7538 O O . ASP B 1 476 ? -7.324 20.766 6.469 1 27.27 476 ASP B O 1
ATOM 7542 N N . VAL B 1 477 ? -8.25 22.469 5.832 1 24.25 477 VAL B N 1
ATOM 7543 C CA . VAL B 1 477 ? -9.562 21.844 5.688 1 24.25 477 VAL B CA 1
ATOM 7544 C C . VAL B 1 477 ? -9.617 21.047 4.387 1 24.25 477 VAL B C 1
ATOM 7546 O O . VAL B 1 477 ? -9.156 21.516 3.344 1 24.25 477 VAL B O 1
#

InterPro domains:
  IPR011063 tRNA(Ile)-lysidine/2-thiocytidine synthase, N-terminal [PF01171] (31-214)
  IPR012094 tRNA(Ile)-lysidine synthase [MF_01161] (15-329)
  IPR012094 tRNA(Ile)-lysidine synthase [PTHR43033] (17-456)
  IPR012795 tRNA(Ile)-lysidine synthase, N-terminal [TIGR02432] (31-218)
  IPR012795 tRNA(Ile)-lysidine synthase, N-terminal [cd01992] (30-218)
  IPR012796 Lysidine-tRNA(Ile) synthetase, C-terminal [PF11734] (393-460)
  IPR012796 Lysidine-tRNA(Ile) synthetase, C-terminal [SM00977] (393-456)
  IPR012796 Lysidine-tRNA(Ile) synthetase, C-terminal [TIGR02433] (393-438)
  IPR014729 Rossmann-like alpha/beta/alpha sandwich fold [G3DSA:3.40.50.620] (17-247)